Protein AF-A0A9Q8W9Y1-F1 (afdb_monomer)

Mean predicted aligned error: 18.84 Å

Solvent-accessible surface area (backbone atoms only — not comparable to full-atom values): 53544 Å² total; per-residue (Å²): 139,80,81,82,69,75,84,72,64,77,84,81,64,74,32,39,28,32,4,34,24,68,40,42,49,43,26,30,42,20,34,27,41,66,87,42,73,87,57,66,45,67,49,39,59,34,35,45,36,96,85,42,57,75,62,41,82,40,76,49,42,46,38,40,37,32,69,64,83,93,44,81,32,42,33,62,29,46,60,89,87,52,60,70,61,45,46,39,50,37,54,65,41,43,50,28,76,92,41,27,77,67,28,56,74,54,52,68,66,30,46,70,84,60,56,52,66,55,56,52,18,53,52,48,16,54,53,23,43,51,50,52,53,50,45,28,73,75,64,33,57,71,52,50,54,71,39,53,54,36,39,21,37,38,39,66,72,75,54,48,51,44,25,51,44,54,51,54,52,21,53,72,66,7,56,32,58,43,72,60,41,106,52,80,46,56,79,43,63,35,20,35,35,55,18,27,39,41,30,42,62,66,71,64,56,61,91,84,64,50,70,70,38,20,35,37,29,35,29,24,22,39,47,40,29,27,32,34,30,36,26,26,73,33,76,68,81,40,36,27,29,31,48,52,25,71,62,49,62,48,85,51,12,48,49,60,41,51,54,42,45,52,52,48,48,47,73,75,44,60,83,46,74,66,60,48,71,67,46,50,49,52,28,46,36,60,34,61,61,54,84,21,47,56,59,35,66,42,47,82,83,58,52,57,81,42,65,47,83,34,57,31,70,68,38,68,73,33,77,92,74,38,26,52,90,24,27,32,52,43,36,40,51,57,51,46,66,43,45,47,65,44,45,52,52,50,46,48,53,52,51,51,51,51,59,63,32,76,56,78,63,48,32,36,42,31,22,21,66,39,34,58,14,43,32,53,54,54,52,43,57,71,74,46,66,82,82,40,43,81,44,63,52,90,62,21,64,51,23,37,17,51,9,24,25,52,52,44,50,39,74,77,41,74,87,55,75,81,48,63,42,65,48,33,37,45,35,86,40,34,34,28,35,76,38,84,38,75,64,42,77,86,85,40,53,94,46,59,91,64,49,44,79,36,51,59,77,67,43,52,24,29,72,30,44,48,68,82,40,46,56,67,39,79,44,42,56,92,55,63,46,75,48,75,48,75,48,73,47,55,49,90,81,46,85,73,39,68,49,78,49,59,34,30,32,43,77,64,100,68,79,87,61,64,46,84,50,97,55,45,40,69,32,38,76,41,58,34,82,47,57,86,57,59,73,90,78,54,49,67,47,72,25,73,68,72,47,50,26,36,47,41,66,32,31,39,38,37,40,60,54,80,58,49,37,37,36,27,43,24,50,88,84,43,79,46,50,69,38,70,46,44,41,67,90,74,82,71,79,81,82,82,86,83,90,81,92,84,90,86,85,90,81,89,79,89,88,87,83,90,88,88,85,84,91,87,90,86,88,83,81,88,81,84,88,85,84,87,81,87,85,81,76,79,91,82,71,64,80,43,69,59,37,55,36,13,31,53,16,23,14,34,37,23,21,49,39,55,3,54,60,56,26,36,23,52,52,50,46,46,30,50,74,60,45,34,57,89,56,57,56,22,64,59,36,38,28,57,19,39,17,56,16,38,22,24,55,45,27,19,62,31,33,43,46,46,43,51,47,60,67,51,58,33,34,48,48,12,34,51,25,43,31,52,13,31,46,45,45,37,69,50,57,71,74,46,63,64,48,42,33,47,19,48,8,48,40,24,9,65,22,28,24,32,26,52,41,35,25,52,59,52,30,39,72,43,34,82,85,55,31,44,30,52,43,2,47,22,54,18,20,13,20,53,29,9,28,51,50,40,50,48,41,71,60,33,29,84,76,65,32,62,37,53,42,27,43,52,53,20,52,52,34,48,54,34,36,53,51,20,48,74,44,43,56,81,84,70,86,72,49,80,74,88,48,82,76,72,29,48,37,69,70,52,60,74,39,68,47,51,36,34,38,48,50,16,50,19,39,22,29,32,17,66,55,35,62,49,44,43,50,49,56,49,39,51,65,79,44,70,83,50,84,58,47,77,42,44,56,28,37,20,19,51,27,13,24,51,16,8,33,51,36,14,49,47,24,65,71,54,12,33,47,68,50,40,22,60,34,31,30,48,36,10,48,41,27,60,46,37,52,61,65,48,87,46,71,66,42,46,52,50,35,29,34,55,37,14,22,28,51,17,24,49,68,41,36,53,60,56,42,54,45,72,75,34,58,88,93,43,34,68,16,34,52,17,38,47,29,39,58,32,19,58,14,40,30,45,13,41,26,55,37,24,62,45,32,77,86,65,47,76,70,29,48,45,54,29,34,48,52,26,12,51,25,18,36,54,13,17,52,31,34,44,51,23,42,48,71,73,43,80,59,81,87,56,69,65

InterPro domains:
  IPR011701 Major facilitator superfamily [PF07690] (651-989)
  IPR013126 Heat shock protein 70 family [PF00012] (131-415)
  IPR020846 Major facilitator superfamily domain [PS50850] (806-1038)
  IPR036259 MFS transporter superfamily [G3DSA:1.20.1250.20] (639-1025)
  IPR036259 MFS transporter superfamily [SSF103473] (642-1027)
  IPR043129 ATPase, nucleotide binding domain [SSF53067] (15-203)
  IPR043129 ATPase, nucleotide binding domain [SSF53067] (212-408)

Organism: NCBI:txid145971

pLDDT: mean 82.9, std 16.78, range [21.39, 98.0]

Foldseek 3Di:
DDDDPPVPPPPLDWAKEKFWELAQFWIWIWIDTLVCLVDIGTDQAAALAPVRGRDGGHRTFTLKWADDDPDIAGGNVPDLPDDQLLIQGRLLQVLAVVRVVVSCVRHPNNCVPPDSLVSLLAHLLNVLQSVLVVCCVPPNLVCQLPHAYAYEYEDALPGALSSVVSNVVSLQNRCSQQVRYPDRHHYHYFYLQQLLCFLLVLQVPCPPPDQQAKEKEWAQAAFKIKIWIWGFHDDPLATEIETLFRIDMDRLHCPQLLVLVLVVCCVLPVVFPQDDPSLSSQQSCVCCNVVVCVLQVQAPPFDQAQWDKGAQCRGDDDVVQCDDNRIGTHGSVNSCVSVVVSLVVSLVSVVVNCVRSVGDHQEYEQAYPSSSHNHSQVSNCVSDDVNYHYHYGVPSHCSSSSSSNLVVSCVSCVPDSRTYHHFWYFAAWFKWFKDWAADDCVPCVVCPVQWDADQQARGITHIWTDGQDHGGDIAGAPQWGKDKDKDKDFCVVDDDFKDKTWMWIFQDDDDDGGHDDPRIDTQDMAMFTCVPPDPVPFDWDQGNNRTIMGIWIKMWTWGDDNSWIKIWIDTPNDTGDIDIGRHDDDPPPPDDDDDDDDDDDDDDDDDDDDDDDDDDDPDPPPDDDDDDPPPDDDPDDLPDPLLVLLLQLLLLLLLLALLVLLQQQLVLVCCCVPQPVPDFSLLLVLLSLLLLLLLLQCLLVLLLCLLADDLLVLLVQLLVLSLQLLLQVLPDHRNPVVSSSVRRRPSSSNRSSNSNSNRLVLSQVSDDLLNLLSLLSSNLSSLVSLQVLLVLCVPCCVPPNSSVSSNVSSVSSNVSSVSSSVRRDGPDDGDNDPDPVLSADPVLCVDLLLVLLLVLLLLLLLQLCQCSNCLLLLCCALPVPDPCSSCLSSLLSVLLSVLSNVLSVVCSPQALLLLQLVLLLVLLVLLVPLVLPPPDPVSSSVSSNSNSNSSSSNVSSSLVVQQVSDDPVCSSNSSSNSSNSSSNSSSVNNSVLSVLCGPSDNVSNSVSSNSNSVSSNVSSVSSVVSVVSVPVDSRDHD

Secondary structure (DSSP, 8-state):
-----GGGS------EEEEEE--SSEEEEEEEETT-TT--EE--EE-SSSS-SS-EE-SSEE-EEEEETTEEEEGGGS-TTS-GGGEEE-GGGGGSGGGHHHHTTS-TTTTTT--HHHHHHHHHHHHHHHHHHHHHHHH-HHHHHHSPEEEEEEE-TT--HHHHHHHHHHHHH-HHHHSSSSSPPPEEEEEHHHHHHHHHHHHS-STT--TT-EEEEEEE-SS-EEEEEEEEEE-SSSEEEEEEEEEEEES-SHHHHHHHHHHHHHHHHTTSTT--HHHHHHHHIIIIISS-HHHHH--TTS-TT-EEEEE-TTSPPBTTTTB-SSEEEEEHHHHHHHHHHHHHHHHHHHHHHHHHHTS-EEEEEEESTTTT-HHHHHHHHHHS-TTSEEE--TTGGGHHHHHHHHHHHHHH-TTSSS-EEE-EEE--S-EEEEEEEEP-TTTSGGGGGG-EEETTTTEEEEEEEEEEE-TT-EEETT--EEEEEEEEEEGGG----EEEEEEEEE-SSSSPPSS--TTEEEEEEEEEE-TTS-GGGS-EEE-TTS-EEEEEEEEEEEEE-SS-EEEEEEETTEEEEEEEE---S---------------------------------SSSSS---S---S---TT-TT-HHHHHHHHHHHHHHHHHHHHHTTHHHHHHHIIIIITTTS-HHHHHHHHHHHHHHHHHHHHHHHHHHHHS-HHHHHHHHHHHHHHHHHHHHTPPTT-HHHHIIIIIIIIHHHHHHHHHHHHHHHHTT-SSSHHHHHHHHHHHHHHHHHHHHHHHHHHHHHH-HHHHHHHHHHHHHHHHHHHHHH----SPP-----GGGS--GGGGGSHHHHHHHHHHHHHHHHHTHHHHHHHHHHHHH-TT-TTGGGHHHHHHHHHHHHHHHHHHHHHHH-HHHHHHHHHHHHHHHIIIIITT--SHHHHHHHHHHHHHHHHHHHHHHHHHHHHTS-TTTHHHHHHHHHHHHHHHHHHHHHHHHHH-SS--HHHHHHHHHHHHHHHHHHHHHHHHHHHHH-S-TTS--

Nearest PDB structures (foldseek):
  8hpk-assembly1_A  TM=8.548E-01  e=3.641E-09  Oxalobacter formigenes
  6hcl-assembly1_A  TM=8.344E-01  e=7.431E-09  Syntrophobacter fumaroxidans MPOB
  4zow-assembly1_A  TM=8.093E-01  e=2.734E-07  Escherichia coli K-12
  8jt9-assembly1_A  TM=7.700E-01  e=3.557E-07  Homo sapiens
  6oop-assembly1_A  TM=7.522E-01  e=1.057E-06  Escherichia coli

Structure (mmCIF, N/CA/C/O backbone):
data_AF-A0A9Q8W9Y1-F1
#
_entry.id   AF-A0A9Q8W9Y1-F1
#
loop_
_atom_site.group_PDB
_atom_site.id
_atom_site.type_symbol
_atom_site.label_atom_id
_atom_site.label_alt_id
_atom_site.label_comp_id
_atom_site.label_asym_id
_atom_site.label_entity_id
_atom_site.label_seq_id
_atom_site.pdbx_PDB_ins_code
_atom_site.Cartn_x
_atom_site.Cartn_y
_atom_site.Cartn_z
_atom_site.occupancy
_atom_site.B_iso_or_equiv
_atom_site.auth_seq_id
_atom_site.auth_comp_id
_atom_site.auth_asym_id
_atom_site.auth_atom_id
_atom_site.pdbx_PDB_model_num
ATOM 1 N N . MET A 1 1 ? -5.170 42.958 25.271 1.00 34.22 1 MET A N 1
ATOM 2 C CA . MET A 1 1 ? -4.056 42.021 25.029 1.00 34.22 1 MET A CA 1
ATOM 3 C C . MET A 1 1 ? -4.113 41.026 26.164 1.00 34.22 1 MET A C 1
ATOM 5 O O . MET A 1 1 ? -3.459 41.239 27.173 1.00 34.22 1 MET A O 1
ATOM 9 N N . ASP A 1 2 ? -4.953 40.007 26.019 1.00 28.73 2 ASP A N 1
ATOM 10 C CA . ASP A 1 2 ? -4.957 38.876 26.939 1.00 28.73 2 ASP A CA 1
ATOM 11 C C . ASP A 1 2 ? -4.076 37.808 26.308 1.00 28.73 2 ASP A C 1
ATOM 13 O O . ASP A 1 2 ? -4.305 37.378 25.173 1.00 28.73 2 ASP A O 1
ATOM 17 N N . ALA A 1 3 ? -2.983 37.496 26.999 1.00 34.03 3 ALA A N 1
ATOM 18 C CA . ALA A 1 3 ? -2.049 36.466 26.597 1.00 34.03 3 ALA A CA 1
ATOM 19 C C . ALA A 1 3 ? -2.796 35.131 26.564 1.00 34.03 3 ALA A C 1
ATOM 21 O O . ALA A 1 3 ? -3.314 34.677 27.582 1.00 34.03 3 ALA A O 1
ATOM 22 N N . PHE A 1 4 ? -2.864 34.519 25.383 1.00 34.38 4 PHE A N 1
ATOM 23 C CA . PHE A 1 4 ? -3.276 33.129 25.258 1.00 34.38 4 PHE A CA 1
ATOM 24 C C . PHE A 1 4 ? -2.300 32.275 26.076 1.00 34.38 4 PHE A C 1
ATOM 26 O O . PHE A 1 4 ? -1.131 32.137 25.715 1.00 34.38 4 PHE A O 1
ATOM 33 N N . ASP A 1 5 ? -2.782 31.742 27.195 1.00 37.81 5 ASP A N 1
ATOM 34 C CA . ASP A 1 5 ? -2.067 30.770 28.010 1.00 37.81 5 ASP A CA 1
ATOM 35 C C . ASP A 1 5 ? -2.039 29.428 27.265 1.00 37.81 5 ASP A C 1
ATOM 37 O O . ASP A 1 5 ? -2.990 28.642 27.279 1.00 37.81 5 ASP A O 1
ATOM 41 N N . PHE A 1 6 ? -0.934 29.181 26.560 1.00 40.69 6 PHE A N 1
ATOM 42 C CA . PHE A 1 6 ? -0.675 27.926 25.853 1.00 40.69 6 PHE A CA 1
ATOM 43 C C . PHE A 1 6 ? -0.541 26.714 26.800 1.00 40.69 6 PHE A C 1
ATOM 45 O O . PHE A 1 6 ? -0.498 25.583 26.317 1.00 40.69 6 PHE A O 1
ATOM 52 N N . GLY A 1 7 ? -0.505 26.916 28.125 1.00 37.22 7 GLY A N 1
ATOM 53 C CA . GLY A 1 7 ? -0.431 25.855 29.131 1.00 37.22 7 GLY A CA 1
ATOM 54 C C . GLY A 1 7 ? -1.742 25.099 29.379 1.00 37.22 7 GLY A C 1
ATOM 55 O O . GLY A 1 7 ? -1.712 24.046 30.011 1.00 37.22 7 GLY A O 1
ATOM 56 N N . GLN A 1 8 ? -2.882 25.589 28.869 1.00 31.56 8 GLN A N 1
ATOM 57 C CA . GLN A 1 8 ? -4.206 24.973 29.079 1.00 31.56 8 GLN A CA 1
ATOM 58 C C . GLN A 1 8 ? -4.732 24.129 27.904 1.00 31.56 8 GLN A C 1
ATOM 60 O O . GLN A 1 8 ? -5.831 23.578 27.985 1.00 31.56 8 GLN A O 1
ATOM 65 N N . LEU A 1 9 ? -3.960 23.953 26.825 1.00 35.81 9 LEU A N 1
ATOM 66 C CA . LEU A 1 9 ? -4.250 22.899 25.848 1.00 35.81 9 LEU A CA 1
ATOM 67 C C . LEU A 1 9 ? -3.932 21.550 26.501 1.00 35.81 9 LEU A C 1
ATOM 69 O O . LEU A 1 9 ? -2.763 21.217 26.689 1.00 35.81 9 LEU A O 1
ATOM 73 N N . SER A 1 10 ? -4.951 20.763 26.855 1.00 37.84 10 SER A N 1
ATOM 74 C CA . SER A 1 10 ? -4.711 19.419 27.380 1.00 37.84 10 SER A CA 1
ATOM 75 C C . SER A 1 10 ? -3.902 18.607 26.364 1.00 37.84 10 SER A C 1
ATOM 77 O O . SER A 1 10 ? -4.301 18.402 25.216 1.00 37.84 10 SER A O 1
ATOM 79 N N . VAL A 1 11 ? -2.729 18.138 26.793 1.00 41.16 11 VAL A N 1
ATOM 80 C CA . VAL A 1 11 ? -1.866 17.204 26.060 1.00 41.16 11 VAL A CA 1
ATOM 81 C C . VAL A 1 11 ? -2.511 15.816 26.090 1.00 41.16 11 VAL A C 1
ATOM 83 O O . VAL A 1 11 ? -2.031 14.881 26.718 1.00 41.16 11 VAL A O 1
ATOM 86 N N . SER A 1 12 ? -3.643 15.671 25.415 1.00 45.44 12 SER A N 1
ATOM 87 C CA . SER A 1 12 ? -4.266 14.384 25.117 1.00 45.44 12 SER A CA 1
ATOM 88 C C . SER A 1 12 ? -4.205 14.172 23.603 1.00 45.44 12 SER A C 1
ATOM 90 O O . SER A 1 12 ? -5.047 14.683 22.876 1.00 45.44 12 SER A O 1
ATOM 92 N N . GLY A 1 13 ? -3.231 13.495 22.995 1.00 59.25 13 GLY A N 1
ATOM 93 C CA . GLY A 1 13 ? -2.037 12.805 23.478 1.00 59.25 13 GLY A CA 1
ATOM 94 C C . GLY A 1 13 ? -1.259 12.351 22.234 1.00 59.25 13 GLY A C 1
ATOM 95 O O . GLY A 1 13 ? -1.563 11.313 21.641 1.00 59.25 13 GLY A O 1
ATOM 96 N N . ARG A 1 14 ? -0.318 13.177 21.754 1.00 77.62 14 ARG A N 1
ATOM 97 C CA . ARG A 1 14 ? 0.553 12.805 20.626 1.00 77.62 14 ARG A CA 1
ATOM 98 C C . ARG A 1 14 ? 1.442 11.653 21.095 1.00 77.62 14 ARG A C 1
ATOM 100 O O . ARG A 1 14 ? 2.229 11.849 22.012 1.00 77.62 14 ARG A O 1
ATOM 107 N N . LYS A 1 15 ? 1.300 10.477 20.487 1.00 87.38 15 LYS A N 1
ATOM 108 C CA . LYS A 1 15 ? 2.124 9.291 20.750 1.00 87.38 15 LYS A CA 1
ATOM 109 C C . LYS A 1 15 ? 2.571 8.675 19.429 1.00 87.38 15 LYS A C 1
ATOM 111 O O . LYS A 1 15 ? 1.919 8.879 18.399 1.00 87.38 15 LYS A O 1
ATOM 116 N N . ILE A 1 16 ? 3.646 7.900 19.472 1.00 90.69 16 ILE A N 1
ATOM 117 C CA . ILE A 1 16 ? 4.053 7.012 18.383 1.00 90.69 16 ILE A CA 1
ATOM 118 C C . ILE A 1 16 ? 3.701 5.587 18.807 1.00 90.69 16 ILE A C 1
ATOM 120 O O . ILE A 1 16 ? 4.232 5.074 19.790 1.00 90.69 16 ILE A O 1
ATOM 124 N N . ILE A 1 17 ? 2.788 4.964 18.067 1.00 92.50 17 ILE A N 1
ATOM 125 C CA . ILE A 1 17 ? 2.430 3.559 18.255 1.00 92.50 17 ILE A CA 1
ATOM 126 C C . ILE A 1 17 ? 3.370 2.724 17.404 1.00 92.50 17 ILE A C 1
ATOM 128 O O . ILE A 1 17 ? 3.480 2.965 16.201 1.00 92.50 17 ILE A O 1
ATOM 132 N N . VAL A 1 18 ? 4.013 1.737 18.015 1.00 94.75 18 VAL A N 1
ATOM 133 C CA . VAL A 1 18 ? 4.929 0.816 17.348 1.00 94.75 18 VAL A CA 1
ATOM 134 C C . VAL A 1 18 ? 4.382 -0.602 17.458 1.00 94.75 18 VAL A C 1
ATOM 136 O O . VAL A 1 18 ? 4.185 -1.120 18.552 1.00 94.75 18 VAL A O 1
ATOM 139 N N . GLY A 1 19 ? 4.167 -1.243 16.317 1.00 96.00 19 GLY A N 1
ATOM 140 C CA . GLY A 1 19 ? 3.883 -2.666 16.215 1.00 96.00 19 GLY A CA 1
ATOM 141 C C . GLY A 1 19 ? 5.179 -3.437 15.994 1.00 96.00 19 GLY A C 1
ATOM 142 O O . GLY A 1 19 ? 5.938 -3.112 15.078 1.00 96.00 19 GLY A O 1
ATOM 143 N N . ILE A 1 20 ? 5.422 -4.460 16.808 1.00 96.81 20 ILE A N 1
ATOM 144 C CA . ILE A 1 20 ? 6.536 -5.394 16.645 1.00 96.81 20 ILE A CA 1
ATOM 145 C C . ILE A 1 20 ? 5.953 -6.778 16.407 1.00 96.81 20 ILE A C 1
ATOM 147 O O . ILE A 1 20 ? 5.298 -7.348 17.277 1.00 96.81 20 ILE A O 1
ATOM 151 N N . ASP A 1 21 ? 6.228 -7.320 15.230 1.00 96.00 21 ASP A N 1
ATOM 152 C CA . ASP A 1 21 ? 5.997 -8.724 14.944 1.00 96.00 21 ASP A CA 1
ATOM 153 C C . ASP A 1 21 ? 7.277 -9.500 15.233 1.00 96.00 21 ASP A C 1
ATOM 155 O O . ASP A 1 21 ? 8.191 -9.514 14.409 1.00 96.00 21 ASP A O 1
ATOM 159 N N . PHE A 1 22 ? 7.380 -10.078 16.429 1.00 94.12 22 PHE A N 1
ATOM 160 C CA . PHE A 1 22 ? 8.543 -10.864 16.834 1.00 94.12 22 PHE A CA 1
ATOM 161 C C . PHE A 1 22 ? 8.360 -12.303 16.356 1.00 94.12 22 PHE A C 1
ATOM 163 O O . PHE A 1 22 ? 7.907 -13.141 17.119 1.00 94.12 22 PHE A O 1
ATOM 170 N N . GLY A 1 23 ? 8.658 -12.613 15.094 1.00 90.38 23 GLY A N 1
ATOM 171 C CA . GLY A 1 23 ? 8.418 -13.941 14.511 1.00 90.38 23 GLY A CA 1
ATOM 172 C C . GLY A 1 23 ? 9.555 -14.948 14.737 1.00 90.38 23 GLY A C 1
ATOM 173 O O . GLY A 1 23 ? 10.690 -14.581 15.029 1.00 90.38 23 GLY A O 1
ATOM 174 N N . THR A 1 24 ? 9.276 -16.246 14.553 1.00 86.19 24 THR A N 1
ATOM 175 C CA . THR A 1 24 ? 10.264 -17.330 14.772 1.00 86.19 24 THR A CA 1
ATOM 176 C C . THR A 1 24 ? 11.452 -17.271 13.812 1.00 86.19 24 THR A C 1
ATOM 178 O O . THR A 1 24 ? 12.576 -17.563 14.203 1.00 86.19 24 THR A O 1
ATOM 181 N N . THR A 1 25 ? 11.199 -16.916 12.551 1.00 85.38 25 THR A N 1
ATOM 182 C CA . THR A 1 25 ? 12.219 -16.860 11.489 1.00 85.38 25 THR A CA 1
ATOM 183 C C . THR A 1 25 ? 12.535 -15.441 11.043 1.00 85.38 25 THR A C 1
ATOM 185 O O . THR A 1 25 ? 13.651 -15.163 10.626 1.00 85.38 25 THR A O 1
ATOM 188 N N . TYR A 1 26 ? 11.538 -14.559 11.078 1.00 91.00 26 TYR A N 1
ATOM 189 C CA . TYR A 1 26 ? 11.636 -13.176 10.632 1.00 91.00 26 TYR A CA 1
ATOM 190 C C . TYR A 1 26 ? 10.806 -12.302 11.557 1.00 91.00 26 TYR A C 1
ATOM 192 O O . TYR A 1 26 ? 9.672 -12.667 11.867 1.00 91.00 26 TYR A O 1
ATOM 200 N N . SER A 1 27 ? 11.337 -11.139 11.911 1.00 94.88 27 SER A N 1
ATOM 201 C CA . SER A 1 27 ? 10.646 -10.122 12.691 1.00 94.88 27 SER A CA 1
ATOM 202 C C . SER A 1 27 ? 10.388 -8.868 11.860 1.00 94.88 27 SER A C 1
ATOM 204 O O . SER A 1 27 ? 11.160 -8.528 10.964 1.00 94.88 27 SER A O 1
ATOM 206 N N . GLY A 1 28 ? 9.279 -8.186 12.125 1.00 95.12 28 GLY A N 1
ATOM 207 C CA . GLY A 1 28 ? 8.892 -6.947 11.454 1.00 95.12 28 GLY A CA 1
ATOM 208 C C . GLY A 1 28 ? 8.632 -5.833 12.456 1.00 95.12 28 GLY A C 1
ATOM 209 O O . GLY A 1 28 ? 8.205 -6.089 13.580 1.00 95.12 28 GLY A O 1
ATOM 210 N N . VAL A 1 29 ? 8.848 -4.588 12.036 1.00 97.19 29 VAL A N 1
ATOM 211 C CA . VAL A 1 29 ? 8.513 -3.407 12.841 1.00 97.19 29 VAL A CA 1
ATOM 212 C C . VAL A 1 29 ? 7.747 -2.416 11.979 1.00 97.19 29 VAL A C 1
ATOM 214 O O . VAL A 1 29 ? 8.140 -2.136 10.848 1.00 97.19 29 VAL A O 1
ATOM 217 N N . ALA A 1 30 ? 6.653 -1.879 12.506 1.00 96.44 30 ALA A N 1
ATOM 218 C CA . ALA A 1 30 ? 5.898 -0.804 11.882 1.00 96.44 30 ALA A CA 1
ATOM 219 C C . ALA A 1 30 ? 5.482 0.228 12.927 1.00 96.44 30 ALA A C 1
ATOM 221 O O . ALA A 1 30 ? 5.413 -0.075 14.115 1.00 96.44 30 ALA A O 1
ATOM 222 N N . TRP A 1 31 ? 5.206 1.454 12.501 1.00 95.38 31 TRP A N 1
ATOM 223 C CA . TRP A 1 31 ? 4.822 2.527 13.411 1.00 95.38 31 TRP A CA 1
ATOM 224 C C . TRP A 1 31 ? 3.869 3.537 12.768 1.00 95.38 31 TRP A C 1
ATOM 226 O O . TRP A 1 31 ? 3.776 3.642 11.541 1.00 95.38 31 TRP A O 1
ATOM 236 N N . ALA A 1 32 ? 3.153 4.282 13.610 1.00 92.94 32 ALA A N 1
ATOM 237 C CA . ALA A 1 32 ? 2.302 5.401 13.215 1.00 92.94 32 ALA A CA 1
ATOM 238 C C . ALA A 1 32 ? 2.193 6.448 14.332 1.00 92.94 32 ALA A C 1
ATOM 240 O O . ALA A 1 32 ? 2.183 6.119 15.517 1.00 92.94 32 ALA A O 1
ATOM 241 N N . GLU A 1 33 ? 2.052 7.719 13.956 1.00 89.12 33 GLU A N 1
ATOM 242 C CA . GLU A 1 33 ? 1.700 8.786 14.899 1.00 89.12 33 GLU A CA 1
ATOM 243 C C . GLU A 1 33 ? 0.184 8.792 15.147 1.00 89.12 33 GLU A C 1
ATOM 245 O O . GLU A 1 33 ? -0.603 8.738 14.201 1.00 89.12 33 GLU A O 1
ATOM 250 N N . THR A 1 34 ? -0.257 8.963 16.398 1.00 85.56 34 THR A N 1
ATOM 251 C CA . THR A 1 34 ? -1.697 9.021 16.747 1.00 85.56 34 THR A CA 1
ATOM 252 C C . THR A 1 34 ? -2.451 10.173 16.070 1.00 85.56 34 THR A C 1
ATOM 254 O O . THR A 1 34 ? -3.674 10.128 15.913 1.00 85.56 34 THR A O 1
ATOM 257 N N . GLN A 1 35 ? -1.725 11.205 15.630 1.00 81.94 35 GLN A N 1
ATOM 258 C CA . GLN A 1 35 ? -2.261 12.331 14.860 1.00 81.94 35 GLN A CA 1
ATOM 259 C C . GLN A 1 35 ? -2.477 12.007 13.371 1.00 81.94 35 GLN A C 1
ATOM 261 O O . GLN A 1 35 ? -3.233 12.715 12.709 1.00 81.94 35 GLN A O 1
ATOM 266 N N . ARG A 1 36 ? -1.836 10.955 12.843 1.00 80.62 36 ARG A N 1
ATOM 267 C CA . ARG A 1 36 ? -1.924 10.496 11.444 1.00 80.62 36 ARG A CA 1
ATOM 268 C C . ARG A 1 36 ? -2.090 8.966 11.381 1.00 80.62 36 ARG A C 1
ATOM 270 O O . ARG A 1 36 ? -1.210 8.275 10.864 1.00 80.62 36 ARG A O 1
ATOM 277 N N . PRO A 1 37 ? -3.193 8.417 11.929 1.00 76.00 37 PRO A N 1
ATOM 278 C CA . PRO A 1 37 ? -3.405 6.967 12.046 1.00 76.00 37 PRO A CA 1
ATOM 279 C C . PRO A 1 37 ? -3.520 6.240 10.690 1.00 76.00 37 PRO A C 1
ATOM 281 O O . PRO A 1 37 ? -3.339 5.023 10.606 1.00 76.00 37 PRO A O 1
ATOM 284 N N . ASP A 1 38 ? -3.806 6.977 9.617 1.00 72.56 38 ASP A N 1
ATOM 285 C CA . ASP A 1 38 ? -3.829 6.511 8.231 1.00 72.56 38 ASP A CA 1
ATOM 286 C C . ASP A 1 38 ? -2.422 6.233 7.672 1.00 72.56 38 ASP A C 1
ATOM 288 O O . ASP A 1 38 ? -2.257 5.353 6.824 1.00 72.56 38 ASP A O 1
ATOM 292 N N . ARG A 1 39 ? -1.389 6.917 8.183 1.00 82.56 39 ARG A N 1
ATOM 293 C CA . ARG A 1 39 ? -0.003 6.794 7.717 1.00 82.56 39 ARG A CA 1
ATOM 294 C C . ARG A 1 39 ? 0.800 5.815 8.576 1.00 82.56 39 ARG A C 1
ATOM 296 O O . ARG A 1 39 ? 1.643 6.210 9.380 1.00 82.56 39 ARG A O 1
ATOM 303 N N . ARG A 1 40 ? 0.569 4.520 8.359 1.00 89.62 40 ARG A N 1
ATOM 304 C CA . ARG A 1 40 ? 1.381 3.442 8.944 1.00 89.62 40 ARG A CA 1
ATOM 305 C C . ARG A 1 40 ? 2.614 3.178 8.087 1.00 89.62 40 ARG A C 1
ATOM 307 O O . ARG A 1 40 ? 2.505 3.020 6.874 1.00 89.62 40 ARG A O 1
ATOM 314 N N . THR A 1 41 ? 3.778 3.119 8.719 1.00 93.38 41 THR A N 1
ATOM 315 C CA . THR A 1 41 ? 5.065 2.923 8.044 1.00 93.38 41 THR A CA 1
ATOM 316 C C . THR A 1 41 ? 5.725 1.662 8.582 1.00 93.38 41 THR A C 1
ATOM 318 O O . THR A 1 41 ? 6.007 1.590 9.773 1.00 93.38 41 THR A O 1
ATOM 321 N N . ALA A 1 42 ? 5.972 0.670 7.723 1.00 93.88 42 ALA A N 1
ATOM 322 C CA . ALA A 1 42 ? 6.832 -0.465 8.062 1.00 93.88 42 ALA A CA 1
ATOM 323 C C . ALA A 1 42 ? 8.307 -0.094 7.860 1.00 93.88 42 ALA A C 1
ATOM 325 O O . ALA A 1 42 ? 8.639 0.671 6.952 1.00 93.88 42 ALA A O 1
ATOM 326 N N . ILE A 1 43 ? 9.187 -0.646 8.691 1.00 95.00 43 ILE A N 1
ATOM 327 C CA . ILE A 1 43 ? 10.631 -0.595 8.471 1.00 95.00 43 ILE A CA 1
ATOM 328 C C . ILE A 1 43 ? 10.972 -1.623 7.395 1.00 95.00 43 ILE A C 1
ATOM 330 O O . ILE A 1 43 ? 10.736 -2.814 7.580 1.00 95.00 43 ILE A O 1
ATOM 334 N N . THR A 1 44 ? 11.514 -1.146 6.275 1.00 93.56 44 THR A N 1
ATOM 335 C CA . THR A 1 44 ? 11.907 -1.988 5.135 1.00 93.56 44 THR A CA 1
ATOM 336 C C . THR A 1 44 ? 13.394 -1.892 4.797 1.00 93.56 44 THR A C 1
ATOM 338 O O . THR A 1 44 ? 13.828 -2.433 3.781 1.00 93.56 44 THR A O 1
ATOM 341 N N . THR A 1 45 ? 14.167 -1.164 5.604 1.00 93.81 45 THR A N 1
ATOM 342 C CA . THR A 1 45 ? 15.619 -1.001 5.481 1.00 93.81 45 THR A CA 1
ATOM 343 C C . THR A 1 45 ? 16.283 -1.438 6.780 1.00 93.81 45 THR A C 1
ATOM 345 O O . THR A 1 45 ? 15.897 -1.001 7.867 1.00 93.81 45 THR A O 1
ATOM 348 N N . TRP A 1 46 ? 17.269 -2.322 6.671 1.00 94.69 46 TRP A N 1
ATOM 349 C CA . TRP A 1 46 ? 17.883 -3.012 7.803 1.00 94.69 46 TRP A CA 1
ATOM 350 C C . TRP A 1 46 ? 19.412 -2.893 7.772 1.00 94.69 46 TRP A C 1
ATOM 352 O O . TRP A 1 46 ? 19.998 -2.726 6.695 1.00 94.69 46 TRP A O 1
ATOM 362 N N . PRO A 1 47 ? 20.075 -2.974 8.938 1.00 94.00 47 PRO A N 1
ATOM 363 C CA . PRO A 1 47 ? 21.524 -2.893 9.011 1.00 94.00 47 PRO A CA 1
ATOM 364 C C . PRO A 1 47 ? 22.172 -4.175 8.477 1.00 94.00 47 PRO A C 1
ATOM 366 O O . PRO A 1 47 ? 21.747 -5.278 8.820 1.00 94.00 47 PRO A O 1
ATOM 369 N N . ILE A 1 48 ? 23.245 -4.015 7.702 1.00 90.62 48 ILE A N 1
ATOM 370 C CA . ILE A 1 48 ? 24.140 -5.119 7.291 1.00 90.62 48 ILE A CA 1
ATOM 371 C C . ILE A 1 48 ? 25.453 -5.111 8.077 1.00 90.62 48 ILE A C 1
ATOM 373 O O . ILE A 1 48 ? 26.251 -6.036 8.001 1.00 90.62 48 ILE A O 1
ATOM 377 N N . SER A 1 49 ? 25.699 -4.052 8.846 1.00 87.12 49 SER A N 1
ATOM 378 C CA . SER A 1 49 ? 26.794 -3.975 9.804 1.00 87.12 49 SER A CA 1
ATOM 379 C C . SER A 1 49 ? 26.499 -2.889 10.838 1.00 87.12 49 SER A C 1
ATOM 381 O O . SER A 1 49 ? 25.532 -2.132 10.726 1.00 87.12 49 SER A O 1
ATOM 383 N N . LYS A 1 50 ? 27.359 -2.765 11.850 1.00 81.75 50 LYS A N 1
ATOM 384 C CA . LYS A 1 50 ? 27.255 -1.706 12.864 1.00 81.75 50 LYS A CA 1
ATOM 385 C C . LYS A 1 50 ? 27.373 -0.290 12.278 1.00 81.75 50 LYS A C 1
ATOM 387 O O . LYS A 1 50 ? 26.793 0.656 12.822 1.00 81.75 50 LYS A O 1
ATOM 392 N N . THR A 1 51 ? 28.128 -0.142 11.189 1.00 84.62 51 THR A N 1
ATOM 393 C CA . THR A 1 51 ? 28.377 1.137 10.507 1.00 84.62 51 THR A CA 1
ATOM 394 C C . THR A 1 51 ? 27.395 1.391 9.366 1.00 84.62 51 THR A C 1
ATOM 396 O O . THR A 1 51 ? 27.008 2.536 9.151 1.00 84.62 51 THR A O 1
ATOM 399 N N . ILE A 1 52 ? 26.941 0.342 8.674 1.00 88.06 52 ILE A N 1
ATOM 400 C CA . ILE A 1 52 ? 25.988 0.433 7.564 1.00 88.06 52 ILE A CA 1
ATOM 401 C C . ILE A 1 52 ? 24.593 0.077 8.080 1.00 88.06 52 ILE A C 1
ATOM 403 O O . ILE A 1 52 ? 24.182 -1.087 8.086 1.00 88.06 52 ILE A O 1
ATOM 407 N N . ARG A 1 53 ? 23.869 1.106 8.531 1.00 87.31 53 ARG A N 1
ATOM 408 C CA . ARG A 1 53 ? 22.564 0.957 9.194 1.00 87.31 53 ARG A CA 1
ATOM 409 C C . ARG A 1 53 ? 21.367 0.847 8.243 1.00 87.31 53 ARG A C 1
ATOM 411 O O . ARG A 1 53 ? 20.321 0.366 8.658 1.00 87.31 53 ARG A O 1
ATOM 418 N N . GLU A 1 54 ? 21.526 1.230 6.978 1.00 88.50 54 GLU A N 1
ATOM 419 C CA . GLU A 1 54 ? 20.517 1.084 5.915 1.00 88.50 54 GLU A CA 1
ATOM 420 C C . GLU A 1 54 ? 21.130 0.348 4.711 1.00 88.50 54 GLU A C 1
ATOM 422 O O . GLU A 1 54 ? 21.356 0.936 3.657 1.00 88.50 54 GLU A O 1
ATOM 427 N N . GLY A 1 55 ? 21.489 -0.926 4.898 1.00 83.56 55 GLY A N 1
ATOM 428 C CA . GLY A 1 55 ? 22.227 -1.704 3.895 1.00 83.56 55 GLY A CA 1
ATOM 429 C C . GLY A 1 55 ? 21.383 -2.697 3.102 1.00 83.56 55 GLY A C 1
ATOM 430 O O . GLY A 1 55 ? 21.654 -2.904 1.925 1.00 83.56 55 GLY A O 1
ATOM 431 N N . GLU A 1 56 ? 20.355 -3.278 3.725 1.00 87.12 56 GLU A N 1
ATOM 432 C CA . GLU A 1 56 ? 19.520 -4.318 3.112 1.00 87.12 56 GLU A CA 1
ATOM 433 C C . GLU A 1 56 ? 18.060 -3.874 3.044 1.00 87.12 56 GLU A C 1
ATOM 435 O O . GLU A 1 56 ? 17.530 -3.330 4.020 1.00 87.12 56 GLU A O 1
ATOM 440 N N . SER A 1 57 ? 17.386 -4.125 1.915 1.00 88.69 57 SER A N 1
ATOM 441 C CA . SER A 1 57 ? 15.966 -3.801 1.755 1.00 88.69 57 SER A CA 1
ATOM 442 C C . SER A 1 57 ? 15.098 -5.056 1.804 1.00 88.69 57 SER A C 1
ATOM 444 O O . SER A 1 57 ? 15.103 -5.876 0.892 1.00 88.69 57 SER A O 1
ATOM 446 N N . SER A 1 58 ? 14.310 -5.189 2.869 1.00 87.81 58 SER A N 1
ATOM 447 C CA . SER A 1 58 ? 13.419 -6.330 3.093 1.00 87.81 58 SER A CA 1
ATOM 448 C C . SER A 1 58 ? 12.238 -5.925 3.971 1.00 87.81 58 SER A C 1
ATOM 450 O O . SER A 1 58 ? 12.403 -5.142 4.898 1.00 87.81 58 SER A O 1
ATOM 452 N N . ASP A 1 59 ? 11.052 -6.495 3.744 1.00 86.62 59 ASP A N 1
ATOM 453 C CA . ASP A 1 59 ? 9.852 -6.245 4.566 1.00 86.62 59 ASP A CA 1
ATOM 454 C C . ASP A 1 59 ? 10.027 -6.645 6.042 1.00 86.62 59 ASP A C 1
ATOM 456 O O . ASP A 1 59 ? 9.325 -6.142 6.920 1.00 86.62 59 ASP A O 1
ATOM 460 N N . LYS A 1 60 ? 10.932 -7.595 6.304 1.00 90.31 60 LYS A N 1
ATOM 461 C CA . LYS A 1 60 ? 11.258 -8.126 7.631 1.00 90.31 60 LYS A CA 1
ATOM 462 C C . LYS A 1 60 ? 12.739 -8.469 7.736 1.00 90.31 60 LYS A C 1
ATOM 464 O O . LYS A 1 60 ? 13.394 -8.754 6.734 1.00 90.31 60 LYS A O 1
ATOM 469 N N . VAL A 1 61 ? 13.241 -8.526 8.960 1.00 92.69 61 VAL A N 1
ATOM 470 C CA . VAL A 1 61 ? 14.618 -8.912 9.286 1.00 92.69 61 VAL A CA 1
ATOM 471 C C . VAL A 1 61 ? 14.662 -10.341 9.834 1.00 92.69 61 VAL A C 1
ATOM 473 O O . VAL A 1 61 ? 13.750 -10.718 10.571 1.00 92.69 61 VAL A O 1
ATOM 476 N N . PRO A 1 62 ? 15.672 -11.167 9.504 1.00 91.44 62 PRO A N 1
ATOM 477 C CA . PRO A 1 62 ? 15.805 -12.501 10.080 1.00 91.44 62 PRO A CA 1
ATOM 478 C C . PRO A 1 62 ? 15.870 -12.480 11.616 1.00 91.44 62 PRO A C 1
ATOM 480 O O . PRO A 1 62 ? 16.518 -11.619 12.219 1.00 91.44 62 PRO A O 1
ATOM 483 N N . THR A 1 63 ? 15.228 -13.452 12.262 1.00 93.19 63 THR A N 1
ATOM 484 C CA . THR A 1 63 ? 15.292 -13.667 13.718 1.00 93.19 63 THR A CA 1
ATOM 485 C C . THR A 1 63 ? 16.484 -14.559 14.054 1.00 93.19 63 THR A C 1
ATOM 487 O O . THR A 1 63 ? 16.333 -15.722 14.425 1.00 93.19 63 THR A O 1
ATOM 490 N N . LYS A 1 64 ? 17.686 -14.010 13.858 1.00 91.56 64 LYS A N 1
ATOM 491 C CA . LYS A 1 64 ? 18.966 -14.687 14.093 1.00 91.56 64 LYS A CA 1
ATOM 492 C C . LYS A 1 64 ? 19.892 -13.825 14.944 1.00 91.56 64 LYS A C 1
ATOM 494 O O . LYS A 1 64 ? 19.848 -12.596 14.834 1.00 91.56 64 LYS A O 1
ATOM 499 N N . LEU A 1 65 ? 20.745 -14.474 15.732 1.00 92.06 65 LEU A N 1
ATOM 500 C CA . LEU A 1 65 ? 21.810 -13.851 16.517 1.00 92.06 65 LEU A CA 1
ATOM 501 C C . LEU A 1 65 ? 23.142 -14.562 16.292 1.00 92.06 65 LEU A C 1
ATOM 503 O O . LEU A 1 65 ? 23.177 -15.774 16.121 1.00 92.06 65 LEU A O 1
ATOM 507 N N . ARG A 1 66 ? 24.236 -13.813 16.371 1.00 91.00 66 ARG A N 1
ATOM 508 C CA . ARG A 1 66 ? 25.595 -14.343 16.468 1.00 91.00 66 ARG A CA 1
ATOM 509 C C . ARG A 1 66 ? 26.389 -13.491 17.446 1.00 91.00 66 ARG A C 1
ATOM 511 O O . ARG A 1 66 ? 26.241 -12.272 17.478 1.00 91.00 66 ARG A O 1
ATOM 518 N N . TYR A 1 67 ? 27.239 -14.134 18.234 1.00 88.56 67 TYR A N 1
ATOM 519 C CA . TYR A 1 67 ? 28.071 -13.458 19.222 1.00 88.56 67 TYR A CA 1
ATOM 520 C C . TYR A 1 67 ? 29.540 -13.591 18.838 1.00 88.56 67 TYR A C 1
ATOM 522 O O . TYR A 1 67 ? 30.125 -14.659 18.996 1.00 88.56 67 TYR A O 1
ATOM 530 N N . ALA A 1 68 ? 30.121 -12.503 18.338 1.00 84.56 68 ALA A N 1
ATOM 531 C CA . ALA A 1 68 ? 31.523 -12.428 17.946 1.00 84.56 68 ALA A CA 1
ATOM 532 C C . ALA A 1 68 ? 32.300 -11.660 19.028 1.00 84.56 68 ALA A C 1
ATOM 534 O O . ALA A 1 68 ? 32.391 -10.432 19.001 1.00 84.56 68 ALA A O 1
ATOM 535 N N . GLY A 1 69 ? 32.810 -12.385 20.029 1.00 82.75 69 GLY A N 1
ATOM 536 C CA . GLY A 1 69 ? 33.370 -11.776 21.240 1.00 82.75 69 GLY A CA 1
ATOM 537 C C . GLY A 1 69 ? 32.291 -11.035 22.039 1.00 82.75 69 GLY A C 1
ATOM 538 O O . GLY A 1 69 ? 31.258 -11.619 22.369 1.00 82.75 69 GLY A O 1
ATOM 539 N N . ASP A 1 70 ? 32.516 -9.747 22.309 1.00 79.06 70 ASP A N 1
ATOM 540 C CA . ASP A 1 70 ? 31.551 -8.873 22.996 1.00 79.06 70 ASP A CA 1
ATOM 541 C C . ASP A 1 70 ? 30.499 -8.261 22.049 1.00 79.06 70 ASP A C 1
ATOM 543 O O . ASP A 1 70 ? 29.552 -7.611 22.501 1.00 79.06 70 ASP A O 1
ATOM 547 N N . GLU A 1 71 ? 30.642 -8.437 20.730 1.00 84.12 71 GLU A N 1
ATOM 548 C CA . GLU A 1 71 ? 29.716 -7.880 19.744 1.00 84.12 71 GLU A CA 1
ATOM 549 C C . GLU A 1 71 ? 28.553 -8.835 19.442 1.00 84.12 71 GLU A C 1
ATOM 551 O O . GLU A 1 71 ? 28.741 -10.010 19.115 1.00 84.12 71 GLU A O 1
ATOM 556 N N . VAL A 1 72 ? 27.331 -8.298 19.505 1.00 88.69 72 VAL A N 1
ATOM 557 C CA . VAL A 1 72 ? 26.102 -8.997 19.114 1.00 88.69 72 VAL A CA 1
ATOM 558 C C . VAL A 1 72 ? 25.740 -8.618 17.678 1.00 88.69 72 VAL A C 1
ATOM 560 O O . VAL A 1 72 ? 25.324 -7.491 17.407 1.00 88.69 72 VAL A O 1
ATOM 563 N N . GLN A 1 73 ? 25.875 -9.573 16.764 1.00 93.12 73 GLN A N 1
ATOM 564 C CA . GLN A 1 73 ? 25.401 -9.485 15.385 1.00 93.12 73 GLN A CA 1
ATOM 565 C C . GLN A 1 73 ? 23.995 -10.082 15.289 1.00 93.12 73 GLN A C 1
ATOM 567 O O . GLN A 1 73 ? 23.660 -11.044 15.982 1.00 93.12 73 GLN A O 1
ATOM 572 N N . TRP A 1 74 ? 23.151 -9.510 14.437 1.00 94.31 74 TRP A N 1
ATOM 573 C CA . TRP A 1 74 ? 21.741 -9.887 14.347 1.00 94.31 74 TRP A CA 1
ATOM 574 C C . TRP A 1 74 ? 21.170 -9.666 12.946 1.00 94.31 74 TRP A C 1
ATOM 576 O O . TRP A 1 74 ? 21.600 -8.768 12.216 1.00 94.31 74 TRP A O 1
ATOM 586 N N . GLY A 1 75 ? 20.172 -10.460 12.562 1.00 93.31 75 GLY A N 1
ATOM 587 C CA . GLY A 1 75 ? 19.505 -10.287 11.270 1.00 93.31 75 GLY A CA 1
ATOM 588 C C . GLY A 1 75 ? 20.478 -10.329 10.085 1.00 93.31 75 GLY A C 1
ATOM 589 O O . GLY A 1 75 ? 21.310 -11.226 10.004 1.00 93.31 75 GLY A O 1
ATOM 590 N N . PHE A 1 76 ? 20.392 -9.337 9.191 1.00 92.00 76 PHE A N 1
ATOM 591 C CA . PHE A 1 76 ? 21.263 -9.211 8.010 1.00 92.00 76 PHE A CA 1
ATOM 592 C C . PHE A 1 76 ? 22.697 -8.757 8.321 1.00 92.00 76 PHE A C 1
ATOM 594 O O . PHE A 1 76 ? 23.535 -8.740 7.426 1.00 92.00 76 PHE A O 1
ATOM 601 N N . SER A 1 77 ? 22.999 -8.387 9.570 1.00 92.19 77 SER A N 1
ATOM 602 C CA . SER A 1 77 ? 24.365 -8.022 9.970 1.00 92.19 77 SER A CA 1
ATOM 603 C C . SER A 1 77 ? 25.261 -9.218 10.295 1.00 92.19 77 SER A C 1
ATOM 605 O O . SER A 1 77 ? 26.455 -9.045 10.534 1.00 92.19 77 SER A O 1
ATOM 607 N N . ILE A 1 78 ? 24.695 -10.427 10.310 1.00 90.19 78 ILE A N 1
ATOM 608 C CA . ILE A 1 78 ? 25.457 -11.669 10.417 1.00 90.19 78 ILE A CA 1
ATOM 609 C C . ILE A 1 78 ? 26.057 -11.962 9.032 1.00 90.19 78 ILE A C 1
ATOM 611 O O . ILE A 1 78 ? 25.293 -12.081 8.073 1.00 90.19 78 ILE A O 1
ATOM 615 N N . PRO A 1 79 ? 27.391 -12.075 8.897 1.00 83.75 79 PRO A N 1
ATOM 616 C CA . PRO A 1 79 ? 28.017 -12.400 7.619 1.00 83.75 79 PRO A CA 1
ATOM 617 C C . PRO A 1 79 ? 27.538 -13.751 7.084 1.00 83.75 79 PRO A C 1
ATOM 619 O O . PRO A 1 79 ? 27.404 -14.699 7.851 1.00 83.75 79 PRO A O 1
ATOM 622 N N . VAL A 1 80 ? 27.364 -13.863 5.765 1.00 73.62 80 VAL A N 1
ATOM 623 C CA . VAL A 1 80 ? 26.993 -15.132 5.103 1.00 73.62 80 VAL A CA 1
ATOM 624 C C . VAL A 1 80 ? 28.042 -16.225 5.347 1.00 73.62 80 VAL A C 1
ATOM 626 O O . VAL A 1 80 ? 27.706 -17.395 5.453 1.00 73.62 80 VAL A O 1
ATOM 629 N N . THR A 1 81 ? 29.309 -15.839 5.513 1.00 75.25 81 THR A N 1
ATOM 630 C CA . THR A 1 81 ? 30.425 -16.743 5.831 1.00 75.25 81 THR A CA 1
ATOM 631 C C . THR A 1 81 ? 30.506 -17.119 7.316 1.00 75.25 81 THR A C 1
ATOM 633 O O . THR A 1 81 ? 31.507 -17.687 7.746 1.00 75.25 81 THR A O 1
ATOM 636 N N . ALA A 1 82 ? 29.541 -16.713 8.148 1.00 79.38 82 ALA A N 1
ATOM 637 C CA . ALA A 1 82 ? 29.546 -17.080 9.557 1.00 79.38 82 ALA A CA 1
ATOM 638 C C . ALA A 1 82 ? 29.311 -18.595 9.703 1.00 79.38 82 ALA A C 1
ATOM 640 O O . ALA A 1 82 ? 28.358 -19.105 9.109 1.00 79.38 82 ALA A O 1
ATOM 641 N N . PRO A 1 83 ? 30.118 -19.304 10.515 1.00 76.94 83 PRO A N 1
ATOM 642 C CA . PRO A 1 83 ? 29.885 -20.716 10.789 1.00 76.94 83 PRO A CA 1
ATOM 643 C C . PRO A 1 83 ? 28.472 -20.934 11.344 1.00 76.94 83 PRO A C 1
ATOM 645 O O . PRO A 1 83 ? 28.034 -20.227 12.257 1.00 76.94 83 PRO A O 1
ATOM 648 N N . GLN A 1 84 ? 27.729 -21.888 10.779 1.00 72.44 84 GLN A N 1
ATOM 649 C CA . GLN A 1 84 ? 26.324 -22.122 11.139 1.00 72.44 84 GLN A CA 1
ATOM 650 C C . GLN A 1 84 ? 26.163 -22.547 12.610 1.00 72.44 84 GLN A C 1
ATOM 652 O O . GLN A 1 84 ? 25.130 -22.291 13.228 1.00 72.44 84 GLN A O 1
ATOM 657 N N . ASP A 1 85 ? 27.189 -23.162 13.188 1.00 75.00 85 ASP A N 1
ATOM 658 C CA . ASP A 1 85 ? 27.293 -23.535 14.596 1.00 75.00 85 ASP A CA 1
ATOM 659 C C . ASP A 1 85 ? 27.548 -22.345 15.538 1.00 75.00 85 ASP A C 1
ATOM 661 O O . ASP A 1 85 ? 27.424 -22.512 16.746 1.00 75.00 85 ASP A O 1
ATOM 665 N N . GLU A 1 86 ? 27.810 -21.138 15.024 1.00 81.94 86 GLU A N 1
ATOM 666 C CA . GLU A 1 86 ? 27.851 -19.886 15.800 1.00 81.94 86 GLU A CA 1
ATOM 667 C C . GLU A 1 86 ? 26.548 -19.069 15.704 1.00 81.94 86 GLU A C 1
ATOM 669 O O . GLU A 1 86 ? 26.345 -18.115 16.467 1.00 81.94 86 GLU A O 1
ATOM 674 N N . VAL A 1 87 ? 25.663 -19.409 14.761 1.00 84.69 87 VAL A N 1
ATOM 675 C CA . VAL A 1 87 ? 24.418 -18.677 14.503 1.00 84.69 87 VAL A CA 1
ATOM 676 C C . VAL A 1 87 ? 23.267 -19.301 15.290 1.00 84.69 87 VAL A C 1
ATOM 678 O O . VAL A 1 87 ? 22.903 -20.462 15.121 1.00 84.69 87 VAL A O 1
ATOM 681 N N . VAL A 1 88 ? 22.647 -18.498 16.150 1.00 86.69 88 VAL A N 1
ATOM 682 C CA . VAL A 1 88 ? 21.506 -18.896 16.974 1.00 86.69 88 VAL A CA 1
ATOM 683 C C . VAL A 1 88 ? 20.207 -18.512 16.269 1.00 86.69 88 VAL A C 1
ATOM 685 O O . VAL A 1 88 ? 19.909 -17.330 16.074 1.00 86.69 88 VAL A O 1
ATOM 688 N N . GLU A 1 89 ? 19.401 -19.515 15.933 1.00 84.75 89 GLU A N 1
ATOM 689 C CA . GLU A 1 89 ? 18.086 -19.370 15.299 1.00 84.75 89 GLU A CA 1
ATOM 690 C C . GLU A 1 89 ? 16.996 -20.048 16.135 1.00 84.75 89 GLU A C 1
ATOM 692 O O . GLU A 1 89 ? 17.276 -20.844 17.029 1.00 84.75 89 GLU A O 1
ATOM 697 N N . TRP A 1 90 ? 15.733 -19.714 15.853 1.00 82.31 90 TRP A N 1
ATOM 698 C CA . TRP A 1 90 ? 14.534 -20.361 16.422 1.00 82.31 90 TRP A CA 1
ATOM 699 C C . TRP A 1 90 ? 14.424 -20.329 17.953 1.00 82.31 90 TRP A C 1
ATOM 701 O O . TRP A 1 90 ? 13.514 -20.936 18.515 1.00 82.31 90 TRP A O 1
ATOM 711 N N . PHE A 1 91 ? 15.258 -19.526 18.618 1.00 86.81 91 PHE A N 1
ATOM 712 C CA . PHE A 1 91 ? 15.254 -19.322 20.067 1.00 86.81 91 PHE A CA 1
ATOM 713 C C . PHE A 1 91 ? 13.911 -18.794 20.601 1.00 86.81 91 PHE A C 1
ATOM 715 O O . PHE A 1 91 ? 13.599 -18.977 21.773 1.00 86.81 91 PHE A O 1
ATOM 722 N N . LYS A 1 92 ? 13.064 -18.198 19.745 1.00 87.75 92 LYS A N 1
ATOM 723 C CA . LYS A 1 92 ? 11.673 -17.852 20.088 1.00 87.75 92 LYS A CA 1
ATOM 724 C C . LYS A 1 92 ? 10.870 -19.079 20.554 1.00 87.75 92 LYS A C 1
ATOM 726 O O . LYS A 1 92 ? 10.044 -18.944 21.448 1.00 87.75 92 LYS A O 1
ATOM 731 N N . LEU A 1 93 ? 11.092 -20.265 19.980 1.00 83.31 93 LEU A N 1
ATOM 732 C CA . LEU A 1 93 ? 10.346 -21.476 20.354 1.00 83.31 93 LEU A CA 1
ATOM 733 C C . LEU A 1 93 ? 10.674 -21.951 21.776 1.00 83.31 93 LEU A C 1
ATOM 735 O O . LEU A 1 93 ? 9.813 -22.532 22.427 1.00 83.31 93 LEU A O 1
ATOM 739 N N . ASP A 1 94 ? 11.868 -21.645 22.292 1.00 82.69 94 ASP A N 1
ATOM 740 C CA . ASP A 1 94 ? 12.296 -22.070 23.632 1.00 82.69 94 ASP A CA 1
ATOM 741 C C . ASP A 1 94 ? 11.647 -21.281 24.776 1.00 82.69 94 ASP A C 1
ATOM 743 O O . ASP A 1 94 ? 11.776 -21.659 25.948 1.00 82.69 94 ASP A O 1
ATOM 747 N N . LEU A 1 95 ? 10.958 -20.181 24.448 1.00 83.31 95 LEU A N 1
ATOM 748 C CA . LEU A 1 95 ? 10.155 -19.424 25.406 1.00 83.31 95 LEU A CA 1
ATOM 749 C C . LEU A 1 95 ? 9.027 -20.282 25.980 1.00 83.31 95 LEU A C 1
ATOM 751 O O . LEU A 1 95 ? 8.673 -20.107 27.147 1.00 83.31 95 LEU A O 1
ATOM 755 N N . ASP A 1 96 ? 8.513 -21.227 25.187 1.00 79.62 96 ASP A N 1
ATOM 756 C CA . ASP A 1 96 ? 7.521 -22.196 25.626 1.00 79.62 96 ASP A CA 1
ATOM 757 C C . ASP A 1 96 ? 8.184 -23.542 25.980 1.00 79.62 96 ASP A C 1
ATOM 759 O O . ASP A 1 96 ? 8.706 -24.225 25.095 1.00 79.62 96 ASP A O 1
ATOM 763 N N . PRO A 1 97 ? 8.146 -23.977 27.255 1.00 71.88 97 PRO A N 1
ATOM 764 C CA . PRO A 1 97 ? 8.737 -25.241 27.686 1.00 71.88 97 PRO A CA 1
ATOM 765 C C . PRO A 1 97 ? 8.205 -26.461 26.934 1.00 71.88 97 PRO A C 1
ATOM 767 O O . PRO A 1 97 ? 8.946 -27.418 26.725 1.00 71.88 97 PRO A O 1
ATOM 770 N N . SER A 1 98 ? 6.942 -26.429 26.496 1.00 67.12 98 SER A N 1
ATOM 771 C CA . SER A 1 98 ? 6.345 -27.535 25.740 1.00 67.12 98 SER A CA 1
ATOM 772 C C . SER A 1 98 ? 6.948 -27.700 24.341 1.00 67.12 98 SER A C 1
ATOM 774 O O . SER A 1 98 ? 6.803 -28.758 23.733 1.00 67.12 98 SER A O 1
ATOM 776 N N . LEU A 1 99 ? 7.653 -26.677 23.845 1.00 65.94 99 LEU A N 1
ATOM 777 C CA . LEU A 1 99 ? 8.203 -26.609 22.491 1.00 65.94 99 LEU A CA 1
ATOM 778 C C . LEU A 1 99 ? 9.746 -26.620 22.464 1.00 65.94 99 LEU A C 1
ATOM 780 O O . LEU A 1 99 ? 10.343 -26.650 21.385 1.00 65.94 99 LEU A O 1
ATOM 784 N N . GLN A 1 100 ? 10.400 -26.654 23.633 1.00 64.12 100 GLN A N 1
ATOM 785 C CA . GLN A 1 100 ? 11.864 -26.605 23.776 1.00 64.12 100 GLN A CA 1
ATOM 786 C C . GLN A 1 100 ? 12.598 -27.757 23.080 1.00 64.12 100 GLN A C 1
ATOM 788 O O . GLN A 1 100 ? 13.692 -27.554 22.558 1.00 64.12 100 GLN A O 1
ATOM 793 N N . SER A 1 101 ? 12.009 -28.955 23.019 1.00 57.69 101 SER A N 1
ATOM 794 C CA . SER A 1 101 ? 12.639 -30.119 22.374 1.00 57.69 101 SER A CA 1
ATOM 795 C C . SER A 1 101 ? 12.892 -29.917 20.876 1.00 57.69 101 SER A C 1
ATOM 797 O O . SER A 1 101 ? 13.836 -30.483 20.331 1.00 57.69 101 SER A O 1
ATOM 799 N N . MET A 1 102 ? 12.088 -29.081 20.212 1.00 54.12 102 MET A N 1
ATOM 800 C CA . MET A 1 102 ? 12.278 -28.729 18.803 1.00 54.12 102 MET A CA 1
ATOM 801 C C . MET A 1 102 ? 13.188 -27.511 18.616 1.00 54.12 102 MET A C 1
ATOM 803 O O . MET A 1 102 ? 13.918 -27.458 17.630 1.00 54.12 102 MET A O 1
ATOM 807 N N . GLY A 1 103 ? 13.189 -26.561 19.560 1.00 51.78 103 GLY A N 1
ATOM 808 C CA . GLY A 1 103 ? 14.118 -25.425 19.555 1.00 51.78 103 GLY A CA 1
ATOM 809 C C . GLY A 1 103 ? 15.573 -25.856 19.770 1.00 51.78 103 GLY A C 1
ATOM 810 O O . GLY A 1 103 ? 16.468 -25.397 19.065 1.00 51.78 103 GLY A O 1
ATOM 811 N N . GLN A 1 104 ? 15.807 -26.808 20.678 1.00 50.88 104 GLN A N 1
ATOM 812 C CA . GLN A 1 104 ? 17.134 -27.355 20.989 1.00 50.88 104 GLN A CA 1
ATOM 813 C C . GLN A 1 104 ? 17.718 -28.268 19.901 1.00 50.88 104 GLN A C 1
ATOM 815 O O . GLN A 1 104 ? 18.920 -28.520 19.914 1.00 50.88 104 GLN A O 1
ATOM 820 N N . ALA A 1 105 ? 16.907 -28.742 18.947 1.00 45.41 105 ALA A N 1
ATOM 821 C CA . ALA A 1 105 ? 17.386 -29.567 17.836 1.00 45.41 105 ALA A CA 1
ATOM 822 C C . ALA A 1 105 ? 18.304 -28.797 16.862 1.00 45.41 105 ALA A C 1
ATOM 824 O O . ALA A 1 105 ? 18.938 -29.418 16.009 1.00 45.41 105 ALA A O 1
ATOM 825 N N . VAL A 1 106 ? 18.396 -27.464 16.989 1.00 49.47 106 VAL A N 1
ATOM 826 C CA . VAL A 1 106 ? 19.303 -26.612 16.212 1.00 49.47 106 VAL A CA 1
ATOM 827 C C . VAL A 1 106 ? 20.273 -25.869 17.129 1.00 49.47 106 VAL A C 1
ATOM 829 O O . VAL A 1 106 ? 19.900 -24.978 17.890 1.00 49.47 106 VAL A O 1
ATOM 832 N N . SER A 1 107 ? 21.526 -26.326 17.030 1.00 51.66 107 SER A N 1
ATOM 833 C CA . SER A 1 107 ? 22.763 -25.874 17.674 1.00 51.66 107 SER A CA 1
ATOM 834 C C . SER A 1 107 ? 22.665 -25.554 19.173 1.00 51.66 107 SER A C 1
ATOM 836 O O . SER A 1 107 ? 22.512 -24.405 19.598 1.00 51.66 107 SER A O 1
ATOM 838 N N . SER A 1 108 ? 22.826 -26.588 20.008 1.00 51.75 108 SER A N 1
ATOM 839 C CA . SER A 1 108 ? 23.118 -26.430 21.441 1.00 51.75 108 SER A CA 1
ATOM 840 C C . SER A 1 108 ? 24.469 -25.746 21.696 1.00 51.75 108 SER A C 1
ATOM 842 O O . SER A 1 108 ? 24.654 -25.133 22.746 1.00 51.75 108 SER A O 1
ATOM 844 N N . GLU A 1 109 ? 25.391 -25.830 20.735 1.00 54.97 109 GLU A N 1
ATOM 845 C CA . GLU A 1 109 ? 26.755 -25.295 20.804 1.00 54.97 109 GLU A CA 1
ATOM 846 C C . GLU A 1 109 ? 26.779 -23.771 20.572 1.00 54.97 109 GLU A C 1
ATOM 848 O O . GLU A 1 109 ? 27.337 -23.051 21.403 1.00 54.97 109 GLU A O 1
ATOM 853 N N . ALA A 1 110 ? 26.040 -23.252 19.577 1.00 57.34 110 ALA A N 1
ATOM 854 C CA . ALA A 1 110 ? 25.909 -21.810 19.280 1.00 57.34 110 ALA A CA 1
ATOM 855 C C . ALA A 1 110 ? 25.403 -20.998 20.477 1.00 57.34 110 ALA A C 1
ATOM 857 O O . ALA A 1 110 ? 25.757 -19.833 20.689 1.00 57.34 110 ALA A O 1
ATOM 858 N N . ARG A 1 111 ? 24.532 -21.615 21.285 1.00 64.69 111 ARG A N 1
ATOM 859 C CA . ARG A 1 111 ? 23.934 -20.972 22.460 1.00 64.69 111 ARG A CA 1
ATOM 860 C C . ARG A 1 111 ? 24.985 -20.658 23.521 1.00 64.69 111 ARG A C 1
ATOM 862 O O . ARG A 1 111 ? 24.792 -19.710 24.285 1.00 64.69 111 ARG A O 1
ATOM 869 N N . GLY A 1 112 ? 26.084 -21.415 23.583 1.00 60.25 112 GLY A N 1
ATOM 870 C CA . GLY A 1 112 ? 27.164 -21.213 24.553 1.00 60.25 112 GLY A CA 1
ATOM 871 C C . GLY A 1 112 ? 26.669 -21.165 26.005 1.00 60.25 112 GLY A C 1
ATOM 872 O O . GLY A 1 112 ? 27.138 -20.343 26.786 1.00 60.25 112 GLY A O 1
ATOM 873 N N . GLY A 1 113 ? 25.641 -21.953 26.348 1.00 64.81 113 GLY A N 1
ATOM 874 C CA . GLY A 1 113 ? 25.027 -21.971 27.685 1.00 64.81 113 GLY A CA 1
ATOM 875 C C . GLY A 1 113 ? 24.119 -20.777 28.030 1.00 64.81 113 GLY A C 1
ATOM 876 O O . GLY A 1 113 ? 23.661 -20.668 29.167 1.00 64.81 113 GLY A O 1
ATOM 877 N N . ARG A 1 114 ? 23.827 -19.872 27.084 1.00 75.62 114 ARG A N 1
ATOM 878 C CA . ARG A 1 114 ? 22.927 -18.727 27.309 1.00 75.62 114 ARG A CA 1
ATOM 879 C C . ARG A 1 114 ? 21.462 -19.163 27.393 1.00 75.62 114 ARG A C 1
ATOM 881 O O . ARG A 1 114 ? 20.972 -19.905 26.546 1.00 75.62 114 ARG A O 1
ATOM 888 N N . ASN A 1 115 ? 20.753 -18.645 28.397 1.00 83.19 115 ASN A N 1
ATOM 889 C CA . ASN A 1 115 ? 19.310 -18.839 28.554 1.00 83.19 115 ASN A CA 1
ATOM 890 C C . ASN A 1 115 ? 18.530 -18.069 27.463 1.00 83.19 115 ASN A C 1
ATOM 892 O O . ASN A 1 115 ? 18.926 -16.966 27.073 1.00 83.19 115 ASN A O 1
ATOM 896 N N . VAL A 1 116 ? 17.396 -18.626 27.021 1.00 85.62 116 VAL A N 1
ATOM 897 C CA . VAL A 1 116 ? 16.453 -18.025 26.065 1.00 85.62 116 VAL A CA 1
ATOM 898 C C . VAL A 1 116 ? 16.075 -16.591 26.430 1.00 85.62 116 VAL A C 1
ATOM 900 O O . VAL A 1 116 ? 16.035 -15.736 25.550 1.00 85.62 116 VAL A O 1
ATOM 903 N N . ASP A 1 117 ? 15.892 -16.289 27.719 1.00 86.75 117 ASP A N 1
ATOM 904 C CA . ASP A 1 117 ? 15.506 -14.945 28.162 1.00 86.75 117 ASP A CA 1
ATOM 905 C C . ASP A 1 117 ? 16.542 -13.890 27.738 1.00 86.75 117 ASP A C 1
ATOM 907 O O . ASP A 1 117 ? 16.181 -12.780 27.344 1.00 86.75 117 ASP A O 1
ATOM 911 N N . LYS A 1 118 ? 17.836 -14.246 27.763 1.00 88.75 118 LYS A N 1
ATOM 912 C CA . LYS A 1 118 ? 18.923 -13.367 27.315 1.00 88.75 118 LYS A CA 1
ATOM 913 C C . LYS A 1 118 ? 18.926 -13.216 25.796 1.00 88.75 118 LYS A C 1
ATOM 915 O O . LYS A 1 118 ? 18.985 -12.091 25.319 1.00 88.75 118 LYS A O 1
ATOM 920 N N . LEU A 1 119 ? 18.803 -14.317 25.051 1.00 90.94 119 LEU A N 1
ATOM 921 C CA . LEU A 1 119 ? 18.768 -14.295 23.581 1.00 90.94 119 LEU A CA 1
ATOM 922 C C . LEU A 1 119 ? 17.634 -13.397 23.063 1.00 90.94 119 LEU A C 1
ATOM 924 O O . LEU A 1 119 ? 17.842 -12.537 22.212 1.00 90.94 119 LEU A O 1
ATOM 928 N N . VAL A 1 120 ? 16.434 -13.550 23.626 1.00 92.75 120 VAL A N 1
ATOM 929 C CA . VAL A 1 120 ? 15.268 -12.745 23.245 1.00 92.75 120 VAL A CA 1
ATOM 930 C C . VAL A 1 120 ? 15.472 -11.278 23.630 1.00 92.75 120 VAL A C 1
ATOM 932 O O . VAL A 1 120 ? 15.206 -10.396 2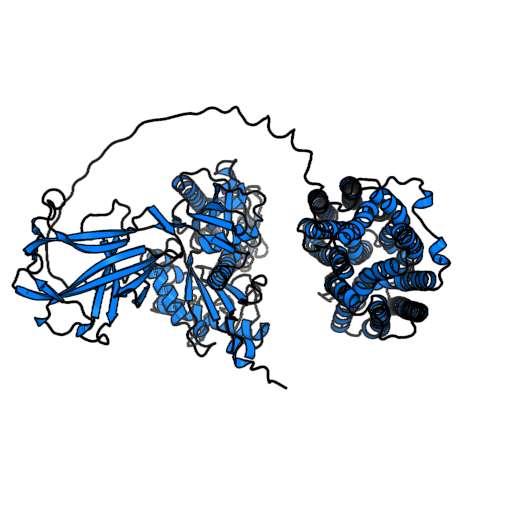2.816 1.00 92.75 120 VAL A O 1
ATOM 935 N N . THR A 1 121 ? 16.005 -11.002 24.824 1.00 92.62 121 THR A N 1
ATOM 936 C CA . THR A 1 121 ? 16.297 -9.626 25.263 1.00 92.62 121 THR A CA 1
ATOM 937 C C . THR A 1 121 ? 17.342 -8.949 24.369 1.00 92.62 121 THR A C 1
ATOM 939 O O . THR A 1 121 ? 17.158 -7.790 23.992 1.00 92.62 121 THR A O 1
ATOM 942 N N . ASP A 1 122 ? 18.410 -9.654 23.990 1.00 92.69 122 ASP A N 1
ATOM 943 C CA . ASP A 1 122 ? 19.480 -9.130 23.133 1.00 92.69 122 ASP A CA 1
ATOM 944 C C . ASP A 1 122 ? 18.950 -8.824 21.722 1.00 92.69 122 ASP A C 1
ATOM 946 O O . ASP A 1 122 ? 19.168 -7.727 21.201 1.00 92.69 122 ASP A O 1
ATOM 950 N N . TYR A 1 123 ? 18.175 -9.742 21.131 1.00 95.00 123 TYR A N 1
ATOM 951 C CA . TYR A 1 123 ? 17.565 -9.536 19.814 1.00 95.00 123 TYR A CA 1
ATOM 952 C C . TYR A 1 123 ? 16.590 -8.352 19.807 1.00 95.00 123 TYR A C 1
ATOM 954 O O . TYR A 1 123 ? 16.678 -7.477 18.945 1.00 95.00 123 TYR A O 1
ATOM 962 N N . ILE A 1 124 ? 15.685 -8.279 20.789 1.00 94.62 124 ILE A N 1
ATOM 963 C CA . ILE A 1 124 ? 14.716 -7.178 20.892 1.00 94.62 124 ILE A CA 1
ATOM 964 C C . ILE A 1 124 ? 15.430 -5.852 21.183 1.00 94.62 124 ILE A C 1
ATOM 966 O O . ILE A 1 124 ? 15.012 -4.811 20.678 1.00 94.62 124 ILE A O 1
ATOM 970 N N . SER A 1 125 ? 16.537 -5.868 21.933 1.00 92.81 125 SER A N 1
ATOM 971 C CA . SER A 1 125 ? 17.366 -4.675 22.143 1.00 92.81 125 SER A CA 1
ATOM 972 C C . SER A 1 125 ? 17.964 -4.170 20.836 1.00 92.81 125 SER A C 1
ATOM 974 O O . SER A 1 125 ? 17.895 -2.972 20.562 1.00 92.81 125 SER A O 1
ATOM 976 N N . ALA A 1 126 ? 18.508 -5.065 20.010 1.00 93.69 126 ALA A N 1
ATOM 977 C CA . ALA A 1 126 ? 19.059 -4.714 18.706 1.00 93.69 126 ALA A CA 1
ATOM 978 C C . ALA A 1 126 ? 17.978 -4.168 17.754 1.00 93.69 126 ALA A C 1
ATOM 980 O O . ALA A 1 126 ? 18.167 -3.112 17.141 1.00 93.69 126 ALA A O 1
ATOM 981 N N . LEU A 1 127 ? 16.811 -4.820 17.719 1.00 94.81 127 LEU A N 1
ATOM 982 C CA . LEU A 1 127 ? 15.643 -4.384 16.953 1.00 94.81 127 LEU A CA 1
ATOM 983 C C . LEU A 1 127 ? 15.157 -2.995 17.396 1.00 94.81 127 LEU A C 1
ATOM 985 O O . LEU A 1 127 ? 14.927 -2.120 16.562 1.00 94.81 127 LEU A O 1
ATOM 989 N N . GLY A 1 128 ? 15.047 -2.777 18.710 1.00 92.75 128 GLY A N 1
ATOM 990 C CA . GLY A 1 128 ? 14.662 -1.499 19.303 1.00 92.75 128 GLY A CA 1
ATOM 991 C C . GLY A 1 128 ? 15.659 -0.388 18.976 1.00 92.75 128 GLY A C 1
ATOM 992 O O . GLY A 1 128 ? 15.259 0.682 18.533 1.00 92.75 128 GLY A O 1
ATOM 993 N N . ASN A 1 129 ? 16.963 -0.651 19.079 1.00 92.00 129 ASN A N 1
ATOM 994 C CA . ASN A 1 129 ? 17.996 0.327 18.727 1.00 92.00 129 ASN A CA 1
ATOM 995 C C . ASN A 1 129 ? 17.883 0.779 17.261 1.00 92.00 129 ASN A C 1
ATOM 997 O O . ASN A 1 129 ? 18.004 1.971 16.967 1.00 92.00 129 ASN A O 1
ATOM 1001 N N . HIS A 1 130 ? 17.614 -0.155 16.344 1.00 94.44 130 HIS A N 1
ATOM 1002 C CA . HIS A 1 130 ? 17.417 0.166 14.928 1.00 94.44 130 HIS A CA 1
ATOM 1003 C C . HIS A 1 130 ? 16.110 0.916 14.662 1.00 94.44 130 HIS A C 1
ATOM 1005 O O . HIS A 1 130 ? 16.089 1.859 13.871 1.00 94.44 130 HIS A O 1
ATOM 1011 N N . LEU A 1 131 ? 15.026 0.557 15.354 1.00 94.50 131 LEU A N 1
ATOM 1012 C CA . LEU A 1 131 ? 13.777 1.317 15.323 1.00 94.50 131 LEU A CA 1
ATOM 1013 C C . LEU A 1 131 ? 14.014 2.771 15.736 1.00 94.50 131 LEU A C 1
ATOM 1015 O O . LEU A 1 131 ? 13.571 3.680 15.042 1.00 94.50 131 LEU A O 1
ATOM 1019 N N . VAL A 1 132 ? 14.720 3.002 16.841 1.00 91.94 132 VAL A N 1
ATOM 1020 C CA . VAL A 1 132 ? 14.986 4.350 17.359 1.00 91.94 132 VAL A CA 1
ATOM 1021 C C . VAL A 1 132 ? 15.814 5.155 16.376 1.00 91.94 132 VAL A C 1
ATOM 1023 O O . VAL A 1 132 ? 15.467 6.297 16.083 1.00 91.94 132 VAL A O 1
ATOM 1026 N N . TYR A 1 133 ? 16.866 4.550 15.824 1.00 92.56 133 TYR A N 1
ATOM 1027 C CA . TYR A 1 133 ? 17.633 5.142 14.734 1.00 92.56 133 TYR A CA 1
ATOM 1028 C C . TYR A 1 133 ? 16.718 5.531 13.561 1.00 92.56 133 TYR A C 1
ATOM 1030 O O . TYR A 1 133 ? 16.684 6.694 13.168 1.00 92.56 133 TYR A O 1
ATOM 1038 N N . THR A 1 134 ? 15.891 4.599 13.085 1.00 93.81 134 THR A N 1
ATOM 1039 C CA . THR A 1 134 ? 14.966 4.825 11.965 1.00 93.81 134 THR A CA 1
ATOM 1040 C C . THR A 1 134 ? 13.971 5.949 12.261 1.00 93.81 134 THR A C 1
ATOM 1042 O O . THR A 1 134 ? 13.735 6.809 11.417 1.00 93.81 134 THR A O 1
ATOM 1045 N N . LEU A 1 135 ? 13.389 5.989 13.462 1.00 92.50 135 LEU A N 1
ATOM 1046 C CA . LEU A 1 135 ? 12.474 7.057 13.861 1.00 92.50 135 LEU A CA 1
ATOM 1047 C C . LEU A 1 135 ? 13.181 8.415 13.874 1.00 92.50 135 LEU A C 1
ATOM 1049 O O . LEU A 1 135 ? 12.608 9.387 13.387 1.00 92.50 135 LEU A O 1
ATOM 1053 N N . LYS A 1 136 ? 14.417 8.492 14.386 1.00 92.62 136 LYS A N 1
ATOM 1054 C CA . LYS A 1 136 ? 15.195 9.741 14.409 1.00 92.62 136 LYS A CA 1
ATOM 1055 C C . LYS A 1 136 ? 15.499 10.238 12.996 1.00 92.62 136 LYS A C 1
ATOM 1057 O O . LYS A 1 136 ? 15.326 11.426 12.743 1.00 92.62 136 LYS A O 1
ATOM 1062 N N . GLU A 1 137 ? 15.839 9.342 12.072 1.00 92.62 137 GLU A N 1
ATOM 1063 C CA . GLU A 1 137 ? 16.049 9.686 10.658 1.00 92.62 137 GLU A CA 1
ATOM 1064 C C . GLU A 1 137 ? 14.757 10.157 9.967 1.00 92.62 137 GLU A C 1
ATOM 1066 O O . GLU A 1 137 ? 14.771 11.102 9.181 1.00 92.62 137 GLU A O 1
ATOM 1071 N N . LYS A 1 138 ? 13.608 9.521 10.248 1.00 91.12 138 LYS A N 1
ATOM 1072 C CA . LYS A 1 138 ? 12.337 9.834 9.561 1.00 91.12 138 LYS A CA 1
ATOM 1073 C C . LYS A 1 138 ? 11.566 11.011 10.164 1.00 91.12 138 LYS A C 1
ATOM 1075 O O . LYS A 1 138 ? 10.869 11.706 9.425 1.00 91.12 138 LYS A O 1
ATOM 1080 N N . LEU A 1 139 ? 11.623 11.201 11.482 1.00 89.75 139 LEU A N 1
ATOM 1081 C CA . LEU A 1 139 ? 10.827 12.191 12.223 1.00 89.75 139 LEU A CA 1
ATOM 1082 C C . LEU A 1 139 ? 11.666 13.329 12.821 1.00 89.75 139 LEU A C 1
ATOM 1084 O O . LEU A 1 139 ? 11.100 14.343 13.229 1.00 89.75 139 LEU A O 1
ATOM 1088 N N . GLY A 1 140 ? 12.990 13.177 12.868 1.00 90.12 140 GLY A N 1
ATOM 1089 C CA . GLY A 1 140 ? 13.901 14.086 13.555 1.00 90.12 140 GLY A CA 1
ATOM 1090 C C . GLY A 1 140 ? 14.070 13.740 15.037 1.00 90.12 140 GLY A C 1
ATOM 1091 O O . GLY A 1 140 ? 13.128 13.355 15.732 1.00 90.12 140 GLY A O 1
ATOM 1092 N N . GLU A 1 141 ? 15.288 13.920 15.548 1.00 89.12 141 GLU A N 1
ATOM 1093 C CA . GLU A 1 141 ? 15.669 13.516 16.907 1.00 89.12 141 GLU A CA 1
ATOM 1094 C C . GLU A 1 141 ? 14.834 14.181 18.012 1.00 89.12 141 GLU A C 1
ATOM 1096 O O . GLU A 1 141 ? 14.380 13.511 18.939 1.00 89.12 141 GLU A O 1
ATOM 1101 N N . GLN A 1 142 ? 14.564 15.482 17.890 1.00 84.69 142 GLN A N 1
ATOM 1102 C CA . GLN A 1 142 ? 13.781 16.218 18.884 1.00 84.69 142 GLN A CA 1
ATOM 1103 C C . GLN A 1 142 ? 12.351 15.672 19.020 1.00 84.69 142 GLN A C 1
ATOM 1105 O O . GLN A 1 142 ? 11.821 15.607 20.130 1.00 84.69 142 GLN A O 1
ATOM 1110 N N . VAL A 1 143 ? 11.724 15.259 17.914 1.00 85.69 143 VAL A N 1
ATOM 1111 C CA . VAL A 1 143 ? 10.359 14.710 17.927 1.00 85.69 143 VAL A CA 1
ATOM 1112 C C . VAL A 1 143 ? 10.337 13.370 18.647 1.00 85.69 143 VAL A C 1
ATOM 1114 O O . VAL A 1 143 ? 9.481 13.156 19.502 1.00 85.69 143 VAL A O 1
ATOM 1117 N N . VAL A 1 144 ? 11.296 12.494 18.345 1.00 86.88 144 VAL A N 1
ATOM 1118 C CA . VAL A 1 144 ? 11.389 11.159 18.950 1.00 86.88 144 VAL A CA 1
ATOM 1119 C C . VAL A 1 144 ? 11.648 11.243 20.454 1.00 86.88 144 VAL A C 1
ATOM 1121 O O . VAL A 1 144 ? 10.991 10.548 21.218 1.00 86.88 144 VAL A O 1
ATOM 1124 N N . ASN A 1 145 ? 12.528 12.147 20.892 1.00 84.94 145 ASN A N 1
ATOM 1125 C CA . ASN A 1 145 ? 12.863 12.297 22.312 1.00 84.94 145 ASN A CA 1
ATOM 1126 C C . ASN A 1 145 ? 11.732 12.942 23.144 1.00 84.94 145 ASN A C 1
ATOM 1128 O O . ASN A 1 145 ? 11.722 12.817 24.366 1.00 84.94 145 ASN A O 1
ATOM 1132 N N . THR A 1 146 ? 10.796 13.662 22.510 1.00 84.00 146 THR A N 1
ATOM 1133 C CA . THR A 1 146 ? 9.693 14.366 23.200 1.00 84.00 146 THR A CA 1
ATOM 1134 C C . THR A 1 146 ? 8.335 13.684 23.054 1.00 84.00 146 THR A C 1
ATOM 1136 O O . THR A 1 146 ? 7.399 14.036 23.771 1.00 84.00 146 THR A O 1
ATOM 1139 N N . THR A 1 147 ? 8.204 12.712 22.148 1.00 86.31 147 THR A N 1
ATOM 1140 C CA . THR A 1 147 ? 6.937 12.023 21.880 1.00 86.31 147 THR A CA 1
ATOM 1141 C C . THR A 1 147 ? 6.925 10.650 22.557 1.00 86.31 147 THR A C 1
ATOM 1143 O O . THR A 1 147 ? 7.773 9.820 22.234 1.00 86.31 147 THR A O 1
ATOM 1146 N N . PRO A 1 148 ? 5.961 10.362 23.451 1.00 87.50 148 PRO A N 1
ATOM 1147 C CA . PRO A 1 148 ? 5.845 9.050 24.080 1.00 87.50 148 PRO A CA 1
ATOM 1148 C C . PRO A 1 148 ? 5.674 7.915 23.063 1.00 87.50 148 PRO A C 1
ATOM 1150 O O . PRO A 1 148 ? 4.880 8.025 22.121 1.00 87.50 148 PRO A O 1
ATOM 1153 N N . LEU A 1 149 ? 6.391 6.815 23.294 1.00 88.38 149 LEU A N 1
ATOM 1154 C CA . LEU A 1 149 ? 6.272 5.566 22.543 1.00 88.38 149 LEU A CA 1
ATOM 1155 C C . LEU A 1 149 ? 5.355 4.584 23.273 1.00 88.38 149 LEU A C 1
ATOM 1157 O O . LEU A 1 149 ? 5.358 4.509 24.501 1.00 88.38 149 LEU A O 1
ATOM 1161 N N . GLU A 1 150 ? 4.597 3.812 22.504 1.00 89.44 150 GLU A N 1
ATOM 1162 C CA . GLU A 1 150 ? 3.755 2.727 23.001 1.00 89.44 150 GLU A CA 1
ATOM 1163 C C . GLU A 1 150 ? 3.903 1.518 22.078 1.00 89.44 150 GLU A C 1
ATOM 1165 O O . GLU A 1 150 ? 3.807 1.650 20.854 1.00 89.44 150 GLU A O 1
ATOM 1170 N N . PHE A 1 151 ? 4.175 0.350 22.656 1.00 92.19 151 PHE A N 1
ATOM 1171 C CA . PHE A 1 151 ? 4.523 -0.854 21.912 1.00 92.19 151 PHE A CA 1
ATOM 1172 C C . PHE A 1 151 ? 3.393 -1.877 21.941 1.00 92.19 151 PHE A C 1
ATOM 1174 O O . PHE A 1 151 ? 2.862 -2.206 23.001 1.00 92.19 151 PHE A O 1
ATOM 1181 N N . VAL A 1 152 ? 3.083 -2.438 20.776 1.00 93.31 152 VAL A N 1
ATOM 1182 C CA . VAL A 1 152 ? 2.195 -3.589 20.609 1.00 93.31 152 VAL A CA 1
ATOM 1183 C C . VAL A 1 152 ? 3.005 -4.727 20.000 1.00 93.31 152 VAL A C 1
ATOM 1185 O O . VAL A 1 152 ? 3.418 -4.654 18.844 1.00 93.31 152 VAL A O 1
ATOM 1188 N N . VAL A 1 153 ? 3.257 -5.770 20.784 1.00 94.94 153 VAL A N 1
ATOM 1189 C CA . VAL A 1 153 ? 4.104 -6.908 20.409 1.00 94.94 153 VAL A CA 1
ATOM 1190 C C . VAL A 1 153 ? 3.228 -8.128 20.142 1.00 94.94 153 VAL A C 1
ATOM 1192 O O . VAL A 1 153 ? 2.325 -8.431 20.927 1.00 94.94 153 VAL A O 1
ATOM 1195 N N . THR A 1 154 ? 3.466 -8.824 19.032 1.00 93.69 154 THR A N 1
ATOM 1196 C CA . THR A 1 154 ? 2.683 -10.011 18.672 1.00 93.69 154 THR A CA 1
ATOM 1197 C C . THR A 1 154 ? 3.232 -11.287 19.307 1.00 93.69 154 THR A C 1
ATOM 1199 O O . THR A 1 154 ? 4.441 -11.448 19.488 1.00 93.69 154 THR A O 1
ATOM 1202 N N . VAL A 1 155 ? 2.327 -12.202 19.657 1.00 89.94 155 VAL A N 1
ATOM 1203 C CA . VAL A 1 155 ? 2.646 -13.534 20.192 1.00 89.94 155 VAL A CA 1
ATOM 1204 C C . VAL A 1 155 ? 1.751 -14.606 19.553 1.00 89.94 155 VAL A C 1
ATOM 1206 O O . VAL A 1 155 ? 0.585 -14.319 19.278 1.00 89.94 155 VAL A O 1
ATOM 1209 N N . PRO A 1 156 ? 2.225 -15.845 19.333 1.00 84.88 156 PRO A N 1
ATOM 1210 C CA . PRO A 1 156 ? 1.387 -16.931 18.824 1.00 84.88 156 PRO A CA 1
ATOM 1211 C C . PRO A 1 156 ? 0.169 -17.186 19.717 1.00 84.88 156 PRO A C 1
ATOM 1213 O O . PRO A 1 156 ? 0.241 -17.064 20.945 1.00 84.88 156 PRO A O 1
ATOM 1216 N N . ALA A 1 157 ? -0.958 -17.580 19.123 1.00 76.12 157 ALA A N 1
ATOM 1217 C CA . ALA A 1 157 ? -2.179 -17.831 19.891 1.00 76.12 157 ALA A CA 1
ATOM 1218 C C . ALA A 1 157 ? -2.052 -19.083 20.772 1.00 76.12 157 ALA A C 1
ATOM 1220 O O . ALA A 1 157 ? -2.604 -19.124 21.875 1.00 76.12 157 ALA A O 1
ATOM 1221 N N . ILE A 1 158 ? -1.289 -20.074 20.301 1.00 73.62 158 ILE A N 1
ATOM 1222 C CA . ILE A 1 158 ? -1.053 -21.346 20.994 1.00 73.62 158 ILE A CA 1
ATOM 1223 C C . ILE A 1 158 ? -0.069 -21.255 22.162 1.00 73.62 158 ILE A C 1
ATOM 1225 O O . ILE A 1 158 ? 0.075 -22.222 22.907 1.00 73.62 158 ILE A O 1
ATOM 1229 N N . TRP A 1 159 ? 0.629 -20.129 22.322 1.00 76.12 159 TRP A N 1
ATOM 1230 C CA . TRP A 1 159 ? 1.626 -19.997 23.375 1.00 76.12 159 TRP A CA 1
ATOM 1231 C C . TRP A 1 159 ? 1.018 -20.121 24.765 1.00 76.12 159 TRP A C 1
ATOM 1233 O O . TRP A 1 159 ? -0.028 -19.534 25.073 1.00 76.12 159 TRP A O 1
ATOM 1243 N N . SER A 1 160 ? 1.738 -20.837 25.628 1.00 73.25 160 SER A N 1
ATOM 1244 C CA . SER A 1 160 ? 1.483 -20.811 27.057 1.00 73.25 160 SER A CA 1
ATOM 1245 C C . SER A 1 160 ? 1.592 -19.383 27.575 1.00 73.25 160 SER A C 1
ATOM 1247 O O . SER A 1 160 ? 2.367 -18.558 27.089 1.00 73.25 160 SER A O 1
ATOM 1249 N N . ASP A 1 161 ? 0.809 -19.085 28.600 1.00 72.69 161 ASP A N 1
ATOM 1250 C CA . ASP A 1 161 ? 0.804 -17.748 29.182 1.00 72.69 161 ASP A CA 1
ATOM 1251 C C . ASP A 1 161 ? 2.186 -17.408 29.808 1.00 72.69 161 ASP A C 1
ATOM 1253 O O . ASP A 1 161 ? 2.562 -16.243 29.856 1.00 72.69 161 ASP A O 1
ATOM 1257 N N . LEU A 1 162 ? 2.998 -18.420 30.167 1.00 72.75 162 LEU A N 1
ATOM 1258 C CA . LEU A 1 162 ? 4.416 -18.250 30.521 1.00 72.75 162 LEU A CA 1
ATOM 1259 C C . LEU A 1 162 ? 5.247 -17.686 29.359 1.00 72.75 162 LEU A C 1
ATOM 1261 O O . LEU A 1 162 ? 6.069 -16.795 29.555 1.00 72.75 162 LEU A O 1
ATOM 1265 N N . ALA A 1 163 ? 5.098 -18.243 28.156 1.00 81.12 163 ALA A N 1
ATOM 1266 C CA . ALA A 1 163 ? 5.874 -17.804 26.999 1.00 81.12 163 ALA A CA 1
ATOM 1267 C C . ALA A 1 163 ? 5.543 -16.346 26.631 1.00 81.12 163 ALA A C 1
ATOM 1269 O O . ALA A 1 163 ? 6.431 -15.569 26.260 1.00 81.12 163 ALA A O 1
ATOM 1270 N N . LYS A 1 164 ? 4.272 -15.955 26.802 1.00 84.19 164 LYS A N 1
ATOM 1271 C CA . LYS A 1 164 ? 3.800 -14.573 26.627 1.00 84.19 164 LYS A CA 1
ATOM 1272 C C . LYS A 1 164 ? 4.438 -13.624 27.648 1.00 84.19 164 LYS A C 1
ATOM 1274 O O . LYS A 1 164 ? 4.987 -12.601 27.240 1.00 84.19 164 LYS A O 1
ATOM 1279 N N . ASP A 1 165 ? 4.486 -14.014 28.923 1.00 79.56 165 ASP A N 1
ATOM 1280 C CA . ASP A 1 165 ? 5.161 -13.255 29.989 1.00 79.56 165 ASP A CA 1
ATOM 1281 C C . ASP A 1 165 ? 6.642 -13.062 29.718 1.00 79.56 165 ASP A C 1
ATOM 1283 O O . ASP A 1 165 ? 7.140 -11.939 29.683 1.00 79.56 165 ASP A O 1
ATOM 1287 N N . LYS A 1 166 ? 7.359 -14.151 29.430 1.00 84.69 166 LYS A N 1
ATOM 1288 C CA . LYS A 1 166 ? 8.788 -14.075 29.114 1.00 84.69 166 LYS A CA 1
ATOM 1289 C C . LYS A 1 166 ? 9.064 -13.129 27.949 1.00 84.69 166 LYS A C 1
ATOM 1291 O O . LYS A 1 166 ? 10.037 -12.380 27.989 1.00 84.69 166 LYS A O 1
ATOM 1296 N N . THR A 1 167 ? 8.185 -13.108 26.948 1.00 90.25 167 THR A N 1
ATOM 1297 C CA . THR A 1 167 ? 8.274 -12.161 25.828 1.00 90.25 167 THR A CA 1
ATOM 1298 C C . THR A 1 167 ? 8.090 -10.723 26.296 1.00 90.25 167 THR A C 1
ATOM 1300 O O . THR A 1 167 ? 8.920 -9.867 25.993 1.00 90.25 167 THR A O 1
ATOM 1303 N N . LYS A 1 168 ? 7.054 -10.452 27.095 1.00 87.44 168 LYS A N 1
ATOM 1304 C CA . LYS A 1 168 ? 6.799 -9.125 27.668 1.00 87.44 168 LYS A CA 1
ATOM 1305 C C . LYS A 1 168 ? 7.954 -8.652 28.553 1.00 87.44 168 LYS A C 1
ATOM 1307 O O . LYS A 1 168 ? 8.403 -7.517 28.404 1.00 87.44 168 LYS A O 1
ATOM 1312 N N . GLN A 1 169 ? 8.475 -9.515 29.422 1.00 86.50 169 GLN A N 1
ATOM 1313 C CA . GLN A 1 169 ? 9.630 -9.224 30.272 1.00 86.50 169 GLN A CA 1
ATOM 1314 C C . GLN A 1 169 ? 10.888 -8.951 29.448 1.00 86.50 169 GLN A C 1
ATOM 1316 O O . GLN A 1 169 ? 11.635 -8.027 29.767 1.00 86.50 169 GLN A O 1
ATOM 1321 N N . ALA A 1 170 ? 11.128 -9.712 28.379 1.00 89.50 170 ALA A N 1
ATOM 1322 C CA . ALA A 1 170 ? 12.250 -9.458 27.483 1.00 89.50 170 ALA A CA 1
ATOM 1323 C C . ALA A 1 170 ? 12.125 -8.084 26.805 1.00 89.50 170 ALA A C 1
ATOM 1325 O O . ALA A 1 170 ? 13.094 -7.327 26.783 1.00 89.50 170 ALA A O 1
ATOM 1326 N N . CYS A 1 171 ? 10.927 -7.699 26.348 1.00 90.19 171 CYS A N 1
ATOM 1327 C CA . CYS A 1 171 ? 10.669 -6.348 25.842 1.00 90.19 171 CYS A CA 1
ATOM 1328 C C . CYS A 1 171 ? 10.919 -5.269 26.909 1.00 90.19 171 CYS A C 1
ATOM 1330 O O . CYS A 1 171 ? 11.540 -4.250 26.618 1.00 90.19 171 CYS A O 1
ATOM 1332 N N . GLN A 1 172 ? 10.491 -5.500 28.152 1.00 87.19 172 GLN A N 1
ATOM 1333 C CA . GLN A 1 172 ? 10.704 -4.575 29.272 1.00 87.19 172 GLN A CA 1
ATOM 1334 C C . GLN A 1 172 ? 12.174 -4.444 29.681 1.00 87.19 172 GLN A C 1
ATOM 1336 O O . GLN A 1 172 ? 12.560 -3.408 30.209 1.00 87.19 172 GLN A O 1
ATOM 1341 N N . ARG A 1 173 ? 13.006 -5.464 29.447 1.00 88.12 173 ARG A N 1
ATOM 1342 C CA . ARG A 1 173 ? 14.456 -5.413 29.702 1.00 88.12 173 ARG A CA 1
ATOM 1343 C C . ARG A 1 173 ? 15.249 -4.876 28.514 1.00 88.12 173 ARG A C 1
ATOM 1345 O O . ARG A 1 173 ? 16.406 -4.499 28.683 1.00 88.12 173 ARG A O 1
ATOM 1352 N N . ALA A 1 174 ? 14.656 -4.846 27.323 1.00 87.81 174 ALA A N 1
ATOM 1353 C CA . ALA A 1 174 ? 15.360 -4.481 26.108 1.00 87.81 174 ALA A CA 1
ATOM 1354 C C . ALA A 1 174 ? 15.764 -3.000 26.117 1.00 87.81 174 ALA A C 1
ATOM 1356 O O . ALA A 1 174 ? 14.917 -2.105 26.194 1.00 87.81 174 ALA A O 1
ATOM 1357 N N . ALA A 1 175 ? 17.064 -2.728 25.994 1.00 75.12 175 ALA A N 1
ATOM 1358 C CA . ALA A 1 175 ? 17.595 -1.367 26.065 1.00 75.12 175 ALA A CA 1
ATOM 1359 C C . ALA A 1 175 ? 16.986 -0.470 24.975 1.00 75.12 175 ALA A C 1
ATOM 1361 O O . ALA A 1 175 ? 16.559 0.648 25.256 1.00 75.12 175 ALA A O 1
ATOM 1362 N N . GLY A 1 176 ? 16.848 -0.986 23.751 1.00 69.44 176 GLY A N 1
ATOM 1363 C CA . GLY A 1 176 ? 16.319 -0.236 22.610 1.00 69.44 176 GLY A CA 1
ATOM 1364 C C . GLY A 1 176 ? 14.840 0.157 22.700 1.00 69.44 176 GLY A C 1
ATOM 1365 O O . GLY A 1 176 ? 14.412 1.028 21.951 1.00 69.44 176 GLY A O 1
ATOM 1366 N N . LEU A 1 177 ? 14.058 -0.445 23.606 1.00 81.19 177 LEU A N 1
ATOM 1367 C CA . LEU A 1 177 ? 12.647 -0.088 23.819 1.00 81.19 177 LEU A CA 1
ATOM 1368 C C . LEU A 1 177 ? 12.438 0.862 25.011 1.00 81.19 177 LEU A C 1
ATOM 1370 O O . LEU A 1 177 ? 11.407 1.524 25.086 1.00 81.19 177 LEU A O 1
ATOM 1374 N N . ASN A 1 178 ? 13.421 0.971 25.915 1.00 70.94 178 ASN A N 1
ATOM 1375 C CA . ASN A 1 178 ? 13.305 1.736 27.165 1.00 70.94 178 ASN A CA 1
ATOM 1376 C C . ASN A 1 178 ? 14.178 2.998 27.234 1.00 70.94 178 ASN A C 1
ATOM 1378 O O . ASN A 1 178 ? 14.058 3.768 28.179 1.00 70.94 178 ASN A O 1
ATOM 1382 N N . THR A 1 179 ? 15.073 3.221 26.270 1.00 60.12 179 THR A N 1
ATOM 1383 C CA . THR A 1 179 ? 16.092 4.293 26.332 1.00 60.12 179 THR A CA 1
ATOM 1384 C C . THR A 1 179 ? 15.691 5.605 25.655 1.00 60.12 179 THR A C 1
ATOM 1386 O O . THR A 1 179 ? 16.443 6.574 25.702 1.00 60.12 179 THR A O 1
ATOM 1389 N N . VAL A 1 180 ? 14.525 5.657 25.011 1.00 58.69 180 VAL A N 1
ATOM 1390 C CA . VAL A 1 180 ? 14.149 6.755 24.097 1.00 58.69 180 VAL A CA 1
ATOM 1391 C C . VAL A 1 180 ? 13.438 7.900 24.809 1.00 58.69 180 VAL A C 1
ATOM 1393 O O . VAL A 1 180 ? 13.583 9.060 24.436 1.00 58.69 180 VAL A O 1
ATOM 1396 N N . THR A 1 181 ? 12.672 7.571 25.845 1.00 54.44 181 THR A N 1
ATOM 1397 C CA . THR A 1 181 ? 11.903 8.515 26.654 1.00 54.44 181 THR A CA 1
ATOM 1398 C C . THR A 1 181 ? 12.309 8.330 28.110 1.00 54.44 181 THR A C 1
ATOM 1400 O O . THR A 1 181 ? 12.499 7.196 28.536 1.00 54.44 181 THR A O 1
ATOM 1403 N N . ASN A 1 182 ? 12.388 9.402 28.908 1.00 53.28 182 ASN A N 1
ATOM 1404 C CA . ASN A 1 182 ? 12.678 9.352 30.360 1.00 53.28 182 ASN A CA 1
ATOM 1405 C C . ASN A 1 182 ? 11.606 8.599 31.197 1.00 53.28 182 ASN A C 1
ATOM 1407 O O . ASN A 1 182 ? 11.522 8.752 32.413 1.00 53.28 182 ASN A O 1
ATOM 1411 N N . THR A 1 183 ? 10.762 7.808 30.541 1.00 58.00 183 THR A N 1
ATOM 1412 C CA . THR A 1 183 ? 9.656 7.015 31.062 1.00 58.00 183 THR A CA 1
ATOM 1413 C C . THR A 1 183 ? 9.653 5.658 30.365 1.00 58.00 183 THR A C 1
ATOM 1415 O O . THR A 1 183 ? 9.839 5.597 29.149 1.00 58.00 183 THR A O 1
ATOM 1418 N N . VAL A 1 184 ? 9.386 4.589 31.117 1.00 68.62 184 VAL A N 1
ATOM 1419 C CA . VAL A 1 184 ? 9.210 3.230 30.582 1.00 68.62 184 VAL A CA 1
ATOM 1420 C C . VAL A 1 184 ? 8.007 3.209 29.637 1.00 68.62 184 VAL A C 1
ATOM 1422 O O . VAL A 1 184 ? 6.896 3.561 30.040 1.00 68.62 184 VAL A O 1
ATOM 1425 N N . ALA A 1 185 ? 8.228 2.820 28.382 1.00 78.06 185 ALA A N 1
ATOM 1426 C CA . ALA A 1 185 ? 7.171 2.748 27.383 1.00 78.06 185 ALA A CA 1
ATOM 1427 C C . ALA A 1 185 ? 6.208 1.583 27.694 1.00 78.06 185 ALA A C 1
ATOM 1429 O O . ALA A 1 185 ? 6.669 0.482 28.015 1.00 78.06 185 ALA A O 1
ATOM 1430 N N . PRO A 1 186 ? 4.878 1.771 27.599 1.00 84.88 186 PRO A N 1
ATOM 1431 C CA . PRO A 1 186 ? 3.932 0.676 27.784 1.00 84.88 186 PRO A CA 1
ATOM 1432 C C . PRO A 1 186 ? 4.104 -0.408 26.711 1.00 84.88 186 PRO A C 1
ATOM 1434 O O . PRO A 1 186 ? 4.308 -0.100 25.534 1.00 84.88 186 PRO A O 1
ATOM 1437 N N . ILE A 1 187 ? 4.003 -1.676 27.126 1.00 87.75 187 ILE A N 1
ATOM 1438 C CA . ILE A 1 187 ? 4.087 -2.855 26.253 1.00 87.75 187 ILE A CA 1
ATOM 1439 C C . ILE A 1 187 ? 2.784 -3.646 26.361 1.00 87.75 187 ILE A C 1
ATOM 1441 O O . ILE A 1 187 ? 2.451 -4.190 27.420 1.00 87.75 187 ILE A O 1
ATOM 1445 N N . HIS A 1 188 ? 2.075 -3.731 25.241 1.00 87.19 188 HIS A N 1
ATOM 1446 C CA . HIS A 1 188 ? 0.848 -4.493 25.066 1.00 87.19 188 HIS A CA 1
ATOM 1447 C C . HIS A 1 188 ? 1.121 -5.728 24.210 1.00 87.19 188 HIS A C 1
ATOM 1449 O O . HIS A 1 188 ? 1.886 -5.667 23.251 1.00 87.19 188 HIS A O 1
ATOM 1455 N N . LEU A 1 189 ? 0.478 -6.845 24.546 1.00 89.19 189 LEU A N 1
ATOM 1456 C CA . LEU A 1 189 ? 0.535 -8.061 23.741 1.00 89.19 189 LEU A CA 1
ATOM 1457 C C . LEU A 1 189 ? -0.748 -8.214 22.922 1.00 89.19 189 LEU A C 1
ATOM 1459 O O . LEU A 1 189 ? -1.847 -7.952 23.415 1.00 89.19 189 LEU A O 1
ATOM 1463 N N . VAL A 1 190 ? -0.609 -8.692 21.691 1.00 88.62 190 VAL A N 1
ATOM 1464 C CA . VAL A 1 190 ? -1.721 -9.105 20.827 1.00 88.62 190 VAL A CA 1
ATOM 1465 C C . VAL A 1 190 ? -1.393 -10.458 20.212 1.00 88.62 190 VAL A C 1
ATOM 1467 O O . VAL A 1 190 ? -0.233 -10.742 19.924 1.00 88.62 190 VAL A O 1
ATOM 1470 N N . SER A 1 191 ? -2.389 -11.318 20.016 1.00 87.44 191 SER A N 1
ATOM 1471 C CA . SER A 1 191 ? -2.132 -12.566 19.299 1.00 87.44 191 SER A CA 1
ATOM 1472 C C . SER A 1 191 ? -1.838 -12.301 17.813 1.00 87.44 191 SER A C 1
ATOM 1474 O O . SER A 1 191 ? -2.455 -11.434 17.193 1.00 87.44 191 SER A O 1
ATOM 1476 N N . GLU A 1 192 ? -0.895 -13.048 17.239 1.00 89.81 192 GLU A N 1
ATOM 1477 C CA . GLU A 1 192 ? -0.534 -13.012 15.813 1.00 89.81 192 GLU A CA 1
ATOM 1478 C C . GLU A 1 192 ? -1.760 -13.131 14.883 1.00 89.81 192 GLU A C 1
ATOM 1480 O O . GLU A 1 192 ? -1.973 -12.213 14.081 1.00 89.81 192 GLU A O 1
ATOM 1485 N N . PRO A 1 193 ? -2.641 -14.147 15.026 1.00 86.12 193 PRO A N 1
ATOM 1486 C CA . PRO A 1 193 ? -3.805 -14.277 14.151 1.00 86.12 193 PRO A CA 1
ATOM 1487 C C . PRO A 1 193 ? -4.846 -13.161 14.347 1.00 86.12 193 PRO A C 1
ATOM 1489 O O . PRO A 1 193 ? -5.526 -12.805 13.387 1.00 86.12 193 PRO A O 1
ATOM 1492 N N . GLU A 1 194 ? -4.959 -12.548 15.535 1.00 85.88 194 GLU A N 1
ATOM 1493 C CA . GLU A 1 194 ? -5.822 -11.370 15.727 1.00 85.88 194 GLU A CA 1
ATOM 1494 C C . GLU A 1 194 ? -5.253 -10.137 15.031 1.00 85.88 194 GLU A C 1
ATOM 1496 O O . GLU A 1 194 ? -5.984 -9.439 14.329 1.00 85.88 194 GLU A O 1
ATOM 1501 N N . ALA A 1 195 ? -3.957 -9.863 15.194 1.00 90.00 195 ALA A N 1
ATOM 1502 C CA . ALA A 1 195 ? -3.312 -8.764 14.488 1.00 90.00 195 ALA A CA 1
ATOM 1503 C C . ALA A 1 195 ? -3.485 -8.943 12.971 1.00 90.00 195 ALA A C 1
ATOM 1505 O O . ALA A 1 195 ? -3.915 -8.025 12.266 1.00 90.00 195 ALA A O 1
ATOM 1506 N N . ALA A 1 196 ? -3.259 -10.158 12.474 1.00 89.50 196 ALA A N 1
ATOM 1507 C CA . ALA A 1 196 ? -3.459 -10.474 11.072 1.00 89.50 196 ALA A CA 1
ATOM 1508 C C . ALA A 1 196 ? -4.923 -10.301 10.627 1.00 89.50 196 ALA A C 1
ATOM 1510 O O . ALA A 1 196 ? -5.163 -9.761 9.545 1.00 89.50 196 ALA A O 1
ATOM 1511 N N . ALA A 1 197 ? -5.897 -10.679 11.462 1.00 86.62 197 ALA A N 1
ATOM 1512 C CA . ALA A 1 197 ? -7.318 -10.474 11.198 1.00 86.62 197 ALA A CA 1
ATOM 1513 C C . ALA A 1 197 ? -7.684 -8.987 11.124 1.00 86.62 197 ALA A C 1
ATOM 1515 O O . ALA A 1 197 ? -8.341 -8.583 10.169 1.00 86.62 197 ALA A O 1
ATOM 1516 N N . ILE A 1 198 ? -7.212 -8.162 12.066 1.00 87.19 198 ILE A N 1
ATOM 1517 C CA . ILE A 1 198 ? -7.432 -6.705 12.073 1.00 87.19 198 ILE A CA 1
ATOM 1518 C C . ILE A 1 198 ? -6.946 -6.088 10.758 1.00 87.19 198 ILE A C 1
ATOM 1520 O O . ILE A 1 198 ? -7.656 -5.289 10.145 1.00 87.19 198 ILE A O 1
ATOM 1524 N N . TYR A 1 199 ? -5.757 -6.479 10.296 1.00 87.69 199 TYR A N 1
ATOM 1525 C CA . TYR A 1 199 ? -5.219 -5.990 9.030 1.00 87.69 199 TYR A CA 1
ATOM 1526 C C . TYR A 1 199 ? -6.010 -6.497 7.821 1.00 87.69 199 TYR A C 1
ATOM 1528 O O . TYR A 1 199 ? -6.406 -5.704 6.964 1.00 87.69 199 TYR A O 1
ATOM 1536 N N . ALA A 1 200 ? -6.243 -7.810 7.746 1.00 85.38 200 ALA A N 1
ATOM 1537 C CA . ALA A 1 200 ? -6.893 -8.438 6.603 1.00 85.38 200 ALA A CA 1
ATOM 1538 C C . ALA A 1 200 ? -8.328 -7.923 6.434 1.00 85.38 200 ALA A C 1
ATOM 1540 O O . ALA A 1 200 ? -8.711 -7.517 5.341 1.00 85.38 200 ALA A O 1
ATOM 1541 N N . LEU A 1 201 ? -9.092 -7.852 7.521 1.00 82.94 201 LEU A N 1
ATOM 1542 C CA . LEU A 1 201 ? -10.474 -7.385 7.509 1.00 82.94 201 LEU A CA 1
ATOM 1543 C C . LEU A 1 201 ? -10.598 -5.887 7.204 1.00 82.94 201 LEU A C 1
ATOM 1545 O O . LEU A 1 201 ? -11.529 -5.483 6.513 1.00 82.94 201 LEU A O 1
ATOM 1549 N N . HIS A 1 202 ? -9.647 -5.061 7.648 1.00 78.06 202 HIS A N 1
ATOM 1550 C CA . HIS A 1 202 ? -9.617 -3.643 7.280 1.00 78.06 202 HIS A CA 1
ATOM 1551 C C . HIS A 1 202 ? -9.239 -3.427 5.807 1.00 78.06 202 HIS A C 1
ATOM 1553 O O . HIS A 1 202 ? -9.739 -2.508 5.163 1.00 78.06 202 HIS A O 1
ATOM 1559 N N . GLY A 1 203 ? -8.295 -4.211 5.277 1.00 64.50 203 GLY A N 1
ATOM 1560 C CA . GLY A 1 203 ? -7.747 -4.029 3.930 1.00 64.50 203 GLY A CA 1
ATOM 1561 C C . GLY A 1 203 ? -8.593 -4.624 2.806 1.00 64.50 203 GLY A C 1
ATOM 1562 O O . GLY A 1 203 ? -8.433 -4.217 1.658 1.00 64.50 203 GLY A O 1
ATOM 1563 N N . LEU A 1 204 ? -9.472 -5.581 3.114 1.00 58.66 204 LEU A N 1
ATOM 1564 C CA . LEU A 1 204 ? -10.214 -6.334 2.100 1.00 58.66 204 LEU A CA 1
ATOM 1565 C C . LEU A 1 204 ? -11.394 -5.595 1.479 1.00 58.66 204 LEU A C 1
ATOM 1567 O O . LEU A 1 204 ? -11.899 -6.092 0.483 1.00 58.66 204 LEU A O 1
ATOM 1571 N N . ASP A 1 205 ? -11.766 -4.424 2.001 1.00 54.28 205 ASP A N 1
ATOM 1572 C CA . ASP A 1 205 ? -12.973 -3.689 1.631 1.00 54.28 205 ASP A CA 1
ATOM 1573 C C . ASP A 1 205 ? -14.214 -4.609 1.697 1.00 54.28 205 ASP A C 1
ATOM 1575 O O . ASP A 1 205 ? -14.449 -5.390 0.777 1.00 54.28 205 ASP A O 1
ATOM 1579 N N . PRO A 1 206 ? -15.026 -4.587 2.770 1.00 51.22 206 PRO A N 1
ATOM 1580 C CA . PRO A 1 206 ? -16.042 -5.613 3.043 1.00 51.22 206 PRO A CA 1
ATOM 1581 C C . PRO A 1 206 ? -17.193 -5.719 2.015 1.00 51.22 206 PRO A C 1
ATOM 1583 O O . PRO A 1 206 ? -18.206 -6.337 2.298 1.00 51.22 206 PRO A O 1
ATOM 1586 N N . HIS A 1 207 ? -17.069 -5.192 0.797 1.00 50.44 207 HIS A N 1
ATOM 1587 C CA . HIS A 1 207 ? -18.065 -5.207 -0.278 1.00 50.44 207 HIS A CA 1
ATOM 1588 C C . HIS A 1 207 ? -18.491 -6.608 -0.761 1.00 50.44 207 HIS A C 1
ATOM 1590 O O . HIS A 1 207 ? -19.392 -6.706 -1.593 1.00 50.44 207 HIS A O 1
ATOM 1596 N N . GLY A 1 208 ? -17.898 -7.683 -0.231 1.00 64.44 208 GLY A N 1
ATOM 1597 C CA . GLY A 1 208 ? -18.389 -9.056 -0.385 1.00 64.44 208 GLY A CA 1
ATOM 1598 C C . GLY A 1 208 ? -18.833 -9.744 0.912 1.00 64.44 208 GLY A C 1
ATOM 1599 O O . GLY A 1 208 ? -19.553 -10.732 0.823 1.00 64.44 208 GLY A O 1
ATOM 1600 N N . LEU A 1 209 ? -18.435 -9.233 2.083 1.00 75.06 209 LEU A N 1
ATOM 1601 C CA . LEU A 1 209 ? -18.738 -9.821 3.390 1.00 75.06 209 LEU A CA 1
ATOM 1602 C C . LEU A 1 209 ? -19.947 -9.114 4.017 1.00 75.06 209 LEU A C 1
ATOM 1604 O O . LEU A 1 209 ? -20.051 -7.888 4.000 1.00 75.06 209 LEU A O 1
ATOM 1608 N N . LYS A 1 210 ? -20.870 -9.886 4.576 1.00 86.50 210 LYS A N 1
ATOM 1609 C CA . LYS A 1 210 ? -22.111 -9.426 5.204 1.00 86.50 210 LYS A CA 1
ATOM 1610 C C . LYS A 1 210 ? -22.040 -9.598 6.716 1.00 86.50 210 LYS A C 1
ATOM 1612 O O . LYS A 1 210 ? -21.198 -10.318 7.242 1.00 86.50 210 LYS A O 1
ATOM 1617 N N . VAL A 1 211 ? -22.953 -8.930 7.416 1.00 89.00 211 VAL A N 1
ATOM 1618 C CA . VAL A 1 211 ? -23.248 -9.295 8.807 1.00 89.00 211 VAL A CA 1
ATOM 1619 C C . VAL A 1 211 ? -23.657 -10.773 8.830 1.00 89.00 211 VAL A C 1
ATOM 1621 O O . VAL A 1 211 ? -24.314 -11.232 7.897 1.00 89.00 211 VAL A O 1
ATOM 1624 N N . ASP A 1 212 ? -23.208 -11.487 9.859 1.00 90.88 212 ASP A N 1
ATOM 1625 C CA . ASP A 1 212 ? -23.316 -12.936 10.065 1.00 90.88 212 ASP A CA 1
ATOM 1626 C C . ASP A 1 212 ? -22.402 -13.816 9.199 1.00 90.88 212 ASP A C 1
ATOM 1628 O O . ASP A 1 212 ? -22.320 -15.020 9.444 1.00 90.88 212 ASP A O 1
ATOM 1632 N N . ASP A 1 213 ? -21.636 -13.251 8.258 1.00 91.25 213 ASP A N 1
ATOM 1633 C CA . ASP A 1 213 ? -20.593 -14.029 7.591 1.00 91.25 213 ASP A CA 1
ATOM 1634 C C . ASP A 1 213 ? -19.456 -14.345 8.572 1.00 91.25 213 ASP A C 1
ATOM 1636 O O . ASP A 1 213 ? -18.943 -13.470 9.281 1.00 91.25 213 ASP A O 1
ATOM 1640 N N . THR A 1 214 ? -19.025 -15.608 8.577 1.00 93.50 214 THR A N 1
ATOM 1641 C CA . THR A 1 214 ? -17.866 -16.063 9.348 1.00 93.50 214 THR A CA 1
ATOM 1642 C C . THR A 1 214 ? -16.652 -16.240 8.447 1.00 93.50 214 THR A C 1
ATOM 1644 O O . THR A 1 214 ? -16.725 -16.861 7.385 1.00 93.50 214 THR A O 1
ATOM 1647 N N . VAL A 1 215 ? -15.504 -15.731 8.884 1.00 92.62 215 VAL A N 1
ATOM 1648 C CA . VAL A 1 215 ? -14.216 -15.904 8.212 1.00 92.62 215 VAL A CA 1
ATOM 1649 C C . VAL A 1 215 ? -13.229 -16.660 9.093 1.00 92.62 215 VAL A C 1
ATOM 1651 O O . VAL A 1 215 ? -13.235 -16.502 10.312 1.00 92.62 215 VAL A O 1
ATOM 1654 N N . VAL A 1 216 ? -12.345 -17.443 8.476 1.00 94.00 216 VAL A N 1
ATOM 1655 C CA . VAL A 1 216 ? -11.201 -18.078 9.147 1.00 94.00 216 VAL A CA 1
ATOM 1656 C C . VAL A 1 216 ? -9.922 -17.391 8.688 1.00 94.00 216 VAL A C 1
ATOM 1658 O O . VAL A 1 216 ? -9.579 -17.428 7.511 1.00 94.00 216 VAL A O 1
ATOM 1661 N N . VAL A 1 217 ? -9.196 -16.765 9.604 1.00 92.81 217 VAL A N 1
ATOM 1662 C CA . VAL A 1 217 ? -7.881 -16.179 9.329 1.00 92.81 217 VAL A CA 1
ATOM 1663 C C . VAL A 1 217 ? -6.826 -17.242 9.608 1.00 92.81 217 VAL A C 1
ATOM 1665 O O . VAL A 1 217 ? -6.855 -17.867 10.663 1.00 92.81 217 VAL A O 1
ATOM 1668 N N . VAL A 1 218 ? -5.920 -17.456 8.655 1.00 93.75 218 VAL A N 1
ATOM 1669 C CA . VAL A 1 218 ? -4.863 -18.474 8.702 1.00 93.75 218 VAL A CA 1
ATOM 1670 C C . VAL A 1 218 ? -3.521 -17.769 8.583 1.00 93.75 218 VAL A C 1
ATOM 1672 O O . VAL A 1 218 ? -3.086 -17.452 7.475 1.00 93.75 218 VAL A O 1
ATOM 1675 N N . ASP A 1 219 ? -2.872 -17.513 9.713 1.00 92.94 219 ASP A N 1
ATOM 1676 C CA . ASP A 1 219 ? -1.510 -16.995 9.755 1.00 92.94 219 ASP A CA 1
ATOM 1677 C C . ASP A 1 219 ? -0.514 -18.137 9.592 1.00 92.94 219 ASP A C 1
ATOM 1679 O O . ASP A 1 219 ? -0.118 -18.805 10.543 1.00 92.94 219 ASP A O 1
ATOM 1683 N N . ALA A 1 220 ? -0.139 -18.395 8.342 1.00 91.62 220 ALA A N 1
ATOM 1684 C CA . ALA A 1 220 ? 0.860 -19.387 7.999 1.00 91.62 220 ALA A CA 1
ATOM 1685 C C . ALA A 1 220 ? 2.252 -18.738 8.007 1.00 91.62 220 ALA A C 1
ATOM 1687 O O . ALA A 1 220 ? 2.714 -18.152 7.017 1.00 91.62 220 ALA A O 1
ATOM 1688 N N . GLY A 1 221 ? 2.929 -18.844 9.150 1.00 88.12 221 GLY A N 1
ATOM 1689 C CA . GLY A 1 221 ? 4.224 -18.240 9.423 1.00 88.12 221 GLY A CA 1
ATOM 1690 C C . GLY A 1 221 ? 5.439 -19.115 9.088 1.00 88.12 221 GLY A C 1
ATOM 1691 O O . GLY A 1 221 ? 5.418 -20.047 8.276 1.00 88.12 221 GLY A O 1
ATOM 1692 N N . GLY A 1 222 ? 6.568 -18.757 9.702 1.00 81.19 222 GLY A N 1
ATOM 1693 C CA . GLY A 1 222 ? 7.825 -19.499 9.594 1.00 81.19 222 GLY A CA 1
ATOM 1694 C C . GLY A 1 222 ? 7.850 -20.741 10.479 1.00 81.19 222 GLY A C 1
ATOM 1695 O O . GLY A 1 222 ? 8.114 -21.834 9.988 1.00 81.19 222 GLY A O 1
ATOM 1696 N N . GLY A 1 223 ? 7.587 -20.582 11.776 1.00 79.31 223 GLY A N 1
ATOM 1697 C CA . GLY A 1 223 ? 7.592 -21.686 12.744 1.00 79.31 223 GLY A CA 1
ATOM 1698 C C . GLY A 1 223 ? 6.202 -22.260 12.999 1.00 79.31 223 GLY A C 1
ATOM 1699 O O . GLY A 1 223 ? 6.019 -23.473 12.957 1.00 79.31 223 GLY A O 1
ATOM 1700 N N . THR A 1 224 ? 5.221 -21.390 13.220 1.00 85.19 224 THR A N 1
ATOM 1701 C CA . THR A 1 224 ? 3.845 -21.762 13.555 1.00 85.19 224 THR A CA 1
ATOM 1702 C C . THR A 1 224 ? 2.891 -21.472 12.401 1.00 85.19 224 THR A C 1
ATOM 1704 O O . THR A 1 224 ? 3.185 -20.673 11.505 1.00 85.19 224 THR A O 1
ATOM 1707 N N . VAL A 1 225 ? 1.758 -22.167 12.419 1.00 90.06 225 VAL A N 1
ATOM 1708 C CA . VAL A 1 225 ? 0.552 -21.792 11.685 1.00 90.06 225 VAL A CA 1
ATOM 1709 C C . VAL A 1 225 ? -0.550 -21.608 12.715 1.00 90.06 225 VAL A C 1
ATOM 1711 O O . VAL A 1 225 ? -0.887 -22.564 13.414 1.00 90.06 225 VAL A O 1
ATOM 1714 N N . ASP A 1 226 ? -1.084 -20.398 12.810 1.00 89.81 226 ASP A N 1
ATOM 1715 C CA . ASP A 1 226 ? -2.089 -20.002 13.794 1.00 89.81 226 ASP A CA 1
ATOM 1716 C C . ASP A 1 226 ? -3.391 -19.612 13.078 1.00 89.81 226 ASP A C 1
ATOM 1718 O O . ASP A 1 226 ? -3.380 -18.970 12.026 1.00 89.81 226 ASP A O 1
ATOM 1722 N N . LEU A 1 227 ? -4.532 -20.021 13.626 1.00 90.81 227 LEU A N 1
ATOM 1723 C CA . LEU A 1 227 ? -5.847 -19.824 13.031 1.00 90.81 227 LEU A CA 1
ATOM 1724 C C . LEU A 1 227 ? -6.805 -19.181 14.024 1.00 90.81 227 LEU A C 1
ATOM 1726 O O . LEU A 1 227 ? -6.780 -19.493 15.213 1.00 90.81 227 LEU A O 1
ATOM 1730 N N . ILE A 1 228 ? -7.700 -18.331 13.529 1.00 90.38 228 ILE A N 1
ATOM 1731 C CA . ILE A 1 228 ? -8.809 -17.785 14.316 1.00 90.38 228 ILE A CA 1
ATOM 1732 C C . ILE A 1 228 ? -10.044 -17.588 13.443 1.00 90.38 228 ILE A C 1
ATOM 1734 O O . ILE A 1 228 ? -9.929 -17.241 12.267 1.00 90.38 228 ILE A O 1
ATOM 1738 N N . SER A 1 229 ? -11.225 -17.803 14.020 1.00 92.44 229 SER A N 1
ATOM 1739 C CA . SER A 1 229 ? -12.500 -17.646 13.318 1.00 92.44 229 SER A CA 1
ATOM 1740 C C . SER A 1 229 ? -13.272 -16.452 13.862 1.00 92.44 229 SER A C 1
ATOM 1742 O O . SER A 1 229 ? -13.479 -16.355 15.072 1.00 92.44 229 SER A O 1
ATOM 1744 N N . TYR A 1 230 ? -13.750 -15.580 12.979 1.00 91.56 230 TYR A N 1
ATOM 1745 C CA . TYR A 1 230 ? -14.513 -14.387 13.336 1.00 91.56 230 TYR A CA 1
ATOM 1746 C C . TYR A 1 230 ? -15.828 -14.314 12.571 1.00 91.56 230 TYR A C 1
ATOM 1748 O O . TYR A 1 230 ? -15.828 -14.422 11.349 1.00 91.56 230 TYR A O 1
ATOM 1756 N N . THR A 1 231 ? -16.926 -14.068 13.281 1.00 92.50 231 THR A N 1
ATOM 1757 C CA . THR A 1 231 ? -18.220 -13.707 12.689 1.00 92.50 231 THR A CA 1
ATOM 1758 C C . THR A 1 231 ? -18.383 -12.196 12.714 1.00 92.50 231 THR A C 1
ATOM 1760 O O . THR A 1 231 ? -18.131 -11.562 13.739 1.00 92.50 231 THR A O 1
ATOM 1763 N N . ILE A 1 232 ? -18.804 -11.618 11.594 1.00 90.19 232 ILE A N 1
ATOM 1764 C CA . ILE A 1 232 ? -19.044 -10.179 11.464 1.00 90.19 232 ILE A CA 1
ATOM 1765 C C . ILE A 1 232 ? -20.371 -9.826 12.128 1.00 90.19 232 ILE A C 1
ATOM 1767 O O . ILE A 1 232 ? -21.416 -10.330 11.730 1.00 90.19 232 ILE A O 1
ATOM 1771 N N . THR A 1 233 ? -20.344 -8.927 13.108 1.00 89.81 233 THR A N 1
ATOM 1772 C CA . THR A 1 233 ? -21.546 -8.461 13.819 1.00 89.81 233 THR A CA 1
ATOM 1773 C C . THR A 1 233 ? -22.009 -7.088 13.342 1.00 89.81 233 THR A C 1
ATOM 1775 O O . THR A 1 233 ? -23.200 -6.790 13.373 1.00 89.81 233 THR A O 1
ATOM 1778 N N . SER A 1 234 ? -21.095 -6.254 12.842 1.00 86.88 234 SER A N 1
ATOM 1779 C CA . SER A 1 234 ? -21.425 -4.959 12.246 1.00 86.88 234 SER A CA 1
ATOM 1780 C C . SER A 1 234 ? -20.409 -4.573 11.179 1.00 86.88 234 SER A C 1
ATOM 1782 O O . SER A 1 234 ? -19.220 -4.807 11.343 1.00 86.88 234 SER A O 1
ATOM 1784 N N . LEU A 1 235 ? -20.861 -3.961 10.083 1.00 80.31 235 LEU A N 1
ATOM 1785 C CA . LEU A 1 235 ? -19.988 -3.442 9.018 1.00 80.31 235 LEU A CA 1
ATOM 1786 C C . LEU A 1 235 ? -19.776 -1.925 9.105 1.00 80.31 235 LEU A C 1
ATOM 1788 O O . LEU A 1 235 ? -18.809 -1.399 8.555 1.00 80.31 235 LEU A O 1
ATOM 1792 N N . LYS A 1 236 ? -20.724 -1.203 9.713 1.00 76.25 236 LYS A N 1
ATOM 1793 C CA . LYS A 1 236 ? -20.751 0.262 9.792 1.00 76.25 236 LYS A CA 1
ATOM 1794 C C . LYS A 1 236 ? -21.357 0.685 11.131 1.00 76.25 236 LYS A C 1
ATOM 1796 O O . LYS A 1 236 ? -22.341 0.084 11.550 1.00 76.25 236 LYS A O 1
ATOM 1801 N N . PRO A 1 237 ? -20.861 1.762 11.759 1.00 69.19 237 PRO A N 1
ATOM 1802 C CA . PRO A 1 237 ? -19.807 2.664 11.285 1.00 69.19 237 PRO A CA 1
ATOM 1803 C C . PRO A 1 237 ? -18.371 2.134 11.477 1.00 69.19 237 PRO A C 1
ATOM 1805 O O . PRO A 1 237 ? -17.448 2.672 10.875 1.00 69.19 237 PRO A O 1
ATOM 1808 N N . ILE A 1 238 ? -18.199 1.085 12.283 1.00 75.25 238 ILE A N 1
ATOM 1809 C CA . ILE A 1 238 ? -16.941 0.393 12.595 1.00 75.25 238 ILE A CA 1
ATOM 1810 C C . ILE A 1 238 ? -17.161 -1.088 12.258 1.00 75.25 238 ILE A C 1
ATOM 1812 O O . ILE A 1 238 ? -18.263 -1.592 12.478 1.00 75.25 238 ILE A O 1
ATOM 1816 N N . LEU A 1 239 ? -16.156 -1.772 11.699 1.00 81.31 239 LEU A N 1
ATOM 1817 C CA . LEU A 1 239 ? -16.247 -3.214 11.464 1.00 81.31 239 LEU A CA 1
ATOM 1818 C C . LEU A 1 239 ? -16.118 -3.928 12.810 1.00 81.31 239 LEU A C 1
ATOM 1820 O O . LEU A 1 239 ? -15.066 -3.868 13.442 1.00 81.31 239 LEU A O 1
ATOM 1824 N N . GLU A 1 240 ? -17.174 -4.597 13.243 1.00 86.12 240 GLU A N 1
ATOM 1825 C CA . GLU A 1 240 ? -17.214 -5.326 14.503 1.00 86.12 240 GLU A CA 1
ATOM 1826 C C . GLU A 1 240 ? -17.274 -6.828 14.237 1.00 86.12 240 GLU A C 1
ATOM 1828 O O . GLU A 1 240 ? -18.006 -7.298 13.361 1.00 86.12 240 GLU A O 1
ATOM 1833 N N . VAL A 1 241 ? -16.471 -7.578 14.987 1.00 87.94 241 VAL A N 1
ATOM 1834 C CA . VAL A 1 241 ? -16.383 -9.034 14.884 1.00 87.94 241 VAL A CA 1
ATOM 1835 C C . VAL A 1 241 ? -16.460 -9.690 16.254 1.00 87.94 241 VAL A C 1
ATOM 1837 O O . VAL A 1 241 ? -16.037 -9.119 17.260 1.00 87.94 241 VAL A O 1
ATOM 1840 N N . GLN A 1 242 ? -16.948 -10.923 16.287 1.00 88.62 242 GLN A N 1
ATOM 1841 C CA . GLN A 1 242 ? -16.927 -11.785 17.466 1.00 88.62 242 GLN A CA 1
ATOM 1842 C C . GLN A 1 242 ? -16.222 -13.103 17.151 1.00 88.62 242 GLN A C 1
ATOM 1844 O O . GLN A 1 242 ? -16.344 -13.628 16.043 1.00 88.62 242 GLN A O 1
ATOM 1849 N N . GLU A 1 243 ? -15.464 -13.634 18.108 1.00 88.38 243 GLU A N 1
ATOM 1850 C CA . GLU A 1 243 ? -14.765 -14.914 17.947 1.00 88.38 243 GLU A CA 1
ATOM 1851 C C . GLU A 1 243 ? -15.788 -16.060 17.833 1.00 88.38 243 GLU A C 1
ATOM 1853 O O . GLU A 1 243 ? -16.558 -16.313 18.761 1.00 88.38 243 GLU A O 1
ATOM 1858 N N . ALA A 1 244 ? -15.810 -16.743 16.685 1.00 89.25 244 ALA A N 1
ATOM 1859 C CA . ALA A 1 244 ? -16.731 -17.852 16.420 1.00 89.25 244 ALA A CA 1
ATOM 1860 C C . ALA A 1 244 ? -16.263 -19.148 17.099 1.00 89.25 244 ALA A C 1
ATOM 1862 O O . ALA A 1 244 ? -17.057 -19.876 17.689 1.00 89.25 244 ALA A O 1
ATOM 1863 N N . ALA A 1 245 ? -14.953 -19.398 17.075 1.00 86.19 245 ALA A N 1
ATOM 1864 C CA . ALA A 1 245 ? -14.304 -20.471 17.816 1.00 86.19 245 ALA A CA 1
ATOM 1865 C C . ALA A 1 245 ? -12.955 -20.004 18.361 1.00 86.19 245 ALA A C 1
ATOM 1867 O O . ALA A 1 245 ? -12.296 -19.196 17.699 1.00 86.19 245 ALA A O 1
ATOM 1868 N N . PRO A 1 246 ? -12.518 -20.551 19.516 1.00 80.38 246 PRO A N 1
ATOM 1869 C CA . PRO A 1 246 ? -11.164 -20.352 20.006 1.00 80.38 246 PRO A CA 1
ATOM 1870 C C . PRO A 1 246 ? -10.144 -20.609 18.899 1.00 80.38 246 PRO A C 1
ATOM 1872 O O . PRO A 1 246 ? -10.248 -21.598 18.169 1.00 80.38 246 PRO A O 1
ATOM 1875 N N . GLY A 1 247 ? -9.163 -19.720 18.782 1.00 79.31 247 GLY A N 1
ATOM 1876 C CA . GLY A 1 247 ? -8.057 -19.933 17.855 1.00 79.31 247 GLY A CA 1
ATOM 1877 C C . GLY A 1 247 ? -7.297 -21.241 18.117 1.00 79.31 247 GLY A C 1
ATOM 1878 O O . GLY A 1 247 ? -7.184 -21.693 19.261 1.00 79.31 247 GLY A O 1
ATOM 1879 N N . SER A 1 248 ? -6.764 -21.831 17.052 1.00 82.06 248 SER A N 1
ATOM 1880 C CA . SER A 1 248 ? -5.951 -23.051 17.071 1.00 82.06 248 SER A CA 1
ATOM 1881 C C . SER A 1 248 ? -4.615 -22.819 16.368 1.00 82.06 248 SER A C 1
ATOM 1883 O O . SER A 1 248 ? -4.386 -21.762 15.785 1.00 82.06 248 SER A O 1
ATOM 1885 N N . GLY A 1 249 ? -3.706 -23.787 16.429 1.00 85.44 249 GLY A N 1
ATOM 1886 C CA . GLY A 1 249 ? -2.459 -23.712 15.680 1.00 85.44 249 GLY A CA 1
ATOM 1887 C C . GLY A 1 249 ? -1.550 -24.906 15.917 1.00 85.44 249 GLY A C 1
ATOM 1888 O O . GLY A 1 249 ? -1.801 -25.729 16.801 1.00 85.44 249 GLY A O 1
ATOM 1889 N N . ALA A 1 250 ? -0.492 -25.004 15.117 1.00 83.62 250 ALA A N 1
ATOM 1890 C CA . ALA A 1 250 ? 0.551 -26.010 15.291 1.00 83.62 250 ALA A CA 1
ATOM 1891 C C . ALA A 1 250 ? 1.907 -25.546 14.751 1.00 83.62 250 ALA A C 1
ATOM 1893 O O . ALA A 1 250 ? 2.036 -24.532 14.063 1.00 83.62 250 ALA A O 1
ATOM 1894 N N . LEU A 1 251 ? 2.932 -26.344 15.042 1.00 82.00 251 LEU A N 1
ATOM 1895 C CA . LEU A 1 251 ? 4.284 -26.178 14.524 1.00 82.00 251 LEU A CA 1
ATOM 1896 C C . LEU A 1 251 ? 4.407 -26.820 13.137 1.00 82.00 251 LEU A C 1
ATOM 1898 O O . LEU A 1 251 ? 4.979 -27.894 12.998 1.00 82.00 251 LEU A O 1
ATOM 1902 N N . CYS A 1 252 ? 3.846 -26.165 12.120 1.00 82.25 252 CYS A N 1
ATOM 1903 C CA . CYS A 1 252 ? 3.872 -26.647 10.734 1.00 82.25 252 CYS A CA 1
ATOM 1904 C C . CYS A 1 252 ? 4.133 -25.521 9.711 1.00 82.25 252 CYS A C 1
ATOM 1906 O O . CYS A 1 252 ? 3.629 -25.544 8.588 1.00 82.25 252 CYS A O 1
ATOM 1908 N N . GLY A 1 253 ? 4.899 -24.495 10.101 1.00 84.94 253 GLY A N 1
ATOM 1909 C CA . GLY A 1 253 ? 5.259 -23.374 9.226 1.00 84.94 253 GLY A CA 1
ATOM 1910 C C . GLY A 1 253 ? 6.329 -23.700 8.170 1.00 84.94 253 GLY A C 1
ATOM 1911 O O . GLY A 1 253 ? 6.843 -24.816 8.058 1.00 84.94 253 GLY A O 1
ATOM 1912 N N . SER A 1 254 ? 6.737 -22.693 7.391 1.00 85.75 254 SER A N 1
ATOM 1913 C CA . SER A 1 254 ? 7.722 -22.882 6.303 1.00 85.75 254 SER A CA 1
ATOM 1914 C C . SER A 1 254 ? 9.145 -23.275 6.740 1.00 85.75 254 SER A C 1
ATOM 1916 O O . SER A 1 254 ? 9.975 -23.591 5.891 1.00 85.75 254 SER A O 1
ATOM 1918 N N . THR A 1 255 ? 9.457 -23.304 8.034 1.00 81.69 255 THR A N 1
ATOM 1919 C CA . THR A 1 255 ? 10.733 -23.831 8.549 1.00 81.69 255 THR A CA 1
ATOM 1920 C C . THR A 1 255 ? 10.827 -25.338 8.344 1.00 81.69 255 THR A C 1
ATOM 1922 O O . THR A 1 255 ? 11.861 -25.840 7.914 1.00 81.69 255 THR A O 1
ATOM 1925 N N . PHE A 1 256 ? 9.728 -26.066 8.545 1.00 84.94 256 PHE A N 1
ATOM 1926 C CA . PHE A 1 256 ? 9.682 -27.510 8.299 1.00 84.94 256 PHE A CA 1
ATOM 1927 C C . PHE A 1 256 ? 9.893 -27.821 6.819 1.00 84.94 256 PHE A C 1
ATOM 1929 O O . PHE A 1 256 ? 10.559 -28.793 6.467 1.00 84.94 256 PHE A O 1
ATOM 1936 N N . LEU A 1 257 ? 9.405 -26.940 5.947 1.00 86.69 257 LEU A N 1
ATOM 1937 C CA . LEU A 1 257 ? 9.689 -26.991 4.521 1.00 86.69 257 LEU A CA 1
ATOM 1938 C C . LEU A 1 257 ? 11.186 -26.819 4.232 1.00 86.69 257 LEU A C 1
ATOM 1940 O O . LEU A 1 257 ? 11.759 -27.606 3.481 1.00 86.69 257 LEU A O 1
ATOM 1944 N N . ASN A 1 258 ? 11.827 -25.836 4.871 1.00 85.88 258 ASN A N 1
ATOM 1945 C CA . ASN A 1 258 ? 13.268 -25.611 4.755 1.00 85.88 258 ASN A CA 1
ATOM 1946 C C . ASN A 1 258 ? 14.070 -26.845 5.193 1.00 85.88 258 ASN A C 1
ATOM 1948 O O . ASN A 1 258 ? 14.972 -27.274 4.480 1.00 85.88 258 ASN A O 1
ATOM 1952 N N . MET A 1 259 ? 13.710 -27.470 6.316 1.00 83.25 259 MET A N 1
ATOM 1953 C CA . MET A 1 259 ? 14.380 -28.684 6.799 1.00 83.25 259 MET A CA 1
ATOM 1954 C C . MET A 1 259 ? 14.247 -29.850 5.812 1.00 83.25 259 MET A C 1
ATOM 1956 O O . MET A 1 259 ? 15.214 -30.567 5.551 1.00 83.25 259 MET A O 1
ATOM 1960 N N . ARG A 1 260 ? 13.053 -30.043 5.236 1.00 89.19 260 ARG A N 1
ATOM 1961 C CA . ARG A 1 260 ? 12.818 -31.087 4.227 1.00 89.19 260 ARG A CA 1
ATOM 1962 C C . ARG A 1 260 ? 13.620 -30.831 2.958 1.00 89.19 260 ARG A C 1
ATOM 1964 O O . ARG A 1 260 ? 14.173 -31.774 2.400 1.00 89.19 260 ARG A O 1
ATOM 1971 N N . PHE A 1 261 ? 13.719 -29.575 2.541 1.00 89.19 261 PHE A N 1
ATOM 1972 C CA . PHE A 1 261 ? 14.517 -29.177 1.391 1.00 89.19 261 PHE A CA 1
ATOM 1973 C C . PHE A 1 261 ? 16.018 -29.400 1.621 1.00 89.19 261 PHE A C 1
ATOM 1975 O O . PHE A 1 261 ? 16.665 -30.030 0.791 1.00 89.19 261 PHE A O 1
ATOM 1982 N N . ALA A 1 262 ? 16.557 -28.995 2.776 1.00 86.56 262 ALA A N 1
ATOM 1983 C CA . ALA A 1 262 ? 17.952 -29.252 3.138 1.00 86.56 262 ALA A CA 1
ATOM 1984 C C . ALA A 1 262 ? 18.261 -30.759 3.165 1.00 86.56 262 ALA A C 1
ATOM 1986 O O . ALA A 1 262 ? 19.257 -31.216 2.605 1.00 86.56 262 ALA A O 1
ATOM 1987 N N . LYS A 1 263 ? 17.363 -31.567 3.749 1.00 89.31 263 LYS A N 1
ATOM 1988 C CA . LYS A 1 263 ? 17.488 -33.032 3.746 1.00 89.31 263 LYS A CA 1
ATOM 1989 C C . LYS A 1 263 ? 17.464 -33.606 2.328 1.00 89.31 263 LYS A C 1
ATOM 1991 O O . LYS A 1 263 ? 18.232 -34.520 2.036 1.00 89.31 263 LYS A O 1
ATOM 1996 N N . PHE A 1 264 ? 16.599 -33.080 1.461 1.00 92.75 264 PHE A N 1
ATOM 1997 C CA . PHE A 1 264 ? 16.531 -33.475 0.058 1.00 92.75 264 PHE A CA 1
ATOM 1998 C C . PHE A 1 264 ? 17.842 -33.159 -0.673 1.00 92.75 264 PHE A C 1
ATOM 2000 O O . PHE A 1 264 ? 18.414 -34.058 -1.287 1.00 92.75 264 PHE A O 1
ATOM 2007 N N . LEU A 1 265 ? 18.360 -31.931 -0.555 1.00 91.06 265 LEU A N 1
ATOM 2008 C CA . LEU A 1 265 ? 19.627 -31.541 -1.178 1.00 91.06 265 LEU A CA 1
ATOM 2009 C C . LEU A 1 265 ? 20.790 -32.394 -0.671 1.00 91.06 265 LEU A C 1
ATOM 2011 O O . LEU A 1 265 ? 21.541 -32.923 -1.481 1.00 91.06 265 LEU A O 1
ATOM 2015 N N . LYS A 1 266 ? 20.892 -32.623 0.643 1.00 91.19 266 LYS A N 1
ATOM 2016 C CA . LYS A 1 266 ? 21.942 -33.475 1.220 1.00 91.19 266 LYS A CA 1
ATOM 2017 C C . LYS A 1 266 ? 21.867 -34.910 0.699 1.00 91.19 266 LYS A C 1
ATOM 2019 O O . LYS A 1 266 ? 22.892 -35.513 0.410 1.00 91.19 266 LYS A O 1
ATOM 2024 N N . ALA A 1 267 ? 20.663 -35.460 0.544 1.00 93.06 267 ALA A N 1
ATOM 2025 C CA . ALA A 1 267 ? 20.484 -36.799 -0.011 1.00 93.06 267 ALA A CA 1
ATOM 2026 C C . ALA A 1 267 ? 20.825 -36.875 -1.510 1.00 93.06 267 ALA A C 1
ATOM 2028 O O . ALA A 1 267 ? 21.322 -37.903 -1.967 1.00 93.06 267 ALA A O 1
ATOM 2029 N N . LYS A 1 268 ? 20.540 -35.809 -2.270 1.00 92.00 268 LYS A N 1
ATOM 2030 C CA . LYS A 1 268 ? 20.709 -35.768 -3.727 1.00 92.00 268 LYS A CA 1
ATOM 2031 C C . LYS A 1 268 ? 22.129 -35.398 -4.161 1.00 92.00 268 LYS A C 1
ATOM 2033 O O . LYS A 1 268 ? 22.615 -35.969 -5.128 1.00 92.00 268 LYS A O 1
ATOM 2038 N N . LEU A 1 269 ? 22.755 -34.455 -3.460 1.00 93.31 269 LEU A N 1
ATOM 2039 C CA . LEU A 1 269 ? 24.024 -33.819 -3.826 1.00 93.31 269 LEU A CA 1
ATOM 2040 C C . LEU A 1 269 ? 25.158 -34.118 -2.840 1.00 93.31 269 LEU A C 1
ATOM 2042 O O . LEU A 1 269 ? 26.313 -33.924 -3.182 1.00 93.31 269 LEU A O 1
ATOM 2046 N N . GLY A 1 270 ? 24.871 -34.631 -1.639 1.00 90.19 270 GLY A N 1
ATOM 2047 C CA . GLY A 1 270 ? 25.880 -34.804 -0.584 1.00 90.19 270 GLY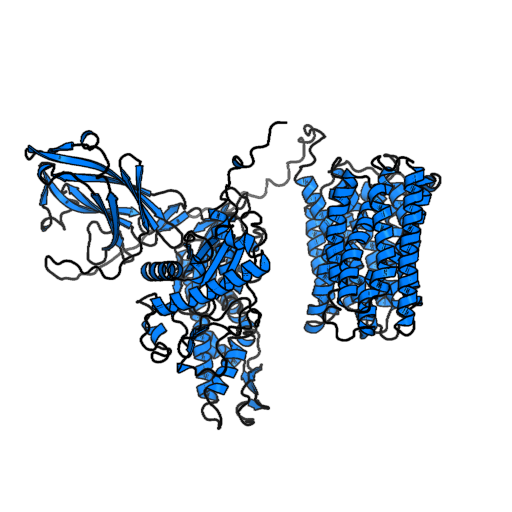 A CA 1
ATOM 2048 C C . GLY A 1 270 ? 26.944 -35.874 -0.838 1.00 90.19 270 GLY A C 1
ATOM 2049 O O . GLY A 1 270 ? 27.766 -36.117 0.039 1.00 90.19 270 GLY A O 1
ATOM 2050 N N . LYS A 1 271 ? 26.905 -36.546 -1.993 1.00 91.94 271 LYS A N 1
ATOM 2051 C CA . LYS A 1 271 ? 27.960 -37.454 -2.465 1.00 91.94 271 LYS A CA 1
ATOM 2052 C C . LYS A 1 271 ? 28.830 -36.835 -3.562 1.00 91.94 271 LYS A C 1
ATOM 2054 O O . LYS A 1 271 ? 29.785 -37.481 -3.972 1.00 91.94 271 LYS A O 1
ATOM 2059 N N . GLU A 1 272 ? 28.479 -35.650 -4.058 1.00 92.88 272 GLU A N 1
ATOM 2060 C CA . GLU A 1 272 ? 29.272 -34.950 -5.065 1.00 92.88 272 GLU A CA 1
ATOM 2061 C C . GLU A 1 272 ? 30.515 -34.338 -4.416 1.00 92.88 272 GLU A C 1
ATOM 2063 O O . GLU A 1 272 ? 30.435 -33.727 -3.346 1.00 92.88 272 GLU A O 1
ATOM 2068 N N . ASP A 1 273 ? 31.656 -34.477 -5.088 1.00 87.25 273 ASP A N 1
ATOM 2069 C CA . ASP A 1 273 ? 32.904 -33.857 -4.653 1.00 87.25 273 ASP A CA 1
ATOM 2070 C C . ASP A 1 273 ? 32.753 -32.328 -4.630 1.00 87.25 273 ASP A C 1
ATOM 2072 O O . ASP A 1 273 ? 32.333 -31.710 -5.611 1.00 87.25 273 ASP A O 1
ATOM 2076 N N . GLY A 1 274 ? 33.098 -31.723 -3.493 1.00 85.19 274 GLY A N 1
ATOM 2077 C CA . GLY A 1 274 ? 32.944 -30.287 -3.251 1.00 85.19 274 GLY A CA 1
ATOM 2078 C C . GLY A 1 274 ? 31.615 -29.885 -2.607 1.00 85.19 274 GLY A C 1
ATOM 2079 O O . GLY A 1 274 ? 31.452 -28.710 -2.310 1.00 85.19 274 GLY A O 1
ATOM 2080 N N . PHE A 1 275 ? 30.677 -30.811 -2.356 1.00 89.81 275 PHE A N 1
ATOM 2081 C CA . PHE A 1 275 ? 29.482 -30.490 -1.572 1.00 89.81 275 PHE A CA 1
ATOM 2082 C C . PHE A 1 275 ? 29.830 -30.293 -0.095 1.00 89.81 275 PHE A C 1
ATOM 2084 O O . PHE A 1 275 ? 30.220 -31.238 0.592 1.00 89.81 275 PHE A O 1
ATOM 2091 N N . ASP A 1 276 ? 29.624 -29.081 0.403 1.00 85.94 276 ASP A N 1
ATOM 2092 C CA . ASP A 1 276 ? 29.875 -28.697 1.787 1.00 85.94 276 ASP A CA 1
ATOM 2093 C C . ASP A 1 276 ? 28.723 -27.857 2.368 1.00 85.94 276 ASP A C 1
ATOM 2095 O O . ASP A 1 276 ? 27.666 -27.658 1.751 1.00 85.94 276 ASP A O 1
ATOM 2099 N N . ASP A 1 277 ? 28.912 -27.403 3.607 1.00 81.12 277 ASP A N 1
ATOM 2100 C CA . ASP A 1 277 ? 27.922 -26.599 4.315 1.00 81.12 277 ASP A CA 1
ATOM 2101 C C . ASP A 1 277 ? 27.764 -25.190 3.707 1.00 81.12 277 ASP A C 1
ATOM 2103 O O . ASP A 1 277 ? 26.677 -24.617 3.810 1.00 81.12 277 ASP A O 1
ATOM 2107 N N . GLU A 1 278 ? 28.776 -24.655 3.009 1.00 80.44 278 GLU A N 1
ATOM 2108 C CA . GLU A 1 278 ? 28.698 -23.356 2.322 1.00 80.44 278 GLU A CA 1
ATOM 2109 C C . GLU A 1 278 ? 27.765 -23.432 1.107 1.00 80.44 278 GLU A C 1
ATOM 2111 O O . GLU A 1 278 ? 26.857 -22.608 0.964 1.00 80.44 278 GLU A O 1
ATOM 2116 N N . ILE A 1 279 ? 27.905 -24.472 0.277 1.00 85.19 279 ILE A N 1
ATOM 2117 C CA . ILE A 1 279 ? 27.005 -24.715 -0.861 1.00 85.19 279 ILE A CA 1
ATOM 2118 C C . ILE A 1 279 ? 25.574 -24.955 -0.377 1.00 85.19 279 ILE A C 1
ATOM 2120 O O . ILE A 1 279 ? 24.617 -24.457 -0.981 1.00 85.19 279 ILE A O 1
ATOM 2124 N N . MET A 1 280 ? 25.399 -25.703 0.717 1.00 84.50 280 MET A N 1
ATOM 2125 C CA . MET A 1 280 ? 24.080 -25.889 1.322 1.00 84.50 280 MET A CA 1
ATOM 2126 C C . MET A 1 280 ? 23.487 -24.548 1.773 1.00 84.50 280 MET A C 1
ATOM 2128 O O . MET A 1 280 ? 22.316 -24.280 1.490 1.00 84.50 280 MET A O 1
ATOM 2132 N N . ALA A 1 281 ? 24.267 -23.709 2.456 1.00 77.38 281 ALA A N 1
ATOM 2133 C CA . ALA A 1 281 ? 23.820 -22.406 2.933 1.00 77.38 281 ALA A CA 1
ATOM 2134 C C . ALA A 1 281 ? 23.403 -21.488 1.771 1.00 77.38 281 ALA A C 1
ATOM 2136 O O . ALA A 1 281 ? 22.292 -20.953 1.804 1.00 77.38 281 ALA A O 1
ATOM 2137 N N . GLU A 1 282 ? 24.211 -21.392 0.708 1.00 80.25 282 GLU A N 1
ATOM 2138 C CA . GLU A 1 282 ? 23.906 -20.603 -0.496 1.00 80.25 282 GLU A CA 1
ATOM 2139 C C . GLU A 1 282 ? 22.612 -21.089 -1.175 1.00 80.25 282 GLU A C 1
ATOM 2141 O O . GLU A 1 282 ? 21.703 -20.300 -1.472 1.00 80.25 282 GLU A O 1
ATOM 2146 N N . ALA A 1 283 ? 22.486 -22.406 -1.371 1.00 83.19 283 ALA A N 1
ATOM 2147 C CA . ALA A 1 283 ? 21.314 -23.023 -1.981 1.00 83.19 283 ALA A CA 1
ATOM 2148 C C . ALA A 1 283 ? 20.039 -22.745 -1.170 1.00 83.19 283 ALA A C 1
ATOM 2150 O O . ALA A 1 283 ? 18.995 -22.405 -1.740 1.00 83.19 283 ALA A O 1
ATOM 2151 N N . MET A 1 284 ? 20.116 -22.869 0.157 1.00 81.75 284 MET A N 1
ATOM 2152 C CA . MET A 1 284 ? 19.013 -22.589 1.074 1.00 81.75 284 MET A CA 1
ATOM 2153 C C . MET A 1 284 ? 18.633 -21.106 1.057 1.00 81.75 284 MET A C 1
ATOM 2155 O O . MET A 1 284 ? 17.454 -20.783 0.877 1.00 81.75 284 MET A O 1
ATOM 2159 N N . GLU A 1 285 ? 19.617 -20.214 1.201 1.00 73.69 285 GLU A N 1
ATOM 2160 C CA . GLU A 1 285 ? 19.433 -18.766 1.265 1.00 73.69 285 GLU A CA 1
ATOM 2161 C C . GLU A 1 285 ? 18.748 -18.224 0.013 1.00 73.69 285 GLU A C 1
ATOM 2163 O O . GLU A 1 285 ? 17.708 -17.572 0.125 1.00 73.69 285 GLU A O 1
ATOM 2168 N N . HIS A 1 286 ? 19.249 -18.563 -1.174 1.00 71.19 286 HIS A N 1
ATOM 2169 C CA . HIS A 1 286 ? 18.723 -18.044 -2.436 1.00 71.19 286 HIS A CA 1
ATOM 2170 C C . HIS A 1 286 ? 17.364 -18.658 -2.829 1.00 71.19 286 HIS A C 1
ATOM 2172 O O . HIS A 1 286 ? 16.551 -18.030 -3.512 1.00 71.19 286 HIS A O 1
ATOM 2178 N N . SER A 1 287 ? 17.088 -19.898 -2.415 1.00 71.69 287 SER A N 1
ATOM 2179 C CA . SER A 1 287 ? 15.889 -20.624 -2.865 1.00 71.69 287 SER A CA 1
ATOM 2180 C C . SER A 1 287 ? 14.691 -20.433 -1.937 1.00 71.69 287 SER A C 1
ATOM 2182 O O . SER A 1 287 ? 13.545 -20.356 -2.397 1.00 71.69 287 SER A O 1
ATOM 2184 N N . LEU A 1 288 ? 14.932 -20.356 -0.623 1.00 68.50 288 LEU A N 1
ATOM 2185 C CA . LEU A 1 288 ? 13.885 -20.459 0.396 1.00 68.50 288 LEU A CA 1
ATOM 2186 C C . LEU A 1 288 ? 13.838 -19.300 1.401 1.00 68.50 288 LEU A C 1
ATOM 2188 O O . LEU A 1 288 ? 12.828 -19.194 2.112 1.00 68.50 288 LEU A O 1
ATOM 2192 N N . THR A 1 289 ? 14.863 -18.447 1.462 1.00 60.84 289 THR A N 1
ATOM 2193 C CA . THR A 1 289 ? 15.030 -17.443 2.531 1.00 60.84 289 THR A CA 1
ATOM 2194 C C . THR A 1 289 ? 15.052 -16.016 1.965 1.00 60.84 289 THR A C 1
ATOM 2196 O O . THR A 1 289 ? 14.047 -15.314 2.095 1.00 60.84 289 THR A O 1
ATOM 2199 N N . ASN A 1 290 ? 16.100 -15.605 1.247 1.00 52.53 290 ASN A N 1
ATOM 2200 C CA . ASN A 1 290 ? 16.184 -14.296 0.590 1.00 52.53 290 ASN A CA 1
ATOM 2201 C C . ASN A 1 290 ? 15.493 -14.340 -0.779 1.00 52.53 290 ASN A C 1
ATOM 2203 O O . ASN A 1 290 ? 15.798 -15.161 -1.637 1.00 52.53 290 ASN A O 1
ATOM 2207 N N . GLY A 1 291 ? 14.473 -13.501 -0.972 1.00 52.00 291 GLY A N 1
ATOM 2208 C CA . GLY A 1 291 ? 13.653 -13.480 -2.191 1.00 52.00 291 GLY A CA 1
ATOM 2209 C C . GLY A 1 291 ? 12.649 -14.635 -2.327 1.00 52.00 291 GLY A C 1
ATOM 2210 O O . GLY A 1 291 ? 11.667 -14.473 -3.052 1.00 52.00 291 GLY A O 1
ATOM 2211 N N . ALA A 1 292 ? 12.850 -15.757 -1.616 1.00 59.91 292 ALA A N 1
ATOM 2212 C CA . ALA A 1 292 ? 11.949 -16.913 -1.474 1.00 59.91 292 ALA A CA 1
ATOM 2213 C C . ALA A 1 292 ? 11.182 -17.280 -2.762 1.00 59.91 292 ALA A C 1
ATOM 2215 O O . ALA A 1 292 ? 9.995 -17.623 -2.713 1.00 59.91 292 ALA A O 1
ATOM 2216 N N . GLN A 1 293 ? 11.844 -17.163 -3.921 1.00 65.38 293 GLN A N 1
ATOM 2217 C CA . GLN A 1 293 ? 11.179 -17.234 -5.220 1.00 65.38 293 GLN A CA 1
ATOM 2218 C C . GLN A 1 293 ? 10.572 -18.615 -5.421 1.00 65.38 293 GLN A C 1
ATOM 2220 O O . GLN A 1 293 ? 9.377 -18.703 -5.671 1.00 65.38 293 GLN A O 1
ATOM 2225 N N . VAL A 1 294 ? 11.331 -19.687 -5.177 1.00 77.50 294 VAL A N 1
ATOM 2226 C CA . VAL A 1 294 ? 10.823 -21.063 -5.294 1.00 77.50 294 VAL A CA 1
ATOM 2227 C C . VAL A 1 294 ? 9.664 -21.293 -4.321 1.00 77.50 294 VAL A C 1
ATOM 2229 O O . VAL A 1 294 ? 8.604 -21.772 -4.716 1.00 77.50 294 VAL A O 1
ATOM 2232 N N . LYS A 1 295 ? 9.809 -20.855 -3.062 1.00 79.19 295 LYS A N 1
ATOM 2233 C CA . LYS A 1 295 ? 8.783 -21.035 -2.021 1.00 79.19 295 LYS A CA 1
ATOM 2234 C C . LYS A 1 295 ? 7.449 -20.347 -2.329 1.00 79.19 295 LYS A C 1
ATOM 2236 O O . LYS A 1 295 ? 6.388 -20.870 -1.979 1.00 79.19 295 LYS A O 1
ATOM 2241 N N . ARG A 1 296 ? 7.497 -19.172 -2.960 1.00 78.12 296 ARG A N 1
ATOM 2242 C CA . ARG A 1 296 ? 6.310 -18.366 -3.289 1.00 78.12 296 ARG A CA 1
ATOM 2243 C C . ARG A 1 296 ? 5.744 -18.674 -4.674 1.00 78.12 296 ARG A C 1
ATOM 2245 O O . ARG A 1 296 ? 4.528 -18.657 -4.832 1.00 78.12 296 ARG A O 1
ATOM 2252 N N . GLN A 1 297 ? 6.605 -18.946 -5.656 1.00 81.50 297 GLN A N 1
ATOM 2253 C CA . GLN A 1 297 ? 6.234 -19.141 -7.062 1.00 81.50 297 GLN A CA 1
ATOM 2254 C C . GLN A 1 297 ? 5.803 -20.574 -7.381 1.00 81.50 297 GLN A C 1
ATOM 2256 O O . GLN A 1 297 ? 5.067 -20.753 -8.348 1.00 81.50 297 GLN A O 1
ATOM 2261 N N . PHE A 1 298 ? 6.229 -21.576 -6.599 1.00 89.31 298 PHE A N 1
ATOM 2262 C CA . PHE A 1 298 ? 5.774 -22.952 -6.797 1.00 89.31 298 PHE A CA 1
ATOM 2263 C C . PHE A 1 298 ? 4.241 -23.026 -6.734 1.00 89.31 298 PHE A C 1
ATOM 2265 O O . PHE A 1 298 ? 3.610 -22.458 -5.837 1.00 89.31 298 PHE A O 1
ATOM 2272 N N . THR A 1 299 ? 3.653 -23.697 -7.720 1.00 91.12 299 THR A N 1
ATOM 2273 C CA . THR A 1 299 ? 2.211 -23.792 -7.980 1.00 91.12 299 THR A CA 1
ATOM 2274 C C . THR A 1 299 ? 1.872 -25.235 -8.333 1.00 91.12 299 THR A C 1
ATOM 2276 O O . THR A 1 299 ? 2.705 -25.972 -8.856 1.00 91.12 299 THR A O 1
ATOM 2279 N N . LEU A 1 300 ? 0.641 -25.644 -8.047 1.00 88.81 300 LEU A N 1
ATOM 2280 C CA . LEU A 1 300 ? 0.109 -26.961 -8.370 1.00 88.81 300 LEU A CA 1
ATOM 2281 C C . LEU A 1 300 ? 0.033 -27.200 -9.885 1.00 88.81 300 LEU A C 1
ATOM 2283 O O . LEU A 1 300 ? 0.032 -28.348 -10.314 1.00 88.81 300 LEU A O 1
ATOM 2287 N N . GLY A 1 301 ? -0.044 -26.133 -10.687 1.00 86.69 301 GLY A N 1
ATOM 2288 C CA . GLY A 1 301 ? -0.110 -26.216 -12.148 1.00 86.69 301 GLY A CA 1
ATOM 2289 C C . GLY A 1 301 ? 1.227 -26.478 -12.848 1.00 86.69 301 GLY A C 1
ATOM 2290 O O . GLY A 1 301 ? 1.228 -26.598 -14.070 1.00 86.69 301 GLY A O 1
ATOM 2291 N N . ALA A 1 302 ? 2.345 -26.536 -12.116 1.00 88.38 302 ALA A N 1
ATOM 2292 C CA . ALA A 1 302 ? 3.657 -26.821 -12.695 1.00 88.38 302 ALA A CA 1
ATOM 2293 C C . ALA A 1 302 ? 3.698 -28.253 -13.254 1.00 88.38 302 ALA A C 1
ATOM 2295 O O . ALA A 1 302 ? 3.283 -29.202 -12.580 1.00 88.38 302 ALA A O 1
ATOM 2296 N N . ALA A 1 303 ? 4.199 -28.421 -14.479 1.00 91.00 303 ALA A N 1
ATOM 2297 C CA . ALA A 1 303 ? 4.389 -29.748 -15.049 1.00 91.00 303 ALA A CA 1
ATOM 2298 C C . ALA A 1 303 ? 5.466 -30.498 -14.240 1.00 91.00 303 ALA A C 1
ATOM 2300 O O . ALA A 1 303 ? 6.424 -29.866 -13.798 1.00 91.00 303 ALA A O 1
ATOM 2301 N N . PRO A 1 304 ? 5.372 -31.830 -14.048 1.00 89.69 304 PRO A N 1
ATOM 2302 C CA . PRO A 1 304 ? 6.315 -32.575 -13.204 1.00 89.69 304 PRO A CA 1
ATOM 2303 C C . PRO A 1 304 ? 7.796 -32.370 -13.556 1.00 89.69 304 PRO A C 1
ATOM 2305 O O . PRO A 1 304 ? 8.645 -32.377 -12.664 1.00 89.69 304 PRO A O 1
ATOM 2308 N N . ASP A 1 305 ? 8.087 -32.159 -14.843 1.00 90.94 305 ASP A N 1
ATOM 2309 C CA . ASP A 1 305 ? 9.434 -31.936 -15.374 1.00 90.94 305 ASP A CA 1
ATOM 2310 C C . ASP A 1 305 ? 9.850 -30.456 -15.455 1.00 90.94 305 ASP A C 1
ATOM 2312 O O . ASP A 1 305 ? 10.985 -30.179 -15.843 1.00 90.94 305 ASP A O 1
ATOM 2316 N N . ASP A 1 306 ? 8.991 -29.505 -15.065 1.00 91.50 306 ASP A N 1
ATOM 2317 C CA . ASP A 1 306 ? 9.390 -28.101 -14.934 1.00 91.50 306 ASP A CA 1
ATOM 2318 C C . ASP A 1 306 ? 10.491 -27.979 -13.876 1.00 91.50 306 ASP A C 1
ATOM 2320 O O . ASP A 1 306 ? 10.427 -28.599 -12.811 1.00 91.50 306 ASP A O 1
ATOM 2324 N N . THR A 1 307 ? 11.514 -27.170 -14.151 1.00 90.00 307 THR A N 1
ATOM 2325 C CA . THR A 1 307 ? 12.694 -27.076 -13.284 1.00 90.00 307 THR A CA 1
ATOM 2326 C C . THR A 1 307 ? 12.853 -25.704 -12.648 1.00 90.00 307 THR A C 1
ATOM 2328 O O . THR A 1 307 ? 12.766 -24.675 -13.317 1.00 90.00 307 THR A O 1
ATOM 2331 N N . TYR A 1 308 ? 13.214 -25.706 -11.371 1.00 89.00 308 TYR A N 1
ATOM 2332 C CA . TYR A 1 308 ? 13.608 -24.552 -10.582 1.00 89.00 308 TYR A CA 1
ATOM 2333 C C . TYR A 1 308 ? 15.121 -24.560 -10.405 1.00 89.00 308 TYR A C 1
ATOM 2335 O O . TYR A 1 308 ? 15.733 -25.591 -10.134 1.00 89.00 308 TYR A O 1
ATOM 2343 N N . THR A 1 309 ? 15.742 -23.400 -10.591 1.00 88.81 309 THR A N 1
ATOM 2344 C CA . THR A 1 309 ? 17.201 -23.289 -10.575 1.00 88.81 309 THR A CA 1
ATOM 2345 C C . THR A 1 309 ? 17.713 -23.010 -9.169 1.00 88.81 309 THR A C 1
ATOM 2347 O O . THR A 1 309 ? 17.390 -21.968 -8.600 1.00 88.81 309 THR A O 1
ATOM 2350 N N . ILE A 1 310 ? 18.545 -23.911 -8.648 1.00 90.06 310 ILE A N 1
ATOM 2351 C CA . ILE A 1 310 ? 19.174 -23.810 -7.328 1.00 90.06 310 ILE A CA 1
ATOM 2352 C C . ILE A 1 310 ? 20.674 -23.539 -7.523 1.00 90.06 310 ILE A C 1
ATOM 2354 O O . ILE A 1 310 ? 21.319 -24.308 -8.241 1.00 90.06 310 ILE A O 1
ATOM 2358 N N . PRO A 1 311 ? 21.248 -22.459 -6.966 1.00 87.94 311 PRO A N 1
ATOM 2359 C CA . PRO A 1 311 ? 22.685 -22.218 -7.062 1.00 87.94 311 PRO A CA 1
ATOM 2360 C C . PRO A 1 311 ? 23.457 -23.275 -6.264 1.00 87.94 311 PRO A C 1
ATOM 2362 O O . PRO A 1 311 ? 23.082 -23.609 -5.145 1.00 87.94 311 PRO A O 1
ATOM 2365 N N . VAL A 1 312 ? 24.499 -23.820 -6.887 1.00 89.31 312 VAL A N 1
ATOM 2366 C CA . VAL A 1 312 ? 25.436 -24.809 -6.334 1.00 89.31 312 VAL A CA 1
ATOM 2367 C C . VAL A 1 312 ? 26.835 -24.532 -6.899 1.00 89.31 312 VAL A C 1
ATOM 2369 O O . VAL A 1 312 ? 27.445 -25.382 -7.547 1.00 89.31 312 VAL A O 1
ATOM 2372 N N . GLY A 1 313 ? 27.307 -23.289 -6.749 1.00 82.75 313 GLY A N 1
ATOM 2373 C CA . GLY A 1 313 ? 28.454 -22.740 -7.482 1.00 82.75 313 GLY A CA 1
ATOM 2374 C C . GLY A 1 313 ? 29.754 -23.545 -7.368 1.00 82.75 313 GLY A C 1
ATOM 2375 O O . GLY A 1 313 ? 30.547 -23.533 -8.307 1.00 82.75 313 GLY A O 1
ATOM 2376 N N . GLY A 1 314 ? 29.946 -24.270 -6.262 1.00 82.25 314 GLY A N 1
ATOM 2377 C CA . GLY A 1 314 ? 31.133 -25.092 -6.009 1.00 82.25 314 GLY A CA 1
ATOM 2378 C C . GLY A 1 314 ? 31.095 -26.520 -6.570 1.00 82.25 314 GLY A C 1
ATOM 2379 O O . GLY A 1 314 ? 32.112 -27.205 -6.514 1.00 82.25 314 GLY A O 1
ATOM 2380 N N . LEU A 1 315 ? 29.974 -26.982 -7.140 1.00 89.81 315 LEU A N 1
ATOM 2381 C CA . LEU A 1 315 ? 29.874 -28.337 -7.698 1.00 89.81 315 LEU A CA 1
ATOM 2382 C C . LEU A 1 315 ? 30.276 -28.394 -9.176 1.00 89.81 315 LEU A C 1
ATOM 2384 O O . LEU A 1 315 ? 29.900 -27.538 -9.985 1.00 89.81 315 LEU A O 1
ATOM 2388 N N . ALA A 1 316 ? 30.987 -29.461 -9.551 1.00 89.38 316 ALA A N 1
ATOM 2389 C CA . ALA A 1 316 ? 31.289 -29.767 -10.945 1.00 89.38 316 ALA A CA 1
ATOM 2390 C C . ALA A 1 316 ? 30.012 -30.076 -11.755 1.00 89.38 316 ALA A C 1
ATOM 2392 O O . ALA A 1 316 ? 28.969 -30.450 -11.219 1.00 89.38 316 ALA A O 1
ATOM 2393 N N . ASN A 1 317 ? 30.086 -29.931 -13.083 1.00 92.31 317 ASN A N 1
ATOM 2394 C CA . ASN A 1 317 ? 28.962 -30.281 -13.953 1.00 92.31 317 ASN A CA 1
ATOM 2395 C C . ASN A 1 317 ? 28.672 -31.787 -13.873 1.00 92.31 317 ASN A C 1
ATOM 2397 O O . ASN A 1 317 ? 29.541 -32.601 -14.176 1.00 92.31 317 ASN A O 1
ATOM 2401 N N . ASN A 1 318 ? 27.424 -32.142 -13.581 1.00 91.31 318 ASN A N 1
ATOM 2402 C CA . ASN A 1 318 ? 26.952 -33.518 -13.521 1.00 91.31 318 ASN A CA 1
ATOM 2403 C C . ASN A 1 318 ? 25.612 -33.625 -14.258 1.00 91.31 318 ASN A C 1
ATOM 2405 O O . ASN A 1 318 ? 24.567 -33.184 -13.776 1.00 91.31 318 ASN A O 1
ATOM 2409 N N . LYS A 1 319 ? 25.639 -34.214 -15.458 1.00 90.25 319 LYS A N 1
ATOM 2410 C CA . LYS A 1 319 ? 24.460 -34.305 -16.331 1.00 90.25 319 LYS A CA 1
ATOM 2411 C C . LYS A 1 319 ? 23.375 -35.227 -15.766 1.00 90.25 319 LYS A C 1
ATOM 2413 O O . LYS A 1 319 ? 22.200 -34.955 -15.992 1.00 90.25 319 LYS A O 1
ATOM 2418 N N . GLU A 1 320 ? 23.748 -36.280 -15.040 1.00 89.50 320 GLU A N 1
ATOM 2419 C CA . GLU A 1 320 ? 22.797 -37.236 -14.455 1.00 89.50 320 GLU A CA 1
ATOM 2420 C C . GLU A 1 320 ? 22.006 -36.611 -13.306 1.00 89.50 320 GLU A C 1
ATOM 2422 O O . GLU A 1 320 ? 20.800 -36.828 -13.179 1.00 89.50 320 GLU A O 1
ATOM 2427 N N . LEU A 1 321 ? 22.670 -35.774 -12.507 1.00 89.00 321 LEU A N 1
ATOM 2428 C CA . LEU A 1 321 ? 22.039 -35.023 -11.424 1.00 89.00 321 LEU A CA 1
ATOM 2429 C C . LEU A 1 321 ? 21.420 -33.697 -11.880 1.00 89.00 321 LEU A C 1
ATOM 2431 O O . LEU A 1 321 ? 20.774 -33.033 -11.079 1.00 89.00 321 LEU A O 1
ATOM 2435 N N . GLY A 1 322 ? 21.580 -33.296 -13.144 1.00 90.81 322 GLY A N 1
ATOM 2436 C CA . GLY A 1 322 ? 21.061 -32.019 -13.642 1.00 90.81 322 GLY A CA 1
ATOM 2437 C C . GLY A 1 322 ? 21.827 -30.797 -13.119 1.00 90.81 322 GLY A C 1
ATOM 2438 O O . GLY A 1 322 ? 21.245 -29.718 -12.996 1.00 90.81 322 GLY A O 1
ATOM 2439 N N . ILE A 1 323 ? 23.115 -30.959 -12.803 1.00 93.69 323 ILE A N 1
ATOM 2440 C CA . ILE A 1 323 ? 24.023 -29.881 -12.402 1.00 93.69 323 ILE A CA 1
ATOM 2441 C C . ILE A 1 323 ? 24.745 -29.352 -13.641 1.00 93.69 323 ILE A C 1
ATOM 2443 O O . ILE A 1 323 ? 25.443 -30.091 -14.339 1.00 93.69 323 ILE A O 1
ATOM 2447 N N . ASN A 1 324 ? 24.597 -28.062 -13.922 1.00 92.25 324 ASN A N 1
ATOM 2448 C CA . ASN A 1 324 ? 25.267 -27.408 -15.038 1.00 92.25 324 ASN A CA 1
ATOM 2449 C C . ASN A 1 324 ? 25.574 -25.944 -14.708 1.00 92.25 324 ASN A C 1
ATOM 2451 O O . ASN A 1 324 ? 24.676 -25.190 -14.341 1.00 92.25 324 ASN A O 1
ATOM 2455 N N . ARG A 1 325 ? 26.832 -25.525 -14.890 1.00 90.69 325 ARG A N 1
ATOM 2456 C CA . ARG A 1 325 ? 27.328 -24.160 -14.632 1.00 90.69 325 ARG A CA 1
ATOM 2457 C C . ARG A 1 325 ? 27.034 -23.695 -13.201 1.00 90.69 325 ARG A C 1
ATOM 2459 O O . ARG A 1 325 ? 26.493 -22.606 -13.008 1.00 90.69 325 ARG A O 1
ATOM 2466 N N . GLY A 1 326 ? 27.343 -24.551 -12.222 1.00 89.38 326 GLY A N 1
ATOM 2467 C CA . GLY A 1 326 ? 27.129 -24.257 -10.801 1.00 89.38 326 GLY A CA 1
ATOM 2468 C C . GLY A 1 326 ? 25.654 -24.085 -10.430 1.00 89.38 326 GLY A C 1
ATOM 2469 O O . GLY A 1 326 ? 25.321 -23.322 -9.528 1.00 89.38 326 GLY A O 1
ATOM 2470 N N . ARG A 1 327 ? 24.740 -24.719 -11.175 1.00 91.50 327 ARG A N 1
ATOM 2471 C CA . ARG A 1 327 ? 23.292 -24.652 -10.955 1.00 91.50 327 ARG A CA 1
ATOM 2472 C C . ARG A 1 327 ? 22.687 -26.043 -11.027 1.00 91.50 327 ARG A C 1
ATOM 2474 O O . ARG A 1 327 ? 22.947 -26.775 -11.976 1.00 91.50 327 ARG A O 1
ATOM 2481 N N . PHE A 1 328 ? 21.852 -26.371 -10.054 1.00 92.38 328 PHE A N 1
ATOM 2482 C CA . PHE A 1 328 ? 21.100 -27.613 -9.968 1.00 92.38 328 PHE A CA 1
ATOM 2483 C C . PHE A 1 328 ? 19.661 -27.375 -10.439 1.00 92.38 328 PHE A C 1
ATOM 2485 O O . PHE A 1 328 ? 18.976 -26.466 -9.960 1.00 92.38 328 PHE A O 1
ATOM 2492 N N . ALA A 1 329 ? 19.215 -28.171 -11.410 1.00 92.50 329 ALA A N 1
ATOM 2493 C CA . ALA A 1 329 ? 17.861 -28.129 -11.949 1.00 92.50 329 ALA A CA 1
ATOM 2494 C C . ALA A 1 329 ? 16.915 -29.006 -11.108 1.00 92.50 329 ALA A C 1
ATOM 2496 O O . ALA A 1 329 ? 16.749 -30.198 -11.368 1.00 92.50 329 ALA A O 1
ATOM 2497 N N . LEU A 1 330 ? 16.285 -28.411 -10.095 1.00 91.50 330 LEU A N 1
ATOM 2498 C CA . LEU A 1 330 ? 15.337 -29.092 -9.215 1.00 91.50 330 LEU A CA 1
ATOM 2499 C C . LEU A 1 330 ? 13.967 -29.229 -9.886 1.00 91.50 330 LEU A C 1
ATOM 2501 O O . LEU A 1 330 ? 13.368 -28.224 -10.259 1.00 91.50 330 LEU A O 1
ATOM 2505 N N . LYS A 1 331 ? 13.430 -30.445 -9.991 1.00 93.00 331 LYS A N 1
ATOM 2506 C CA . LYS A 1 331 ? 12.128 -30.679 -10.632 1.00 93.00 331 LYS A CA 1
ATOM 2507 C C . LYS A 1 331 ? 10.945 -30.243 -9.764 1.00 93.00 331 LYS A C 1
ATOM 2509 O O . LYS A 1 331 ? 10.977 -30.339 -8.535 1.00 93.00 331 LYS A O 1
ATOM 2514 N N . ALA A 1 332 ? 9.850 -29.852 -10.409 1.00 92.44 332 ALA A N 1
ATOM 2515 C CA . ALA A 1 332 ? 8.577 -29.556 -9.762 1.00 92.44 332 ALA A CA 1
ATOM 2516 C C . ALA A 1 332 ? 8.019 -30.769 -8.998 1.00 92.44 332 ALA A C 1
ATOM 2518 O O . ALA A 1 332 ? 7.475 -30.600 -7.908 1.00 92.44 332 ALA A O 1
ATOM 2519 N N . SER A 1 333 ? 8.212 -31.995 -9.506 1.00 93.50 333 SER A N 1
ATOM 2520 C CA . SER A 1 333 ? 7.830 -33.233 -8.804 1.00 93.50 333 SER A CA 1
ATOM 2521 C C . SER A 1 333 ? 8.553 -33.415 -7.462 1.00 93.50 333 SER A C 1
ATOM 2523 O O . SER A 1 333 ? 7.972 -33.885 -6.479 1.00 93.50 333 SER A O 1
ATOM 2525 N N . ASP A 1 334 ? 9.822 -33.012 -7.400 1.00 93.31 334 ASP A N 1
ATOM 2526 C CA . ASP A 1 334 ? 10.622 -33.077 -6.179 1.00 93.31 334 ASP A CA 1
ATOM 2527 C C . ASP A 1 334 ? 10.150 -32.017 -5.178 1.00 93.31 334 ASP A C 1
ATOM 2529 O O . ASP A 1 334 ? 9.930 -32.318 -4.002 1.00 93.31 334 ASP A O 1
ATOM 2533 N N . LEU A 1 335 ? 9.893 -30.791 -5.652 1.00 91.94 335 LEU A N 1
ATOM 2534 C CA . LEU A 1 335 ? 9.286 -29.739 -4.833 1.00 91.94 335 LEU A CA 1
ATOM 2535 C C . LEU A 1 335 ? 7.927 -30.156 -4.286 1.00 91.94 335 LEU A C 1
ATOM 2537 O O . LEU A 1 335 ? 7.668 -29.951 -3.104 1.00 91.94 335 LEU A O 1
ATOM 2541 N N . GLN A 1 336 ? 7.085 -30.803 -5.088 1.00 93.38 336 GLN A N 1
ATOM 2542 C CA . GLN A 1 336 ? 5.810 -31.323 -4.610 1.00 93.38 336 GLN A CA 1
ATOM 2543 C C . GLN A 1 336 ? 6.018 -32.261 -3.415 1.00 93.38 336 GLN A C 1
ATOM 2545 O O . GLN A 1 336 ? 5.399 -32.070 -2.372 1.00 93.38 336 GLN A O 1
ATOM 2550 N N . THR A 1 337 ? 6.961 -33.200 -3.515 1.00 93.44 337 THR A N 1
ATOM 2551 C CA . THR A 1 337 ? 7.299 -34.152 -2.439 1.00 93.44 337 THR A CA 1
ATOM 2552 C C . THR A 1 337 ? 7.802 -33.455 -1.166 1.00 93.44 337 THR A C 1
ATOM 2554 O O . THR A 1 337 ? 7.540 -33.906 -0.047 1.00 93.44 337 THR A O 1
ATOM 2557 N N . ILE A 1 338 ? 8.512 -32.335 -1.318 1.00 92.31 338 ILE A N 1
ATOM 2558 C CA . ILE A 1 338 ? 9.007 -31.519 -0.204 1.00 92.31 338 ILE A CA 1
ATOM 2559 C C . ILE A 1 338 ? 7.858 -30.750 0.467 1.00 92.31 338 ILE A C 1
ATOM 2561 O O . ILE A 1 338 ? 7.782 -30.723 1.697 1.00 92.31 338 ILE A O 1
ATOM 2565 N N . PHE A 1 339 ? 6.965 -30.146 -0.321 1.00 93.12 339 PHE A N 1
ATOM 2566 C CA . PHE A 1 339 ? 5.879 -29.281 0.155 1.00 93.12 339 PHE A CA 1
ATOM 2567 C C . PHE A 1 339 ? 4.715 -30.063 0.761 1.00 93.12 339 PHE A C 1
ATOM 2569 O O . PHE A 1 339 ? 4.137 -29.630 1.759 1.00 93.12 339 PHE A O 1
ATOM 2576 N N . GLU A 1 340 ? 4.370 -31.200 0.158 1.00 94.00 340 GLU A N 1
ATOM 2577 C CA . GLU A 1 340 ? 3.136 -31.939 0.420 1.00 94.00 340 GLU A CA 1
ATOM 2578 C C . GLU A 1 340 ? 2.862 -32.189 1.907 1.00 94.00 340 GLU A C 1
ATOM 2580 O O . GLU A 1 340 ? 1.773 -31.845 2.368 1.00 94.00 340 GLU A O 1
ATOM 2585 N N . PRO A 1 341 ? 3.819 -32.702 2.702 1.00 94.19 341 PRO A N 1
ATOM 2586 C CA . PRO A 1 341 ? 3.525 -33.094 4.078 1.00 94.19 341 PRO A CA 1
ATOM 2587 C C . PRO A 1 341 ? 3.210 -31.891 4.973 1.00 94.19 341 PRO A C 1
ATOM 2589 O O . PRO A 1 341 ? 2.275 -31.944 5.764 1.00 94.19 341 PRO A O 1
ATOM 2592 N N . VAL A 1 342 ? 3.922 -30.775 4.780 1.00 92.38 342 VAL A N 1
ATOM 2593 C CA . VAL A 1 342 ? 3.702 -29.528 5.535 1.00 92.38 342 VAL A CA 1
ATOM 2594 C C . VAL A 1 342 ? 2.362 -28.890 5.148 1.00 92.38 342 VAL A C 1
ATOM 2596 O O . VAL A 1 342 ? 1.617 -28.396 5.992 1.00 92.38 342 VAL A O 1
ATOM 2599 N N . VAL A 1 343 ? 2.014 -28.933 3.859 1.00 95.06 343 VAL A N 1
ATOM 2600 C CA . VAL A 1 343 ? 0.746 -28.390 3.350 1.00 95.06 343 VAL A CA 1
ATOM 2601 C C . VAL A 1 343 ? -0.454 -29.209 3.825 1.00 95.06 343 VAL A C 1
ATOM 2603 O O . VAL A 1 343 ? -1.487 -28.630 4.156 1.00 95.06 343 VAL A O 1
ATOM 2606 N N . LEU A 1 344 ? -0.331 -30.537 3.904 1.00 95.25 344 LEU A N 1
ATOM 2607 C CA . LEU A 1 344 ? -1.385 -31.405 4.433 1.00 95.25 344 LEU A CA 1
ATOM 2608 C C . LEU A 1 344 ? -1.678 -31.125 5.911 1.00 95.25 344 LEU A C 1
ATOM 2610 O O . LEU A 1 344 ? -2.846 -31.111 6.300 1.00 95.25 344 LEU A O 1
ATOM 2614 N N . GLU A 1 345 ? -0.652 -30.840 6.716 1.00 93.94 345 GLU A N 1
ATOM 2615 C CA . GLU A 1 345 ? -0.832 -30.407 8.106 1.00 93.94 345 GLU A CA 1
ATOM 2616 C C . GLU A 1 345 ? -1.592 -29.076 8.185 1.00 93.94 345 GLU A C 1
ATOM 2618 O O . GLU A 1 345 ? -2.568 -28.973 8.928 1.00 93.94 345 GLU A O 1
ATOM 2623 N N . CYS A 1 346 ? -1.241 -28.097 7.344 1.00 94.62 346 CYS A N 1
ATOM 2624 C CA . CYS A 1 346 ? -1.966 -26.824 7.266 1.00 94.62 346 CYS A CA 1
ATOM 2625 C C . CYS A 1 346 ? -3.440 -27.021 6.868 1.00 94.62 346 CYS A C 1
ATOM 2627 O O . CYS A 1 346 ? -4.332 -26.435 7.476 1.00 94.62 346 CYS A O 1
ATOM 2629 N N . ILE A 1 347 ? -3.715 -27.866 5.867 1.00 96.12 347 ILE A N 1
ATOM 2630 C CA . ILE A 1 347 ? -5.083 -28.193 5.433 1.00 96.12 347 ILE A CA 1
ATOM 2631 C C . ILE A 1 347 ? -5.873 -28.827 6.576 1.00 96.12 347 ILE A C 1
ATOM 2633 O O . ILE A 1 347 ? -7.040 -28.482 6.771 1.00 96.12 347 ILE A O 1
ATOM 2637 N N . LYS A 1 348 ? -5.256 -29.751 7.319 1.00 95.94 348 LYS A N 1
ATOM 2638 C CA . LYS A 1 348 ? -5.890 -30.394 8.469 1.00 95.94 348 LYS A CA 1
ATOM 2639 C C . LYS A 1 348 ? -6.290 -29.353 9.515 1.00 95.94 348 LYS A C 1
ATOM 2641 O O . LYS A 1 348 ? -7.454 -29.321 9.892 1.00 95.94 348 LYS A O 1
ATOM 2646 N N . LEU A 1 349 ? -5.379 -28.454 9.894 1.00 93.94 349 LEU A N 1
ATOM 2647 C CA . LEU A 1 349 ? -5.679 -27.387 10.856 1.00 93.94 349 LEU A CA 1
ATOM 2648 C C . LEU A 1 349 ? -6.829 -26.489 10.398 1.00 93.94 349 LEU A C 1
ATOM 2650 O O . LEU A 1 349 ? -7.714 -26.172 11.187 1.00 93.94 349 LEU A O 1
ATOM 2654 N N . VAL A 1 350 ? -6.855 -26.113 9.116 1.00 95.75 350 VAL A N 1
ATOM 2655 C CA . VAL A 1 350 ? -7.950 -25.308 8.555 1.00 95.75 350 VAL A CA 1
ATOM 2656 C C . VAL A 1 350 ? -9.283 -26.050 8.651 1.00 95.75 350 VAL A C 1
ATOM 2658 O O . VAL A 1 350 ? -10.275 -25.461 9.073 1.00 95.75 350 VAL A O 1
ATOM 2661 N N . LYS A 1 351 ? -9.326 -27.344 8.312 1.00 96.25 351 LYS A N 1
ATOM 2662 C CA . LYS A 1 351 ? -10.546 -28.164 8.429 1.00 96.25 351 LYS A CA 1
ATOM 2663 C C . LYS A 1 351 ? -11.014 -28.312 9.873 1.00 96.25 351 LYS A C 1
ATOM 2665 O O . LYS A 1 351 ? -12.212 -28.192 10.137 1.00 96.25 351 LYS A O 1
ATOM 2670 N N . ASP A 1 352 ? -10.081 -28.533 10.790 1.00 94.31 352 ASP A N 1
ATOM 2671 C CA . ASP A 1 352 ? -10.373 -28.660 12.216 1.00 94.31 352 ASP A CA 1
ATOM 2672 C C . ASP A 1 352 ? -10.941 -27.336 12.760 1.00 94.31 352 ASP A C 1
ATOM 2674 O O . ASP A 1 352 ? -11.954 -27.348 13.457 1.00 94.31 352 ASP A O 1
ATOM 2678 N N . GLN A 1 353 ? -10.384 -26.185 12.357 1.00 93.50 353 GLN A N 1
ATOM 2679 C CA . GLN A 1 353 ? -10.885 -24.860 12.740 1.00 93.50 353 GLN A CA 1
ATOM 2680 C C . GLN A 1 353 ? -12.277 -24.556 12.159 1.00 93.50 353 GLN A C 1
ATOM 2682 O O . GLN A 1 353 ? -13.135 -24.020 12.865 1.00 93.50 353 GLN A O 1
ATOM 2687 N N . ILE A 1 354 ? -12.531 -24.910 10.893 1.00 94.88 354 ILE A N 1
ATOM 2688 C CA . ILE A 1 354 ? -13.862 -24.788 10.269 1.00 94.88 354 ILE A CA 1
ATOM 2689 C C . ILE A 1 354 ? -14.882 -25.603 11.070 1.00 94.88 354 ILE A C 1
ATOM 2691 O O . ILE A 1 354 ? -15.939 -25.093 11.430 1.00 94.88 354 ILE A O 1
ATOM 2695 N N . THR A 1 355 ? -14.532 -26.844 11.411 1.00 94.38 355 THR A N 1
ATOM 2696 C CA . THR A 1 355 ? -15.398 -27.744 12.184 1.00 94.38 355 THR A CA 1
ATOM 2697 C C . THR A 1 355 ? -15.654 -27.196 13.590 1.00 94.38 355 THR A C 1
ATOM 2699 O O . THR A 1 355 ? -16.798 -27.143 14.034 1.00 94.38 355 THR A O 1
ATOM 2702 N N . ALA A 1 356 ? -14.609 -26.721 14.273 1.00 89.50 356 ALA A N 1
ATOM 2703 C CA . ALA A 1 356 ? -14.703 -26.159 15.619 1.00 89.50 356 ALA A CA 1
ATOM 2704 C C . ALA A 1 356 ? -15.544 -24.875 15.685 1.00 89.50 356 ALA A C 1
ATOM 2706 O O . ALA A 1 356 ? -16.136 -24.594 16.725 1.00 89.50 356 ALA A O 1
ATOM 2707 N N . SER A 1 357 ? -15.615 -24.114 14.587 1.00 90.06 357 SER A N 1
ATOM 2708 C CA . SER A 1 357 ? -16.435 -22.897 14.489 1.00 90.06 357 SER A CA 1
ATOM 2709 C C . SER A 1 357 ? -17.928 -23.194 14.620 1.00 90.06 357 SER A C 1
ATOM 2711 O O . SER A 1 357 ? -18.672 -22.334 15.079 1.00 90.06 357 SER A O 1
ATOM 2713 N N . ASN A 1 358 ? -18.361 -24.408 14.252 1.00 90.50 358 ASN A N 1
ATOM 2714 C CA . ASN A 1 358 ? -19.755 -24.857 14.317 1.00 90.50 358 ASN A CA 1
ATOM 2715 C C . ASN A 1 358 ? -20.755 -23.894 13.634 1.00 90.50 358 ASN A C 1
ATOM 2717 O O . ASN A 1 358 ? -21.928 -23.830 13.997 1.00 90.50 358 ASN A O 1
ATOM 2721 N N . VAL A 1 359 ? -20.274 -23.130 12.648 1.00 91.44 359 VAL A N 1
ATOM 2722 C CA . VAL A 1 359 ? -21.036 -22.181 11.829 1.00 91.44 359 VAL A CA 1
ATOM 2723 C C . VAL A 1 359 ? -20.517 -22.230 10.385 1.00 91.44 359 VAL A C 1
ATOM 2725 O O . VAL A 1 359 ? -19.344 -22.559 10.177 1.00 91.44 359 VAL A O 1
ATOM 2728 N N . PRO A 1 360 ? -21.350 -21.920 9.375 1.00 91.94 360 PRO A N 1
ATOM 2729 C CA . PRO A 1 360 ? -20.905 -21.863 7.985 1.00 91.94 360 PRO A CA 1
ATOM 2730 C C . PRO A 1 360 ? -19.798 -20.822 7.782 1.00 91.94 360 PRO A C 1
ATOM 2732 O O . PRO A 1 360 ? -19.916 -19.683 8.224 1.00 91.94 360 PRO A O 1
ATOM 2735 N N . ILE A 1 361 ? -18.730 -21.205 7.081 1.00 94.69 361 ILE A N 1
ATOM 2736 C CA . ILE A 1 361 ? -17.598 -20.319 6.792 1.00 94.69 361 ILE A CA 1
ATOM 2737 C C . ILE A 1 361 ? -17.758 -19.730 5.394 1.00 94.69 361 ILE A C 1
ATOM 2739 O O . ILE A 1 361 ? -17.934 -20.462 4.428 1.00 94.69 361 ILE A O 1
ATOM 2743 N N . HIS A 1 362 ? -17.660 -18.410 5.280 1.00 92.50 362 HIS A N 1
ATOM 2744 C CA . HIS A 1 362 ? -17.786 -17.690 4.015 1.00 92.50 362 HIS A CA 1
ATOM 2745 C C . HIS A 1 362 ? -16.435 -17.531 3.309 1.00 92.50 362 HIS A C 1
ATOM 2747 O O . HIS A 1 362 ? -16.331 -17.670 2.087 1.00 92.50 362 HIS A O 1
ATOM 2753 N N . ALA A 1 363 ? -15.379 -17.245 4.077 1.00 92.06 363 ALA A N 1
ATOM 2754 C CA . ALA A 1 363 ? -14.048 -17.022 3.527 1.00 92.06 363 ALA A CA 1
ATOM 2755 C C . ALA A 1 363 ? -12.913 -17.484 4.450 1.00 92.06 363 ALA A C 1
ATOM 2757 O O . ALA A 1 363 ? -13.018 -17.456 5.674 1.00 92.06 363 ALA A O 1
ATOM 2758 N N . ILE A 1 364 ? -11.791 -17.851 3.839 1.00 93.31 364 ILE A N 1
ATOM 2759 C CA . ILE A 1 364 ? -10.501 -18.091 4.479 1.00 93.31 364 ILE A CA 1
ATOM 2760 C C . ILE A 1 364 ? -9.549 -16.969 4.064 1.00 93.31 364 ILE A C 1
ATOM 2762 O O . ILE A 1 364 ? -9.335 -16.742 2.870 1.00 93.31 364 ILE A O 1
ATOM 2766 N N . LEU A 1 365 ? -8.955 -16.288 5.041 1.00 91.31 365 LEU A N 1
ATOM 2767 C CA . LEU A 1 365 ? -7.982 -15.217 4.847 1.00 91.31 365 LEU A CA 1
ATOM 2768 C C . LEU A 1 365 ? -6.579 -15.756 5.136 1.00 91.31 365 LEU A C 1
ATOM 2770 O O . LEU A 1 365 ? -6.192 -15.907 6.292 1.00 91.31 365 LEU A O 1
ATOM 2774 N N . LEU A 1 366 ? -5.819 -16.059 4.086 1.00 92.00 366 LEU A N 1
ATOM 2775 C CA . LEU A 1 366 ? -4.478 -16.630 4.197 1.00 92.00 366 LEU A CA 1
ATOM 2776 C C . LEU A 1 366 ? -3.422 -15.520 4.312 1.00 92.00 366 LEU A C 1
ATOM 2778 O O . LEU A 1 366 ? -3.233 -14.731 3.382 1.00 92.00 366 LEU A O 1
ATOM 2782 N N . VAL A 1 367 ? -2.730 -15.470 5.448 1.00 90.50 367 VAL A N 1
ATOM 2783 C CA . VAL A 1 367 ? -1.735 -14.451 5.823 1.00 90.50 367 VAL A CA 1
ATOM 2784 C C . VAL A 1 367 ? -0.425 -15.100 6.282 1.00 90.50 367 VAL A C 1
ATOM 2786 O O . VAL A 1 367 ? -0.329 -16.322 6.372 1.00 90.50 367 VAL A O 1
ATOM 2789 N N . GLY A 1 368 ? 0.619 -14.296 6.492 1.00 88.00 368 GLY A N 1
ATOM 2790 C CA . GLY A 1 368 ? 1.931 -14.791 6.909 1.00 88.00 368 GLY A CA 1
ATOM 2791 C C . GLY A 1 368 ? 2.872 -15.120 5.744 1.00 88.00 368 GLY A C 1
ATOM 2792 O O . GLY A 1 368 ? 2.506 -15.118 4.566 1.00 88.00 368 GLY A O 1
ATOM 2793 N N . GLY A 1 369 ? 4.146 -15.357 6.071 1.00 84.12 369 GLY A N 1
ATOM 2794 C CA . GLY A 1 369 ? 5.205 -15.567 5.075 1.00 84.12 369 GLY A CA 1
ATOM 2795 C C . GLY A 1 369 ? 5.041 -16.855 4.259 1.00 84.12 369 GLY A C 1
ATOM 2796 O O . GLY A 1 369 ? 5.343 -16.859 3.065 1.00 84.12 369 GLY A O 1
ATOM 2797 N N . PHE A 1 370 ? 4.539 -17.930 4.876 1.00 88.56 370 PHE A N 1
ATOM 2798 C CA . PHE A 1 370 ? 4.165 -19.164 4.180 1.00 88.56 370 PHE A CA 1
ATOM 2799 C C . PHE A 1 370 ? 2.770 -19.061 3.560 1.00 88.56 370 PHE A C 1
ATOM 2801 O O . PHE A 1 370 ? 2.546 -19.597 2.477 1.00 88.56 370 PHE A O 1
ATOM 2808 N N . GLY A 1 371 ? 1.875 -18.274 4.162 1.00 88.69 371 GLY A N 1
ATOM 2809 C CA . GLY A 1 371 ? 0.586 -17.922 3.566 1.00 88.69 371 GLY A CA 1
ATOM 2810 C C . GLY A 1 371 ? 0.708 -17.180 2.235 1.00 88.69 371 GLY A C 1
ATOM 2811 O O . GLY A 1 371 ? -0.236 -17.177 1.453 1.00 88.69 371 GLY A O 1
ATOM 2812 N N . ALA A 1 372 ? 1.881 -16.616 1.922 1.00 85.12 372 ALA A N 1
ATOM 2813 C CA . ALA A 1 372 ? 2.227 -16.068 0.610 1.00 85.12 372 ALA A CA 1
ATOM 2814 C C . ALA A 1 372 ? 2.453 -17.133 -0.494 1.00 85.12 372 ALA A C 1
ATOM 2816 O O . ALA A 1 372 ? 2.634 -16.769 -1.654 1.00 85.12 372 ALA A O 1
ATOM 2817 N N . SER A 1 373 ? 2.480 -18.430 -0.163 1.00 88.06 373 SER A N 1
ATOM 2818 C CA . SER A 1 373 ? 2.752 -19.521 -1.109 1.00 88.06 373 SER A CA 1
ATOM 2819 C C . SER A 1 373 ? 1.552 -19.827 -2.013 1.00 88.06 373 SER A C 1
ATOM 2821 O O . SER A 1 373 ? 0.462 -20.145 -1.529 1.00 88.06 373 SER A O 1
ATOM 2823 N N . ASN A 1 374 ? 1.764 -19.792 -3.336 1.00 88.88 374 ASN A N 1
ATOM 2824 C CA . ASN A 1 374 ? 0.738 -20.163 -4.316 1.00 88.88 374 ASN A CA 1
ATOM 2825 C C . ASN A 1 374 ? 0.323 -21.633 -4.175 1.00 88.88 374 ASN A C 1
ATOM 2827 O O . ASN A 1 374 ? -0.873 -21.925 -4.158 1.00 88.88 374 ASN A O 1
ATOM 2831 N N . TYR A 1 375 ? 1.289 -22.538 -3.982 1.00 92.50 375 TYR A N 1
ATOM 2832 C CA . TYR A 1 375 ? 1.015 -23.958 -3.766 1.00 92.50 375 TYR A CA 1
ATOM 2833 C C . TYR A 1 375 ? 0.099 -24.190 -2.554 1.00 92.50 375 TYR A C 1
ATOM 2835 O O . TYR A 1 375 ? -0.917 -24.866 -2.686 1.00 92.50 375 TYR A O 1
ATOM 2843 N N . LEU A 1 376 ? 0.382 -23.581 -1.393 1.00 92.94 376 LEU A N 1
ATOM 2844 C CA . LEU A 1 376 ? -0.481 -23.706 -0.205 1.00 92.94 376 LEU A CA 1
ATOM 2845 C C . LEU A 1 376 ? -1.909 -23.206 -0.484 1.00 92.94 376 LEU A C 1
ATOM 2847 O O . LEU A 1 376 ? -2.882 -23.886 -0.156 1.00 92.94 376 LEU A O 1
ATOM 2851 N N . LYS A 1 377 ? -2.042 -22.042 -1.129 1.00 92.56 377 LYS A N 1
ATOM 2852 C CA . LYS A 1 377 ? -3.336 -21.437 -1.474 1.00 92.56 377 LYS A CA 1
ATOM 2853 C C . LYS A 1 377 ? -4.169 -22.320 -2.407 1.00 92.56 377 LYS A C 1
ATOM 2855 O O . LYS A 1 377 ? -5.360 -22.514 -2.174 1.00 92.56 377 LYS A O 1
ATOM 2860 N N . GLU A 1 378 ? -3.562 -22.856 -3.460 1.00 93.88 378 GLU A N 1
ATOM 2861 C CA . GLU A 1 378 ? -4.233 -23.732 -4.429 1.00 93.88 378 GLU A CA 1
ATOM 2862 C C . GLU A 1 378 ? -4.605 -25.081 -3.814 1.00 93.88 378 GLU A C 1
ATOM 2864 O O . GLU A 1 378 ? -5.692 -25.607 -4.055 1.00 93.88 378 GLU A O 1
ATOM 2869 N N . ARG A 1 379 ? -3.737 -25.619 -2.958 1.00 95.44 379 ARG A N 1
ATOM 2870 C CA . ARG A 1 379 ? -3.988 -26.865 -2.237 1.00 95.44 379 ARG A CA 1
ATOM 2871 C C . ARG A 1 379 ? -5.127 -26.741 -1.237 1.00 95.44 379 ARG A C 1
ATOM 2873 O O . ARG A 1 379 ? -5.980 -27.624 -1.207 1.00 95.44 379 ARG A O 1
ATOM 2880 N N . LEU A 1 380 ? -5.207 -25.631 -0.503 1.00 94.94 380 LEU A N 1
ATOM 2881 C CA . LEU A 1 380 ? -6.375 -25.313 0.319 1.00 94.94 380 LEU A CA 1
ATOM 2882 C C . LEU A 1 380 ? -7.640 -25.187 -0.542 1.00 94.94 380 LEU A C 1
ATOM 2884 O O . LEU A 1 380 ? -8.663 -25.772 -0.197 1.00 94.94 380 LEU A O 1
ATOM 2888 N N . ARG A 1 381 ? -7.566 -24.512 -1.698 1.00 94.31 381 ARG A N 1
ATOM 2889 C CA . ARG A 1 381 ? -8.718 -24.334 -2.606 1.00 94.31 381 ARG A CA 1
ATOM 2890 C C . ARG A 1 381 ? -9.270 -25.660 -3.124 1.00 94.31 381 ARG A C 1
ATOM 2892 O O . ARG A 1 381 ? -10.473 -25.777 -3.321 1.00 94.31 381 ARG A O 1
ATOM 2899 N N . ASN A 1 382 ? -8.406 -26.649 -3.330 1.00 94.56 382 ASN A N 1
ATOM 2900 C CA . ASN A 1 382 ? -8.816 -27.978 -3.774 1.00 94.56 382 ASN A CA 1
ATOM 2901 C C . ASN A 1 382 ? -9.306 -28.879 -2.632 1.00 94.56 382 ASN A C 1
ATOM 2903 O O . ASN A 1 382 ? -10.067 -29.809 -2.884 1.00 94.56 382 ASN A O 1
ATOM 2907 N N . ALA A 1 383 ? -8.844 -28.651 -1.400 1.00 94.88 383 ALA A N 1
ATOM 2908 C CA . ALA A 1 383 ? -9.126 -29.525 -0.262 1.00 94.88 383 ALA A CA 1
ATOM 2909 C C . ALA A 1 383 ? -10.342 -29.103 0.578 1.00 94.88 383 ALA A C 1
ATOM 2911 O O . ALA A 1 383 ? -10.841 -29.923 1.359 1.00 94.88 383 ALA A O 1
ATOM 2912 N N . ILE A 1 384 ? -10.766 -27.844 0.462 1.00 94.25 384 ILE A N 1
ATOM 2913 C CA . ILE A 1 384 ? -11.883 -27.232 1.188 1.00 94.25 384 ILE A CA 1
ATOM 2914 C C . ILE A 1 384 ? -13.108 -27.115 0.262 1.00 94.25 384 ILE A C 1
ATOM 2916 O O . ILE A 1 384 ? -12.984 -27.189 -0.960 1.00 94.25 384 ILE A O 1
ATOM 2920 N N . ASP A 1 385 ? -14.298 -26.973 0.850 1.00 90.25 385 ASP A N 1
ATOM 2921 C CA . ASP A 1 385 ? -15.545 -26.735 0.120 1.00 90.25 385 ASP A CA 1
ATOM 2922 C C . ASP A 1 385 ? -15.403 -25.548 -0.854 1.00 90.25 385 ASP A C 1
ATOM 2924 O O . ASP A 1 385 ? -14.917 -24.476 -0.490 1.00 90.25 385 ASP A O 1
ATOM 2928 N N . LYS A 1 386 ? -15.836 -25.746 -2.106 1.00 89.50 386 LYS A N 1
ATOM 2929 C CA . LYS A 1 386 ? -15.697 -24.765 -3.195 1.00 89.50 386 LYS A CA 1
ATOM 2930 C C . LYS A 1 386 ? -16.532 -23.499 -2.990 1.00 89.50 386 LYS A C 1
ATOM 2932 O O . LYS A 1 386 ? -16.281 -22.509 -3.674 1.00 89.50 386 LYS A O 1
ATOM 2937 N N . SER A 1 387 ? -17.522 -23.534 -2.101 1.00 89.38 387 SER A N 1
ATOM 2938 C CA . SER A 1 387 ? -18.305 -22.360 -1.708 1.00 89.38 387 SER A CA 1
ATOM 2939 C C . SER A 1 387 ? -17.510 -21.389 -0.830 1.00 89.38 387 SER A C 1
ATOM 2941 O O . SER A 1 387 ? -17.809 -20.196 -0.832 1.00 89.38 387 SER A O 1
ATOM 2943 N N . ILE A 1 388 ? -16.465 -21.866 -0.143 1.00 92.50 388 ILE A N 1
ATOM 2944 C CA . ILE A 1 388 ? -15.630 -21.053 0.743 1.00 92.50 388 ILE A CA 1
ATOM 2945 C C . ILE A 1 388 ? -14.589 -20.302 -0.087 1.00 92.50 388 ILE A C 1
ATOM 2947 O O . ILE A 1 388 ? -13.738 -20.894 -0.759 1.00 92.50 388 ILE A O 1
ATOM 2951 N N . GLN A 1 389 ? -14.612 -18.973 -0.022 1.00 90.19 389 GLN A N 1
ATOM 2952 C CA . GLN A 1 389 ? -13.646 -18.154 -0.750 1.00 90.19 389 GLN A CA 1
ATOM 2953 C C . GLN A 1 389 ? -12.277 -18.194 -0.074 1.00 90.19 389 GLN A C 1
ATOM 2955 O O . GLN A 1 389 ? -12.165 -17.945 1.118 1.00 90.19 389 GLN A O 1
ATOM 2960 N N . ILE A 1 390 ? -11.204 -18.431 -0.832 1.00 90.81 390 ILE A N 1
ATOM 2961 C CA . ILE A 1 390 ? -9.835 -18.336 -0.303 1.00 90.81 390 ILE A CA 1
ATOM 2962 C C . ILE A 1 390 ? -9.185 -17.057 -0.805 1.00 90.81 390 ILE A C 1
ATOM 2964 O O . ILE A 1 390 ? -8.842 -16.928 -1.988 1.00 90.81 390 ILE A O 1
ATOM 2968 N N . MET A 1 391 ? -9.006 -16.125 0.121 1.00 85.75 391 MET A N 1
ATOM 2969 C CA . MET A 1 391 ? -8.484 -14.789 -0.108 1.00 85.75 391 MET A CA 1
ATOM 2970 C C . MET A 1 391 ? -7.100 -14.650 0.520 1.00 85.75 391 MET A C 1
ATOM 2972 O O . MET A 1 391 ? -6.751 -15.320 1.486 1.00 85.75 391 MET A O 1
ATOM 2976 N N . GLN A 1 392 ? -6.299 -13.761 -0.048 1.00 85.00 392 GLN A N 1
ATOM 2977 C CA . GLN A 1 392 ? -4.960 -13.449 0.428 1.00 85.00 392 GLN A CA 1
ATOM 2978 C C . GLN A 1 392 ? -4.807 -11.931 0.310 1.00 85.00 392 GLN A C 1
ATOM 2980 O O . GLN A 1 392 ? -4.893 -11.422 -0.812 1.00 85.00 392 GLN A O 1
ATOM 2985 N N . PRO A 1 393 ? -4.674 -11.192 1.424 1.00 75.44 393 PRO A N 1
ATOM 2986 C CA . PRO A 1 393 ? -4.633 -9.739 1.377 1.00 75.44 393 PRO A CA 1
ATOM 2987 C C . PRO A 1 393 ? -3.346 -9.244 0.693 1.00 75.44 393 PRO A C 1
ATOM 2989 O O . PRO A 1 393 ? -2.310 -9.922 0.752 1.00 75.44 393 PRO A O 1
ATOM 2992 N N . PRO A 1 394 ? -3.379 -8.055 0.057 1.00 63.72 394 PRO A N 1
ATOM 2993 C CA . PRO A 1 394 ? -2.163 -7.418 -0.435 1.00 63.72 394 PRO A CA 1
ATOM 2994 C C . PRO A 1 394 ? -1.197 -7.232 0.744 1.00 63.72 394 PRO A C 1
ATOM 2996 O O . PRO A 1 394 ? -1.605 -6.812 1.822 1.00 63.72 394 PRO A O 1
ATOM 2999 N N . ASN A 1 395 ? 0.077 -7.586 0.558 1.00 78.06 395 ASN A N 1
ATOM 3000 C CA . ASN A 1 395 ? 1.110 -7.572 1.605 1.00 78.06 395 ASN A CA 1
ATOM 3001 C C . ASN A 1 395 ? 0.853 -8.519 2.797 1.00 78.06 395 ASN A C 1
ATOM 3003 O O . ASN A 1 395 ? 1.215 -8.200 3.928 1.00 78.06 395 ASN A O 1
ATOM 3007 N N . ALA A 1 396 ? 0.307 -9.717 2.549 1.00 77.94 396 ALA A N 1
ATOM 3008 C CA . ALA A 1 396 ? 0.094 -10.777 3.548 1.00 77.94 396 ALA A CA 1
ATOM 3009 C C . ALA A 1 396 ? 1.280 -11.027 4.510 1.00 77.94 396 ALA A C 1
ATOM 3011 O O . ALA A 1 396 ? 1.066 -11.379 5.669 1.00 77.94 396 ALA A O 1
ATOM 3012 N N . TRP A 1 397 ? 2.525 -10.807 4.066 1.00 82.75 397 TRP A N 1
ATOM 3013 C CA . TRP A 1 397 ? 3.714 -10.951 4.912 1.00 82.75 397 TRP A CA 1
ATOM 3014 C C . TRP A 1 397 ? 3.815 -9.879 6.014 1.00 82.75 397 TRP A C 1
ATOM 3016 O O . TRP A 1 397 ? 4.276 -10.181 7.114 1.00 82.75 397 TRP A O 1
ATOM 3026 N N . GLN A 1 398 ? 3.348 -8.653 5.755 1.00 87.94 398 GLN A N 1
ATOM 3027 C CA . GLN A 1 398 ? 3.329 -7.543 6.717 1.00 87.94 398 GLN A CA 1
ATOM 3028 C C . GLN A 1 398 ? 2.025 -7.474 7.538 1.00 87.94 398 GLN A C 1
ATOM 3030 O O . GLN A 1 398 ? 1.890 -6.595 8.388 1.00 87.94 398 GLN A O 1
ATOM 3035 N N . ALA A 1 399 ? 1.062 -8.372 7.306 1.00 89.50 399 ALA A N 1
ATOM 3036 C CA . ALA A 1 399 ? -0.271 -8.284 7.906 1.00 89.50 399 ALA A CA 1
ATOM 3037 C C . ALA A 1 399 ? -0.238 -8.229 9.442 1.00 89.50 399 ALA A C 1
ATOM 3039 O O . ALA A 1 399 ? -0.872 -7.365 10.042 1.00 89.50 399 ALA A O 1
ATOM 3040 N N . VAL A 1 400 ? 0.562 -9.096 10.064 1.00 92.38 400 VAL A N 1
ATOM 3041 C CA . VAL A 1 400 ? 0.704 -9.195 11.525 1.00 92.38 400 VAL A CA 1
ATOM 3042 C C . VAL A 1 400 ? 1.255 -7.895 12.123 1.00 92.38 400 VAL A C 1
ATOM 3044 O O . VAL A 1 400 ? 0.637 -7.305 13.007 1.00 92.38 400 VAL A O 1
ATOM 3047 N N . VAL A 1 401 ? 2.374 -7.379 11.598 1.00 94.38 401 VAL A N 1
ATOM 3048 C CA . VAL A 1 401 ? 3.005 -6.158 12.134 1.00 94.38 401 VAL A CA 1
ATOM 3049 C C . VAL A 1 401 ? 2.135 -4.912 11.931 1.00 94.38 401 VAL A C 1
ATOM 3051 O O . VAL A 1 401 ? 2.023 -4.069 12.821 1.00 94.38 401 VAL A O 1
ATOM 3054 N N . GLN A 1 402 ? 1.467 -4.801 10.781 1.00 91.94 402 GLN A N 1
ATOM 3055 C CA . GLN A 1 402 ? 0.555 -3.692 10.498 1.00 91.94 402 GLN A CA 1
ATOM 3056 C C . GLN A 1 402 ? -0.698 -3.765 11.378 1.00 91.94 402 GLN A C 1
ATOM 3058 O O . GLN A 1 402 ? -1.151 -2.746 11.901 1.00 91.94 402 GLN A O 1
ATOM 3063 N N . GLY A 1 403 ? -1.218 -4.973 11.588 1.00 91.31 403 GLY A N 1
ATOM 3064 C CA . GLY A 1 403 ? -2.313 -5.254 12.505 1.00 91.31 403 GLY A CA 1
ATOM 3065 C C . GLY A 1 403 ? -2.008 -4.867 13.948 1.00 91.31 403 GLY A C 1
ATOM 3066 O O . GLY A 1 403 ? -2.857 -4.280 14.615 1.00 91.31 403 GLY A O 1
ATOM 3067 N N . ALA A 1 404 ? -0.777 -5.105 14.409 1.00 93.12 404 ALA A N 1
ATOM 3068 C CA . ALA A 1 404 ? -0.326 -4.694 15.737 1.00 93.12 404 ALA A CA 1
ATOM 3069 C C . ALA A 1 404 ? -0.357 -3.164 15.909 1.00 93.12 404 ALA A C 1
ATOM 3071 O O . ALA A 1 404 ? -0.900 -2.665 16.896 1.00 93.12 404 ALA A O 1
ATOM 3072 N N . VAL A 1 405 ? 0.125 -2.400 14.917 1.00 92.75 405 VAL A N 1
ATOM 3073 C CA . VAL A 1 405 ? 0.018 -0.924 14.928 1.00 92.75 405 VAL A CA 1
ATOM 3074 C C . VAL A 1 405 ? -1.446 -0.486 14.966 1.00 92.75 405 VAL A C 1
ATOM 3076 O O . VAL A 1 405 ? -1.809 0.412 15.724 1.00 92.75 405 VAL A O 1
ATOM 3079 N N . MET A 1 406 ? -2.304 -1.123 14.167 1.00 89.00 406 MET A N 1
ATOM 3080 C CA . MET A 1 406 ? -3.732 -0.804 14.124 1.00 89.00 406 MET A CA 1
ATOM 3081 C C . MET A 1 406 ? -4.432 -1.089 15.456 1.00 89.00 406 MET A C 1
ATOM 3083 O O . MET A 1 406 ? -5.251 -0.276 15.882 1.00 89.00 406 MET A O 1
ATOM 3087 N N . LYS A 1 407 ? -4.071 -2.179 16.147 1.00 87.50 407 LYS A N 1
ATOM 3088 C CA . LYS A 1 407 ? -4.564 -2.486 17.497 1.00 87.50 407 LYS A CA 1
ATOM 3089 C C . LYS A 1 407 ? -4.162 -1.403 18.502 1.00 87.50 407 LYS A C 1
ATOM 3091 O O . LYS A 1 407 ? -5.011 -0.956 19.267 1.00 87.50 407 LYS A O 1
ATOM 3096 N N . GLY A 1 408 ? -2.912 -0.942 18.477 1.00 87.81 408 GLY A N 1
ATOM 3097 C CA . GLY A 1 408 ? -2.457 0.120 19.385 1.00 87.81 408 GLY A CA 1
ATOM 3098 C C . GLY A 1 408 ? -3.126 1.468 19.105 1.00 87.81 408 GLY A C 1
ATOM 3099 O O . GLY A 1 408 ? -3.575 2.151 20.022 1.00 87.81 408 GLY A O 1
ATOM 3100 N N . LEU A 1 409 ? -3.303 1.826 17.828 1.00 85.62 409 LEU A N 1
ATOM 3101 C CA . LEU A 1 409 ? -4.078 3.014 17.449 1.00 85.62 409 LEU A CA 1
ATOM 3102 C C . LEU A 1 409 ? -5.534 2.930 17.939 1.00 85.62 409 LEU A C 1
ATOM 3104 O O . LEU A 1 409 ? -6.118 3.962 18.278 1.00 85.62 409 LEU A O 1
ATOM 3108 N N . ALA A 1 410 ? -6.099 1.720 18.009 1.00 79.69 410 ALA A N 1
ATOM 3109 C CA . ALA A 1 410 ? -7.442 1.485 18.530 1.00 79.69 410 ALA A CA 1
ATOM 3110 C C . ALA A 1 410 ? -7.587 1.706 20.024 1.00 79.69 410 ALA A C 1
ATOM 3112 O O . ALA A 1 410 ? -8.566 2.298 20.469 1.00 79.69 410 ALA A O 1
ATOM 3113 N N . GLN A 1 411 ? -6.576 1.322 20.791 1.00 76.88 411 GLN A N 1
ATOM 3114 C CA . GLN A 1 411 ? -6.569 1.535 22.234 1.00 76.88 411 GLN A CA 1
ATOM 3115 C C . GLN A 1 411 ? -6.467 3.024 22.598 1.00 76.88 411 GLN A C 1
ATOM 3117 O O . GLN A 1 411 ? -7.055 3.456 23.585 1.00 76.88 411 GLN A O 1
ATOM 3122 N N . VAL A 1 412 ? -5.772 3.830 21.785 1.00 72.62 412 VAL A N 1
ATOM 3123 C CA . VAL A 1 412 ? -5.564 5.264 22.063 1.00 72.62 412 VAL A CA 1
ATOM 3124 C C . VAL A 1 412 ? -6.694 6.160 21.546 1.00 72.62 412 VAL A C 1
ATOM 3126 O O . VAL A 1 412 ? -6.868 7.283 22.020 1.00 72.62 412 VAL A O 1
ATOM 3129 N N . SER A 1 413 ? -7.471 5.725 20.556 1.00 67.69 413 SER A N 1
ATOM 3130 C CA . SER A 1 413 ? -8.608 6.499 20.040 1.00 67.69 413 SER A CA 1
ATOM 3131 C C . SER A 1 413 ? -9.776 5.584 19.652 1.00 67.69 413 SER A C 1
ATOM 3133 O O . SER A 1 413 ? -10.021 5.420 18.454 1.00 67.69 413 SER A O 1
ATOM 3135 N N . PRO A 1 414 ? -10.508 5.034 20.643 1.00 60.59 414 PRO A N 1
ATOM 3136 C CA . PRO A 1 414 ? -11.605 4.086 20.416 1.00 60.59 414 PRO A CA 1
ATOM 3137 C C . PRO A 1 414 ? -12.743 4.656 19.556 1.00 60.59 414 PRO A C 1
ATOM 3139 O O . PRO A 1 414 ? -13.417 3.918 18.844 1.00 60.59 414 PRO A O 1
ATOM 3142 N N . ASP A 1 415 ? -12.928 5.979 19.590 1.00 54.94 415 ASP A N 1
ATOM 3143 C CA . ASP A 1 415 ? -14.041 6.676 18.932 1.00 54.94 415 ASP A CA 1
ATOM 3144 C C . ASP A 1 415 ? -13.752 7.075 17.469 1.00 54.94 415 ASP A C 1
ATOM 3146 O O . ASP A 1 415 ? -14.597 7.674 16.798 1.00 54.94 415 ASP A O 1
ATOM 3150 N N . LYS A 1 416 ? -12.551 6.787 16.942 1.00 57.19 416 LYS A N 1
ATOM 3151 C CA . LYS A 1 416 ? -12.194 7.104 15.548 1.00 57.19 416 LYS A CA 1
ATOM 3152 C C . LYS A 1 416 ? -12.594 5.956 14.608 1.00 57.19 416 LYS A C 1
ATOM 3154 O O . LYS A 1 416 ? -12.117 4.836 14.728 1.00 57.19 416 LYS A O 1
ATOM 3159 N N . LEU A 1 417 ? -13.426 6.296 13.620 1.00 49.59 417 LEU A N 1
ATOM 3160 C CA . LEU A 1 417 ? -14.151 5.462 12.637 1.00 49.59 417 LEU A CA 1
ATOM 3161 C C . LEU A 1 417 ? -13.315 4.565 11.679 1.00 49.59 417 LEU A C 1
ATOM 3163 O O . LEU A 1 417 ? -13.756 4.293 10.566 1.00 49.59 417 LEU A O 1
ATOM 3167 N N . THR A 1 418 ? -12.104 4.124 12.032 1.00 50.47 418 THR A N 1
ATOM 3168 C CA . THR A 1 418 ? -11.184 3.444 11.088 1.00 50.47 418 THR A CA 1
ATOM 3169 C C . THR A 1 418 ? -10.635 2.104 11.585 1.00 50.47 418 THR A C 1
ATOM 3171 O O . THR A 1 418 ? -9.495 1.764 11.276 1.00 50.47 418 THR A O 1
ATOM 3174 N N . GLN A 1 419 ? -11.371 1.353 12.409 1.00 68.44 419 GLN A N 1
ATOM 3175 C CA . GLN A 1 419 ? -10.817 0.177 13.099 1.00 68.44 419 GLN A CA 1
ATOM 3176 C C . GLN A 1 419 ? -11.718 -1.057 13.031 1.00 68.44 419 GLN A C 1
ATOM 3178 O O . GLN A 1 419 ? -12.927 -0.951 12.852 1.00 68.44 419 GLN A O 1
ATOM 3183 N N . VAL A 1 420 ? -11.096 -2.232 13.160 1.00 74.75 420 VAL A N 1
ATOM 3184 C CA . VAL A 1 420 ? -11.786 -3.507 13.383 1.00 74.75 420 VAL A CA 1
ATOM 3185 C C . VAL A 1 420 ? -11.864 -3.716 14.889 1.00 74.75 420 VAL A C 1
ATOM 3187 O O . VAL A 1 420 ? -10.827 -3.781 15.551 1.00 74.75 420 VAL A O 1
ATOM 3190 N N . LYS A 1 421 ? -13.074 -3.793 15.438 1.00 78.81 421 LYS A N 1
ATOM 3191 C CA . LYS A 1 421 ? -13.312 -3.974 16.870 1.00 78.81 421 LYS A CA 1
ATOM 3192 C C . LYS A 1 421 ? -13.734 -5.412 17.146 1.00 78.81 421 LYS A C 1
ATOM 3194 O O . LYS A 1 421 ? -14.715 -5.899 16.592 1.00 78.81 421 LYS A O 1
ATOM 3199 N N . VAL A 1 422 ? -12.999 -6.085 18.025 1.00 79.38 422 VAL A N 1
ATOM 3200 C CA . VAL A 1 422 ? -13.392 -7.399 18.541 1.00 79.38 422 VAL A CA 1
ATOM 3201 C C . VAL A 1 422 ? -14.355 -7.152 19.700 1.00 79.38 422 VAL A C 1
ATOM 3203 O O . VAL A 1 422 ? -13.947 -6.604 20.718 1.00 79.38 422 VAL A O 1
ATOM 3206 N N . GLN A 1 423 ? -15.637 -7.481 19.528 1.00 77.06 423 GLN A N 1
ATOM 3207 C CA . GLN A 1 423 ? -16.642 -7.316 20.581 1.00 77.06 423 GLN A CA 1
ATOM 3208 C C . GLN A 1 423 ? -16.411 -8.337 21.692 1.00 77.06 423 GLN A C 1
ATOM 3210 O O . GLN A 1 423 ? -16.096 -7.966 22.816 1.00 77.06 423 GLN A O 1
ATOM 3215 N N . ASN A 1 424 ? -16.510 -9.624 21.346 1.00 79.50 424 ASN A N 1
ATOM 3216 C CA . ASN A 1 424 ? -16.488 -10.723 22.304 1.00 79.50 424 ASN A CA 1
ATOM 3217 C C . ASN A 1 424 ? -15.480 -11.803 21.893 1.00 79.50 424 ASN A C 1
ATOM 3219 O O . ASN A 1 424 ? -15.262 -12.068 20.706 1.00 79.50 424 ASN A O 1
ATOM 3223 N N . ARG A 1 425 ? -14.898 -12.448 22.904 1.00 79.12 425 ARG A N 1
ATOM 3224 C CA . ARG A 1 425 ? -13.896 -13.516 22.810 1.00 79.12 425 ARG A CA 1
ATOM 3225 C C . ARG A 1 425 ? -14.427 -14.792 23.438 1.00 79.12 425 ARG A C 1
ATOM 3227 O O . ARG A 1 425 ? -15.263 -14.731 24.334 1.00 79.12 425 ARG A O 1
ATOM 3234 N N . LYS A 1 426 ? -13.893 -15.939 23.030 1.00 81.19 426 LYS A N 1
ATOM 3235 C CA . LYS A 1 426 ? -14.182 -17.221 23.678 1.00 81.19 426 LYS A CA 1
ATOM 3236 C C . LYS A 1 426 ? -13.142 -17.515 24.751 1.00 81.19 426 LYS A C 1
ATOM 3238 O O . LYS A 1 426 ? -11.952 -17.648 24.461 1.00 81.19 426 LYS A O 1
ATOM 3243 N N . ALA A 1 427 ? -13.586 -17.647 25.999 1.00 79.62 427 ALA A N 1
ATOM 3244 C CA . ALA A 1 427 ? -12.710 -18.015 27.104 1.00 79.62 427 ALA A CA 1
ATOM 3245 C C . ALA A 1 427 ? -12.073 -19.395 26.862 1.00 79.62 427 ALA A C 1
ATOM 3247 O O . ALA A 1 427 ? -12.755 -20.395 26.631 1.00 79.62 427 ALA A O 1
ATOM 3248 N N . ARG A 1 428 ? -10.738 -19.455 26.913 1.00 77.62 428 ARG A N 1
ATOM 3249 C CA . ARG A 1 428 ? -9.957 -20.670 26.599 1.00 77.62 428 ARG A CA 1
ATOM 3250 C C . ARG A 1 428 ? -9.839 -21.640 27.778 1.00 77.62 428 ARG A C 1
ATOM 3252 O O . ARG A 1 428 ? -9.655 -22.837 27.566 1.00 77.62 428 ARG A O 1
ATOM 3259 N N . LYS A 1 429 ? -9.938 -21.121 29.001 1.00 79.88 429 LYS A N 1
ATOM 3260 C CA . LYS A 1 429 ? -9.805 -21.843 30.272 1.00 79.88 429 LYS A CA 1
ATOM 3261 C C . LYS A 1 429 ? -10.912 -21.393 31.220 1.00 79.88 429 LYS A C 1
ATOM 3263 O O . LYS A 1 429 ? -11.503 -20.335 31.015 1.00 79.88 429 LYS A O 1
ATOM 3268 N N . HIS A 1 430 ? -11.149 -22.185 32.257 1.00 85.56 430 HIS A N 1
ATOM 3269 C CA . HIS A 1 430 ? -11.901 -21.725 33.421 1.00 85.56 430 HIS A CA 1
ATOM 3270 C C . HIS A 1 430 ? -10.981 -20.845 34.270 1.00 85.56 430 HIS A C 1
ATOM 3272 O O . HIS A 1 430 ? -9.839 -21.237 34.504 1.00 85.56 430 HIS A O 1
ATOM 3278 N N . TYR A 1 431 ? -11.460 -19.686 34.718 1.00 86.25 431 TYR A N 1
ATOM 3279 C CA . TYR A 1 431 ? -10.771 -18.78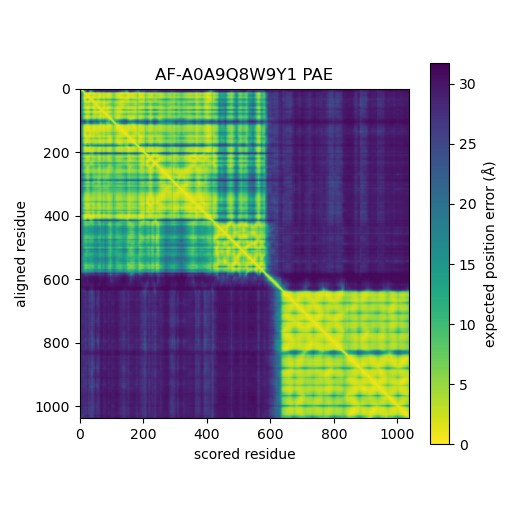0 35.638 1.00 86.25 431 TYR A CA 1
ATOM 3280 C C . TYR A 1 431 ? -11.634 -18.560 36.877 1.00 86.25 431 TYR A C 1
ATOM 3282 O O . TYR A 1 431 ? -12.829 -18.264 36.781 1.00 86.25 431 TYR A O 1
ATOM 3290 N N . GLY A 1 432 ? -11.039 -18.775 38.044 1.00 89.94 432 GLY A N 1
ATOM 3291 C CA . GLY A 1 432 ? -11.789 -18.871 39.288 1.00 89.94 432 GLY A CA 1
ATOM 3292 C C . GLY A 1 432 ? -10.967 -18.535 40.518 1.00 89.94 432 GLY A C 1
ATOM 3293 O O . GLY A 1 432 ? -9.760 -18.316 40.452 1.00 89.94 432 GLY A O 1
ATOM 3294 N N . THR A 1 433 ? -11.650 -18.491 41.653 1.00 90.00 433 THR A N 1
ATOM 3295 C CA . THR A 1 433 ? -11.073 -18.278 42.991 1.00 90.00 433 THR A CA 1
ATOM 3296 C C . THR A 1 433 ? -11.512 -19.419 43.900 1.00 90.00 433 THR A C 1
ATOM 3298 O O . THR A 1 433 ? -12.558 -20.021 43.665 1.00 90.00 433 THR A O 1
ATOM 3301 N N . GLU A 1 434 ? -10.728 -19.739 44.926 1.00 90.00 434 GLU A N 1
ATOM 3302 C CA . GLU A 1 434 ? -11.092 -20.765 45.910 1.00 90.00 434 GLU A CA 1
ATOM 3303 C C . GLU A 1 434 ? -11.748 -20.117 47.140 1.00 90.00 434 GLU A C 1
ATOM 3305 O O . GLU A 1 434 ? -11.251 -19.133 47.689 1.00 90.00 434 GLU A O 1
ATOM 3310 N N . TRP A 1 435 ? -12.886 -20.660 47.573 1.00 86.12 435 TRP A N 1
ATOM 3311 C CA . TRP A 1 435 ? -13.760 -20.067 48.583 1.00 86.12 435 TRP A CA 1
ATOM 3312 C C . TRP A 1 435 ? -14.071 -21.020 49.722 1.00 86.12 435 TRP A C 1
ATOM 3314 O O . TRP A 1 435 ? -14.253 -22.213 49.512 1.00 86.12 435 TRP A O 1
ATOM 3324 N N . ARG A 1 436 ? -14.243 -20.470 50.930 1.00 87.06 436 ARG A N 1
ATOM 3325 C CA . ARG A 1 436 ? -14.790 -21.208 52.079 1.00 87.06 436 ARG A CA 1
ATOM 3326 C C . ARG A 1 436 ? -16.315 -21.151 52.056 1.00 87.06 436 ARG A C 1
ATOM 3328 O O . ARG A 1 436 ? -16.918 -20.225 52.608 1.00 87.06 436 ARG A O 1
ATOM 3335 N N . SER A 1 437 ? -16.921 -22.171 51.469 1.00 87.50 437 SER A N 1
ATOM 3336 C CA . SER A 1 437 ? -18.370 -22.319 51.333 1.00 87.50 437 SER A CA 1
ATOM 3337 C C . SER A 1 437 ? -18.949 -23.169 52.457 1.00 87.50 437 SER A C 1
ATOM 3339 O O . SER A 1 437 ? -18.277 -24.057 52.982 1.00 87.50 437 SER A O 1
ATOM 3341 N N . LYS A 1 438 ? -20.207 -22.922 52.843 1.00 91.38 438 LYS A N 1
ATOM 3342 C CA . LYS A 1 438 ? -20.915 -23.780 53.807 1.00 91.38 438 LYS A CA 1
ATOM 3343 C C . LYS A 1 438 ? -20.987 -25.209 53.260 1.00 91.38 438 LYS A C 1
ATOM 3345 O O . LYS A 1 438 ? -21.283 -25.418 52.085 1.00 91.38 438 LYS A O 1
ATOM 3350 N N . TYR A 1 439 ? -20.700 -26.196 54.103 1.00 91.62 439 TYR A N 1
ATOM 3351 C CA . TYR A 1 439 ? -20.773 -27.597 53.709 1.00 91.62 439 TYR A CA 1
ATOM 3352 C C . TYR A 1 439 ? -22.231 -28.004 53.441 1.00 91.62 439 TYR A C 1
ATOM 3354 O O . TYR A 1 439 ? -23.085 -27.871 54.318 1.00 91.62 439 TYR A O 1
ATOM 3362 N N . ASP A 1 440 ? -22.495 -28.521 52.240 1.00 89.12 440 ASP A N 1
ATOM 3363 C CA . ASP A 1 440 ? -23.776 -29.083 51.821 1.00 89.12 440 ASP A CA 1
ATOM 3364 C C . ASP A 1 440 ? -23.565 -30.573 51.537 1.00 89.12 440 ASP A C 1
ATOM 3366 O O . ASP A 1 440 ? -22.737 -30.949 50.708 1.00 89.12 440 ASP A O 1
ATOM 3370 N N . ALA A 1 441 ? -24.302 -31.437 52.234 1.00 88.12 441 ALA A N 1
ATOM 3371 C CA . ALA A 1 441 ? -24.111 -32.882 52.146 1.00 88.12 441 ALA A CA 1
ATOM 3372 C C . ALA A 1 441 ? -24.497 -33.482 50.780 1.00 88.12 441 ALA A C 1
ATOM 3374 O O . ALA A 1 441 ? -24.028 -34.569 50.445 1.00 88.12 441 ALA A O 1
ATOM 3375 N N . LYS A 1 442 ? -25.343 -32.808 49.988 1.00 87.62 442 LYS A N 1
ATOM 3376 C CA . LYS A 1 442 ? -25.724 -33.255 48.640 1.00 87.62 442 LYS A CA 1
ATOM 3377 C C . LYS A 1 442 ? -24.659 -32.876 47.616 1.00 87.62 442 LYS A C 1
ATOM 3379 O O . LYS A 1 442 ? -24.295 -33.710 46.794 1.00 87.62 442 LYS A O 1
ATOM 3384 N N . LEU A 1 443 ? -24.147 -31.648 47.684 1.00 82.69 443 LEU A N 1
ATOM 3385 C CA . LEU A 1 443 ? -23.197 -31.111 46.701 1.00 82.69 443 LEU A CA 1
ATOM 3386 C C . LEU A 1 443 ? -21.738 -31.479 47.020 1.00 82.69 443 LEU A C 1
ATOM 3388 O O . LEU A 1 443 ? -20.954 -31.781 46.122 1.00 82.69 443 LEU A O 1
ATOM 3392 N N . HIS A 1 444 ? -21.368 -31.502 48.303 1.00 90.00 444 HIS A N 1
ATOM 3393 C CA . HIS A 1 444 ? -19.978 -31.615 48.762 1.00 90.00 444 HIS A CA 1
ATOM 3394 C C . HIS A 1 444 ? -19.646 -32.978 49.378 1.00 90.00 444 HIS A C 1
ATOM 3396 O O . HIS A 1 444 ? -18.634 -33.108 50.061 1.00 90.00 444 HIS A O 1
ATOM 3402 N N . LYS A 1 445 ? -20.452 -34.018 49.119 1.00 87.38 445 LYS A N 1
ATOM 3403 C CA . LYS A 1 445 ? -20.247 -35.371 49.673 1.00 87.38 445 LYS A CA 1
ATOM 3404 C C . LYS A 1 445 ? -18.828 -35.910 49.442 1.00 87.38 445 LYS A C 1
ATOM 3406 O O . LYS A 1 445 ? -18.229 -36.495 50.334 1.00 87.38 445 LYS A O 1
ATOM 3411 N N . HIS A 1 446 ? -18.268 -35.670 48.257 1.00 85.94 446 HIS A N 1
ATOM 3412 C CA . HIS A 1 446 ? -16.908 -36.083 47.888 1.00 85.94 446 HIS A CA 1
ATOM 3413 C C . HIS A 1 446 ? -15.795 -35.299 48.616 1.00 85.94 446 HIS A C 1
ATOM 3415 O O . HIS A 1 446 ? -14.632 -35.685 48.556 1.00 85.94 446 HIS A O 1
ATOM 3421 N N . LEU A 1 447 ? -16.140 -34.214 49.316 1.00 87.06 447 LEU A N 1
ATOM 3422 C CA . LEU A 1 447 ? -15.230 -33.363 50.087 1.00 87.06 447 LEU A CA 1
ATOM 3423 C C . LEU A 1 447 ? -15.475 -33.465 51.598 1.00 87.06 447 LEU A C 1
ATOM 3425 O O . LEU A 1 447 ? -14.930 -32.665 52.354 1.00 87.06 447 LEU A O 1
ATOM 3429 N N . GLU A 1 448 ? -16.287 -34.421 52.060 1.00 88.25 448 GLU A N 1
ATOM 3430 C CA . GLU A 1 448 ? -16.681 -34.525 53.469 1.00 88.25 448 GLU A CA 1
ATOM 3431 C C . GLU A 1 448 ? -15.479 -34.566 54.421 1.00 88.25 448 GLU A C 1
ATOM 3433 O O . GLU A 1 448 ? -15.481 -33.895 55.452 1.00 88.25 448 GLU A O 1
ATOM 3438 N N . GLN A 1 449 ? -14.419 -35.282 54.037 1.00 89.25 449 GLN A N 1
ATOM 3439 C CA . GLN A 1 449 ? -13.188 -35.395 54.824 1.00 89.25 449 GLN A CA 1
ATOM 3440 C C . GLN A 1 449 ? -12.364 -34.098 54.872 1.00 89.25 449 GLN A C 1
ATOM 3442 O O . GLN A 1 449 ? -11.513 -33.949 55.742 1.00 89.25 449 GLN A O 1
ATOM 3447 N N . LYS A 1 450 ? -12.618 -33.146 53.964 1.00 87.81 450 LYS A N 1
ATOM 3448 C CA . LYS A 1 450 ? -11.920 -31.852 53.879 1.00 87.81 450 LYS A CA 1
ATOM 3449 C C . LYS A 1 450 ? -12.676 -30.711 54.580 1.00 87.81 450 LYS A C 1
ATOM 3451 O O . LYS A 1 450 ? -12.242 -29.558 54.515 1.00 87.81 450 LYS A O 1
ATOM 3456 N N . ARG A 1 451 ? -13.818 -30.986 55.227 1.00 91.44 451 ARG A N 1
ATOM 3457 C CA . ARG A 1 451 ? -14.595 -29.951 55.929 1.00 91.44 451 ARG A CA 1
ATOM 3458 C C . ARG A 1 451 ? -13.882 -29.483 57.200 1.00 91.44 451 ARG A C 1
ATOM 3460 O O . ARG A 1 451 ? -13.314 -30.284 57.934 1.00 91.44 451 ARG A O 1
ATOM 3467 N N . HIS A 1 452 ? -13.989 -28.199 57.512 1.00 91.44 452 HIS A N 1
ATOM 3468 C CA . HIS A 1 452 ? -13.435 -27.591 58.722 1.00 91.44 452 HIS A CA 1
ATOM 3469 C C . HIS A 1 452 ? -14.481 -26.711 59.410 1.00 91.44 452 HIS A C 1
ATOM 3471 O O . HIS A 1 452 ? -15.378 -26.172 58.763 1.00 91.44 452 HIS A O 1
ATOM 3477 N N . TRP A 1 453 ? -14.400 -26.580 60.733 1.00 91.62 453 TRP A N 1
ATOM 3478 C CA . TRP A 1 453 ? -15.309 -25.715 61.485 1.00 91.62 453 TRP A CA 1
ATOM 3479 C C . TRP A 1 453 ? -14.912 -24.243 61.326 1.00 91.62 453 TRP A C 1
ATOM 3481 O O . TRP A 1 453 ? -13.744 -23.891 61.483 1.00 91.62 453 TRP A O 1
ATOM 3491 N N . CYS A 1 454 ? -15.876 -23.375 61.027 1.00 89.00 454 CYS A N 1
ATOM 3492 C CA . CYS A 1 454 ? -15.676 -21.932 60.952 1.00 89.00 454 CYS A CA 1
ATOM 3493 C C . CYS A 1 454 ? -16.262 -21.264 62.203 1.00 89.00 454 CYS A C 1
ATOM 3495 O O . CYS A 1 454 ? -17.480 -21.169 62.325 1.00 89.00 454 CYS A O 1
ATOM 3497 N N . GLY A 1 455 ? -15.407 -20.786 63.116 1.00 86.44 455 GLY A N 1
ATOM 3498 C CA . GLY A 1 455 ? -15.836 -20.108 64.353 1.00 86.44 455 GLY A CA 1
ATOM 3499 C C . GLY A 1 455 ? -16.610 -18.807 64.109 1.00 86.44 455 GLY A C 1
ATOM 3500 O O . GLY A 1 455 ? -17.579 -18.520 64.804 1.00 86.44 455 GLY A O 1
ATOM 3501 N N . LEU A 1 456 ? -16.259 -18.084 63.043 1.00 87.69 456 LEU A N 1
ATOM 3502 C CA . LEU A 1 456 ? -16.940 -16.861 62.629 1.00 87.69 456 LEU A CA 1
ATOM 3503 C C . LEU A 1 456 ? -18.430 -17.088 62.289 1.00 87.69 456 LEU A C 1
ATOM 3505 O O . LEU A 1 456 ? -19.270 -16.317 62.745 1.00 87.69 456 LEU A O 1
ATOM 3509 N N . ASP A 1 457 ? -18.753 -18.133 61.514 1.00 87.81 457 ASP A N 1
ATOM 3510 C CA . ASP A 1 457 ? -20.119 -18.430 61.034 1.00 87.81 457 ASP A CA 1
ATOM 3511 C C . ASP A 1 457 ? -20.808 -19.588 61.781 1.00 87.81 457 ASP A C 1
ATOM 3513 O O . ASP A 1 457 ? -21.942 -19.941 61.456 1.00 87.81 457 ASP A O 1
ATOM 3517 N N . GLY A 1 458 ? -20.132 -20.227 62.742 1.00 90.19 458 GLY A N 1
ATOM 3518 C CA . GLY A 1 458 ? -20.673 -21.326 63.551 1.00 90.19 458 GLY A CA 1
ATOM 3519 C C . GLY A 1 458 ? -21.154 -22.535 62.740 1.00 90.19 458 GLY A C 1
ATOM 3520 O O . GLY A 1 458 ? -22.168 -23.145 63.076 1.00 90.19 458 GLY A O 1
ATOM 3521 N N . CYS A 1 459 ? -20.473 -22.870 61.642 1.00 92.69 459 CYS A N 1
ATOM 3522 C CA . CYS A 1 459 ? -20.828 -24.016 60.804 1.00 92.69 459 CYS A CA 1
ATOM 3523 C C . CYS A 1 459 ? -19.607 -24.674 60.148 1.00 92.69 459 CYS A C 1
ATOM 3525 O O . CYS A 1 459 ? -18.527 -24.084 60.060 1.00 92.69 459 CYS A O 1
ATOM 3527 N N . TYR A 1 460 ? -19.782 -25.907 59.660 1.00 91.62 460 TYR A N 1
ATOM 3528 C CA . TYR A 1 460 ? -18.775 -26.564 58.829 1.00 91.62 460 TYR A CA 1
ATOM 3529 C C . TYR A 1 460 ? -18.708 -25.920 57.443 1.00 91.62 460 TYR A C 1
ATOM 3531 O O . TYR A 1 460 ? -19.730 -25.743 56.773 1.00 91.62 460 TYR A O 1
ATOM 3539 N N . LYS A 1 461 ? -17.488 -25.619 57.003 1.00 92.44 461 LYS A N 1
ATOM 3540 C CA . LYS A 1 461 ? -17.161 -25.098 55.680 1.00 92.44 461 LYS A CA 1
ATOM 3541 C C . LYS A 1 461 ? -16.204 -26.020 54.933 1.00 92.44 461 LYS A C 1
ATOM 3543 O O . LYS A 1 461 ? -15.523 -26.848 55.532 1.00 92.44 461 LYS A O 1
ATOM 3548 N N . VAL A 1 462 ? -16.158 -25.870 53.619 1.00 93.25 462 VAL A N 1
ATOM 3549 C CA . VAL A 1 462 ? -15.271 -26.595 52.708 1.00 93.25 462 VAL A CA 1
ATOM 3550 C C . VAL A 1 462 ? -14.754 -25.638 51.637 1.00 93.25 462 VAL A C 1
ATOM 3552 O O . VAL A 1 462 ? -15.417 -24.647 51.332 1.00 93.25 462 VAL A O 1
ATOM 3555 N N . TYR A 1 463 ? -13.561 -25.910 51.108 1.00 90.06 463 TYR A N 1
ATOM 3556 C CA . TYR A 1 463 ? -13.004 -25.139 50.002 1.00 90.06 463 TYR A CA 1
ATOM 3557 C C . TYR A 1 463 ? -13.619 -25.586 48.672 1.00 90.06 463 TYR A C 1
ATOM 3559 O O . TYR A 1 463 ? -13.557 -26.768 48.328 1.00 90.06 463 TYR A O 1
ATOM 3567 N N . THR A 1 464 ? -14.231 -24.653 47.947 1.00 90.75 464 THR A N 1
ATOM 3568 C CA . THR A 1 464 ? -14.835 -24.873 46.625 1.00 90.75 464 THR A CA 1
ATOM 3569 C C . THR A 1 464 ? -14.340 -23.829 45.639 1.00 90.75 464 THR A C 1
ATOM 3571 O O . THR A 1 464 ? -14.030 -22.704 46.026 1.00 90.75 464 THR A O 1
ATOM 3574 N N . MET A 1 465 ? -14.293 -24.185 44.361 1.00 90.69 465 MET A N 1
ATOM 3575 C CA . MET A 1 465 ? -13.970 -23.246 43.294 1.00 90.69 465 MET A CA 1
ATOM 3576 C C . MET A 1 465 ? -15.204 -22.436 42.902 1.00 90.69 465 MET A C 1
ATOM 3578 O O . MET A 1 465 ? -16.254 -23.007 42.620 1.00 90.69 465 MET A O 1
ATOM 3582 N N . GLU A 1 466 ? -15.038 -21.120 42.824 1.00 89.94 466 GLU A N 1
ATOM 3583 C CA . GLU A 1 466 ? -15.989 -20.195 42.213 1.00 89.94 466 GLU A CA 1
ATOM 3584 C C . GLU A 1 466 ? -15.412 -19.726 40.873 1.00 89.94 466 GLU A C 1
ATOM 3586 O O . GLU A 1 466 ? -14.444 -18.955 40.827 1.00 89.94 466 GLU A O 1
ATOM 3591 N N . TRP A 1 467 ? -15.978 -20.230 39.776 1.00 88.81 467 TRP A N 1
ATOM 3592 C CA . TRP A 1 467 ? -15.546 -19.929 38.411 1.00 88.81 467 TRP A CA 1
ATOM 3593 C C . TRP A 1 467 ? -16.315 -18.726 37.871 1.00 88.81 467 TRP A C 1
ATOM 3595 O O . TRP A 1 467 ? -17.473 -18.851 37.482 1.00 88.81 467 TRP A O 1
ATOM 3605 N N . PHE A 1 468 ? -15.666 -17.562 37.835 1.00 86.75 468 PHE A N 1
ATOM 3606 C CA . PHE A 1 468 ? -16.272 -16.323 37.333 1.00 86.75 468 PHE A CA 1
ATOM 3607 C C . PHE A 1 468 ? -16.124 -16.154 35.813 1.00 86.75 468 PHE A C 1
ATOM 3609 O O . PHE A 1 468 ? -16.825 -15.335 35.228 1.00 86.75 468 PHE A O 1
ATOM 3616 N N . ILE A 1 469 ? -15.236 -16.925 35.174 1.00 86.12 469 ILE A N 1
ATOM 3617 C CA . ILE A 1 469 ? -15.199 -17.129 33.719 1.00 86.12 469 ILE A CA 1
ATOM 3618 C C . ILE A 1 469 ? -15.053 -18.630 33.479 1.00 86.12 469 ILE A C 1
ATOM 3620 O O . ILE A 1 469 ? -14.096 -19.244 33.954 1.00 86.12 469 ILE A O 1
ATOM 3624 N N . GLN A 1 470 ? -15.961 -19.226 32.718 1.00 88.00 470 GLN A N 1
ATOM 3625 C CA . GLN A 1 470 ? -15.873 -20.615 32.294 1.00 88.00 470 GLN A CA 1
ATOM 3626 C C . GLN A 1 470 ? -15.394 -20.713 30.846 1.00 88.00 470 GLN A C 1
ATOM 3628 O O . GLN A 1 470 ? -15.609 -19.836 30.012 1.00 88.00 470 GLN A O 1
ATOM 3633 N N . ARG A 1 471 ? -14.712 -21.809 30.519 1.00 83.56 471 ARG A N 1
ATOM 3634 C CA . ARG A 1 471 ? -14.282 -22.111 29.156 1.00 83.56 471 ARG A CA 1
ATOM 3635 C C . ARG A 1 471 ? -15.494 -22.123 28.220 1.00 83.56 471 ARG A C 1
ATOM 3637 O O . ARG A 1 471 ? -16.444 -22.865 28.444 1.00 83.56 471 ARG A O 1
ATOM 3644 N N . GLY A 1 472 ? -15.392 -21.382 27.120 1.00 79.31 472 GLY A N 1
ATOM 3645 C CA . GLY A 1 472 ? -16.451 -21.233 26.121 1.00 79.31 472 GLY A CA 1
ATOM 3646 C C . GLY A 1 472 ? -17.346 -20.009 26.326 1.00 79.31 472 GLY A C 1
ATOM 3647 O O . GLY A 1 472 ? -18.072 -19.650 25.389 1.00 79.31 472 GLY A O 1
ATOM 3648 N N . ASP A 1 473 ? -17.250 -19.340 27.480 1.00 83.50 473 ASP A N 1
ATOM 3649 C CA . ASP A 1 473 ? -17.971 -18.098 27.746 1.00 83.50 473 ASP A CA 1
ATOM 3650 C C . ASP A 1 473 ? -17.583 -17.016 26.738 1.00 83.50 473 ASP A C 1
ATOM 3652 O O . ASP A 1 473 ? -16.422 -16.904 26.325 1.00 83.50 473 ASP A O 1
ATOM 3656 N N . ASN A 1 474 ? -18.579 -16.219 26.345 1.00 81.88 474 ASN A N 1
ATOM 3657 C CA . ASN A 1 474 ? -18.363 -14.994 25.589 1.00 81.88 474 ASN A CA 1
ATOM 3658 C C . ASN A 1 474 ? -17.908 -13.904 26.556 1.00 81.88 474 ASN A C 1
ATOM 3660 O O . ASN A 1 474 ? -18.664 -13.487 27.429 1.00 81.88 474 ASN A O 1
ATOM 3664 N N . VAL A 1 475 ? -16.683 -13.434 26.375 1.00 81.75 475 VAL A N 1
ATOM 3665 C CA . VAL A 1 475 ? -16.068 -12.404 27.204 1.00 81.75 475 VAL A CA 1
ATOM 3666 C C . VAL A 1 475 ? -15.880 -11.145 26.368 1.00 81.75 475 VAL A C 1
ATOM 3668 O O . VAL A 1 475 ? -15.132 -11.163 25.389 1.00 81.75 475 VAL A O 1
ATOM 3671 N N . SER A 1 476 ? -16.578 -10.072 26.739 1.00 77.19 476 SER A N 1
ATOM 3672 C CA . SER A 1 476 ? -16.506 -8.782 26.049 1.00 77.19 476 SER A CA 1
ATOM 3673 C C . SER A 1 476 ? -15.187 -8.070 26.346 1.00 77.19 476 SER A C 1
ATOM 3675 O O . SER A 1 476 ? -14.734 -7.997 27.491 1.00 77.19 476 SER A O 1
ATOM 3677 N N . GLU A 1 477 ? -14.541 -7.547 25.305 1.00 67.00 477 GLU A N 1
ATOM 3678 C CA . GLU A 1 477 ? -13.356 -6.711 25.467 1.00 67.00 477 GLU A CA 1
ATOM 3679 C C . GLU A 1 477 ? -13.808 -5.324 25.960 1.00 67.00 477 GLU A C 1
ATOM 3681 O O . GLU A 1 477 ? -14.604 -4.654 25.301 1.00 67.00 477 GLU A O 1
ATOM 3686 N N . ASN A 1 478 ? -13.265 -4.884 27.103 1.00 59.47 478 ASN A N 1
ATOM 3687 C CA . ASN A 1 478 ? -13.584 -3.648 27.848 1.00 59.47 478 ASN A CA 1
ATOM 3688 C C . ASN A 1 478 ? -14.721 -3.725 28.881 1.00 59.47 478 ASN A C 1
ATOM 3690 O O . ASN A 1 478 ? -14.917 -2.746 29.600 1.00 59.47 478 ASN A O 1
ATOM 3694 N N . GLU A 1 479 ? -15.407 -4.861 29.030 1.00 78.38 479 GLU A N 1
ATOM 3695 C CA . GLU A 1 479 ? -16.312 -5.086 30.165 1.00 78.38 479 GLU A CA 1
ATOM 3696 C C . GLU A 1 479 ? -15.638 -5.993 31.200 1.00 78.38 479 GLU A C 1
ATOM 3698 O O . GLU A 1 479 ? -15.378 -7.167 30.925 1.00 78.38 479 GLU A O 1
ATOM 3703 N N . PRO A 1 480 ? -15.307 -5.473 32.393 1.00 80.69 480 PRO A N 1
ATOM 3704 C CA . PRO A 1 480 ? -14.682 -6.291 33.413 1.00 80.69 480 PRO A CA 1
ATOM 3705 C C . PRO A 1 480 ? -15.672 -7.274 34.039 1.00 80.69 480 PRO A C 1
ATOM 3707 O O . PRO A 1 480 ? -16.798 -6.915 34.388 1.00 80.69 480 PRO A O 1
ATOM 3710 N N . PHE A 1 481 ? -15.212 -8.499 34.276 1.00 84.19 481 PHE A N 1
ATOM 3711 C CA . PHE A 1 481 ? -15.907 -9.451 35.131 1.00 84.19 481 PHE A CA 1
ATOM 3712 C C . PHE A 1 481 ? -15.636 -9.096 36.585 1.00 84.19 481 PHE A C 1
ATOM 3714 O O . PHE A 1 481 ? -14.483 -8.971 36.999 1.00 84.19 481 PHE A O 1
ATOM 3721 N N . TYR A 1 482 ? -16.700 -8.961 37.370 1.00 84.62 482 TYR A N 1
ATOM 3722 C CA . TYR A 1 482 ? -16.588 -8.717 38.799 1.00 84.62 482 TYR A CA 1
ATOM 3723 C C . TYR A 1 482 ? -16.955 -9.978 39.569 1.00 84.62 482 TYR A C 1
ATOM 3725 O O . TYR A 1 482 ? -18.085 -10.451 39.477 1.00 84.62 482 TYR A O 1
ATOM 3733 N N . THR A 1 483 ? -16.035 -10.474 40.391 1.00 85.75 483 THR A N 1
ATOM 3734 C CA . THR A 1 483 ? -16.377 -11.409 41.468 1.00 85.75 483 THR A CA 1
ATOM 3735 C C . THR A 1 483 ? -16.206 -10.698 42.802 1.00 85.75 483 THR A C 1
ATOM 3737 O O . THR A 1 483 ? -15.149 -10.144 43.102 1.00 85.75 483 THR A O 1
ATOM 3740 N N . SER A 1 484 ? -17.285 -10.611 43.573 1.00 87.06 484 SER A N 1
ATOM 3741 C CA . SER A 1 484 ? -17.244 -10.011 44.911 1.00 87.06 484 SER A CA 1
ATOM 3742 C C . SER A 1 484 ? -16.861 -11.091 45.897 1.00 87.06 484 SER A C 1
ATOM 3744 O O . SER A 1 484 ? -17.343 -12.194 45.729 1.00 87.06 484 SER A O 1
ATOM 3746 N N . PHE A 1 485 ? -16.064 -10.795 46.918 1.00 85.88 485 PHE A N 1
ATOM 3747 C CA . PHE A 1 485 ? -15.743 -11.734 47.990 1.00 85.88 485 PHE A CA 1
ATOM 3748 C C . PHE A 1 485 ? -15.603 -11.012 49.325 1.00 85.88 485 PHE A C 1
ATOM 3750 O O . PHE A 1 485 ? -15.334 -9.811 49.382 1.00 85.88 485 PHE A O 1
ATOM 3757 N N . VAL A 1 486 ? -15.766 -11.760 50.412 1.00 86.19 486 VAL A N 1
ATOM 3758 C CA . VAL A 1 486 ? -15.595 -11.236 51.767 1.00 86.19 486 VAL A CA 1
ATOM 3759 C C . VAL A 1 486 ? -14.267 -11.726 52.317 1.00 86.19 486 VAL A C 1
ATOM 3761 O O . VAL A 1 486 ? -14.067 -12.925 52.526 1.00 86.19 486 VAL A O 1
ATOM 3764 N N . TRP A 1 487 ? -13.348 -10.796 52.558 1.00 88.25 487 TRP A N 1
ATOM 3765 C CA . TRP A 1 487 ? -12.107 -11.098 53.252 1.00 88.25 487 TRP A CA 1
ATOM 3766 C C . TRP A 1 487 ? -12.328 -11.015 54.761 1.00 88.25 487 TRP A C 1
ATOM 3768 O O . TRP A 1 487 ? -12.883 -10.036 55.261 1.00 88.25 487 TRP A O 1
ATOM 3778 N N . THR A 1 488 ? -11.868 -12.029 55.493 1.00 88.06 488 THR A N 1
ATOM 3779 C CA . THR A 1 488 ? -12.013 -12.089 56.953 1.00 88.06 488 THR A CA 1
ATOM 3780 C C . THR A 1 488 ? -10.677 -12.364 57.623 1.00 88.06 488 THR A C 1
ATOM 3782 O O . THR A 1 488 ? -9.987 -13.302 57.217 1.00 88.06 488 THR A O 1
ATOM 3785 N N . GLY A 1 489 ? -10.366 -11.650 58.702 1.00 87.81 489 GLY A N 1
ATOM 3786 C CA . GLY A 1 489 ? -9.167 -11.884 59.509 1.00 87.81 489 GLY A CA 1
ATOM 3787 C C . GLY A 1 489 ? -9.394 -11.535 60.973 1.00 87.81 489 GLY A C 1
ATOM 3788 O O . GLY A 1 489 ? -10.172 -10.638 61.283 1.00 87.81 489 GLY A O 1
ATOM 3789 N N . LEU A 1 490 ? -8.737 -12.253 61.880 1.00 90.06 490 LEU A N 1
ATOM 3790 C CA . LEU A 1 490 ? -8.882 -12.055 63.322 1.00 90.06 490 LEU A CA 1
ATOM 3791 C C . LEU A 1 490 ? -8.255 -10.730 63.763 1.00 90.06 490 LEU A C 1
ATOM 3793 O O . LEU A 1 490 ? -7.077 -10.490 63.517 1.00 90.06 490 LEU A O 1
ATOM 3797 N N . VAL A 1 491 ? -9.012 -9.898 64.484 1.00 89.62 491 VAL A N 1
ATOM 3798 C CA . VAL A 1 491 ? -8.499 -8.625 65.031 1.00 89.62 491 VAL A CA 1
ATOM 3799 C C . VAL A 1 491 ? -7.406 -8.877 66.077 1.00 89.62 491 VAL A C 1
ATOM 3801 O O . VAL A 1 491 ? -6.473 -8.088 66.210 1.00 89.62 491 VAL A O 1
ATOM 3804 N N . SER A 1 492 ? -7.469 -10.013 66.779 1.00 89.00 492 SER A N 1
ATOM 3805 C CA . SER A 1 492 ? -6.455 -10.438 67.754 1.00 89.00 492 SER A CA 1
ATOM 3806 C C . SER A 1 492 ? -5.080 -10.719 67.136 1.00 89.00 492 SER A C 1
ATOM 3808 O O . SER A 1 492 ? -4.082 -10.672 67.849 1.00 89.00 492 SER A O 1
ATOM 3810 N N . GLN A 1 493 ? -4.999 -10.959 65.822 1.00 88.50 493 GLN A N 1
ATOM 3811 C CA . GLN A 1 493 ? -3.737 -11.177 65.101 1.00 88.50 493 GLN A CA 1
ATOM 3812 C C . GLN A 1 493 ? -3.045 -9.867 64.687 1.00 88.50 493 GLN A C 1
ATOM 3814 O O . GLN A 1 493 ? -1.997 -9.889 64.041 1.00 88.50 493 GLN A O 1
ATOM 3819 N N . GLY A 1 494 ? -3.606 -8.723 65.084 1.00 87.38 494 GLY A N 1
ATOM 3820 C CA . GLY A 1 494 ? -3.085 -7.396 64.788 1.00 87.38 494 GLY A CA 1
ATOM 3821 C C . GLY A 1 494 ? -3.784 -6.726 63.607 1.00 87.38 494 GLY A C 1
ATOM 3822 O O . GLY A 1 494 ? -4.641 -7.299 62.933 1.00 87.38 494 GLY A O 1
ATOM 3823 N N . ARG A 1 495 ? -3.418 -5.463 63.366 1.00 87.06 495 ARG A N 1
ATOM 3824 C CA . ARG A 1 495 ? -4.018 -4.650 62.305 1.00 87.06 495 ARG A CA 1
ATOM 3825 C C . ARG A 1 495 ? -3.681 -5.212 60.928 1.00 87.06 495 ARG A C 1
ATOM 3827 O O . ARG A 1 495 ? -2.508 -5.386 60.588 1.00 87.06 495 ARG A O 1
ATOM 3834 N N . ILE A 1 496 ? -4.709 -5.390 60.104 1.00 87.00 496 ILE A N 1
ATOM 3835 C CA . ILE A 1 496 ? -4.538 -5.768 58.705 1.00 87.00 496 ILE A CA 1
ATOM 3836 C C . ILE A 1 496 ? -3.790 -4.676 57.928 1.00 87.00 496 ILE A C 1
ATOM 3838 O O . ILE A 1 496 ? -4.134 -3.496 57.969 1.00 87.00 496 ILE A O 1
ATOM 3842 N N . LYS A 1 497 ? -2.756 -5.092 57.196 1.00 84.75 497 LYS A N 1
ATOM 3843 C CA . LYS A 1 497 ? -2.023 -4.226 56.261 1.00 84.75 497 LYS A CA 1
ATOM 3844 C C . LYS A 1 497 ? -2.244 -4.615 54.807 1.00 84.75 497 LYS A C 1
ATOM 3846 O O . LYS A 1 497 ? -2.104 -3.772 53.935 1.00 84.75 497 LYS A O 1
ATOM 3851 N N . LYS A 1 498 ? -2.565 -5.884 54.541 1.00 84.62 498 LYS A N 1
ATOM 3852 C CA . LYS A 1 498 ? -2.643 -6.439 53.189 1.00 84.62 498 LYS A CA 1
ATOM 3853 C C . LYS A 1 498 ? -3.846 -7.364 53.040 1.00 84.62 498 LYS A C 1
ATOM 3855 O O . LYS A 1 498 ? -4.066 -8.214 53.900 1.00 84.62 498 LYS A O 1
ATOM 3860 N N . ILE A 1 499 ? -4.580 -7.211 51.942 1.00 83.88 499 ILE A N 1
ATOM 3861 C CA . ILE A 1 499 ? -5.653 -8.114 51.502 1.00 83.88 499 ILE A CA 1
ATOM 3862 C C . ILE A 1 499 ? -5.124 -8.930 50.330 1.00 83.88 499 ILE A C 1
ATOM 3864 O O . ILE A 1 499 ? -4.423 -8.389 49.477 1.00 83.88 499 ILE A O 1
ATOM 3868 N N . LYS A 1 500 ? -5.458 -10.220 50.297 1.00 84.19 500 LYS A N 1
ATOM 3869 C CA . LYS A 1 500 ? -4.907 -11.194 49.353 1.00 84.19 500 LYS A CA 1
ATOM 3870 C C . LYS A 1 500 ? -6.007 -12.028 48.709 1.00 84.19 500 LYS A C 1
ATOM 3872 O O . LYS A 1 500 ? -6.949 -12.410 49.406 1.00 84.19 500 LYS A O 1
ATOM 3877 N N . MET A 1 501 ? -5.860 -12.325 47.420 1.00 86.56 501 MET A N 1
ATOM 3878 C CA . MET A 1 501 ? -6.701 -13.274 46.692 1.00 86.56 501 MET A CA 1
ATOM 3879 C C . MET A 1 501 ? -5.888 -14.043 45.647 1.00 86.56 501 MET A C 1
ATOM 3881 O O . MET A 1 501 ? -5.161 -13.436 44.860 1.00 86.56 501 MET A O 1
ATOM 3885 N N . ASP A 1 502 ? -6.057 -15.363 45.625 1.00 87.56 502 ASP A N 1
ATOM 3886 C CA . ASP A 1 502 ? -5.439 -16.258 44.649 1.00 87.56 502 ASP A CA 1
ATOM 3887 C C . ASP A 1 502 ? -6.406 -16.536 43.498 1.00 87.56 502 ASP A C 1
ATOM 3889 O O . ASP A 1 502 ? -7.546 -16.955 43.709 1.00 87.56 502 ASP A O 1
ATOM 3893 N N . ILE A 1 503 ? -5.941 -16.317 42.269 1.00 86.81 503 ILE A N 1
ATOM 3894 C CA . ILE A 1 503 ? -6.678 -16.654 41.052 1.00 86.81 503 ILE A CA 1
ATOM 3895 C C . ILE A 1 503 ? -6.131 -17.959 40.493 1.00 86.81 503 ILE A C 1
ATOM 3897 O O . ILE A 1 503 ? -4.918 -18.131 40.380 1.00 86.81 503 ILE A O 1
ATOM 3901 N N . TYR A 1 504 ? -7.022 -18.848 40.074 1.00 87.25 504 TYR A N 1
ATOM 3902 C CA . TYR A 1 504 ? -6.698 -20.156 39.524 1.00 87.25 504 TYR A CA 1
ATOM 3903 C C . TYR A 1 504 ? -7.224 -20.314 38.100 1.00 87.25 504 TYR A C 1
ATOM 3905 O O . TYR A 1 504 ? -8.198 -19.668 37.707 1.00 87.25 504 TYR A O 1
ATOM 3913 N N . ALA A 1 505 ? -6.612 -21.228 37.349 1.00 85.31 505 ALA A N 1
ATOM 3914 C CA . ALA A 1 505 ? -7.169 -21.733 36.105 1.00 85.31 505 ALA A CA 1
ATOM 3915 C C . ALA A 1 505 ? -6.978 -23.236 35.938 1.00 85.31 505 ALA A C 1
ATOM 3917 O O . ALA A 1 505 ? -5.960 -23.807 36.337 1.00 85.31 505 ALA A O 1
ATOM 3918 N N . ASP A 1 506 ? -7.960 -23.863 35.295 1.00 82.88 506 ASP A N 1
ATOM 3919 C CA . ASP A 1 506 ? -7.865 -25.263 34.891 1.00 82.88 506 ASP A CA 1
ATOM 3920 C C . ASP A 1 506 ? -6.978 -25.396 33.643 1.00 82.88 506 ASP A C 1
ATOM 3922 O O . ASP A 1 506 ? -7.140 -24.669 32.654 1.00 82.88 506 ASP A O 1
ATOM 3926 N N . ARG A 1 507 ? -6.013 -26.317 33.697 1.00 67.50 507 ARG A N 1
ATOM 3927 C CA . ARG A 1 507 ? -5.094 -26.623 32.594 1.00 67.50 507 ARG A CA 1
ATOM 3928 C C . ARG A 1 507 ? -5.724 -27.521 31.528 1.00 67.50 507 ARG A C 1
ATOM 3930 O O . ARG A 1 507 ? -5.229 -27.542 30.403 1.00 67.50 507 ARG A O 1
ATOM 3937 N N . ASN A 1 508 ? -6.800 -28.233 31.857 1.00 71.56 508 ASN A N 1
ATOM 3938 C CA . ASN A 1 508 ? -7.376 -29.270 31.012 1.00 71.56 508 ASN A CA 1
ATOM 3939 C C . ASN A 1 508 ? -8.704 -28.863 30.371 1.00 71.56 508 ASN A C 1
ATOM 3941 O O . ASN A 1 508 ? -9.488 -28.057 30.870 1.00 71.56 508 ASN A O 1
ATOM 3945 N N . GLN A 1 509 ? -8.990 -29.506 29.244 1.00 72.56 509 GLN A N 1
ATOM 3946 C CA . GLN A 1 509 ? -10.224 -29.332 28.492 1.00 72.56 509 GLN A CA 1
ATOM 3947 C C . GLN A 1 509 ? -11.371 -30.170 29.085 1.00 72.56 509 GLN A C 1
ATOM 3949 O O . GLN A 1 509 ? -11.763 -31.182 28.511 1.00 72.56 509 GLN A O 1
ATOM 3954 N N . ARG A 1 510 ? -11.921 -29.753 30.232 1.00 82.38 510 ARG A N 1
ATOM 3955 C CA . ARG A 1 510 ? -13.020 -30.453 30.930 1.00 82.38 510 ARG A CA 1
ATOM 3956 C C . ARG A 1 510 ? -14.088 -29.504 31.486 1.00 82.38 510 ARG A C 1
ATOM 3958 O O . ARG A 1 510 ? -13.968 -28.288 31.352 1.00 82.38 510 ARG A O 1
ATOM 3965 N N . ILE A 1 511 ? -15.133 -30.068 32.094 1.00 85.00 511 ILE A N 1
ATOM 3966 C CA . ILE A 1 511 ? -16.149 -29.323 32.857 1.00 85.00 511 ILE A CA 1
ATOM 3967 C C . ILE A 1 511 ? -15.489 -28.693 34.091 1.00 85.00 511 ILE A C 1
ATOM 3969 O O . ILE A 1 511 ? -14.603 -29.307 34.687 1.00 85.00 511 ILE A O 1
ATOM 3973 N N . ALA A 1 512 ? -15.913 -27.480 34.454 1.00 87.25 512 ALA A N 1
ATOM 3974 C CA . ALA A 1 512 ? -15.370 -26.738 35.585 1.00 87.25 512 ALA A CA 1
ATOM 3975 C C . ALA A 1 512 ? -15.485 -27.561 36.891 1.00 87.25 512 ALA A C 1
ATOM 3977 O O . ALA A 1 512 ? -16.596 -27.948 37.269 1.00 87.25 512 ALA A O 1
ATOM 3978 N N . PRO A 1 513 ? -14.369 -27.883 37.571 1.00 87.94 513 PRO A N 1
ATOM 3979 C CA . PRO A 1 513 ? -14.401 -28.736 38.755 1.00 87.94 513 PRO A CA 1
ATOM 3980 C C . PRO A 1 513 ? -14.922 -27.967 39.978 1.00 87.94 513 PRO A C 1
ATOM 3982 O O . PRO A 1 513 ? -14.626 -26.788 40.156 1.00 87.94 513 PRO A O 1
ATOM 3985 N N . VAL A 1 514 ? -15.668 -28.643 40.856 1.00 86.00 514 VAL A N 1
ATOM 3986 C CA . VAL A 1 514 ? -16.272 -28.034 42.063 1.00 86.00 514 VAL A CA 1
ATOM 3987 C C . VAL A 1 514 ? -15.225 -27.676 43.129 1.00 86.00 514 VAL A C 1
ATOM 3989 O O . VAL A 1 514 ? -15.426 -26.759 43.921 1.00 86.00 514 VAL A O 1
ATOM 3992 N N . ALA A 1 515 ? -14.093 -28.377 43.151 1.00 86.56 515 ALA A N 1
ATOM 3993 C CA . ALA A 1 515 ? -12.985 -28.135 44.069 1.00 86.56 515 ALA A CA 1
ATOM 3994 C C . ALA A 1 515 ? -11.648 -28.194 43.330 1.00 86.56 515 ALA A C 1
ATOM 3996 O O . ALA A 1 515 ? -11.547 -28.788 42.254 1.00 86.56 515 ALA A O 1
ATOM 3997 N N . ARG A 1 516 ? -10.622 -27.583 43.927 1.00 87.88 516 ARG A N 1
ATOM 3998 C CA . ARG A 1 516 ? -9.266 -27.584 43.387 1.00 87.88 516 ARG A CA 1
ATOM 3999 C C . ARG A 1 516 ? -8.677 -28.997 43.403 1.00 87.88 516 ARG A C 1
ATOM 4001 O O . ARG A 1 516 ? -8.754 -29.704 44.410 1.00 87.88 516 ARG A O 1
ATOM 4008 N N . ASP A 1 517 ? -8.079 -29.379 42.283 1.00 85.69 517 ASP A N 1
ATOM 4009 C CA . ASP A 1 517 ? -7.302 -30.605 42.111 1.00 85.69 517 ASP A CA 1
ATOM 4010 C C . ASP A 1 517 ? -5.974 -30.296 41.402 1.00 85.69 517 ASP A C 1
ATOM 4012 O O . ASP A 1 517 ? -5.681 -29.138 41.100 1.00 85.69 517 ASP A O 1
ATOM 4016 N N . ASP A 1 518 ? -5.185 -31.328 41.107 1.00 82.62 518 ASP A N 1
ATOM 4017 C CA . ASP A 1 518 ? -3.839 -31.194 40.530 1.00 82.62 518 ASP A CA 1
ATOM 4018 C C . ASP A 1 518 ? -3.816 -30.521 39.142 1.00 82.62 518 ASP A C 1
ATOM 4020 O O . ASP A 1 518 ? -2.768 -30.067 38.677 1.00 82.62 518 ASP A O 1
ATOM 4024 N N . ASN A 1 519 ? -4.964 -30.432 38.460 1.00 79.69 519 ASN A N 1
ATOM 4025 C CA . ASN A 1 519 ? -5.075 -29.783 37.151 1.00 79.69 519 ASN A CA 1
ATOM 4026 C C . ASN A 1 519 ? -5.413 -28.289 37.259 1.00 79.69 519 ASN A C 1
ATOM 4028 O O . ASN A 1 519 ? -5.263 -27.555 36.278 1.00 79.69 519 ASN A O 1
ATOM 4032 N N . VAL A 1 520 ? -5.861 -27.830 38.429 1.00 85.25 520 VAL A N 1
ATOM 4033 C CA . VAL A 1 520 ? -6.188 -26.429 38.700 1.00 85.25 520 VAL A CA 1
ATOM 4034 C C . VAL A 1 520 ? -4.966 -25.739 39.298 1.00 85.25 520 VAL A C 1
ATOM 4036 O O . VAL A 1 520 ? -4.616 -25.923 40.463 1.00 85.25 520 VAL A O 1
ATOM 4039 N N . ALA A 1 521 ? -4.314 -24.909 38.490 1.00 81.50 521 ALA A N 1
ATOM 4040 C CA . ALA A 1 521 ? -3.105 -24.204 38.888 1.00 81.50 521 ALA A CA 1
ATOM 4041 C C . ALA A 1 521 ? -3.405 -22.779 39.340 1.00 81.50 521 ALA A C 1
ATOM 4043 O O . ALA A 1 521 ? -4.215 -22.084 38.725 1.00 81.50 521 ALA A O 1
ATOM 4044 N N . MET A 1 522 ? -2.704 -22.329 40.383 1.00 82.56 522 MET A N 1
ATOM 4045 C CA . MET A 1 522 ? -2.671 -20.912 40.734 1.00 82.56 522 MET A CA 1
ATOM 4046 C C . MET A 1 522 ? -2.016 -20.144 39.579 1.00 82.56 522 MET A C 1
ATOM 4048 O O . MET A 1 522 ? -0.926 -20.494 39.127 1.00 82.56 522 MET A O 1
ATOM 4052 N N . LEU A 1 523 ? -2.704 -19.121 39.083 1.00 73.75 523 LEU A N 1
ATOM 4053 C CA . LEU A 1 523 ? -2.206 -18.214 38.058 1.00 73.75 523 LEU A CA 1
ATOM 4054 C C . LEU A 1 523 ? -1.481 -17.026 38.671 1.00 73.75 523 LEU A C 1
ATOM 4056 O O . LEU A 1 523 ? -0.369 -16.711 38.261 1.00 73.75 523 LEU A O 1
ATOM 4060 N N . VAL A 1 524 ? -2.134 -16.343 39.613 1.00 75.56 524 VAL A N 1
ATOM 4061 C CA . VAL A 1 524 ? -1.624 -15.097 40.183 1.00 75.56 524 VAL A CA 1
ATOM 4062 C C . VAL A 1 524 ? -2.136 -14.877 41.595 1.00 75.56 524 VAL A C 1
ATOM 4064 O O . VAL A 1 524 ? -3.252 -15.270 41.938 1.00 75.56 524 VAL A O 1
ATOM 4067 N N . HIS A 1 525 ? -1.321 -14.173 42.372 1.00 81.38 525 HIS A N 1
ATOM 4068 C CA . HIS A 1 525 ? -1.683 -13.614 43.661 1.00 81.38 525 HIS A CA 1
ATOM 4069 C C . HIS A 1 525 ? -1.961 -12.117 43.508 1.00 81.38 525 HIS A C 1
ATOM 4071 O O . HIS A 1 525 ? -1.074 -11.357 43.112 1.00 81.38 525 HIS A O 1
ATOM 4077 N N . VAL A 1 526 ? -3.176 -11.679 43.825 1.00 79.38 526 VAL A N 1
ATOM 4078 C CA . VAL A 1 526 ? -3.545 -10.259 43.819 1.00 79.38 526 VAL A CA 1
ATOM 4079 C C . VAL A 1 526 ? -3.508 -9.743 45.254 1.00 79.38 526 VAL A C 1
ATOM 4081 O O . VAL A 1 526 ? -4.194 -10.272 46.129 1.00 79.38 526 VAL A O 1
ATOM 4084 N N . GLU A 1 527 ? -2.700 -8.710 45.504 1.00 81.94 527 GLU A N 1
ATOM 4085 C CA . GLU A 1 527 ? -2.488 -8.144 46.840 1.00 81.94 527 GLU A CA 1
ATOM 4086 C C . GLU A 1 527 ? -2.780 -6.638 46.860 1.00 81.94 527 GLU A C 1
ATOM 4088 O O . GLU A 1 527 ? -2.240 -5.893 46.043 1.00 81.94 527 GLU A O 1
ATOM 4093 N N . ALA A 1 528 ? -3.573 -6.172 47.826 1.00 79.62 528 ALA A N 1
ATOM 4094 C CA . ALA A 1 528 ? -3.815 -4.751 48.075 1.00 79.62 528 ALA A CA 1
ATOM 4095 C C . ALA A 1 528 ? -3.264 -4.315 49.434 1.00 79.62 528 ALA A C 1
ATOM 4097 O O . ALA A 1 528 ? -3.553 -4.952 50.447 1.00 79.62 528 ALA A O 1
ATOM 4098 N N . ASP A 1 529 ? -2.522 -3.204 49.461 1.00 81.06 529 ASP A N 1
ATOM 4099 C CA . ASP A 1 529 ? -2.095 -2.552 50.701 1.00 81.06 529 ASP A CA 1
ATOM 4100 C C . ASP A 1 529 ? -3.221 -1.658 51.236 1.00 81.06 529 ASP A C 1
ATOM 4102 O O . ASP A 1 529 ? -3.615 -0.677 50.606 1.00 81.06 529 ASP A O 1
ATOM 4106 N N . VAL A 1 530 ? -3.732 -2.008 52.413 1.00 83.12 530 VAL A N 1
ATOM 4107 C CA . VAL A 1 530 ? -4.770 -1.271 53.147 1.00 83.12 530 VAL A CA 1
ATOM 4108 C C . VAL A 1 530 ? -4.234 -0.649 54.437 1.00 83.12 530 VAL A C 1
ATOM 4110 O O . VAL A 1 530 ? -4.997 -0.100 55.228 1.00 83.12 530 VAL A O 1
ATOM 4113 N N . GLY A 1 531 ? -2.919 -0.696 54.667 1.00 83.19 531 GLY A N 1
ATOM 4114 C CA . GLY A 1 531 ? -2.287 -0.184 55.882 1.00 83.19 531 GLY A CA 1
ATOM 4115 C C . GLY A 1 531 ? -2.483 1.320 56.076 1.00 83.19 531 GLY A C 1
ATOM 4116 O O . GLY A 1 531 ? -2.588 1.784 57.212 1.00 83.19 531 GLY A O 1
ATOM 4117 N N . HIS A 1 532 ? -2.598 2.069 54.978 1.00 80.88 532 HIS A N 1
ATOM 4118 C CA . HIS A 1 532 ? -2.858 3.508 54.992 1.00 80.88 532 HIS A CA 1
ATOM 4119 C C . HIS A 1 532 ? -4.304 3.873 55.362 1.00 80.88 532 HIS A C 1
ATOM 4121 O O . HIS A 1 532 ? -4.552 5.022 55.712 1.00 80.88 532 HIS A O 1
ATOM 4127 N N . ILE A 1 533 ? -5.256 2.934 55.302 1.00 83.12 533 ILE A N 1
ATOM 4128 C CA . ILE A 1 533 ? -6.667 3.192 55.617 1.00 83.12 533 ILE A CA 1
ATOM 4129 C C . ILE A 1 533 ? -6.829 3.255 57.140 1.00 83.12 533 ILE A C 1
ATOM 4131 O O . ILE A 1 533 ? -6.504 2.272 57.808 1.00 83.12 533 ILE A O 1
ATOM 4135 N N . PRO A 1 534 ? -7.326 4.367 57.716 1.00 83.50 534 PRO A N 1
ATOM 4136 C CA . PRO A 1 534 ? -7.642 4.471 59.137 1.00 83.50 534 PRO A CA 1
ATOM 4137 C C . PRO A 1 534 ? -8.464 3.302 59.695 1.00 83.50 534 PRO A C 1
ATOM 4139 O O . PRO A 1 534 ? -9.438 2.861 59.095 1.00 83.50 534 PRO A O 1
ATOM 4142 N N . GLU A 1 535 ? -8.103 2.858 60.902 1.00 83.12 535 GLU A N 1
ATOM 4143 C CA . GLU A 1 535 ? -8.677 1.688 61.587 1.00 83.12 535 GLU A CA 1
ATOM 4144 C C . GLU A 1 535 ? -10.213 1.714 61.664 1.00 83.12 535 GLU A C 1
ATOM 4146 O O . GLU A 1 535 ? -10.864 0.689 61.498 1.00 83.12 535 GLU A O 1
ATOM 4151 N N . HIS A 1 536 ? -10.788 2.896 61.902 1.00 84.19 536 HIS A N 1
ATOM 4152 C CA . HIS A 1 536 ? -12.228 3.093 62.069 1.00 84.19 536 HIS A CA 1
ATOM 4153 C C . HIS A 1 536 ? -13.022 2.939 60.762 1.00 84.19 536 HIS A C 1
ATOM 4155 O O . HIS A 1 536 ? -14.239 2.796 60.812 1.00 84.19 536 HIS A O 1
ATOM 4161 N N . MET A 1 537 ? -12.352 2.969 59.605 1.00 83.50 537 MET A N 1
ATOM 4162 C CA . MET A 1 537 ? -12.964 2.721 58.295 1.00 83.50 537 MET A CA 1
ATOM 4163 C C . MET A 1 537 ? -12.884 1.248 57.869 1.00 83.50 537 MET A C 1
ATOM 4165 O O . MET A 1 537 ? -13.376 0.891 56.798 1.00 83.50 537 MET A O 1
ATOM 4169 N N . LEU A 1 538 ? -12.254 0.387 58.675 1.00 87.31 538 LEU A N 1
ATOM 4170 C CA . LEU A 1 538 ? -12.218 -1.051 58.436 1.00 87.31 538 LEU A CA 1
ATOM 4171 C C . LEU A 1 538 ? -13.395 -1.707 59.155 1.00 87.31 538 LEU A C 1
ATOM 4173 O O . LEU A 1 538 ? -13.454 -1.726 60.385 1.00 87.31 538 LEU A O 1
ATOM 4177 N N . SER A 1 539 ? -14.321 -2.263 58.378 1.00 88.38 539 SER A N 1
ATOM 4178 C CA . SER A 1 539 ? -15.478 -2.983 58.901 1.00 88.38 539 SER A CA 1
ATOM 4179 C C . SER A 1 539 ? -15.051 -4.181 59.754 1.00 88.38 539 SER A C 1
ATOM 4181 O O . SER A 1 539 ? -14.126 -4.926 59.418 1.00 88.38 539 SER A O 1
ATOM 4183 N N . ARG A 1 540 ? -15.729 -4.355 60.891 1.00 91.06 540 ARG A N 1
ATOM 4184 C CA . ARG A 1 540 ? -15.493 -5.435 61.851 1.00 91.06 540 ARG A CA 1
ATOM 4185 C C . ARG A 1 540 ? -16.818 -6.031 62.293 1.00 91.06 540 ARG A C 1
ATOM 4187 O O . ARG A 1 540 ? -17.792 -5.301 62.463 1.00 91.06 540 ARG A O 1
ATOM 4194 N N . ARG A 1 541 ? -16.824 -7.334 62.556 1.00 91.56 541 ARG A N 1
ATOM 4195 C CA . ARG A 1 541 ? -17.951 -8.039 63.168 1.00 91.56 541 ARG A CA 1
ATOM 4196 C C . ARG A 1 541 ? -17.475 -9.014 64.234 1.00 91.56 541 ARG A C 1
ATOM 4198 O O . ARG A 1 541 ? -16.356 -9.522 64.158 1.00 91.56 541 ARG A O 1
ATOM 4205 N N . GLN A 1 542 ? -18.328 -9.287 65.211 1.00 92.50 542 GLN A N 1
ATOM 4206 C CA . GLN A 1 542 ? -18.084 -10.346 66.183 1.00 92.50 542 GLN A CA 1
ATOM 4207 C C . GLN A 1 542 ? -18.590 -11.678 65.613 1.00 92.50 542 GLN A C 1
ATOM 4209 O O . GLN A 1 542 ? -19.706 -11.746 65.099 1.00 92.50 542 GLN A O 1
ATOM 4214 N N . GLY A 1 543 ? -17.749 -12.711 65.645 1.00 90.06 543 GLY A N 1
ATOM 4215 C CA . GLY A 1 543 ? -18.104 -14.067 65.231 1.00 90.06 543 GLY A CA 1
ATOM 4216 C C . GLY A 1 543 ? -18.935 -14.802 66.282 1.00 90.06 543 GLY A C 1
ATOM 4217 O O . GLY A 1 543 ? -19.022 -14.376 67.435 1.00 90.06 543 GLY A O 1
ATOM 4218 N N . LEU A 1 544 ? -19.516 -15.942 65.899 1.00 91.38 544 LEU A N 1
ATOM 4219 C CA . LEU A 1 544 ? -20.268 -16.808 66.824 1.00 91.38 544 LEU A CA 1
ATOM 4220 C C . LEU A 1 544 ? -19.384 -17.501 67.876 1.00 91.38 544 LEU A C 1
ATOM 4222 O O . LEU A 1 544 ? -19.890 -18.025 68.864 1.00 91.38 544 LEU A O 1
ATOM 4226 N N . ASP A 1 545 ? -18.067 -17.469 67.693 1.00 91.00 545 ASP A N 1
ATOM 4227 C CA . ASP A 1 545 ? -17.052 -17.860 68.675 1.00 91.00 545 ASP A CA 1
ATOM 4228 C C . ASP A 1 545 ? -16.697 -16.742 69.679 1.00 91.00 545 ASP A C 1
ATOM 4230 O O . ASP A 1 545 ? -15.815 -16.920 70.520 1.00 91.00 545 ASP A O 1
ATOM 4234 N N . GLY A 1 546 ? -17.358 -15.583 69.588 1.00 89.50 546 GLY A N 1
ATOM 4235 C CA . GLY A 1 546 ? -17.133 -14.422 70.446 1.00 89.50 546 GLY A CA 1
ATOM 4236 C C . GLY A 1 546 ? -15.907 -13.578 70.082 1.00 89.50 546 GLY A C 1
ATOM 4237 O O . GLY A 1 546 ? -15.703 -12.532 70.705 1.00 89.50 546 GLY A O 1
ATOM 4238 N N . GLN A 1 547 ? -15.108 -13.965 69.080 1.00 92.56 547 GLN A N 1
ATOM 4239 C CA . GLN A 1 547 ? -13.931 -13.203 68.652 1.00 92.56 547 GLN A CA 1
ATOM 4240 C C . GLN A 1 547 ? -14.301 -12.096 67.657 1.00 92.56 547 GLN A C 1
ATOM 4242 O O . GLN A 1 547 ? -15.280 -12.191 66.920 1.00 92.56 547 GLN A O 1
ATOM 4247 N N . TRP A 1 548 ? -13.505 -11.026 67.618 1.00 91.75 548 TRP A N 1
ATOM 4248 C CA . TRP A 1 548 ? -13.669 -9.951 66.637 1.00 91.75 548 TRP A CA 1
ATOM 4249 C C . TRP A 1 548 ? -12.896 -10.257 65.355 1.00 91.75 548 TRP A C 1
ATOM 4251 O O . TRP A 1 548 ? -11.697 -10.545 65.391 1.00 91.75 548 TRP A O 1
ATOM 4261 N N . TYR A 1 549 ? -13.572 -10.119 64.219 1.00 92.50 549 TYR A N 1
ATOM 4262 C CA . TYR A 1 549 ? -13.017 -10.295 62.884 1.00 92.50 549 TYR A CA 1
ATOM 4263 C C . TYR A 1 549 ? -13.144 -8.994 62.095 1.00 92.50 549 TYR A C 1
ATOM 4265 O O . TYR A 1 549 ? -14.185 -8.340 62.134 1.00 92.50 549 TYR A O 1
ATOM 4273 N N . TYR A 1 550 ? -12.105 -8.628 61.348 1.00 90.38 550 TYR A N 1
ATOM 4274 C CA . TYR A 1 550 ? -12.272 -7.728 60.212 1.00 90.38 550 TYR A CA 1
ATOM 4275 C C . TYR A 1 550 ? -13.122 -8.440 59.163 1.00 90.38 550 TYR A C 1
ATOM 4277 O O . TYR A 1 550 ? -12.905 -9.623 58.898 1.00 90.38 550 TYR A O 1
ATOM 4285 N N . GLU A 1 551 ? -14.066 -7.720 58.574 1.00 89.44 551 GLU A N 1
ATOM 4286 C CA . GLU A 1 551 ? -14.919 -8.202 57.494 1.00 89.44 551 GLU A CA 1
ATOM 4287 C C . GLU A 1 551 ? -14.910 -7.167 56.378 1.00 89.44 551 GLU A C 1
ATOM 4289 O O . GLU A 1 551 ? -15.546 -6.122 56.481 1.00 89.44 551 GLU A O 1
ATOM 4294 N N . LEU A 1 552 ? -14.145 -7.438 55.325 1.00 88.31 552 LEU A N 1
ATOM 4295 C CA . LEU A 1 552 ? -13.901 -6.484 54.253 1.00 88.31 552 LEU A CA 1
ATOM 4296 C C . LEU A 1 552 ? -14.558 -6.991 52.971 1.00 88.31 552 LEU A C 1
ATOM 4298 O O . LEU A 1 552 ? -14.212 -8.058 52.464 1.00 88.31 552 LEU A O 1
ATOM 4302 N N . ASN A 1 553 ? -15.506 -6.211 52.454 1.00 87.44 553 ASN A N 1
ATOM 4303 C CA . ASN A 1 553 ? -16.158 -6.490 51.180 1.00 87.44 553 ASN A CA 1
ATOM 4304 C C . ASN A 1 553 ? -15.244 -6.052 50.037 1.00 87.44 553 ASN A C 1
ATOM 4306 O O . ASN A 1 553 ? -15.031 -4.858 49.807 1.00 87.44 553 ASN A O 1
ATOM 4310 N N . CYS A 1 554 ? -14.713 -7.030 49.321 1.00 87.62 554 CYS A N 1
ATOM 4311 C CA . CYS A 1 554 ? -13.772 -6.838 48.235 1.00 87.62 554 CYS A CA 1
ATOM 4312 C C . CYS A 1 554 ? -14.393 -7.282 46.911 1.00 87.62 554 CYS A C 1
ATOM 4314 O O . CYS A 1 554 ? -15.366 -8.038 46.872 1.00 87.62 554 CYS A O 1
ATOM 4316 N N . LYS A 1 555 ? -13.814 -6.827 45.804 1.00 88.00 555 LYS A N 1
ATOM 4317 C CA . LYS A 1 555 ? -14.125 -7.327 44.465 1.00 88.00 555 LYS A CA 1
ATOM 4318 C C . LYS A 1 555 ? -12.835 -7.592 43.710 1.00 88.00 555 LYS A C 1
ATOM 4320 O O . LYS A 1 555 ? -11.868 -6.858 43.875 1.00 88.00 555 LYS A O 1
ATOM 4325 N N . ILE A 1 556 ? -12.827 -8.614 42.871 1.00 86.81 556 ILE A N 1
ATOM 4326 C CA . ILE A 1 556 ? -11.840 -8.762 41.809 1.00 86.81 556 ILE A CA 1
ATOM 4327 C C . ILE A 1 556 ? -12.493 -8.289 40.523 1.00 86.81 556 ILE A C 1
ATOM 4329 O O . ILE A 1 556 ? -13.567 -8.759 40.162 1.00 86.81 556 ILE A O 1
ATOM 4333 N N . GLU A 1 557 ? -11.833 -7.352 39.863 1.00 86.69 557 GLU A N 1
ATOM 4334 C CA . GLU A 1 557 ? -12.110 -6.925 38.503 1.00 86.69 557 GLU A CA 1
ATOM 4335 C C . GLU A 1 557 ? -11.168 -7.687 37.568 1.00 86.69 557 GLU A C 1
ATOM 4337 O O . GLU A 1 557 ? -9.952 -7.515 37.641 1.00 86.69 557 GLU A O 1
ATOM 4342 N N . ALA A 1 558 ? -11.716 -8.556 36.723 1.00 83.25 558 ALA A N 1
ATOM 4343 C CA . ALA A 1 558 ? -10.976 -9.335 35.741 1.00 83.25 558 ALA A CA 1
ATOM 4344 C C . ALA A 1 558 ? -11.269 -8.811 34.328 1.00 83.25 558 ALA A C 1
ATOM 4346 O O . ALA A 1 558 ? -12.415 -8.826 33.882 1.00 83.25 558 ALA A O 1
ATOM 4347 N N . VAL A 1 559 ? -10.238 -8.371 33.607 1.00 78.81 559 VAL A N 1
ATOM 4348 C CA . VAL A 1 559 ? -10.341 -7.917 32.210 1.00 78.81 559 VAL A CA 1
ATOM 4349 C C . VAL A 1 559 ? -9.571 -8.881 31.320 1.00 78.81 559 VAL A C 1
ATOM 4351 O O . VAL A 1 559 ? -8.367 -9.073 31.492 1.00 78.81 559 VAL A O 1
ATOM 4354 N N . TYR A 1 560 ? -10.268 -9.493 30.368 1.00 76.62 560 TYR A N 1
ATOM 4355 C CA . TYR A 1 560 ? -9.719 -10.491 29.453 1.00 76.62 560 TYR A CA 1
ATOM 4356 C C . TYR A 1 560 ? -9.376 -9.843 28.104 1.00 76.62 560 TYR A C 1
ATOM 4358 O O . TYR A 1 560 ? -10.248 -9.312 27.416 1.00 76.62 560 TYR A O 1
ATOM 4366 N N . LEU A 1 561 ? -8.100 -9.878 27.727 1.00 74.06 561 LEU A N 1
ATOM 4367 C CA . LEU A 1 561 ? -7.559 -9.285 26.503 1.00 74.06 561 LEU A CA 1
ATOM 4368 C C . LEU A 1 561 ? -7.124 -10.381 25.514 1.00 74.06 561 LEU A C 1
ATOM 4370 O O . LEU A 1 561 ? -7.170 -11.573 25.810 1.00 74.06 561 LEU A O 1
ATOM 4374 N N . SER A 1 562 ? -6.668 -9.975 24.324 1.00 71.56 562 SER A N 1
ATOM 4375 C CA . SER A 1 562 ? -6.201 -10.881 23.255 1.00 71.56 562 SER A CA 1
ATOM 4376 C C . SER A 1 562 ? -5.171 -11.919 23.707 1.00 71.56 562 SER A C 1
ATOM 4378 O O . SER A 1 562 ? -5.276 -13.099 23.374 1.00 71.56 562 SER A O 1
ATOM 4380 N N . ALA A 1 563 ? -4.171 -11.471 24.463 1.00 70.69 563 ALA A N 1
ATOM 4381 C CA . ALA A 1 563 ? -3.020 -12.281 24.843 1.00 70.69 563 ALA A CA 1
ATOM 4382 C C . ALA A 1 563 ? -2.767 -12.310 26.360 1.00 70.69 563 ALA A C 1
ATOM 4384 O O . ALA A 1 563 ? -1.822 -12.962 26.791 1.00 70.69 563 ALA A O 1
ATOM 4385 N N . SER A 1 564 ? -3.587 -11.639 27.174 1.00 72.19 564 SER A N 1
ATOM 4386 C CA . SER A 1 564 ? -3.402 -11.566 28.628 1.00 72.19 564 SER A CA 1
ATOM 4387 C C . SER A 1 564 ? -4.719 -11.328 29.369 1.00 72.19 564 SER A C 1
ATOM 4389 O O . SER A 1 564 ? -5.696 -10.873 28.781 1.00 72.19 564 SER A O 1
ATOM 4391 N N . THR A 1 565 ? -4.737 -11.603 30.675 1.00 73.75 565 THR A N 1
ATOM 4392 C CA . THR A 1 565 ? -5.857 -11.255 31.562 1.00 73.75 565 THR A CA 1
ATOM 4393 C C . THR A 1 565 ? -5.327 -10.434 32.732 1.00 73.75 565 THR A C 1
ATOM 4395 O O . THR A 1 565 ? -4.369 -10.838 33.398 1.00 73.75 565 THR A O 1
ATOM 4398 N N . THR A 1 566 ? -5.931 -9.280 32.999 1.00 76.88 566 THR A N 1
ATOM 4399 C CA . THR A 1 566 ? -5.569 -8.433 34.142 1.00 76.88 566 THR A CA 1
ATOM 4400 C C . THR A 1 566 ? -6.565 -8.605 35.273 1.00 76.88 566 THR A C 1
ATOM 4402 O O . THR A 1 566 ? -7.768 -8.631 35.029 1.00 76.88 566 THR A O 1
ATOM 4405 N N . TYR A 1 567 ? -6.059 -8.671 36.500 1.00 80.62 567 TYR A N 1
ATOM 4406 C CA . TYR A 1 567 ? -6.851 -8.779 37.716 1.00 80.62 567 TYR A CA 1
ATOM 4407 C C . TYR A 1 567 ? -6.531 -7.607 38.634 1.00 80.62 567 TYR A C 1
ATOM 4409 O O . TYR A 1 567 ? -5.375 -7.382 39.001 1.00 80.62 567 TYR A O 1
ATOM 4417 N N . THR A 1 568 ? -7.561 -6.875 39.029 1.00 81.94 568 THR A N 1
ATOM 4418 C CA . THR A 1 568 ? -7.454 -5.734 39.934 1.00 81.94 568 THR A CA 1
ATOM 4419 C C . THR A 1 568 ? -8.290 -6.014 41.168 1.00 81.94 568 THR A C 1
ATOM 4421 O O . THR A 1 568 ? -9.466 -6.360 41.064 1.00 81.94 568 THR A O 1
ATOM 4424 N N . LEU A 1 569 ? -7.695 -5.870 42.353 1.00 82.06 569 LEU A N 1
ATOM 4425 C CA . LEU A 1 569 ? -8.442 -5.964 43.604 1.00 82.06 569 LEU A CA 1
ATOM 4426 C C . LEU A 1 569 ? -9.046 -4.600 43.940 1.00 82.06 569 LEU A C 1
ATOM 4428 O O . LEU A 1 569 ? -8.354 -3.581 43.940 1.00 82.06 569 LEU A O 1
ATOM 4432 N N . LEU A 1 570 ? -10.343 -4.586 44.224 1.00 82.88 570 LEU A N 1
ATOM 4433 C CA . LEU A 1 570 ? -11.094 -3.415 44.643 1.00 82.88 570 LEU A CA 1
ATOM 4434 C C . LEU A 1 570 ? -11.565 -3.596 46.084 1.00 82.88 570 LEU A C 1
ATOM 4436 O O . LEU A 1 570 ? -12.107 -4.640 46.447 1.00 82.88 570 LEU A O 1
ATOM 4440 N N . TYR A 1 571 ? -11.435 -2.538 46.874 1.00 82.06 571 TYR A N 1
ATOM 4441 C CA . TYR A 1 571 ? -12.047 -2.413 48.195 1.00 82.06 571 TYR A CA 1
ATOM 4442 C C . TYR A 1 571 ? -12.775 -1.066 48.253 1.00 82.06 571 TYR A C 1
ATOM 4444 O O . TYR A 1 571 ? -12.233 -0.057 47.809 1.00 82.06 571 TYR A O 1
ATOM 4452 N N . ASN A 1 572 ? -14.037 -1.050 48.702 1.00 76.12 572 ASN A N 1
ATOM 4453 C CA . ASN A 1 572 ? -14.920 0.132 48.644 1.00 76.12 572 ASN A CA 1
ATOM 4454 C C . ASN A 1 572 ? -14.984 0.810 47.255 1.00 76.12 572 ASN A C 1
ATOM 4456 O O . ASN A 1 572 ? -15.031 2.031 47.148 1.00 76.12 572 ASN A O 1
ATOM 4460 N N . ASN A 1 573 ? -14.974 0.010 46.180 1.00 75.06 573 ASN A N 1
ATOM 4461 C CA . ASN A 1 573 ? -14.895 0.452 44.776 1.00 75.06 573 ASN A CA 1
ATOM 4462 C C . ASN A 1 573 ? -13.635 1.269 44.408 1.00 75.06 573 ASN A C 1
ATOM 4464 O O . ASN A 1 573 ? -13.533 1.753 43.283 1.00 75.06 573 ASN A O 1
ATOM 4468 N N . GLN A 1 574 ? -12.651 1.384 45.301 1.00 77.44 574 GLN A N 1
ATOM 4469 C CA . GLN A 1 574 ? -11.340 1.930 44.976 1.00 77.44 574 GLN A CA 1
ATOM 4470 C C . GLN A 1 574 ? -10.460 0.816 44.403 1.00 77.44 574 GLN A C 1
ATOM 4472 O O . GLN A 1 574 ? -10.362 -0.263 44.987 1.00 77.44 574 GLN A O 1
ATOM 4477 N N . ARG A 1 575 ? -9.839 1.065 43.243 1.00 76.69 575 ARG A N 1
ATOM 4478 C CA . ARG A 1 575 ? -8.888 0.137 42.615 1.00 76.69 575 ARG A CA 1
ATOM 4479 C C . ARG A 1 575 ? -7.551 0.183 43.353 1.00 76.69 575 ARG A C 1
ATOM 4481 O O . ARG A 1 575 ? -6.977 1.257 43.518 1.00 76.69 575 ARG A O 1
ATOM 4488 N N . TYR A 1 576 ? -7.061 -0.982 43.758 1.00 74.81 576 TYR A N 1
ATOM 4489 C CA . TYR A 1 576 ? -5.711 -1.172 44.288 1.00 74.81 576 TYR A CA 1
ATOM 4490 C C . TYR A 1 576 ? -4.823 -1.798 43.203 1.00 74.81 576 TYR A C 1
ATOM 4492 O O . TYR A 1 576 ? -5.105 -1.647 42.011 1.00 74.81 576 TYR A O 1
ATOM 4500 N N . ASN A 1 577 ? -3.728 -2.460 43.591 1.00 65.06 577 ASN A N 1
ATOM 4501 C CA . ASN A 1 577 ? -2.779 -3.055 42.654 1.00 65.06 577 ASN A CA 1
ATOM 4502 C C . ASN A 1 577 ? -3.490 -3.867 41.566 1.00 65.06 577 ASN A C 1
ATOM 4504 O O . ASN A 1 577 ? -4.344 -4.715 41.833 1.00 65.06 577 ASN A O 1
ATOM 4508 N N . THR A 1 578 ? -3.094 -3.596 40.328 1.00 59.97 578 THR A N 1
ATOM 4509 C CA . THR A 1 578 ? -3.476 -4.385 39.163 1.00 59.97 578 THR A CA 1
ATOM 4510 C C . THR A 1 578 ? -2.335 -5.335 38.868 1.00 59.97 578 THR A C 1
ATOM 4512 O O . THR A 1 578 ? -1.207 -4.896 38.644 1.00 59.97 578 THR A O 1
ATOM 4515 N N . VAL A 1 579 ? -2.620 -6.631 38.870 1.00 58.88 579 VAL A N 1
ATOM 4516 C CA . VAL A 1 579 ? -1.654 -7.657 38.494 1.00 58.88 579 VAL A CA 1
ATOM 4517 C C . VAL A 1 579 ? -2.117 -8.261 37.177 1.00 58.88 579 VAL A C 1
ATOM 4519 O O . VAL A 1 579 ? -3.266 -8.669 37.023 1.00 58.88 579 VAL A O 1
ATOM 4522 N N . THR A 1 580 ? -1.234 -8.288 36.184 1.00 52.03 580 THR A N 1
ATOM 4523 C CA . THR A 1 580 ? -1.483 -9.089 34.982 1.00 52.03 580 THR A CA 1
ATOM 4524 C C . THR A 1 580 ? -1.173 -10.529 35.356 1.00 52.03 580 THR A C 1
ATOM 4526 O O . THR A 1 580 ? -0.047 -10.797 35.769 1.00 52.03 580 THR A O 1
ATOM 4529 N N . ALA A 1 581 ? -2.151 -11.436 35.292 1.00 53.00 581 ALA A N 1
ATOM 4530 C CA . ALA A 1 581 ? -1.835 -12.835 35.530 1.00 53.00 581 ALA A CA 1
ATOM 4531 C C . ALA A 1 581 ? -1.154 -13.392 34.295 1.00 53.00 581 ALA A C 1
ATOM 4533 O O . ALA A 1 581 ? -1.767 -13.510 33.232 1.00 53.00 581 ALA A O 1
ATOM 4534 N N . GLU A 1 582 ? 0.086 -13.796 34.483 1.00 40.88 582 GLU A N 1
ATOM 4535 C CA . GLU A 1 582 ? 0.730 -14.793 33.658 1.00 40.88 582 GLU A CA 1
ATOM 4536 C C . GLU A 1 582 ? 1.227 -15.892 34.618 1.00 40.88 582 GLU A C 1
ATOM 4538 O O . GLU A 1 582 ? 1.680 -15.587 35.723 1.00 40.88 582 GLU A O 1
ATOM 4543 N N . PRO A 1 583 ? 1.054 -17.179 34.283 1.00 32.31 583 PRO A N 1
ATOM 4544 C CA . PRO A 1 583 ? 1.333 -18.286 35.174 1.00 32.31 583 PRO A CA 1
ATOM 4545 C C . PRO A 1 583 ? 2.825 -18.349 35.455 1.00 32.31 583 PRO A C 1
ATOM 4547 O O . PRO A 1 583 ? 3.636 -18.562 34.552 1.00 32.31 583 PRO A O 1
ATOM 4550 N N . GLN A 1 584 ? 3.172 -18.254 36.732 1.00 28.73 584 GLN A N 1
ATOM 4551 C CA . GLN A 1 584 ? 4.492 -18.639 37.195 1.00 28.73 584 GLN A CA 1
ATOM 4552 C C . GLN A 1 584 ? 4.653 -20.163 37.095 1.00 28.73 584 GLN A C 1
ATOM 4554 O O . GLN A 1 584 ? 3.872 -20.913 37.685 1.00 28.73 584 GLN A O 1
ATOM 4559 N N . PRO A 1 585 ? 5.695 -20.665 36.427 1.00 31.48 585 PRO A N 1
ATOM 4560 C CA . PRO A 1 585 ? 6.166 -22.024 36.576 1.00 31.48 585 PRO A CA 1
ATOM 4561 C C . PRO A 1 585 ? 7.317 -21.951 37.575 1.00 31.48 585 PRO A C 1
ATOM 4563 O O . PRO A 1 585 ? 8.434 -21.590 37.208 1.00 31.48 585 PRO A O 1
ATOM 4566 N N . GLY A 1 586 ? 7.053 -22.255 38.845 1.00 31.55 586 GLY A N 1
ATOM 4567 C CA . GLY A 1 586 ? 8.155 -22.482 39.782 1.00 31.55 586 GLY A CA 1
ATOM 4568 C C . GLY A 1 586 ? 8.006 -22.012 41.221 1.00 31.55 586 GLY A C 1
ATOM 4569 O O . GLY A 1 586 ? 8.995 -22.118 41.945 1.00 31.55 586 GLY A O 1
ATOM 4570 N N . MET A 1 587 ? 6.838 -21.571 41.701 1.00 27.02 587 MET A N 1
ATOM 4571 C CA . MET A 1 587 ? 6.632 -21.648 43.150 1.00 27.02 587 MET A CA 1
ATOM 4572 C C . MET A 1 587 ? 6.416 -23.115 43.507 1.00 27.02 587 MET A C 1
ATOM 4574 O O . MET A 1 587 ? 5.371 -23.689 43.219 1.00 27.02 587 MET A O 1
ATOM 4578 N N . ARG A 1 588 ? 7.468 -23.724 44.069 1.00 26.14 588 ARG A N 1
ATOM 4579 C CA . ARG A 1 588 ? 7.368 -24.992 44.789 1.00 26.14 588 ARG A CA 1
ATOM 4580 C C . ARG A 1 588 ? 6.209 -24.869 45.765 1.00 26.14 588 ARG A C 1
ATOM 4582 O O . ARG A 1 588 ? 6.165 -23.906 46.534 1.00 26.14 588 ARG A O 1
ATOM 4589 N N . ASP A 1 589 ? 5.316 -25.847 45.718 1.00 26.97 589 ASP A N 1
ATOM 4590 C CA . ASP A 1 589 ? 4.415 -26.134 46.817 1.00 26.97 589 ASP A CA 1
ATOM 4591 C C . ASP A 1 589 ? 5.235 -26.128 48.110 1.00 26.97 589 ASP A C 1
ATOM 4593 O O . ASP A 1 589 ? 6.199 -26.883 48.263 1.00 26.97 589 ASP A O 1
ATOM 4597 N N . PHE A 1 590 ? 4.892 -25.227 49.030 1.00 24.50 590 PHE A N 1
ATOM 4598 C CA . PHE A 1 590 ? 5.215 -25.476 50.422 1.00 24.50 590 PHE A CA 1
ATOM 4599 C C . PHE A 1 590 ? 4.260 -26.573 50.877 1.00 24.50 590 PHE A C 1
ATOM 4601 O O . PHE A 1 590 ? 3.068 -26.344 51.079 1.00 24.50 590 PHE A O 1
ATOM 4608 N N . ASP A 1 591 ? 4.821 -27.776 50.953 1.00 25.05 591 ASP A N 1
ATOM 4609 C CA . ASP A 1 591 ? 4.208 -28.989 51.462 1.00 25.05 591 ASP A CA 1
ATOM 4610 C C . ASP A 1 591 ? 3.387 -28.761 52.736 1.00 25.05 591 ASP A C 1
ATOM 4612 O O . ASP A 1 591 ? 3.866 -28.233 53.740 1.00 25.05 591 ASP A O 1
ATOM 4616 N N . SER A 1 592 ? 2.173 -29.310 52.726 1.00 25.41 592 SER A N 1
ATOM 4617 C CA . SER A 1 592 ? 1.719 -30.204 53.798 1.00 25.41 592 SER A CA 1
ATOM 4618 C C . SER A 1 592 ? 0.642 -31.178 53.278 1.00 25.41 592 SER A C 1
ATOM 4620 O O . SER A 1 592 ? -0.545 -30.889 53.354 1.00 25.41 592 SER A O 1
ATOM 4622 N N . PHE A 1 593 ? 1.119 -32.291 52.684 1.00 22.70 593 PHE A N 1
ATOM 4623 C CA . PHE A 1 593 ? 0.735 -33.726 52.829 1.00 22.70 593 PHE A CA 1
ATOM 4624 C C . PHE A 1 593 ? -0.746 -34.143 53.123 1.00 22.70 593 PHE A C 1
ATOM 4626 O O . PHE A 1 593 ? -1.430 -33.465 53.880 1.00 22.70 593 PHE A O 1
ATOM 4633 N N . PRO A 1 594 ? -1.186 -35.403 52.837 1.00 29.12 594 PRO A N 1
ATOM 4634 C CA . PRO A 1 594 ? -0.917 -36.280 51.675 1.00 29.12 594 PRO A CA 1
ATOM 4635 C C . PRO A 1 594 ? -2.092 -37.214 51.214 1.00 29.12 594 PRO A C 1
ATOM 4637 O O . PRO A 1 594 ? -3.089 -37.372 51.911 1.00 29.12 594 PRO A O 1
ATOM 4640 N N . HIS A 1 595 ? -1.856 -37.941 50.098 1.00 24.28 595 HIS A N 1
ATOM 4641 C CA . HIS A 1 595 ? -2.412 -39.269 49.699 1.00 24.28 595 HIS A CA 1
ATOM 4642 C C . HIS A 1 595 ? -3.868 -39.349 49.161 1.00 24.28 595 HIS A C 1
ATOM 4644 O O . HIS A 1 595 ? -4.749 -38.664 49.649 1.00 24.28 595 HIS A O 1
ATOM 4650 N N . HIS A 1 596 ? -4.277 -40.198 48.201 1.00 23.52 596 HIS A N 1
ATOM 4651 C CA . HIS A 1 596 ? -3.675 -41.223 47.330 1.00 23.52 596 HIS A CA 1
ATOM 4652 C C . HIS A 1 596 ? -4.709 -41.585 46.214 1.00 23.52 596 HIS A C 1
ATOM 4654 O O . HIS A 1 596 ? -5.892 -41.710 46.500 1.00 23.52 596 HIS A O 1
ATOM 4660 N N . ILE A 1 597 ? -4.239 -41.776 44.971 1.00 23.62 597 ILE A N 1
ATOM 4661 C CA . ILE A 1 597 ? -4.561 -42.831 43.968 1.00 23.62 597 ILE A CA 1
ATOM 4662 C C . ILE A 1 597 ? -6.009 -43.411 43.887 1.00 23.62 597 ILE A C 1
ATOM 4664 O O . ILE A 1 597 ? -6.406 -44.157 44.774 1.00 23.62 597 ILE A O 1
ATOM 4668 N N . ASN A 1 598 ? -6.718 -43.240 42.747 1.00 22.81 598 ASN A N 1
ATOM 4669 C CA . ASN A 1 598 ? -7.088 -44.308 41.771 1.00 22.81 598 ASN A CA 1
ATOM 4670 C C . ASN A 1 598 ? -8.231 -43.951 40.783 1.00 22.81 598 ASN A C 1
ATOM 4672 O O . ASN A 1 598 ? -9.281 -43.450 41.165 1.00 22.81 598 ASN A O 1
ATOM 4676 N N . ASN A 1 599 ? -7.983 -44.319 39.518 1.00 22.92 599 ASN A N 1
ATOM 4677 C CA . ASN A 1 599 ? -8.858 -44.725 38.399 1.00 22.92 599 ASN A CA 1
ATOM 4678 C C . ASN A 1 599 ? -10.390 -44.798 38.608 1.00 22.92 599 ASN A C 1
ATOM 4680 O O . ASN A 1 599 ? -10.836 -45.423 39.558 1.00 22.92 599 ASN A O 1
ATOM 4684 N N . PHE A 1 600 ? -11.186 -44.372 37.609 1.00 21.39 600 PHE A N 1
ATOM 4685 C CA . PHE A 1 600 ? -11.993 -45.267 36.745 1.00 21.39 600 PHE A CA 1
ATOM 4686 C C . PHE A 1 600 ? -12.757 -44.517 35.626 1.00 21.39 600 PHE A C 1
ATOM 4688 O O . PHE A 1 600 ? -13.063 -43.334 35.715 1.00 21.39 600 PHE A O 1
ATOM 4695 N N . LYS A 1 601 ? -12.997 -45.272 34.546 1.00 23.45 601 LYS A N 1
ATOM 4696 C CA . LYS A 1 601 ? -13.616 -44.959 33.243 1.00 23.45 601 LYS A CA 1
ATOM 4697 C C . LYS A 1 601 ? -15.161 -44.844 33.272 1.00 23.45 601 LYS A C 1
ATOM 4699 O O . LYS A 1 601 ? -15.790 -45.330 34.203 1.00 23.45 601 LYS A O 1
ATOM 4704 N N . VAL A 1 602 ? -15.692 -44.468 32.089 1.00 23.44 602 VAL A N 1
ATOM 4705 C CA . VAL A 1 602 ? -16.984 -44.859 31.445 1.00 23.44 602 VAL A CA 1
ATOM 4706 C C . VAL A 1 602 ? -18.135 -43.855 31.650 1.00 23.44 602 VAL A C 1
ATOM 4708 O O . VAL A 1 602 ? -18.291 -43.352 32.749 1.00 23.44 602 VAL A O 1
ATOM 4711 N N . ALA A 1 603 ? -19.072 -43.581 30.731 1.00 23.92 603 ALA A N 1
ATOM 4712 C CA . ALA A 1 603 ? -19.205 -43.509 29.262 1.00 23.92 603 ALA A CA 1
ATOM 4713 C C . ALA A 1 603 ? -20.692 -43.179 28.967 1.00 23.92 603 ALA A C 1
ATOM 4715 O O . ALA A 1 603 ? -21.560 -43.560 29.750 1.00 23.92 603 ALA A O 1
ATOM 4716 N N . GLY A 1 604 ? -20.975 -42.616 27.784 1.00 23.52 604 GLY A N 1
ATOM 4717 C CA . GLY A 1 604 ? -22.297 -42.624 27.125 1.00 23.52 604 GLY A CA 1
ATOM 4718 C C . GLY A 1 604 ? -23.228 -41.468 27.516 1.00 23.52 604 GLY A C 1
ATOM 4719 O O . GLY A 1 604 ? -23.144 -40.952 28.618 1.00 23.52 604 GLY A O 1
ATOM 4720 N N . LYS A 1 605 ? -24.162 -41.007 26.681 1.00 22.91 605 LYS A N 1
ATOM 4721 C CA . LYS A 1 605 ? -24.627 -41.404 25.341 1.00 22.91 605 LYS A CA 1
ATOM 4722 C C . LYS A 1 605 ? -25.562 -40.265 24.869 1.00 22.91 605 LYS A C 1
ATOM 4724 O O . LYS A 1 605 ? -26.448 -39.906 25.630 1.00 22.91 605 LYS A O 1
ATOM 4729 N N . GLU A 1 606 ? -25.273 -39.692 23.700 1.00 24.97 606 GLU A N 1
ATOM 4730 C CA . GLU A 1 606 ? -26.131 -39.459 22.510 1.00 24.97 606 GLU A CA 1
ATOM 4731 C C . GLU A 1 606 ? -27.647 -39.077 22.575 1.00 24.97 606 GLU A C 1
ATOM 4733 O O . GLU A 1 606 ? -28.286 -39.228 23.610 1.00 24.97 606 GLU A O 1
ATOM 4738 N N . PRO A 1 607 ? -28.223 -38.541 21.463 1.00 42.47 607 PRO A N 1
ATOM 4739 C CA . PRO A 1 607 ? -29.019 -37.300 21.411 1.00 42.47 607 PRO A CA 1
ATOM 4740 C C . PRO A 1 607 ? -30.428 -37.515 20.796 1.00 42.47 607 PRO A C 1
ATOM 4742 O O . PRO A 1 607 ? -30.855 -38.656 20.713 1.00 42.47 607 PRO A O 1
ATOM 4745 N N . HIS A 1 608 ? -31.136 -36.439 20.398 1.00 25.08 608 HIS A N 1
ATOM 4746 C CA . HIS A 1 608 ? -32.218 -36.302 19.375 1.00 25.08 608 HIS A CA 1
ATOM 4747 C C . HIS A 1 608 ? -32.959 -34.956 19.653 1.00 25.08 608 HIS A C 1
ATOM 4749 O O . HIS A 1 608 ? -32.985 -34.528 20.800 1.00 25.08 608 HIS A O 1
ATOM 4755 N N . ASP A 1 609 ? -33.568 -34.184 18.744 1.00 25.66 609 ASP A N 1
ATOM 4756 C CA . ASP A 1 609 ? -33.906 -34.352 17.330 1.00 25.66 609 ASP A CA 1
ATOM 4757 C C . ASP A 1 609 ? -34.257 -32.994 16.657 1.00 25.66 609 ASP A C 1
ATOM 4759 O O . ASP A 1 609 ? -34.491 -31.981 17.314 1.00 25.66 609 ASP A O 1
ATOM 4763 N N . ASN A 1 610 ? -34.321 -33.063 15.326 1.00 25.38 610 ASN A N 1
ATOM 4764 C CA . ASN A 1 610 ? -34.699 -32.132 14.247 1.00 25.38 610 ASN A CA 1
ATOM 4765 C C . ASN A 1 610 ? -35.820 -31.079 14.433 1.00 25.38 610 ASN A C 1
ATOM 4767 O O . ASN A 1 610 ? -36.869 -31.346 15.014 1.00 25.38 610 ASN A O 1
ATOM 4771 N N . THR A 1 611 ? -35.723 -29.974 13.667 1.00 23.52 611 THR A N 1
ATOM 4772 C CA . THR A 1 611 ? -36.877 -29.438 12.902 1.00 23.52 611 THR A CA 1
ATOM 4773 C C . THR A 1 611 ? -36.457 -28.622 11.667 1.00 23.52 611 THR A C 1
ATOM 4775 O O . THR A 1 611 ? -35.572 -27.774 11.722 1.00 23.52 611 THR A O 1
ATOM 4778 N N . THR A 1 612 ? -37.114 -28.903 10.540 1.00 24.03 612 THR A N 1
ATOM 4779 C CA . THR A 1 612 ? -36.936 -28.329 9.194 1.00 24.03 612 THR A CA 1
ATOM 4780 C C . THR A 1 612 ? -37.973 -27.224 8.944 1.00 24.03 612 THR A C 1
ATOM 4782 O O . THR A 1 612 ? -39.127 -27.409 9.322 1.00 24.03 612 THR A O 1
ATOM 4785 N N . LEU A 1 613 ? -37.627 -26.123 8.257 1.00 25.36 613 LEU A N 1
ATOM 4786 C CA . LEU A 1 613 ? -38.602 -25.142 7.746 1.00 25.36 613 LEU A CA 1
ATOM 4787 C C . LEU A 1 613 ? -38.238 -24.643 6.335 1.00 25.36 613 LEU A C 1
ATOM 4789 O O . LEU A 1 613 ? -37.100 -24.294 6.034 1.00 25.36 613 LEU A O 1
ATOM 4793 N N . THR A 1 614 ? -39.254 -24.675 5.476 1.00 25.22 614 THR A N 1
ATOM 4794 C CA . THR A 1 614 ? -39.284 -24.503 4.017 1.00 25.22 614 THR A CA 1
ATOM 4795 C C . THR A 1 614 ? -39.217 -23.052 3.524 1.00 25.22 614 THR A C 1
ATOM 4797 O O . THR A 1 614 ? -39.763 -22.135 4.130 1.00 25.22 614 THR A O 1
ATOM 4800 N N . ILE A 1 615 ? -38.608 -22.892 2.345 1.00 29.98 615 ILE A N 1
ATOM 4801 C CA . ILE A 1 615 ? -38.484 -21.683 1.515 1.00 29.98 615 ILE A CA 1
ATOM 4802 C C . ILE A 1 615 ? -39.806 -21.414 0.774 1.00 29.98 615 ILE A C 1
ATOM 4804 O O . ILE A 1 615 ? -40.287 -22.334 0.121 1.00 29.98 615 ILE A O 1
ATOM 4808 N N . ASN A 1 616 ? -40.360 -20.188 0.860 1.00 24.31 616 ASN A N 1
ATOM 4809 C CA . ASN A 1 616 ? -41.160 -19.495 -0.183 1.00 24.31 616 ASN A CA 1
ATOM 4810 C C . ASN A 1 616 ? -41.820 -18.195 0.345 1.00 24.31 616 ASN A C 1
ATOM 4812 O O . ASN A 1 616 ? -43.020 -18.199 0.613 1.00 24.31 616 ASN A O 1
ATOM 4816 N N . HIS A 1 617 ? -41.091 -17.067 0.470 1.00 27.09 617 HIS A N 1
ATOM 4817 C CA . HIS A 1 617 ? -41.741 -15.742 0.629 1.00 27.09 617 HIS A CA 1
ATOM 4818 C C . HIS A 1 617 ? -40.873 -14.483 0.396 1.00 27.09 617 HIS A C 1
ATOM 4820 O O . HIS A 1 617 ? -41.010 -13.504 1.120 1.00 27.09 617 HIS A O 1
ATOM 4826 N N . ILE A 1 618 ? -39.981 -14.438 -0.608 1.00 27.92 618 ILE A N 1
ATOM 4827 C CA . ILE A 1 618 ? -39.240 -13.188 -0.916 1.00 27.92 618 ILE A CA 1
ATOM 4828 C C . ILE A 1 618 ? -39.109 -12.969 -2.430 1.00 27.92 618 ILE A C 1
ATOM 4830 O O . ILE A 1 618 ? -38.025 -13.027 -3.006 1.00 27.92 618 ILE A O 1
ATOM 4834 N N . THR A 1 619 ? -40.229 -12.724 -3.113 1.00 25.88 619 THR A N 1
ATOM 4835 C CA . THR A 1 619 ? -40.215 -12.267 -4.523 1.00 25.88 619 THR A CA 1
ATOM 4836 C C . THR A 1 619 ? -41.313 -11.239 -4.827 1.00 25.88 619 THR A C 1
ATOM 4838 O O . THR A 1 619 ? -41.734 -11.102 -5.968 1.00 25.88 619 THR A O 1
ATOM 4841 N N . ALA A 1 620 ? -41.777 -10.487 -3.819 1.00 25.11 620 ALA A N 1
ATOM 4842 C CA . ALA A 1 620 ? -42.888 -9.538 -3.985 1.00 25.11 620 ALA A CA 1
ATOM 4843 C C . ALA A 1 620 ? -42.668 -8.130 -3.387 1.00 25.11 620 ALA A C 1
ATOM 4845 O O . ALA A 1 620 ? -43.620 -7.368 -3.298 1.00 25.11 620 ALA A O 1
ATOM 4846 N N . LEU A 1 621 ? -41.442 -7.735 -3.010 1.00 27.78 621 LEU A N 1
ATOM 4847 C CA . LEU A 1 621 ? -41.195 -6.421 -2.374 1.00 27.78 621 LEU A CA 1
ATOM 4848 C C . LEU A 1 621 ? -40.263 -5.465 -3.142 1.00 27.78 621 LEU A C 1
ATOM 4850 O O . LEU A 1 621 ? -39.841 -4.458 -2.589 1.00 27.78 621 LEU A O 1
ATOM 4854 N N . PHE A 1 622 ? -39.953 -5.726 -4.418 1.00 30.02 622 PHE A N 1
ATOM 4855 C CA . PHE A 1 622 ? -39.010 -4.891 -5.189 1.00 30.02 622 PHE A CA 1
ATOM 4856 C C . PHE A 1 622 ? -39.616 -4.044 -6.321 1.00 30.02 622 PHE A C 1
ATOM 4858 O O . PHE A 1 622 ? -38.865 -3.551 -7.161 1.00 30.02 622 PHE A O 1
ATOM 4865 N N . VAL A 1 623 ? -40.940 -3.832 -6.361 1.00 30.91 623 VAL A N 1
ATOM 4866 C CA . VAL A 1 623 ? -41.564 -3.072 -7.469 1.00 30.91 623 VAL A CA 1
ATOM 4867 C C . VAL A 1 623 ? -42.381 -1.839 -7.053 1.00 30.91 623 VAL A C 1
ATOM 4869 O O . VAL A 1 623 ? -42.577 -0.968 -7.896 1.00 30.91 623 VAL A O 1
ATOM 4872 N N . GLU A 1 624 ? -42.733 -1.625 -5.783 1.00 30.27 624 GLU A N 1
ATOM 4873 C CA . GLU A 1 624 ? -43.479 -0.414 -5.391 1.00 30.27 624 GLU A CA 1
ATOM 4874 C C . GLU A 1 624 ? -42.797 0.367 -4.264 1.00 30.27 624 GLU A C 1
ATOM 4876 O O . GLU A 1 624 ? -42.701 -0.072 -3.125 1.00 30.27 624 GLU A O 1
ATOM 4881 N N . GLY A 1 625 ? -42.288 1.545 -4.632 1.00 27.42 625 GLY A N 1
ATOM 4882 C CA . GLY A 1 625 ? -41.610 2.493 -3.748 1.00 27.42 625 GLY A CA 1
ATOM 4883 C C . GLY A 1 625 ? -41.031 3.683 -4.517 1.00 27.42 625 GLY A C 1
ATOM 4884 O O . GLY A 1 625 ? -39.875 4.054 -4.327 1.00 27.42 625 GLY A O 1
ATOM 4885 N N . ARG A 1 626 ? -41.797 4.242 -5.465 1.00 40.31 626 ARG A N 1
ATOM 4886 C CA . ARG A 1 626 ? -41.523 5.541 -6.101 1.00 40.31 626 ARG A CA 1
ATOM 4887 C C . ARG A 1 626 ? -42.681 6.480 -5.786 1.00 40.31 626 ARG A C 1
ATOM 4889 O O . ARG A 1 626 ? -43.771 6.280 -6.304 1.00 40.31 626 ARG A O 1
ATOM 4896 N N . GLY A 1 627 ? -42.394 7.516 -5.010 1.00 31.31 627 GLY A N 1
ATOM 4897 C CA . GLY A 1 627 ? -43.293 8.635 -4.742 1.00 31.31 627 GLY A CA 1
ATOM 4898 C C . GLY A 1 627 ? -43.020 9.209 -3.356 1.00 31.31 627 GLY A C 1
ATOM 4899 O O . GLY A 1 627 ? -42.997 8.454 -2.399 1.00 31.31 627 GLY A O 1
ATOM 4900 N N . ASP A 1 628 ? -42.806 10.523 -3.283 1.00 30.61 628 ASP A N 1
ATOM 4901 C CA . ASP A 1 628 ? -43.099 11.357 -2.100 1.00 30.61 628 ASP A CA 1
ATOM 4902 C C . ASP A 1 628 ? -42.021 11.761 -1.074 1.00 30.61 628 ASP A C 1
ATOM 4904 O O . ASP A 1 628 ? -42.378 12.193 0.012 1.00 30.61 628 ASP A O 1
ATOM 4908 N N . ASP A 1 629 ? -40.735 11.854 -1.438 1.00 31.05 629 ASP A N 1
ATOM 4909 C CA . ASP A 1 629 ? -39.730 12.542 -0.580 1.00 31.05 629 ASP A CA 1
ATOM 4910 C C . ASP A 1 629 ? -39.057 13.772 -1.228 1.00 31.05 629 ASP A C 1
ATOM 4912 O O . ASP A 1 629 ? -37.962 14.199 -0.853 1.00 31.05 629 ASP A O 1
ATOM 4916 N N . ALA A 1 630 ? -39.700 14.391 -2.223 1.00 32.34 630 ALA A N 1
ATOM 4917 C CA . ALA A 1 630 ? -39.137 15.548 -2.930 1.00 32.34 630 ALA A CA 1
ATOM 4918 C C . ALA A 1 630 ? -39.373 16.914 -2.242 1.00 32.34 630 ALA A C 1
ATOM 4920 O O . ALA A 1 630 ? -38.902 17.927 -2.755 1.00 32.34 630 ALA A O 1
ATOM 4921 N N . ALA A 1 631 ? -40.073 16.985 -1.102 1.00 31.81 631 ALA A N 1
ATOM 4922 C CA . ALA A 1 631 ? -40.596 18.263 -0.596 1.00 31.81 631 ALA A CA 1
ATOM 4923 C C . ALA A 1 631 ? -39.831 18.922 0.576 1.00 31.81 631 ALA A C 1
ATOM 4925 O O . ALA A 1 631 ? -40.125 20.072 0.901 1.00 31.81 631 ALA A O 1
ATOM 4926 N N . HIS A 1 632 ? -38.825 18.289 1.196 1.00 33.91 632 HIS A N 1
ATOM 4927 C CA . HIS A 1 632 ? -38.132 18.878 2.361 1.00 33.91 632 HIS A CA 1
ATOM 4928 C C . HIS A 1 632 ? -36.604 18.694 2.362 1.00 33.91 632 HIS A C 1
ATOM 4930 O O . HIS A 1 632 ? -36.036 17.996 3.199 1.00 33.91 632 HIS A O 1
ATOM 4936 N N . ARG A 1 633 ? -35.886 19.401 1.477 1.00 34.84 633 ARG A N 1
ATOM 4937 C CA . ARG A 1 633 ? -34.450 19.676 1.680 1.00 34.84 633 ARG A CA 1
ATOM 4938 C C . ARG A 1 633 ? -34.167 21.169 1.587 1.00 34.84 633 ARG A C 1
ATOM 4940 O O . ARG A 1 633 ? -34.411 21.786 0.559 1.00 34.84 633 ARG A O 1
ATOM 4947 N N . LYS A 1 634 ? -33.644 21.733 2.680 1.00 35.78 634 LYS A N 1
ATOM 4948 C CA . LYS A 1 634 ? -33.129 23.106 2.735 1.00 35.78 634 LYS A CA 1
ATOM 4949 C C . LYS A 1 634 ? -31.962 23.249 1.752 1.00 35.78 634 LYS A C 1
ATOM 4951 O O . LYS A 1 634 ? -30.951 22.559 1.888 1.00 35.78 634 LYS A O 1
ATOM 4956 N N . ASP A 1 635 ? -32.095 24.159 0.795 1.00 40.06 635 ASP A N 1
ATOM 4957 C CA . ASP A 1 635 ? -30.993 24.613 -0.050 1.00 40.06 635 ASP A CA 1
ATOM 4958 C C . ASP A 1 635 ? -29.905 25.258 0.825 1.00 40.06 635 ASP A C 1
ATOM 4960 O O . ASP A 1 635 ? -30.127 26.290 1.455 1.00 40.06 635 ASP A O 1
ATOM 4964 N N . GLY A 1 636 ? -28.731 24.623 0.901 1.00 47.22 636 GLY A N 1
ATOM 4965 C CA . GLY A 1 636 ? -27.568 25.166 1.615 1.00 47.22 636 GLY A CA 1
ATOM 4966 C C . GLY A 1 636 ? -26.565 24.146 2.158 1.00 47.22 636 GLY A C 1
ATOM 4967 O O . GLY A 1 636 ? -25.463 24.543 2.530 1.00 47.22 636 GLY A O 1
ATOM 4968 N N . ASP A 1 637 ? -26.897 22.853 2.198 1.00 55.34 637 ASP A N 1
ATOM 4969 C CA . ASP A 1 637 ? -26.005 21.846 2.784 1.00 55.34 637 ASP A CA 1
ATOM 4970 C C . ASP A 1 637 ? -24.993 21.289 1.758 1.00 55.34 637 ASP A C 1
ATOM 4972 O O . ASP A 1 637 ? -25.331 20.499 0.872 1.00 55.34 637 ASP A O 1
ATOM 4976 N N . GLU A 1 638 ? -23.736 21.736 1.844 1.00 62.41 638 GLU A N 1
ATOM 4977 C CA . GLU A 1 638 ? -22.623 21.299 0.978 1.00 62.41 638 GLU A CA 1
ATOM 4978 C C . GLU A 1 638 ? -21.971 19.988 1.443 1.00 62.41 638 GLU A C 1
ATOM 4980 O O . GLU A 1 638 ? -21.081 19.458 0.777 1.00 62.41 638 GLU A O 1
ATOM 4985 N N . HIS A 1 639 ? -22.403 19.440 2.582 1.00 67.75 639 HIS A N 1
ATOM 4986 C CA . HIS A 1 639 ? -21.811 18.250 3.196 1.00 67.75 639 HIS A CA 1
ATOM 4987 C C . HIS A 1 639 ? -22.603 16.968 2.926 1.00 67.75 639 HIS A C 1
ATOM 4989 O O . HIS A 1 639 ? -22.454 15.969 3.627 1.00 67.75 639 HIS A O 1
ATOM 4995 N N . THR A 1 640 ? -23.423 16.953 1.875 1.00 79.44 640 THR A N 1
ATOM 4996 C CA . THR A 1 640 ? -24.184 15.751 1.525 1.00 79.44 640 THR A CA 1
ATOM 4997 C C . THR A 1 640 ? -23.265 14.624 1.044 1.00 79.44 640 THR A C 1
ATOM 4999 O O . THR A 1 640 ? -22.400 14.815 0.186 1.00 79.44 640 THR A O 1
ATOM 5002 N N . VAL A 1 641 ? -23.503 13.409 1.549 1.00 81.69 641 VAL A N 1
ATOM 5003 C CA . VAL A 1 641 ? -22.805 12.184 1.111 1.00 81.69 641 VAL A CA 1
ATOM 5004 C C . VAL A 1 641 ? -22.916 12.006 -0.407 1.00 81.69 641 VAL A C 1
ATOM 5006 O O . VAL A 1 641 ? -21.939 11.665 -1.066 1.00 81.69 641 VAL A O 1
ATOM 5009 N N . ALA A 1 642 ? -24.080 12.320 -0.986 1.00 82.25 642 ALA A N 1
ATOM 5010 C CA . ALA A 1 642 ? -24.305 12.260 -2.429 1.00 82.25 642 ALA A CA 1
ATOM 5011 C C . ALA A 1 642 ? -23.381 13.200 -3.229 1.00 82.25 642 ALA A C 1
ATOM 5013 O O . ALA A 1 642 ? -22.918 12.824 -4.308 1.00 82.25 642 ALA A O 1
ATOM 5014 N N . GLY A 1 643 ? -23.080 14.392 -2.703 1.00 85.88 643 GLY A N 1
ATOM 5015 C CA . GLY A 1 643 ? -22.162 15.335 -3.337 1.00 85.88 643 GLY A CA 1
ATOM 5016 C C . GLY A 1 643 ? -20.724 14.826 -3.362 1.00 85.88 643 GLY A C 1
ATOM 5017 O O . GLY A 1 643 ? -20.088 14.828 -4.416 1.00 85.88 643 GLY A O 1
ATOM 5018 N N . TRP A 1 644 ? -20.230 14.295 -2.241 1.00 90.94 644 TRP A N 1
ATOM 5019 C CA . TRP A 1 644 ? -18.876 13.735 -2.158 1.00 90.94 644 TRP A CA 1
ATOM 5020 C C . TRP A 1 644 ? -18.718 12.403 -2.901 1.00 90.94 644 TRP A C 1
ATOM 5022 O O . TRP A 1 644 ? -17.690 12.189 -3.539 1.00 90.94 644 TRP A O 1
ATOM 5032 N N . LEU A 1 645 ? -19.748 11.551 -2.926 1.00 90.31 645 LEU A N 1
ATOM 5033 C CA . LEU A 1 645 ? -19.780 10.369 -3.797 1.00 90.31 645 LEU A CA 1
ATOM 5034 C C . LEU A 1 645 ? -19.755 10.758 -5.279 1.00 90.31 645 LEU A C 1
ATOM 5036 O O . LEU A 1 645 ? -19.085 10.109 -6.079 1.00 90.31 645 LEU A O 1
ATOM 5040 N N . THR A 1 646 ? -20.426 11.852 -5.647 1.00 91.19 646 THR A N 1
ATOM 5041 C CA . THR A 1 646 ? -20.370 12.381 -7.014 1.00 91.19 646 THR A CA 1
ATOM 5042 C C . THR A 1 646 ? -18.975 12.908 -7.350 1.00 91.19 646 THR A C 1
ATOM 5044 O O . THR A 1 646 ? -18.486 12.621 -8.438 1.00 91.19 646 THR A O 1
ATOM 5047 N N . VAL A 1 647 ? -18.295 13.588 -6.418 1.00 92.62 647 VAL A N 1
ATOM 5048 C CA . VAL A 1 647 ? -16.880 13.985 -6.565 1.00 92.62 647 VAL A CA 1
ATOM 5049 C C . VAL A 1 647 ? -15.980 12.762 -6.746 1.00 92.62 647 VAL A C 1
ATOM 5051 O O . VAL A 1 647 ? -15.164 12.754 -7.663 1.00 92.62 647 VAL A O 1
ATOM 5054 N N . ALA A 1 648 ? -16.154 11.713 -5.936 1.00 94.75 648 ALA A N 1
ATOM 5055 C CA . ALA A 1 648 ? -15.383 10.475 -6.050 1.00 94.75 648 ALA A CA 1
ATOM 5056 C C . ALA A 1 648 ? -15.627 9.757 -7.392 1.00 94.75 648 ALA A C 1
ATOM 5058 O O . ALA A 1 648 ? -14.680 9.330 -8.048 1.00 94.75 648 ALA A O 1
ATOM 5059 N N . GLY A 1 649 ? -16.877 9.680 -7.856 1.00 95.00 649 GLY A N 1
ATOM 5060 C CA . GLY A 1 649 ? -17.201 9.106 -9.166 1.00 95.00 649 GLY A CA 1
ATOM 5061 C C . GLY A 1 649 ? -16.587 9.907 -10.315 1.00 95.00 649 GLY A C 1
ATOM 5062 O O . GLY A 1 649 ? -15.924 9.345 -11.184 1.00 95.00 649 GLY A O 1
ATOM 5063 N N . SER A 1 650 ? -16.721 11.234 -10.282 1.00 94.75 650 SER A N 1
ATOM 5064 C CA . SER A 1 650 ? -16.115 12.134 -11.268 1.00 94.75 650 SER A CA 1
ATOM 5065 C C . SER A 1 650 ? -14.581 12.076 -11.257 1.00 94.75 650 SER A C 1
ATOM 5067 O O . SER A 1 650 ? -13.958 12.141 -12.317 1.00 94.75 650 SER A O 1
ATOM 5069 N N . PHE A 1 651 ? -13.961 11.903 -10.084 1.00 97.06 651 PHE A N 1
ATOM 5070 C CA . PHE A 1 651 ? -12.522 11.667 -9.941 1.00 97.06 651 PHE A CA 1
ATOM 5071 C C . PHE A 1 651 ? -12.089 10.405 -10.693 1.00 97.06 651 PHE A C 1
ATOM 5073 O O . PHE A 1 651 ? -11.120 10.451 -11.448 1.00 97.06 651 PHE A O 1
ATOM 5080 N N . LEU A 1 652 ? -12.819 9.293 -10.544 1.00 97.56 652 LEU A N 1
ATOM 5081 C CA . LEU A 1 652 ? -12.517 8.031 -11.232 1.00 97.56 652 LEU A CA 1
ATOM 5082 C C . LEU A 1 652 ? -12.664 8.147 -12.755 1.00 97.56 652 LEU A C 1
ATOM 5084 O O . LEU A 1 652 ? -11.865 7.583 -13.502 1.00 97.56 652 LEU A O 1
ATOM 5088 N N . VAL A 1 653 ? -13.632 8.928 -13.237 1.00 96.88 653 VAL A N 1
ATOM 5089 C CA . VAL A 1 653 ? -13.765 9.213 -14.674 1.00 96.88 653 VAL A CA 1
ATOM 5090 C C . VAL A 1 653 ? -12.571 10.016 -15.191 1.00 96.88 653 VAL A C 1
ATOM 5092 O O . VAL A 1 653 ? -12.013 9.683 -16.239 1.00 96.88 653 VAL A O 1
ATOM 5095 N N . TYR A 1 654 ? -12.132 11.038 -14.451 1.00 95.50 654 TYR A N 1
ATOM 5096 C CA . TYR A 1 654 ? -10.931 11.814 -14.784 1.00 95.50 654 TYR A CA 1
ATOM 5097 C C . TYR A 1 654 ? -9.648 10.978 -14.704 1.00 95.50 654 TYR A C 1
ATOM 5099 O O . TYR A 1 654 ? -8.751 11.157 -15.533 1.00 95.50 654 TYR A O 1
ATOM 5107 N N . PHE A 1 655 ? -9.585 10.043 -13.754 1.00 96.75 655 PHE A N 1
ATOM 5108 C CA . PHE A 1 655 ? -8.513 9.063 -13.608 1.00 96.75 655 PHE A CA 1
ATOM 5109 C C . PHE A 1 655 ? -8.375 8.199 -14.859 1.00 96.75 655 PHE A C 1
ATOM 5111 O O . PHE A 1 655 ? -7.271 8.021 -15.354 1.00 96.75 655 PHE A O 1
ATOM 5118 N N . VAL A 1 656 ? -9.469 7.717 -15.446 1.00 96.12 656 VAL A N 1
ATOM 5119 C CA . VAL A 1 656 ? -9.377 6.925 -16.682 1.00 96.12 656 VAL A CA 1
ATOM 5120 C C . VAL A 1 656 ? -9.167 7.797 -17.919 1.00 96.12 656 VAL A C 1
ATOM 5122 O O . VAL A 1 656 ? -8.358 7.444 -18.766 1.00 96.12 656 VAL A O 1
ATOM 5125 N N . SER A 1 657 ? -9.860 8.933 -18.019 1.00 93.88 657 SER A N 1
ATOM 5126 C CA . SER A 1 657 ? -9.897 9.762 -19.235 1.00 93.88 657 SER A CA 1
ATOM 5127 C C . SER A 1 657 ? -8.605 10.567 -19.421 1.00 93.88 657 SER A C 1
ATOM 5129 O O . SER A 1 657 ? -7.644 10.104 -20.035 1.00 93.88 657 SER A O 1
ATOM 5131 N N . TYR A 1 658 ? -8.539 11.766 -18.830 1.00 91.69 658 TYR A N 1
ATOM 5132 C CA . TYR A 1 658 ? -7.348 12.616 -18.871 1.00 91.69 658 TYR A CA 1
ATOM 5133 C C . TYR A 1 658 ? -6.131 11.918 -18.269 1.00 91.69 658 TYR A C 1
ATOM 5135 O O . TYR A 1 658 ? -5.004 12.223 -18.636 1.00 91.69 658 TYR A O 1
ATOM 5143 N N . GLY A 1 659 ? -6.337 10.997 -17.330 1.00 91.44 659 GLY A N 1
ATOM 5144 C CA . GLY A 1 659 ? -5.247 10.294 -16.685 1.00 91.44 659 GLY A CA 1
ATOM 5145 C C . GLY A 1 659 ? -4.459 9.377 -17.612 1.00 91.44 659 GLY A C 1
ATOM 5146 O O . GLY A 1 659 ? -3.238 9.323 -17.513 1.00 91.44 659 GLY A O 1
ATOM 5147 N N . TYR A 1 660 ? -5.131 8.731 -18.565 1.00 92.44 660 TYR A N 1
ATOM 5148 C CA . TYR A 1 660 ? -4.470 7.969 -19.624 1.00 92.44 660 TYR A CA 1
ATOM 5149 C C . TYR A 1 660 ? -3.682 8.884 -20.575 1.00 92.44 660 TYR A C 1
ATOM 5151 O O . TYR A 1 660 ? -2.567 8.557 -20.973 1.00 92.44 660 TYR A O 1
ATOM 5159 N N . MET A 1 661 ? -4.223 10.068 -20.881 1.00 91.00 661 MET A N 1
ATOM 5160 C CA . MET A 1 661 ? -3.569 11.077 -21.729 1.00 91.00 661 MET A CA 1
ATOM 5161 C C . MET A 1 661 ? -2.352 11.717 -21.038 1.00 91.00 661 MET A C 1
ATOM 5163 O O . MET A 1 661 ? -1.322 11.947 -21.663 1.00 91.00 661 MET A O 1
ATOM 5167 N N . ASN A 1 662 ? -2.431 11.954 -19.727 1.00 90.94 662 ASN A N 1
ATOM 5168 C CA . ASN A 1 662 ? -1.327 12.467 -18.910 1.00 90.94 662 ASN A CA 1
ATOM 5169 C C . ASN A 1 662 ? -0.153 11.482 -18.789 1.00 90.94 662 ASN A C 1
ATOM 5171 O O . ASN A 1 662 ? 0.927 11.870 -18.345 1.00 90.94 662 ASN A O 1
ATOM 5175 N N . SER A 1 663 ? -0.360 10.220 -19.165 1.00 93.56 663 SER A N 1
ATOM 5176 C CA . SER A 1 663 ? 0.677 9.192 -19.245 1.00 93.56 663 SER A CA 1
ATOM 5177 C C . SER A 1 663 ? 1.331 9.103 -20.626 1.00 93.56 663 SER A C 1
ATOM 5179 O O . SER A 1 663 ? 2.130 8.197 -20.850 1.00 93.56 663 SER A O 1
ATOM 5181 N N . PHE A 1 664 ? 1.019 10.016 -21.556 1.00 93.31 664 PHE A N 1
ATOM 5182 C CA . PHE A 1 664 ? 1.530 9.938 -22.925 1.00 93.31 664 PHE A CA 1
ATOM 5183 C C . PHE A 1 664 ? 3.052 10.031 -23.035 1.00 93.31 664 PHE A C 1
ATOM 5185 O O . PHE A 1 664 ? 3.594 9.412 -23.938 1.00 93.31 664 PHE A O 1
ATOM 5192 N N . GLY A 1 665 ? 3.765 10.673 -22.105 1.00 89.75 665 GLY A N 1
ATOM 5193 C CA . GLY A 1 665 ? 5.236 10.642 -22.109 1.00 89.75 665 GLY A CA 1
ATOM 5194 C C . GLY A 1 665 ? 5.820 9.227 -22.095 1.00 89.75 665 GLY A C 1
ATOM 5195 O O . GLY A 1 665 ? 6.725 8.944 -22.874 1.00 89.75 665 GLY A O 1
ATOM 5196 N N . TYR A 1 666 ? 5.211 8.301 -21.343 1.00 92.31 666 TYR A N 1
ATOM 5197 C CA . TYR A 1 666 ? 5.610 6.892 -21.373 1.00 92.31 666 TYR A CA 1
ATOM 5198 C C . TYR A 1 666 ? 5.373 6.268 -22.754 1.00 92.31 666 TYR A C 1
ATOM 5200 O O . TYR A 1 666 ? 6.219 5.548 -23.276 1.00 92.31 666 TYR A O 1
ATOM 5208 N N . PHE A 1 667 ? 4.211 6.538 -23.362 1.00 93.00 667 PHE A N 1
ATOM 5209 C CA . PHE A 1 667 ? 3.891 6.050 -24.705 1.00 93.00 667 PHE A CA 1
ATOM 5210 C C . PHE A 1 667 ? 4.836 6.642 -25.757 1.00 93.00 667 PHE A C 1
ATOM 5212 O O . PHE A 1 667 ? 5.301 5.909 -26.621 1.00 93.00 667 PHE A O 1
ATOM 5219 N N . GLN A 1 668 ? 5.167 7.932 -25.659 1.00 91.44 668 GLN A N 1
ATOM 5220 C CA . GLN A 1 668 ? 6.129 8.615 -26.521 1.00 91.44 668 GLN A CA 1
ATOM 5221 C C . GLN A 1 668 ? 7.500 7.929 -26.449 1.00 91.44 668 GLN A C 1
ATOM 5223 O O . GLN A 1 668 ? 8.045 7.562 -27.488 1.00 91.44 668 GLN A O 1
ATOM 5228 N N . ASP A 1 669 ? 8.026 7.705 -25.241 1.00 88.38 669 ASP A N 1
ATOM 5229 C CA . ASP A 1 669 ? 9.309 7.029 -25.020 1.00 88.38 669 ASP A CA 1
ATOM 5230 C C . ASP A 1 669 ? 9.285 5.574 -25.525 1.00 88.38 669 ASP A C 1
ATOM 5232 O O . ASP A 1 669 ? 10.160 5.147 -26.283 1.00 88.38 669 ASP A O 1
ATOM 5236 N N . TYR A 1 670 ? 8.230 4.822 -25.196 1.00 90.69 670 TYR A N 1
ATOM 5237 C CA . TYR A 1 670 ? 8.073 3.430 -25.618 1.00 90.69 670 TYR A CA 1
ATOM 5238 C C . TYR A 1 670 ? 7.944 3.284 -27.142 1.00 90.69 670 TYR A C 1
ATOM 5240 O O . TYR A 1 670 ? 8.567 2.401 -27.739 1.00 90.69 670 TYR A O 1
ATOM 5248 N N . TYR A 1 671 ? 7.158 4.144 -27.794 1.00 92.81 671 TYR A N 1
ATOM 5249 C CA . TYR A 1 671 ? 6.968 4.124 -29.244 1.00 92.81 671 TYR A CA 1
ATOM 5250 C C . TYR A 1 671 ? 8.239 4.514 -29.990 1.00 92.81 671 TYR A C 1
ATOM 5252 O O . TYR A 1 671 ? 8.580 3.826 -30.951 1.00 92.81 671 TYR A O 1
ATOM 5260 N N . LEU A 1 672 ? 8.969 5.529 -29.518 1.00 87.1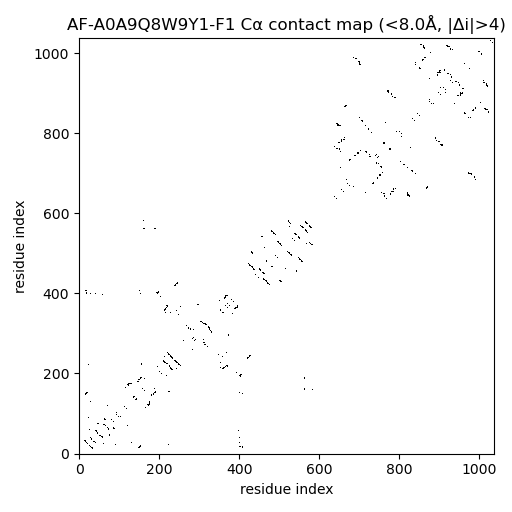9 672 LEU A N 1
ATOM 5261 C CA . LEU A 1 672 ? 10.276 5.901 -30.067 1.00 87.19 672 LEU A CA 1
ATOM 5262 C C . LEU A 1 672 ? 11.302 4.769 -29.938 1.00 87.19 672 LEU A C 1
ATOM 5264 O O . LEU A 1 672 ? 12.074 4.543 -30.862 1.00 87.19 672 LEU A O 1
ATOM 5268 N N . GLY A 1 673 ? 11.308 4.049 -28.813 1.00 84.06 673 GLY A N 1
ATOM 5269 C CA . GLY A 1 673 ? 12.280 2.983 -28.567 1.00 84.06 673 GLY A CA 1
ATOM 5270 C C . GLY A 1 673 ? 11.947 1.631 -29.206 1.00 84.06 673 GLY A C 1
ATOM 5271 O O . GLY A 1 673 ? 12.852 0.830 -29.414 1.00 84.06 673 GLY A O 1
ATOM 5272 N N . HIS A 1 674 ? 10.669 1.348 -29.490 1.00 87.25 674 HIS A N 1
ATOM 5273 C CA . HIS A 1 674 ? 10.226 -0.010 -29.839 1.00 87.25 674 HIS A CA 1
ATOM 5274 C C . HIS A 1 674 ? 9.243 -0.051 -31.014 1.00 87.25 674 HIS A C 1
ATOM 5276 O O . HIS A 1 674 ? 9.582 -0.510 -32.100 1.00 87.25 674 HIS A O 1
ATOM 5282 N N . SER A 1 675 ? 7.995 0.385 -30.804 1.00 85.88 675 SER A N 1
ATOM 5283 C CA . SER A 1 675 ? 6.899 0.086 -31.746 1.00 85.88 675 SER A CA 1
ATOM 5284 C C . SER A 1 675 ? 6.931 0.935 -33.021 1.00 85.88 675 SER A C 1
ATOM 5286 O O . SER A 1 675 ? 6.415 0.505 -34.052 1.00 85.88 675 SER A O 1
ATOM 5288 N N . LEU A 1 676 ? 7.518 2.134 -32.963 1.00 90.31 676 LEU A N 1
ATOM 5289 C CA . LEU A 1 676 ? 7.533 3.134 -34.034 1.00 90.31 676 LEU A CA 1
ATOM 5290 C C . LEU A 1 676 ? 8.927 3.768 -34.210 1.00 90.31 676 LEU A C 1
ATOM 5292 O O . LEU A 1 676 ? 9.022 4.915 -34.636 1.00 90.31 676 LEU A O 1
ATOM 5296 N N . ALA A 1 677 ? 10.006 3.024 -33.938 1.00 83.88 677 ALA A N 1
ATOM 5297 C CA . ALA A 1 677 ? 11.388 3.529 -33.930 1.00 83.88 677 ALA A CA 1
ATOM 5298 C C . ALA A 1 677 ? 11.879 4.179 -35.248 1.00 83.88 677 ALA A C 1
ATOM 5300 O O . ALA A 1 677 ? 12.909 4.845 -35.260 1.00 83.88 677 ALA A O 1
ATOM 5301 N N . GLY A 1 678 ? 11.145 4.020 -36.357 1.00 82.50 678 GLY A N 1
ATOM 5302 C CA . GLY A 1 678 ? 11.425 4.669 -37.646 1.00 82.50 678 GLY A CA 1
ATOM 5303 C C . GLY A 1 678 ? 10.667 5.979 -37.911 1.00 82.50 678 GLY A C 1
ATOM 5304 O O . GLY A 1 678 ? 10.876 6.589 -38.958 1.00 82.50 678 GLY A O 1
ATOM 5305 N N . TYR A 1 679 ? 9.774 6.413 -37.016 1.00 88.00 679 TYR A N 1
ATOM 5306 C CA . TYR A 1 679 ? 8.977 7.630 -37.200 1.00 88.00 679 TYR A CA 1
ATOM 5307 C C . TYR A 1 679 ? 9.577 8.836 -36.460 1.00 88.00 679 TYR A C 1
ATOM 5309 O O . TYR A 1 679 ? 10.079 8.684 -35.346 1.00 88.00 679 TYR A O 1
ATOM 5317 N N . PRO A 1 680 ? 9.477 10.061 -37.019 1.00 86.62 680 PRO A N 1
ATOM 5318 C CA . PRO A 1 680 ? 9.916 11.267 -36.323 1.00 86.62 680 PRO A CA 1
ATOM 5319 C C . PRO A 1 680 ? 9.143 11.502 -35.019 1.00 86.62 680 PRO A C 1
ATOM 5321 O O . PRO A 1 680 ? 7.934 11.266 -34.943 1.00 86.62 680 PRO A O 1
ATOM 5324 N N . SER A 1 681 ? 9.824 12.067 -34.020 1.00 84.00 681 SER A N 1
ATOM 5325 C CA . SER A 1 681 ? 9.261 12.342 -32.690 1.00 84.00 681 SER A CA 1
ATOM 5326 C C . SER A 1 681 ? 8.016 13.240 -32.725 1.00 84.00 681 SER A C 1
ATOM 5328 O O . SER A 1 681 ? 7.065 13.023 -31.969 1.00 84.00 681 SER A O 1
ATOM 5330 N N . SER A 1 682 ? 7.974 14.201 -33.656 1.00 87.12 682 SER A N 1
ATOM 5331 C CA . SER A 1 682 ? 6.800 15.042 -33.919 1.00 87.12 682 SER A CA 1
ATOM 5332 C C . SER A 1 682 ? 5.593 14.251 -34.422 1.00 87.12 682 SER A C 1
ATOM 5334 O O . SER A 1 682 ? 4.471 14.563 -34.040 1.00 87.12 682 SER A O 1
ATOM 5336 N N . VAL A 1 683 ? 5.806 13.216 -35.243 1.00 89.62 683 VAL A N 1
ATOM 5337 C CA . VAL A 1 683 ? 4.730 12.401 -35.825 1.00 89.62 683 VAL A CA 1
ATOM 5338 C C . VAL A 1 683 ? 4.130 11.468 -34.774 1.00 89.62 683 VAL A C 1
ATOM 5340 O O . VAL A 1 683 ? 2.914 11.318 -34.716 1.00 89.62 683 VAL A O 1
ATOM 5343 N N . ILE A 1 684 ? 4.950 10.886 -33.895 1.00 91.19 684 ILE A N 1
ATOM 5344 C CA . ILE A 1 684 ? 4.459 10.047 -32.787 1.00 91.19 684 ILE A CA 1
ATOM 5345 C C . ILE A 1 684 ? 3.648 10.889 -31.790 1.00 91.19 684 ILE A C 1
ATOM 5347 O O . ILE A 1 684 ? 2.573 10.468 -31.358 1.00 91.19 684 ILE A O 1
ATOM 5351 N N . ALA A 1 685 ? 4.096 12.115 -31.499 1.00 90.62 685 ALA A N 1
ATOM 5352 C CA . ALA A 1 685 ? 3.399 13.015 -30.583 1.00 90.62 685 ALA A CA 1
ATOM 5353 C C . ALA A 1 685 ? 1.995 13.418 -31.065 1.00 90.62 685 ALA A C 1
ATOM 5355 O O . ALA A 1 685 ? 1.141 13.719 -30.228 1.00 90.62 685 ALA A O 1
ATOM 5356 N N . ILE A 1 686 ? 1.725 13.354 -32.380 1.00 93.62 686 ILE A N 1
ATOM 5357 C CA . ILE A 1 686 ? 0.381 13.571 -32.944 1.00 93.62 686 ILE A CA 1
ATOM 5358 C C . ILE A 1 686 ? -0.625 12.587 -32.353 1.00 93.62 686 ILE A C 1
ATOM 5360 O O . ILE A 1 686 ? -1.772 12.966 -32.156 1.00 93.62 686 ILE A O 1
ATOM 5364 N N . ILE A 1 687 ? -0.236 11.347 -32.031 1.00 94.62 687 ILE A N 1
ATOM 5365 C CA . ILE A 1 687 ? -1.169 10.361 -31.467 1.00 94.62 687 ILE A CA 1
ATOM 5366 C C . ILE A 1 687 ? -1.780 10.919 -30.177 1.00 94.62 687 ILE A C 1
ATOM 5368 O O . ILE A 1 687 ? -3.000 10.990 -30.070 1.00 94.62 687 ILE A O 1
ATOM 5372 N N . GLY A 1 688 ? -0.947 11.358 -29.230 1.00 91.69 688 GLY A N 1
ATOM 5373 C CA . GLY A 1 688 ? -1.392 11.885 -27.939 1.00 91.69 688 GLY A CA 1
ATOM 5374 C C . GLY A 1 688 ? -2.008 13.280 -28.026 1.00 91.69 688 GLY A C 1
ATOM 5375 O O . GLY A 1 688 ? -3.018 13.557 -27.375 1.00 91.69 688 GLY A O 1
ATOM 5376 N N . SER A 1 689 ? -1.462 14.158 -28.872 1.00 92.69 689 SER A N 1
ATOM 5377 C CA . SER A 1 689 ? -2.014 15.504 -29.044 1.00 92.69 689 SER A CA 1
ATOM 5378 C C . SER A 1 689 ? -3.378 15.481 -29.739 1.00 92.69 689 SER A C 1
ATOM 5380 O O . SER A 1 689 ? -4.261 16.263 -29.383 1.00 92.69 689 SER A O 1
ATOM 5382 N N . LEU A 1 690 ? -3.606 14.533 -30.659 1.00 93.62 690 LEU A N 1
ATOM 5383 C CA . LEU A 1 690 ? -4.903 14.288 -31.293 1.00 93.62 690 LEU A CA 1
ATOM 5384 C C . LEU A 1 690 ? -5.948 13.817 -30.280 1.00 93.62 690 LEU A C 1
ATOM 5386 O O . LEU A 1 690 ? -7.090 14.265 -30.364 1.00 93.62 690 LEU A O 1
ATOM 5390 N N . GLN A 1 691 ? -5.570 12.992 -29.292 1.00 93.38 691 GLN A N 1
ATOM 5391 C CA . GLN A 1 691 ? -6.478 12.589 -28.207 1.00 93.38 691 GLN A CA 1
ATOM 5392 C C . GLN A 1 691 ? -7.040 13.803 -27.473 1.00 93.38 691 GLN A C 1
ATOM 5394 O O . GLN A 1 691 ? -8.255 13.968 -27.356 1.00 93.38 691 GLN A O 1
ATOM 5399 N N . LEU A 1 692 ? -6.142 14.660 -26.980 1.00 90.94 692 LEU A N 1
ATOM 5400 C CA . LEU A 1 692 ? -6.510 15.852 -26.226 1.00 90.94 692 LEU A CA 1
ATOM 5401 C C . LEU A 1 692 ? -7.218 16.887 -27.115 1.00 90.94 692 LEU A C 1
ATOM 5403 O O . LEU A 1 692 ? -8.138 17.566 -26.655 1.00 90.94 692 LEU A O 1
ATOM 5407 N N . GLY A 1 693 ? -6.815 16.998 -28.382 1.00 93.50 693 GLY A N 1
ATOM 5408 C CA . GLY A 1 693 ? -7.428 17.886 -29.364 1.00 93.50 693 GLY A CA 1
ATOM 5409 C C . GLY A 1 693 ? -8.878 17.510 -29.667 1.00 93.50 693 GLY A C 1
ATOM 5410 O O . GLY A 1 693 ? -9.770 18.343 -29.521 1.00 93.50 693 GLY A O 1
ATOM 5411 N N . LEU A 1 694 ? -9.143 16.246 -30.008 1.00 94.44 694 LEU A N 1
ATOM 5412 C CA . LEU A 1 694 ? -10.501 15.760 -30.274 1.00 94.44 694 LEU A CA 1
ATOM 5413 C C . LEU A 1 694 ? -11.399 15.870 -29.044 1.00 94.44 694 LEU A C 1
ATOM 5415 O O . LEU A 1 694 ? -12.564 16.247 -29.173 1.00 94.44 694 LEU A O 1
ATOM 5419 N N . MET A 1 695 ? -10.852 15.619 -27.852 1.00 91.56 695 MET A N 1
ATOM 5420 C CA . MET A 1 695 ? -11.619 15.752 -26.619 1.00 91.56 695 MET A CA 1
ATOM 5421 C C . MET A 1 695 ? -12.080 17.199 -26.398 1.00 91.56 695 MET A C 1
ATOM 5423 O O . MET A 1 695 ? -13.240 17.429 -26.080 1.00 91.56 695 MET A O 1
ATOM 5427 N N . ASN A 1 696 ? -11.211 18.185 -26.642 1.00 90.25 696 ASN A N 1
ATOM 5428 C CA . ASN A 1 696 ? -11.569 19.604 -26.546 1.00 90.25 696 ASN A CA 1
ATOM 5429 C C . ASN A 1 696 ? -12.515 20.068 -27.667 1.00 90.25 696 ASN A C 1
ATOM 5431 O O . ASN A 1 696 ? -13.398 20.890 -27.416 1.00 90.25 696 ASN A O 1
ATOM 5435 N N . LEU A 1 697 ? -12.366 19.528 -28.878 1.00 92.94 697 LEU A N 1
ATOM 5436 C CA . LEU A 1 697 ? -13.211 19.857 -30.026 1.00 92.94 697 LEU A CA 1
ATOM 5437 C C . LEU A 1 697 ? -14.654 19.361 -29.846 1.00 92.94 697 LEU A C 1
ATOM 5439 O O . LEU A 1 697 ? -15.601 20.073 -30.173 1.00 92.94 697 LEU A O 1
ATOM 5443 N N . ILE A 1 698 ? -14.824 18.150 -29.308 1.00 91.94 698 ILE A N 1
ATOM 5444 C CA . ILE A 1 698 ? -16.135 17.507 -29.109 1.00 91.94 698 ILE A CA 1
ATOM 5445 C C . ILE A 1 698 ? -16.779 17.941 -27.779 1.00 91.94 698 ILE A C 1
ATOM 5447 O O . ILE A 1 698 ? -17.991 17.798 -27.603 1.00 91.94 698 ILE A O 1
ATOM 5451 N N . GLN A 1 699 ? -16.002 18.536 -26.866 1.00 87.88 699 GLN A N 1
ATOM 5452 C CA . GLN A 1 699 ? -16.427 18.971 -25.531 1.00 87.88 699 GLN A CA 1
ATOM 5453 C C . GLN A 1 699 ? -17.787 19.692 -25.495 1.00 87.88 699 GLN A C 1
ATOM 5455 O O . GLN A 1 699 ? -18.616 19.301 -24.672 1.00 87.88 699 GLN A O 1
ATOM 5460 N N . PRO A 1 700 ? -18.079 20.700 -26.346 1.00 85.94 700 PRO A N 1
ATOM 5461 C CA . PRO A 1 700 ? -19.397 21.327 -26.337 1.00 85.94 700 PRO A CA 1
ATOM 5462 C C . PRO A 1 700 ? -20.531 20.354 -26.648 1.00 85.94 700 PRO A C 1
ATOM 5464 O O . PRO A 1 700 ? -21.519 20.333 -25.924 1.00 85.94 700 PRO A O 1
ATOM 5467 N N . VAL A 1 701 ? -20.390 19.525 -27.687 1.00 85.44 701 VAL A N 1
ATOM 5468 C CA . VAL A 1 701 ? -21.423 18.554 -28.082 1.00 85.44 701 VAL A CA 1
ATOM 5469 C C . VAL A 1 701 ? -21.673 17.562 -26.948 1.00 85.44 701 VAL A C 1
ATOM 5471 O O . VAL A 1 701 ? -22.820 17.329 -26.571 1.00 85.44 701 VAL A O 1
ATOM 5474 N N . ALA A 1 702 ? -20.604 17.033 -26.352 1.00 86.19 702 ALA A N 1
ATOM 5475 C CA . ALA A 1 702 ? -20.689 16.142 -25.201 1.00 86.19 702 ALA A CA 1
ATOM 5476 C C . ALA A 1 702 ? -21.335 16.819 -23.979 1.00 86.19 702 ALA A C 1
ATOM 5478 O O . ALA A 1 702 ? -22.140 16.194 -23.293 1.00 86.19 702 ALA A O 1
ATOM 5479 N N . GLY A 1 703 ? -21.034 18.098 -23.735 1.00 81.06 703 GLY A N 1
ATOM 5480 C CA . GLY A 1 703 ? -21.649 18.903 -22.677 1.00 81.06 703 GLY A CA 1
ATOM 5481 C C . GLY A 1 703 ? -23.142 19.149 -22.905 1.00 81.06 703 GLY A C 1
ATOM 5482 O O . GLY A 1 703 ? -23.940 18.941 -22.000 1.00 81.06 703 GLY A O 1
ATOM 5483 N N . GLY A 1 704 ? -23.552 19.492 -24.129 1.00 78.44 704 GLY A N 1
ATOM 5484 C CA . GLY A 1 704 ? -24.971 19.637 -24.466 1.00 78.44 704 GLY A CA 1
ATOM 5485 C C . GLY A 1 704 ? -25.740 18.322 -24.305 1.00 78.44 704 GLY A C 1
ATOM 5486 O O . GLY A 1 704 ? -26.848 18.300 -23.773 1.00 78.44 704 GLY A O 1
ATOM 5487 N N . LEU A 1 705 ? -25.131 17.197 -24.688 1.00 81.12 705 LEU A N 1
ATOM 5488 C CA . LEU A 1 705 ? -25.704 15.875 -24.431 1.00 81.12 705 LEU A CA 1
ATOM 5489 C C . LEU A 1 705 ? -25.767 15.558 -22.928 1.00 81.12 705 LEU A C 1
ATOM 5491 O O . LEU A 1 705 ? -26.744 14.952 -22.494 1.00 81.12 705 LEU A O 1
ATOM 5495 N N . ALA A 1 706 ? -24.793 16.000 -22.127 1.00 79.38 706 ALA A N 1
ATOM 5496 C CA . ALA A 1 706 ? -24.801 15.853 -20.668 1.00 79.38 706 ALA A CA 1
ATOM 5497 C C . ALA A 1 706 ? -25.967 16.574 -19.985 1.00 79.38 706 ALA A C 1
ATOM 5499 O O . ALA A 1 706 ? -26.460 16.095 -18.963 1.00 79.38 706 ALA A O 1
ATOM 5500 N N . ASP A 1 707 ? -26.447 17.672 -20.566 1.00 75.62 707 ASP A N 1
ATOM 5501 C CA . ASP A 1 707 ? -27.590 18.417 -20.033 1.00 75.62 707 ASP A CA 1
ATOM 5502 C C . ASP A 1 707 ? -28.938 17.706 -20.282 1.00 75.62 707 ASP A C 1
ATOM 5504 O O . ASP A 1 707 ? -29.897 17.899 -19.524 1.00 75.62 707 ASP A O 1
ATOM 5508 N N . SER A 1 708 ? -29.016 16.858 -21.319 1.00 74.62 708 SER A N 1
ATOM 5509 C CA . SER A 1 708 ? -30.236 16.135 -21.728 1.00 74.62 708 SER A CA 1
ATOM 5510 C C . SER A 1 708 ? -30.275 14.661 -21.328 1.00 74.62 708 SER A C 1
ATOM 5512 O O . SER A 1 708 ? -31.339 14.145 -20.978 1.00 74.62 708 SER A O 1
ATOM 5514 N N . TYR A 1 709 ? -29.143 13.964 -21.379 1.00 79.94 709 TYR A N 1
ATOM 5515 C CA . TYR A 1 709 ? -29.058 12.522 -21.156 1.00 79.94 709 TYR A CA 1
ATOM 5516 C C . TYR A 1 709 ? -28.607 12.177 -19.735 1.00 79.94 709 TYR A C 1
ATOM 5518 O O . TYR A 1 709 ? -28.110 13.003 -18.974 1.00 79.94 709 TYR A O 1
ATOM 5526 N N . SER A 1 710 ? -28.812 10.918 -19.339 1.00 82.94 710 SER A N 1
ATOM 5527 C CA . SER A 1 710 ? -28.356 10.446 -18.031 1.00 82.94 710 SER A CA 1
ATOM 5528 C C . SER A 1 710 ? -26.823 10.396 -17.967 1.00 82.94 710 SER A C 1
ATOM 5530 O O . SER A 1 710 ? -26.228 9.807 -18.874 1.00 82.94 710 SER A O 1
ATOM 5532 N N . PRO A 1 711 ? -26.184 10.883 -16.880 1.00 84.25 711 PRO A N 1
ATOM 5533 C CA . PRO A 1 711 ? -24.742 10.741 -16.655 1.00 84.25 711 PRO A CA 1
ATOM 5534 C C . PRO A 1 711 ? -24.228 9.314 -16.876 1.00 84.25 711 PRO A C 1
ATOM 5536 O O . PRO A 1 711 ? -23.179 9.116 -17.478 1.00 84.25 711 PRO A O 1
ATOM 5539 N N . SER A 1 712 ? -25.014 8.312 -16.469 1.00 87.50 712 SER A N 1
ATOM 5540 C CA . SER A 1 712 ? -24.683 6.891 -16.620 1.00 87.50 712 SER A CA 1
ATOM 5541 C C . SER A 1 712 ? -24.492 6.457 -18.077 1.00 87.50 712 SER A C 1
ATOM 5543 O O . SER A 1 712 ? -23.617 5.644 -18.349 1.00 87.50 712 SER A O 1
ATOM 5545 N N . ILE A 1 713 ? -25.277 7.002 -19.017 1.00 89.00 713 ILE A N 1
ATOM 5546 C CA . ILE A 1 713 ? -25.180 6.655 -20.446 1.00 89.00 713 ILE A CA 1
ATOM 5547 C C . ILE A 1 713 ? -23.879 7.215 -21.018 1.00 89.00 713 ILE A C 1
ATOM 5549 O O . ILE A 1 713 ? -23.140 6.511 -21.698 1.00 89.00 713 ILE A O 1
ATOM 5553 N N . LEU A 1 714 ? -23.565 8.470 -20.701 1.00 91.00 714 LEU A N 1
ATOM 5554 C CA . LEU A 1 714 ? -22.363 9.134 -21.200 1.00 91.00 714 LEU A CA 1
ATOM 5555 C C . LEU A 1 714 ? -21.084 8.558 -20.581 1.00 91.00 714 LEU A C 1
ATOM 5557 O O . LEU A 1 714 ? -20.088 8.382 -21.281 1.00 91.00 714 LEU A O 1
ATOM 5561 N N . TYR A 1 715 ? -21.129 8.175 -19.302 1.00 94.50 715 TYR A N 1
ATOM 5562 C CA . TYR A 1 715 ? -20.058 7.405 -18.669 1.00 94.50 715 TYR A CA 1
ATOM 5563 C C . TYR A 1 715 ? -19.880 6.035 -19.325 1.00 94.50 715 TYR A C 1
ATOM 5565 O O . TYR A 1 715 ? -18.744 5.633 -19.548 1.00 94.50 715 TYR A O 1
ATOM 5573 N N . ALA A 1 716 ? -20.964 5.342 -19.690 1.00 93.88 716 ALA A N 1
ATOM 5574 C CA . ALA A 1 716 ? -20.875 4.064 -20.396 1.00 93.88 716 ALA A CA 1
ATOM 5575 C C . ALA A 1 716 ? -20.253 4.214 -21.796 1.00 93.88 716 ALA A C 1
ATOM 5577 O O . ALA A 1 716 ? -19.385 3.423 -22.156 1.00 93.88 716 ALA A O 1
ATOM 5578 N N . VAL A 1 717 ? -20.622 5.252 -22.558 1.00 94.62 717 VAL A N 1
ATOM 5579 C CA . VAL A 1 717 ? -20.000 5.552 -23.864 1.00 94.62 717 VAL A CA 1
ATOM 5580 C C . VAL A 1 717 ? -18.497 5.795 -23.708 1.00 94.62 717 VAL A C 1
ATOM 5582 O O . VAL A 1 717 ? -17.696 5.217 -24.444 1.00 94.62 717 VAL A O 1
ATOM 5585 N N . ALA A 1 718 ? -18.102 6.597 -22.717 1.00 95.69 718 ALA A N 1
ATOM 5586 C CA . ALA A 1 718 ? -16.695 6.858 -22.435 1.00 95.69 718 ALA A CA 1
ATOM 5587 C C . ALA A 1 718 ? -15.942 5.593 -21.983 1.00 95.69 718 ALA A C 1
ATOM 5589 O O . ALA A 1 718 ? -14.815 5.366 -22.420 1.00 95.69 718 ALA A O 1
ATOM 5590 N N . ALA A 1 719 ? -16.580 4.735 -21.180 1.00 96.12 719 ALA A N 1
ATOM 5591 C CA . ALA A 1 719 ? -16.021 3.461 -20.733 1.00 96.12 719 ALA A CA 1
ATOM 5592 C C . ALA A 1 719 ? -15.756 2.507 -21.898 1.00 96.12 719 ALA A C 1
ATOM 5594 O O . ALA A 1 719 ? -14.646 1.993 -22.033 1.00 96.12 719 ALA A O 1
ATOM 5595 N N . VAL A 1 720 ? -16.756 2.304 -22.762 1.00 96.75 720 VAL A N 1
ATOM 5596 C CA . VAL A 1 720 ? -16.633 1.443 -23.944 1.00 96.75 720 VAL A CA 1
ATOM 5597 C C . VAL A 1 720 ? -15.513 1.949 -24.841 1.00 96.75 720 VAL A C 1
ATOM 5599 O O . VAL A 1 720 ? -14.648 1.170 -25.227 1.00 9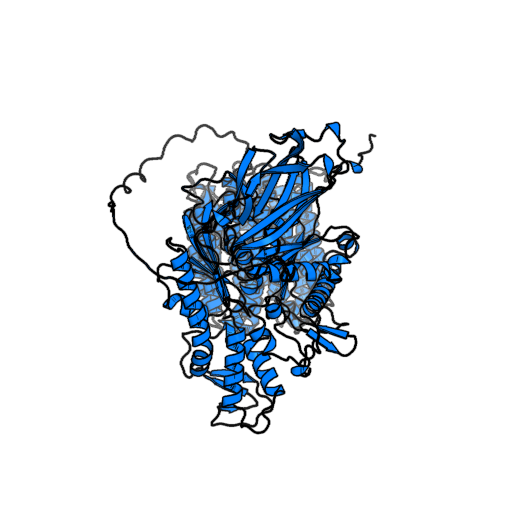6.75 720 VAL A O 1
ATOM 5602 N N . GLY A 1 721 ? -15.470 3.250 -25.118 1.00 95.56 721 GLY A N 1
ATOM 5603 C CA . GLY A 1 721 ? -14.429 3.822 -25.959 1.00 95.56 721 GLY A CA 1
ATOM 5604 C C . GLY A 1 721 ? -13.021 3.723 -25.363 1.00 95.56 721 GLY A C 1
ATOM 5605 O O . GLY A 1 721 ? -12.084 3.370 -26.077 1.00 95.56 721 GLY A O 1
ATOM 5606 N N . ALA A 1 722 ? -12.864 3.927 -24.050 1.00 95.25 722 ALA A N 1
ATOM 5607 C CA . ALA A 1 722 ? -11.587 3.732 -23.361 1.00 95.25 722 ALA A CA 1
ATOM 5608 C C . ALA A 1 722 ? -11.109 2.270 -23.439 1.00 95.25 722 ALA A C 1
ATOM 5610 O O . ALA A 1 722 ? -9.946 2.016 -23.754 1.00 95.25 722 ALA A O 1
ATOM 5611 N N . ILE A 1 723 ? -12.011 1.307 -23.216 1.00 96.75 723 ILE A N 1
ATOM 5612 C CA . ILE A 1 723 ? -11.714 -0.131 -23.289 1.00 96.75 723 ILE A CA 1
ATOM 5613 C C . ILE A 1 723 ? -11.358 -0.536 -24.721 1.00 96.75 723 ILE A C 1
ATOM 5615 O O . ILE A 1 723 ? -10.315 -1.152 -24.936 1.00 96.75 723 ILE A O 1
ATOM 5619 N N . VAL A 1 724 ? -12.185 -0.161 -25.702 1.00 96.69 724 VAL A N 1
ATOM 5620 C CA . VAL A 1 724 ? -11.964 -0.467 -27.125 1.00 96.69 724 VAL A CA 1
ATOM 5621 C C . VAL A 1 724 ? -10.658 0.147 -27.612 1.00 96.69 724 VAL A C 1
ATOM 5623 O O . VAL A 1 724 ? -9.898 -0.527 -28.298 1.00 96.69 724 VAL A O 1
ATOM 5626 N N . SER A 1 725 ? -10.345 1.381 -27.213 1.00 96.56 725 SER A N 1
ATOM 5627 C CA . SER A 1 725 ? -9.059 2.008 -27.514 1.00 96.56 725 SER A CA 1
ATOM 5628 C C . SER A 1 725 ? -7.893 1.217 -26.919 1.00 96.56 725 SER A C 1
ATOM 5630 O O . SER A 1 725 ? -6.999 0.813 -27.655 1.00 96.56 725 SER A O 1
ATOM 5632 N N . SER A 1 726 ? -7.872 0.973 -25.603 1.00 95.25 726 SER A N 1
ATOM 5633 C CA . SER A 1 726 ? -6.744 0.287 -24.951 1.00 95.25 726 SER A CA 1
ATOM 5634 C C . SER A 1 726 ? -6.553 -1.143 -25.463 1.00 95.25 726 SER A C 1
ATOM 5636 O O . SER A 1 726 ? -5.424 -1.561 -25.718 1.00 95.25 726 SER A O 1
ATOM 5638 N N . VAL A 1 727 ? -7.641 -1.885 -25.681 1.00 95.94 727 VAL A N 1
ATOM 5639 C CA . VAL A 1 727 ? -7.588 -3.216 -26.298 1.00 95.94 727 VAL A CA 1
ATOM 5640 C C . VAL A 1 727 ? -7.151 -3.118 -27.762 1.00 95.94 727 VAL A C 1
ATOM 5642 O O . VAL A 1 727 ? -6.321 -3.913 -28.191 1.00 95.94 727 VAL A O 1
ATOM 5645 N N . GLY A 1 728 ? -7.622 -2.125 -28.515 1.00 94.75 728 GLY A N 1
ATOM 5646 C CA . GLY A 1 728 ? -7.222 -1.888 -29.902 1.00 94.75 728 GLY A CA 1
ATOM 5647 C C . GLY A 1 728 ? -5.722 -1.630 -30.052 1.00 94.75 728 GLY A C 1
ATOM 5648 O O . GLY A 1 728 ? -5.072 -2.285 -30.862 1.00 94.75 728 GLY A O 1
ATOM 5649 N N . VAL A 1 729 ? -5.143 -0.772 -29.203 1.00 95.50 729 VAL A N 1
ATOM 5650 C CA . VAL A 1 729 ? -3.686 -0.543 -29.165 1.00 95.50 729 VAL A CA 1
ATOM 5651 C C . VAL A 1 729 ? -2.938 -1.831 -28.808 1.00 95.50 729 VAL A C 1
ATOM 5653 O O . VAL A 1 729 ? -1.858 -2.075 -29.335 1.00 95.50 729 VAL A O 1
ATOM 5656 N N . SER A 1 730 ? -3.514 -2.705 -27.971 1.00 96.00 730 SER A N 1
ATOM 5657 C CA . SER A 1 730 ? -2.877 -3.979 -27.597 1.00 96.00 730 SER A CA 1
ATOM 5658 C C . SER A 1 730 ? -2.659 -4.944 -28.768 1.00 96.00 730 SER A C 1
ATOM 5660 O O . SER A 1 730 ? -1.867 -5.878 -28.640 1.00 96.00 730 SER A O 1
ATOM 5662 N N . PHE A 1 731 ? -3.363 -4.729 -29.884 1.00 93.75 731 PHE A N 1
ATOM 5663 C CA . PHE A 1 731 ? -3.241 -5.497 -31.123 1.00 93.75 731 PHE A CA 1
ATOM 5664 C C . PHE A 1 731 ? -2.527 -4.726 -32.244 1.00 93.75 731 PHE A C 1
ATOM 5666 O O . PHE A 1 731 ? -2.394 -5.257 -33.346 1.00 93.75 731 PHE A O 1
ATOM 5673 N N . ALA A 1 732 ? -2.075 -3.494 -31.987 1.00 93.75 732 ALA A N 1
ATOM 5674 C CA . ALA A 1 732 ? -1.402 -2.685 -32.991 1.00 93.75 732 ALA A CA 1
ATOM 5675 C C . ALA A 1 732 ? -0.034 -3.284 -33.354 1.00 93.75 732 ALA A C 1
ATOM 5677 O O . ALA A 1 732 ? 0.761 -3.657 -32.489 1.00 93.75 732 ALA A O 1
ATOM 5678 N N . GLN A 1 733 ? 0.239 -3.378 -34.651 1.00 90.00 733 GLN A N 1
ATOM 5679 C CA . GLN A 1 733 ? 1.474 -3.927 -35.189 1.00 90.00 733 GLN A CA 1
ATOM 5680 C C . GLN A 1 733 ? 2.585 -2.866 -35.206 1.00 90.00 733 GLN A C 1
ATOM 5682 O O . GLN A 1 733 ? 2.328 -1.710 -35.567 1.00 90.00 733 GLN A O 1
ATOM 5687 N N . PRO A 1 734 ? 3.838 -3.243 -34.889 1.00 89.44 734 PRO A N 1
ATOM 5688 C CA . PRO A 1 734 ? 4.983 -2.353 -35.041 1.00 89.44 734 PRO A CA 1
ATOM 5689 C C . PRO A 1 734 ? 5.081 -1.781 -36.464 1.00 89.44 734 PRO A C 1
ATOM 5691 O O . PRO A 1 734 ? 4.725 -2.437 -37.446 1.00 89.44 734 PRO A O 1
ATOM 5694 N N . GLY A 1 735 ? 5.524 -0.530 -36.581 1.00 87.25 735 GLY A N 1
ATOM 5695 C CA . GLY A 1 735 ? 5.668 0.181 -37.856 1.00 87.25 735 GLY A CA 1
ATOM 5696 C C . GLY A 1 735 ? 4.365 0.697 -38.486 1.00 87.25 735 GLY A C 1
ATOM 5697 O O . GLY A 1 735 ? 4.430 1.494 -39.415 1.00 87.25 735 GLY A O 1
ATOM 5698 N N . HIS A 1 736 ? 3.184 0.329 -37.976 1.00 91.19 736 HIS A N 1
ATOM 5699 C CA . HIS A 1 736 ? 1.894 0.759 -38.531 1.00 91.19 736 HIS A CA 1
ATOM 5700 C C . HIS A 1 736 ? 1.276 1.904 -37.719 1.00 91.19 736 HIS A C 1
ATOM 5702 O O . HIS A 1 736 ? 0.284 1.728 -37.011 1.00 91.19 736 HIS A O 1
ATOM 5708 N N . ILE A 1 737 ? 1.842 3.110 -37.840 1.00 92.94 737 ILE A N 1
ATOM 5709 C CA . ILE A 1 737 ? 1.447 4.277 -37.027 1.00 92.94 737 ILE A CA 1
ATOM 5710 C C . ILE A 1 737 ? -0.054 4.609 -37.085 1.00 92.94 737 ILE A C 1
ATOM 5712 O O . ILE A 1 737 ? -0.634 5.043 -36.089 1.00 92.94 737 ILE A O 1
ATOM 5716 N N . TRP A 1 738 ? -0.710 4.358 -38.222 1.00 93.44 738 TRP A N 1
ATOM 5717 C CA . TRP A 1 738 ? -2.135 4.642 -38.395 1.00 93.44 738 TRP A CA 1
ATOM 5718 C C . TRP A 1 738 ? -3.015 3.861 -37.407 1.00 93.44 738 TRP A C 1
ATOM 5720 O O . TRP A 1 738 ? -4.052 4.375 -36.995 1.00 93.44 738 TRP A O 1
ATOM 5730 N N . GLN A 1 739 ? -2.597 2.663 -36.975 1.00 95.06 739 GLN A N 1
ATOM 5731 C CA . GLN A 1 739 ? -3.339 1.852 -36.004 1.00 95.06 739 GLN A CA 1
ATOM 5732 C C . GLN A 1 739 ? -3.350 2.522 -34.627 1.00 95.06 739 GLN A C 1
ATOM 5734 O O . GLN A 1 739 ? -4.393 2.570 -33.975 1.00 95.06 739 GLN A O 1
ATOM 5739 N N . PHE A 1 740 ? -2.223 3.112 -34.218 1.00 95.31 740 PHE A N 1
ATOM 5740 C CA . PHE A 1 740 ? -2.103 3.886 -32.980 1.00 95.31 740 PHE A CA 1
ATOM 5741 C C . PHE A 1 740 ? -2.875 5.208 -33.069 1.00 95.31 740 PHE A C 1
ATOM 5743 O O . PHE A 1 740 ? -3.588 5.568 -32.136 1.00 95.31 740 PHE A O 1
ATOM 5750 N N . ILE A 1 741 ? -2.805 5.906 -34.209 1.00 95.38 741 ILE A N 1
ATOM 5751 C CA . ILE A 1 741 ? -3.586 7.131 -34.446 1.00 95.38 741 ILE A CA 1
ATOM 5752 C C . ILE A 1 741 ? -5.088 6.836 -34.371 1.00 95.38 741 ILE A C 1
ATOM 5754 O O . ILE A 1 741 ? -5.817 7.571 -33.714 1.00 95.38 741 ILE A O 1
ATOM 5758 N N . LEU A 1 742 ? -5.560 5.762 -35.005 1.00 96.19 742 LEU A N 1
ATOM 5759 C CA . LEU A 1 742 ? -6.977 5.410 -35.013 1.00 96.19 742 LEU A CA 1
ATOM 5760 C C . LEU A 1 742 ? -7.469 5.007 -33.618 1.00 96.19 742 LEU A C 1
ATOM 5762 O O . LEU A 1 742 ? -8.476 5.523 -33.144 1.00 96.19 742 LEU A O 1
ATOM 5766 N N . THR A 1 743 ? -6.768 4.088 -32.956 1.00 94.94 743 THR A N 1
ATOM 5767 C CA . THR A 1 743 ? -7.223 3.508 -31.684 1.00 94.94 743 THR A CA 1
ATOM 5768 C C . THR A 1 743 ? -6.969 4.451 -30.515 1.00 94.94 743 THR A C 1
ATOM 5770 O O . THR A 1 743 ? -7.911 4.894 -29.861 1.00 94.94 743 THR A O 1
ATOM 5773 N N . GLN A 1 744 ? -5.708 4.819 -30.291 1.00 94.31 744 GLN A N 1
ATOM 5774 C CA . GLN A 1 744 ? -5.323 5.708 -29.209 1.00 94.31 744 GLN A CA 1
ATOM 5775 C C . GLN A 1 744 ? -5.763 7.135 -29.516 1.00 94.31 744 GLN A C 1
ATOM 5777 O O . GLN A 1 744 ? -6.461 7.706 -28.698 1.00 94.31 744 GLN A O 1
ATOM 5782 N N . GLY A 1 745 ? -5.426 7.701 -30.676 1.00 93.94 745 GLY A N 1
ATOM 5783 C CA . GLY A 1 745 ? -5.762 9.089 -31.027 1.00 93.94 745 GLY A CA 1
ATOM 5784 C C . GLY A 1 745 ? -7.267 9.349 -31.165 1.00 93.94 745 GLY A C 1
ATOM 5785 O O . GLY A 1 745 ? -7.857 10.093 -30.379 1.00 93.94 745 GLY A O 1
ATOM 5786 N N . VAL A 1 746 ? -7.889 8.733 -32.172 1.00 96.25 746 VAL A N 1
ATOM 5787 C CA . VAL A 1 746 ? -9.257 9.047 -32.614 1.00 96.25 746 VAL A CA 1
ATOM 5788 C C . VAL A 1 746 ? -10.319 8.427 -31.713 1.00 96.25 746 VAL A C 1
ATOM 5790 O O . VAL A 1 746 ? -11.170 9.156 -31.201 1.00 96.25 746 VAL A O 1
ATOM 5793 N N . ILE A 1 747 ? -10.291 7.106 -31.499 1.00 96.38 747 ILE A N 1
ATOM 5794 C CA . ILE A 1 747 ? -11.324 6.421 -30.705 1.00 96.38 747 ILE A CA 1
ATOM 5795 C C . ILE A 1 747 ? -11.303 6.953 -29.272 1.00 96.38 747 ILE A C 1
ATOM 5797 O O . ILE A 1 747 ? -12.313 7.484 -28.825 1.00 96.38 747 ILE A O 1
ATOM 5801 N N . PHE A 1 748 ? -10.155 6.926 -28.583 1.00 95.88 748 PHE A N 1
ATOM 5802 C CA . PHE A 1 748 ? -10.088 7.423 -27.204 1.00 95.88 748 PHE A CA 1
ATOM 5803 C C . PHE A 1 748 ? -10.490 8.901 -27.090 1.00 95.88 748 PHE A C 1
ATOM 5805 O O . PHE A 1 748 ? -11.300 9.249 -26.231 1.00 95.88 748 PHE A O 1
ATOM 5812 N N . GLY A 1 749 ? -9.943 9.772 -27.949 1.00 92.12 749 GLY A N 1
ATOM 5813 C CA . GLY A 1 749 ? -10.200 11.214 -27.903 1.00 92.12 749 GLY A CA 1
ATOM 5814 C C . GLY A 1 749 ? -11.666 11.569 -28.153 1.00 92.12 749 GLY A C 1
ATOM 5815 O O . GLY A 1 749 ? -12.214 12.439 -27.477 1.00 92.12 749 GLY A O 1
ATOM 5816 N N . SER A 1 750 ? -12.324 10.858 -29.074 1.00 94.81 750 SER A N 1
ATOM 5817 C CA . SER A 1 750 ? -13.734 11.092 -29.406 1.00 94.81 750 SER A CA 1
ATOM 5818 C C . SER A 1 750 ? -14.719 10.543 -28.377 1.00 94.81 750 SER A C 1
ATOM 5820 O O . SER A 1 750 ? -15.820 11.075 -28.262 1.00 94.81 750 SER A O 1
ATOM 5822 N N . THR A 1 751 ? -14.339 9.528 -27.595 1.00 95.06 751 THR A N 1
ATOM 5823 C CA . THR A 1 751 ? -15.237 8.907 -26.610 1.00 95.06 751 THR A CA 1
ATOM 5824 C C . THR A 1 751 ? -15.001 9.369 -25.174 1.00 95.06 751 THR A C 1
ATOM 5826 O O . THR A 1 751 ? -15.958 9.512 -24.415 1.00 95.06 751 THR A O 1
ATOM 5829 N N . ALA A 1 752 ? -13.750 9.626 -24.771 1.00 94.12 752 ALA A N 1
ATOM 5830 C CA . ALA A 1 752 ? -13.412 9.989 -23.388 1.00 94.12 752 ALA A CA 1
ATOM 5831 C C . ALA A 1 752 ? -14.081 11.305 -22.949 1.00 94.12 752 ALA A C 1
ATOM 5833 O O . ALA A 1 752 ? -14.446 11.472 -21.782 1.00 94.12 752 ALA A O 1
ATOM 5834 N N . VAL A 1 753 ? -14.322 12.199 -23.915 1.00 92.50 753 VAL A N 1
ATOM 5835 C CA . VAL A 1 753 ? -15.018 13.479 -23.741 1.00 92.50 753 VAL A CA 1
ATOM 5836 C C . VAL A 1 753 ? -16.396 13.337 -23.093 1.00 92.50 753 VAL A C 1
ATOM 5838 O O . VAL A 1 753 ? -16.778 14.163 -22.269 1.00 92.50 753 VAL A O 1
ATOM 5841 N N . PHE A 1 754 ? -17.144 12.273 -23.401 1.00 92.06 754 PHE A N 1
ATOM 5842 C CA . PHE A 1 754 ? -18.487 12.077 -22.851 1.00 92.06 754 PHE A CA 1
ATOM 5843 C C . PHE A 1 754 ? -18.453 11.833 -21.338 1.00 92.06 754 PHE A C 1
ATOM 5845 O O . PHE A 1 754 ? -19.382 12.208 -20.627 1.00 92.06 754 PHE A O 1
ATOM 5852 N N . GLY A 1 755 ? -17.352 11.282 -20.821 1.00 92.19 755 GLY A N 1
ATOM 5853 C CA . GLY A 1 755 ? -17.128 11.142 -19.388 1.00 92.19 755 GLY A CA 1
ATOM 5854 C C . GLY A 1 755 ? -16.716 12.462 -18.739 1.00 92.19 755 GLY A C 1
ATOM 5855 O O . GLY A 1 755 ? -17.298 12.888 -17.736 1.00 92.19 755 GLY A O 1
ATOM 5856 N N . THR A 1 756 ? -15.715 13.135 -19.303 1.00 89.94 756 THR A N 1
ATOM 5857 C CA . THR A 1 756 ? -15.133 14.349 -18.709 1.00 89.94 756 THR A CA 1
ATOM 5858 C C . THR A 1 756 ? -16.079 15.547 -18.775 1.00 89.94 756 THR A C 1
ATOM 5860 O O . THR A 1 756 ? -16.155 16.307 -17.808 1.00 89.94 756 THR A O 1
ATOM 5863 N N . ALA A 1 757 ? -16.869 15.673 -19.847 1.00 85.88 757 ALA A N 1
ATOM 5864 C CA . ALA A 1 757 ? -17.874 16.723 -20.011 1.00 85.88 757 ALA A CA 1
ATOM 5865 C C . ALA A 1 757 ? -18.981 16.680 -18.959 1.00 85.88 757 ALA A C 1
ATOM 5867 O O . ALA A 1 757 ? -19.490 17.727 -18.569 1.00 85.88 757 ALA A O 1
ATOM 5868 N N . VAL A 1 758 ? -19.307 15.494 -18.447 1.00 85.88 758 VAL A N 1
ATOM 5869 C CA . VAL A 1 758 ? -20.289 15.318 -17.371 1.00 85.88 758 VAL A CA 1
ATOM 5870 C C . VAL A 1 758 ? -19.644 15.524 -15.998 1.00 85.88 758 VAL A C 1
ATOM 5872 O O . VAL A 1 758 ? -20.233 16.144 -15.116 1.00 85.88 758 VAL A O 1
ATOM 5875 N N . SER A 1 759 ? -18.422 15.026 -15.807 1.00 88.62 759 SER A N 1
ATOM 5876 C CA . SER A 1 759 ? -17.808 14.841 -14.486 1.00 88.62 759 SER A CA 1
ATOM 5877 C C . SER A 1 759 ? -17.616 16.134 -13.683 1.00 88.62 759 SER A C 1
ATOM 5879 O O . SER A 1 759 ? -17.986 16.181 -12.505 1.00 88.62 759 SER A O 1
ATOM 5881 N N . LEU A 1 760 ? -17.059 17.191 -14.292 1.00 83.12 760 LEU A N 1
ATOM 5882 C CA . LEU A 1 760 ? -16.835 18.471 -13.603 1.00 83.12 760 LEU A CA 1
ATOM 5883 C C . LEU A 1 760 ? -18.143 19.220 -13.304 1.00 83.12 760 LEU A C 1
ATOM 5885 O O . LEU A 1 760 ? -18.342 19.600 -12.144 1.00 83.12 760 LEU A O 1
ATOM 5889 N N . PRO A 1 761 ? -19.058 19.420 -14.278 1.00 80.00 761 PRO A N 1
ATOM 5890 C CA . PRO A 1 761 ? -20.347 20.042 -14.002 1.00 80.00 761 PRO A CA 1
ATOM 5891 C C . PRO A 1 761 ? -21.129 19.296 -12.926 1.00 80.00 761 PRO A C 1
ATOM 5893 O O . PRO A 1 761 ? -21.569 19.932 -11.968 1.00 80.00 761 PRO A O 1
ATOM 5896 N N . LEU A 1 762 ? -21.223 17.966 -13.028 1.00 83.56 762 LEU A N 1
ATOM 5897 C CA . LEU A 1 762 ? -21.986 17.123 -12.110 1.00 83.56 762 LEU A CA 1
ATOM 5898 C C . LEU A 1 762 ? -21.479 17.233 -10.668 1.00 83.56 762 LEU A C 1
ATOM 5900 O O . LEU A 1 762 ? -22.281 17.410 -9.757 1.00 83.56 762 LEU A O 1
ATOM 5904 N N . ALA A 1 763 ? -20.158 17.206 -10.461 1.00 85.12 763 ALA A N 1
ATOM 5905 C CA . ALA A 1 763 ? -19.569 17.431 -9.143 1.00 85.12 763 ALA A CA 1
ATOM 5906 C C . ALA A 1 763 ? -19.834 18.860 -8.650 1.00 85.12 763 ALA A C 1
ATOM 5908 O O . ALA A 1 763 ? -20.248 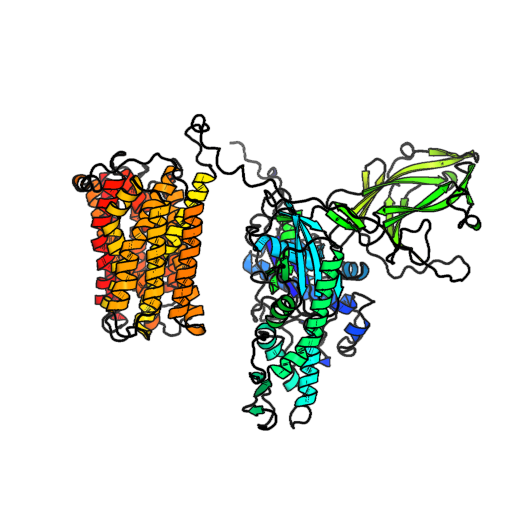19.057 -7.511 1.00 85.12 763 ALA A O 1
ATOM 5909 N N . SER A 1 764 ? -19.670 19.862 -9.518 1.00 79.31 764 SER A N 1
ATOM 5910 C CA . SER A 1 764 ? -19.820 21.269 -9.137 1.00 79.31 764 SER A CA 1
ATOM 5911 C C . SER A 1 764 ? -21.247 21.670 -8.745 1.00 79.31 764 SER A C 1
ATOM 5913 O O . SER A 1 764 ? -21.410 22.612 -7.979 1.00 79.31 764 SER A O 1
ATOM 5915 N N . GLN A 1 765 ? -22.279 20.954 -9.208 1.00 82.19 765 GLN A N 1
ATOM 5916 C CA . GLN A 1 765 ? -23.677 21.208 -8.823 1.00 82.19 765 GLN A CA 1
ATOM 5917 C C . GLN A 1 765 ? -23.917 21.039 -7.317 1.00 82.19 765 GLN A C 1
ATOM 5919 O O . GLN A 1 765 ? -24.841 21.632 -6.759 1.00 82.19 765 GLN A O 1
ATOM 5924 N N . HIS A 1 766 ? -23.096 20.230 -6.649 1.00 81.56 766 HIS A N 1
ATOM 5925 C CA . HIS A 1 766 ? -23.237 19.952 -5.224 1.00 81.56 766 HIS A CA 1
ATOM 5926 C C . HIS A 1 766 ? -22.572 21.003 -4.322 1.00 81.56 766 HIS A C 1
ATOM 5928 O O . HIS A 1 766 ? -22.891 21.030 -3.136 1.00 81.56 766 HIS A O 1
ATOM 5934 N N . PHE A 1 767 ? -21.728 21.896 -4.863 1.00 82.00 767 PHE A N 1
ATOM 5935 C CA . PHE A 1 767 ? -20.903 22.830 -4.081 1.00 82.00 767 PHE A CA 1
ATOM 5936 C C . PHE A 1 767 ? -21.008 24.277 -4.584 1.00 82.00 767 PHE A C 1
ATOM 5938 O O . PHE A 1 767 ? -20.817 24.551 -5.769 1.00 82.00 767 PHE A O 1
ATOM 5945 N N . THR A 1 768 ? -21.234 25.225 -3.671 1.00 71.88 768 THR A N 1
ATOM 5946 C CA . THR A 1 768 ? -21.301 26.667 -3.966 1.00 71.88 768 THR A CA 1
ATOM 5947 C C . THR A 1 768 ? -20.106 27.453 -3.410 1.00 71.88 768 THR A C 1
ATOM 5949 O O . THR A 1 768 ? -19.512 28.228 -4.155 1.00 71.88 768 THR A O 1
ATOM 5952 N N . ARG A 1 769 ? -19.689 27.225 -2.156 1.00 74.62 769 ARG A N 1
ATOM 5953 C CA . ARG A 1 769 ? -18.572 27.895 -1.466 1.00 74.62 769 ARG A CA 1
ATOM 5954 C C . ARG A 1 769 ? -17.223 27.226 -1.717 1.00 74.62 769 ARG A C 1
ATOM 5956 O O . ARG A 1 769 ? -16.222 27.923 -1.784 1.00 74.62 769 ARG A O 1
ATOM 5963 N N . ARG A 1 770 ? -17.186 25.894 -1.850 1.00 77.31 770 ARG A N 1
ATOM 5964 C CA . ARG A 1 770 ? -15.953 25.095 -2.068 1.00 77.31 770 ARG A CA 1
ATOM 5965 C C . ARG A 1 770 ? -15.829 24.570 -3.498 1.00 77.31 770 ARG A C 1
ATOM 5967 O O . ARG A 1 770 ? -15.373 23.449 -3.738 1.00 77.31 770 ARG A O 1
ATOM 5974 N N . ARG A 1 771 ? -16.341 25.340 -4.458 1.00 80.81 771 ARG A N 1
ATOM 5975 C CA . ARG A 1 771 ? -16.519 24.872 -5.833 1.00 80.81 771 ARG A CA 1
ATOM 5976 C C . ARG A 1 771 ? -15.181 24.633 -6.534 1.00 80.81 771 ARG A C 1
ATOM 5978 O O . ARG A 1 771 ? -15.062 23.613 -7.215 1.00 80.81 771 ARG A O 1
ATOM 5985 N N . ALA A 1 772 ? -14.184 25.511 -6.374 1.00 79.94 772 ALA A N 1
ATOM 5986 C CA . ALA A 1 772 ? -12.886 25.300 -7.013 1.00 79.94 772 ALA A CA 1
ATOM 5987 C C . ALA A 1 772 ? -12.111 24.154 -6.352 1.00 79.94 772 ALA A C 1
ATOM 5989 O O . ALA A 1 772 ? -11.477 23.383 -7.068 1.00 79.94 772 ALA A O 1
ATOM 5990 N N . LEU A 1 773 ? -12.232 23.955 -5.034 1.00 85.38 773 LEU A N 1
ATOM 5991 C CA . LEU A 1 773 ? -11.695 22.765 -4.365 1.00 85.38 773 LEU A CA 1
ATOM 5992 C C . LEU A 1 773 ? -12.296 21.459 -4.915 1.00 85.38 773 LEU A C 1
ATOM 5994 O O . LEU A 1 773 ? -11.548 20.545 -5.253 1.00 85.38 773 LEU A O 1
ATOM 5998 N N . ALA A 1 774 ? -13.624 21.360 -5.042 1.00 86.06 774 ALA A N 1
ATOM 5999 C CA . ALA A 1 774 ? -14.273 20.156 -5.571 1.00 86.06 774 ALA A CA 1
ATOM 6000 C C . ALA A 1 774 ? -13.835 19.853 -7.018 1.00 86.06 774 ALA A C 1
ATOM 6002 O O . ALA A 1 774 ? -13.526 18.708 -7.350 1.00 86.06 774 ALA A O 1
ATOM 6003 N N . ILE A 1 775 ? -13.740 20.888 -7.861 1.00 85.00 775 ILE A N 1
ATOM 6004 C CA . ILE A 1 775 ? -13.199 20.792 -9.227 1.00 85.00 775 ILE A CA 1
ATOM 6005 C C . ILE A 1 775 ? -11.725 20.365 -9.206 1.00 85.00 775 ILE A C 1
ATOM 6007 O O . ILE A 1 775 ? -11.334 19.500 -9.986 1.00 85.00 775 ILE A O 1
ATOM 6011 N N . GLY A 1 776 ? -10.922 20.926 -8.299 1.00 87.25 776 GLY A N 1
ATOM 6012 C CA . GLY A 1 776 ? -9.512 20.588 -8.114 1.00 87.25 776 GLY A CA 1
ATOM 6013 C C . GLY A 1 776 ? -9.300 19.127 -7.720 1.00 87.25 776 GLY A C 1
ATOM 6014 O O . GLY A 1 776 ? -8.414 18.476 -8.271 1.00 87.25 776 GLY A O 1
ATOM 6015 N N . ILE A 1 777 ? -10.153 18.587 -6.841 1.00 93.19 777 ILE A N 1
ATOM 6016 C CA . ILE A 1 777 ? -10.162 17.163 -6.476 1.00 93.19 777 ILE A CA 1
ATOM 6017 C C . ILE A 1 777 ? -10.522 16.312 -7.693 1.00 93.19 777 ILE A C 1
ATOM 6019 O O . ILE A 1 777 ? -9.756 15.431 -8.049 1.00 93.19 777 ILE A O 1
ATOM 6023 N N . VAL A 1 778 ? -11.626 16.586 -8.393 1.00 93.69 778 VAL A N 1
ATOM 6024 C CA . VAL A 1 778 ? -11.988 15.806 -9.594 1.00 93.69 778 VAL A CA 1
ATOM 6025 C C . VAL A 1 778 ? -10.863 15.833 -10.634 1.00 93.69 778 VAL A C 1
ATOM 6027 O O . VAL A 1 778 ? -10.462 14.789 -11.148 1.00 93.69 778 VAL A O 1
ATOM 6030 N N . ALA A 1 779 ? -10.303 17.014 -10.902 1.00 90.31 779 ALA A N 1
ATOM 6031 C CA . ALA A 1 779 ? -9.207 17.179 -11.843 1.00 90.31 779 ALA A CA 1
ATOM 6032 C C . ALA A 1 779 ? -7.940 16.427 -11.405 1.00 90.31 779 ALA A C 1
ATOM 6034 O O . ALA A 1 779 ? -7.199 15.954 -12.267 1.00 90.31 779 ALA A O 1
ATOM 6035 N N . SER A 1 780 ? -7.665 16.287 -10.104 1.00 95.00 780 SER A N 1
ATOM 6036 C CA . SER A 1 780 ? -6.487 15.558 -9.620 1.00 95.00 780 SER A CA 1
ATOM 6037 C C . SER A 1 780 ? -6.554 14.053 -9.907 1.00 95.00 780 SER A C 1
ATOM 6039 O O . SER A 1 780 ? -5.506 13.412 -9.978 1.00 95.00 780 SER A O 1
ATOM 6041 N N . GLY A 1 781 ? -7.735 13.507 -10.227 1.00 95.62 781 GLY A N 1
ATOM 6042 C CA . GLY A 1 781 ? -7.888 12.142 -10.740 1.00 95.62 781 GLY A CA 1
ATOM 6043 C C . GLY A 1 781 ? -6.990 11.857 -11.941 1.00 95.62 781 GLY A C 1
ATOM 6044 O O . GLY A 1 781 ? -6.326 10.820 -11.982 1.00 95.62 781 GLY A O 1
ATOM 6045 N N . SER A 1 782 ? -6.858 12.808 -12.873 1.00 94.75 782 SER A N 1
ATOM 6046 C CA . SER A 1 782 ? -5.985 12.606 -14.034 1.00 94.75 782 SER A CA 1
ATOM 6047 C C . SER A 1 782 ? -4.506 12.533 -13.652 1.00 94.75 782 SER A C 1
ATOM 6049 O O . SER A 1 782 ? -3.753 11.737 -14.204 1.00 94.75 782 SER A O 1
ATOM 6051 N N . SER A 1 783 ? -4.087 13.337 -12.678 1.00 95.75 783 SER A N 1
ATOM 6052 C CA . SER A 1 783 ? -2.732 13.301 -12.139 1.00 95.75 783 SER A CA 1
ATOM 6053 C C . SER A 1 783 ? -2.462 11.982 -11.418 1.00 95.75 783 SER A C 1
ATOM 6055 O O . SER A 1 783 ? -1.421 11.378 -11.640 1.00 95.75 783 SER A O 1
ATOM 6057 N N . ALA A 1 784 ? -3.416 11.472 -10.634 1.00 96.31 784 ALA A N 1
ATOM 6058 C CA . ALA A 1 784 ? -3.263 10.197 -9.937 1.00 96.31 784 ALA A CA 1
ATOM 6059 C C . ALA A 1 784 ? -3.021 9.028 -10.912 1.00 96.31 784 ALA A C 1
ATOM 6061 O O . ALA A 1 784 ? -2.080 8.258 -10.722 1.00 96.31 784 ALA A O 1
ATOM 6062 N N . ARG A 1 785 ? -3.778 8.924 -12.014 1.00 94.62 785 ARG A N 1
ATOM 6063 C CA . ARG A 1 785 ? -3.492 7.909 -13.049 1.00 94.62 785 ARG A CA 1
ATOM 6064 C C . ARG A 1 785 ? -2.180 8.184 -13.769 1.00 94.62 785 ARG A C 1
ATOM 6066 O O . ARG A 1 785 ? -1.466 7.235 -14.067 1.00 94.62 785 ARG A O 1
ATOM 6073 N N . GLY A 1 786 ? -1.855 9.455 -14.003 1.00 93.00 786 GLY A N 1
ATOM 6074 C CA . GLY A 1 786 ? -0.578 9.883 -14.565 1.00 93.00 786 GLY A CA 1
ATOM 6075 C C . GLY A 1 786 ? 0.638 9.420 -13.751 1.00 93.00 786 GLY A C 1
ATOM 6076 O O . GLY A 1 786 ? 1.708 9.249 -14.322 1.00 93.00 786 GLY A O 1
ATOM 6077 N N . VAL A 1 787 ? 0.469 9.155 -12.449 1.00 95.50 787 VAL A N 1
ATOM 6078 C CA . VAL A 1 787 ? 1.459 8.472 -11.596 1.00 95.50 787 VAL A CA 1
ATOM 6079 C C . VAL A 1 787 ? 1.353 6.955 -11.737 1.00 95.50 787 VAL A C 1
ATOM 6081 O O . VAL A 1 787 ? 2.342 6.282 -12.017 1.00 95.50 787 VAL A O 1
ATOM 6084 N N . CYS A 1 788 ? 0.151 6.402 -11.545 1.00 94.50 788 CYS A N 1
ATOM 6085 C CA . CYS A 1 788 ? -0.046 4.956 -11.473 1.00 94.50 788 CYS A CA 1
ATOM 6086 C C . CYS A 1 788 ? 0.282 4.234 -12.786 1.00 94.50 788 CYS A C 1
ATOM 6088 O O . CYS A 1 788 ? 0.875 3.162 -12.756 1.00 94.50 788 CYS A O 1
ATOM 6090 N N . LEU A 1 789 ? -0.129 4.781 -13.931 1.00 93.88 789 LEU A N 1
ATOM 6091 C CA . LEU A 1 789 ? -0.087 4.090 -15.218 1.00 93.88 789 LEU A CA 1
ATOM 6092 C C . LEU A 1 789 ? 1.340 3.950 -15.782 1.00 93.88 789 LEU A C 1
ATOM 6094 O O . LEU A 1 789 ? 1.682 2.827 -16.150 1.00 93.88 789 LEU A O 1
ATOM 6098 N N . PRO A 1 790 ? 2.210 4.983 -15.789 1.00 92.75 790 PRO A N 1
ATOM 6099 C CA . PRO A 1 790 ? 3.598 4.817 -16.223 1.00 92.75 790 PRO A CA 1
ATOM 6100 C C . PRO A 1 790 ? 4.395 3.877 -15.312 1.00 92.75 790 PRO A C 1
ATOM 6102 O O . PRO A 1 790 ? 5.125 3.030 -15.815 1.00 92.75 790 PRO A O 1
ATOM 6105 N N . ILE A 1 791 ? 4.205 3.951 -13.985 1.00 92.25 791 ILE A N 1
ATOM 6106 C CA . ILE A 1 791 ? 4.848 3.021 -13.035 1.00 92.25 791 ILE A CA 1
ATOM 6107 C C . ILE A 1 791 ? 4.359 1.590 -13.273 1.00 92.25 791 ILE A C 1
ATOM 6109 O O . ILE A 1 791 ? 5.147 0.645 -13.282 1.00 92.25 791 ILE A O 1
ATOM 6113 N N . MET A 1 792 ? 3.054 1.416 -13.490 1.00 94.69 792 MET A N 1
ATOM 6114 C CA . MET A 1 792 ? 2.480 0.116 -13.815 1.00 94.69 792 MET A CA 1
ATOM 6115 C C . MET A 1 792 ? 3.093 -0.430 -15.107 1.00 94.69 792 MET A C 1
ATOM 6117 O O . MET A 1 792 ? 3.515 -1.582 -15.140 1.00 94.69 792 MET A O 1
ATOM 6121 N N . PHE A 1 793 ? 3.195 0.377 -16.162 1.00 93.56 793 PHE A N 1
ATOM 6122 C CA . PHE A 1 793 ? 3.783 -0.070 -17.419 1.00 93.56 793 PHE A CA 1
ATOM 6123 C C . PHE A 1 793 ? 5.287 -0.327 -17.327 1.00 93.56 793 PHE A C 1
ATOM 6125 O O . PHE A 1 793 ? 5.739 -1.340 -17.854 1.00 93.56 793 PHE A O 1
ATOM 6132 N N . SER A 1 794 ? 6.059 0.481 -16.599 1.00 88.88 794 SER A N 1
ATOM 6133 C CA . SER A 1 794 ? 7.498 0.244 -16.425 1.00 88.88 794 SER A CA 1
ATOM 6134 C C . SER A 1 794 ? 7.807 -1.099 -15.750 1.00 88.88 794 SER A C 1
ATOM 6136 O O . SER A 1 794 ? 8.833 -1.703 -16.045 1.00 88.88 794 SER A O 1
ATOM 6138 N N . HIS A 1 795 ? 6.895 -1.614 -14.918 1.00 88.38 795 HIS A N 1
ATOM 6139 C CA . HIS A 1 795 ? 7.040 -2.919 -14.265 1.00 88.38 795 HIS A CA 1
ATOM 6140 C C . HIS A 1 795 ? 6.355 -4.069 -15.015 1.00 88.38 795 HIS A C 1
ATOM 6142 O O . HIS A 1 795 ? 6.848 -5.198 -14.986 1.00 88.38 795 HIS A O 1
ATOM 6148 N N . LEU A 1 796 ? 5.213 -3.819 -15.663 1.00 91.62 796 LEU A N 1
ATOM 6149 C CA . LEU A 1 796 ? 4.436 -4.859 -16.341 1.00 91.62 796 LEU A CA 1
ATOM 6150 C C . LEU A 1 796 ? 4.921 -5.130 -17.761 1.00 91.62 796 LEU A C 1
ATOM 6152 O O . LEU A 1 796 ? 5.000 -6.291 -18.152 1.00 91.62 796 LEU A O 1
ATOM 6156 N N . VAL A 1 797 ? 5.271 -4.100 -18.532 1.00 93.56 797 VAL A N 1
ATOM 6157 C CA . VAL A 1 797 ? 5.687 -4.279 -19.930 1.00 93.56 797 VAL A CA 1
ATOM 6158 C C . VAL A 1 797 ? 6.886 -5.234 -20.051 1.00 93.56 797 VAL A C 1
ATOM 6160 O O . VAL A 1 797 ? 6.800 -6.131 -20.889 1.00 93.56 797 VAL A O 1
ATOM 6163 N N . PRO A 1 798 ? 7.927 -5.175 -19.192 1.00 90.75 798 PRO A N 1
ATOM 6164 C CA . PRO A 1 798 ? 9.027 -6.145 -19.238 1.00 90.75 798 PRO A CA 1
ATOM 6165 C C . PRO A 1 798 ? 8.646 -7.578 -18.835 1.00 90.75 798 PRO A C 1
ATOM 6167 O O . PRO A 1 798 ? 9.325 -8.519 -19.229 1.00 90.75 798 PRO A O 1
ATOM 6170 N N . ARG A 1 799 ? 7.590 -7.762 -18.029 1.00 92.50 799 ARG A N 1
ATOM 6171 C CA . ARG A 1 799 ? 7.209 -9.073 -17.467 1.00 92.50 799 ARG A CA 1
ATOM 6172 C C . ARG A 1 799 ? 6.170 -9.811 -18.302 1.00 92.50 799 ARG A C 1
ATOM 6174 O O . ARG A 1 799 ? 6.234 -11.026 -18.421 1.00 92.50 799 ARG A O 1
ATOM 6181 N N . ILE A 1 800 ? 5.185 -9.081 -18.821 1.00 94.00 800 ILE A N 1
ATOM 6182 C CA . ILE A 1 800 ? 4.004 -9.650 -19.490 1.00 94.00 800 ILE A CA 1
ATOM 6183 C C . ILE A 1 800 ? 3.749 -9.045 -20.879 1.00 94.00 800 ILE A C 1
ATOM 6185 O O . ILE A 1 800 ? 2.817 -9.455 -21.569 1.00 94.00 800 ILE A O 1
ATOM 6189 N N . GLY A 1 801 ? 4.573 -8.087 -21.311 1.00 93.06 801 GLY A N 1
ATOM 6190 C CA . GLY A 1 801 ? 4.473 -7.442 -22.618 1.00 93.06 801 GLY A CA 1
ATOM 6191 C C . GLY A 1 801 ? 3.491 -6.265 -22.673 1.00 93.06 801 GLY A C 1
ATOM 6192 O O . GLY A 1 801 ? 2.566 -6.133 -21.867 1.00 93.06 801 GLY A O 1
ATOM 6193 N N . PHE A 1 802 ? 3.687 -5.400 -23.673 1.00 93.38 802 PHE A N 1
ATOM 6194 C CA . PHE A 1 802 ? 2.923 -4.159 -23.860 1.00 93.38 802 PHE A CA 1
ATOM 6195 C C . PHE A 1 802 ? 1.425 -4.392 -24.089 1.00 93.38 802 PHE A C 1
ATOM 6197 O O . PHE A 1 802 ? 0.589 -3.725 -23.479 1.00 93.38 802 PHE A O 1
ATOM 6204 N N . GLY A 1 803 ? 1.069 -5.399 -24.893 1.00 94.31 803 GLY A N 1
ATOM 6205 C CA . GLY A 1 803 ? -0.332 -5.720 -25.170 1.00 94.31 803 GLY A CA 1
ATOM 6206 C C . GLY A 1 803 ? -1.116 -6.137 -23.919 1.00 94.31 803 GLY A C 1
ATOM 6207 O O . GLY A 1 803 ? -2.215 -5.639 -23.675 1.00 94.31 803 GLY A O 1
ATOM 6208 N N . TRP A 1 804 ? -0.553 -7.004 -23.073 1.00 95.00 804 TRP A N 1
ATOM 6209 C CA . TRP A 1 804 ? -1.217 -7.406 -21.828 1.00 95.00 804 TRP A CA 1
ATOM 6210 C C . TRP A 1 804 ? -1.280 -6.277 -20.802 1.00 95.00 804 TRP A C 1
ATOM 6212 O O . TRP A 1 804 ? -2.309 -6.119 -20.143 1.00 95.00 804 TRP A O 1
ATOM 6222 N N . ALA A 1 805 ? -0.243 -5.441 -20.719 1.00 95.81 805 ALA A N 1
ATOM 6223 C CA . ALA A 1 805 ? -0.270 -4.250 -19.878 1.00 95.81 805 ALA A CA 1
ATOM 6224 C C . ALA A 1 805 ? -1.436 -3.310 -20.261 1.00 95.81 805 ALA A C 1
ATOM 6226 O O . ALA A 1 805 ? -2.167 -2.836 -19.388 1.00 95.81 805 ALA A O 1
ATOM 6227 N N . LEU A 1 806 ? -1.690 -3.114 -21.559 1.00 96.06 806 LEU A N 1
ATOM 6228 C CA . LEU A 1 806 ? -2.829 -2.336 -22.059 1.00 96.06 806 LEU A CA 1
ATOM 6229 C C . LEU A 1 806 ? -4.194 -2.969 -21.756 1.00 96.06 806 LEU A C 1
ATOM 6231 O O . LEU A 1 806 ? -5.142 -2.252 -21.437 1.00 96.06 806 LEU A O 1
ATOM 6235 N N . ARG A 1 807 ? -4.309 -4.301 -21.787 1.00 97.00 807 ARG A N 1
ATOM 6236 C CA . ARG A 1 807 ? -5.544 -5.007 -21.388 1.00 97.00 807 ARG A CA 1
ATOM 6237 C C . ARG A 1 807 ? -5.830 -4.856 -19.895 1.00 97.00 807 ARG A C 1
ATOM 6239 O O . ARG A 1 807 ? -6.982 -4.680 -19.511 1.00 97.00 807 ARG A O 1
ATOM 6246 N N . ILE A 1 808 ? -4.792 -4.830 -19.059 1.00 95.69 808 ILE A N 1
ATOM 6247 C CA . ILE A 1 808 ? -4.926 -4.487 -17.635 1.00 95.69 808 ILE A CA 1
ATOM 6248 C C . ILE A 1 808 ? -5.377 -3.030 -17.481 1.00 95.69 808 ILE A C 1
ATOM 6250 O O . ILE A 1 808 ? -6.267 -2.743 -16.682 1.00 95.69 808 ILE A O 1
ATOM 6254 N N . ALA A 1 809 ? -4.835 -2.103 -18.278 1.00 94.69 809 ALA A N 1
ATOM 6255 C CA . ALA A 1 809 ? -5.305 -0.720 -18.279 1.00 94.69 809 ALA A CA 1
ATOM 6256 C C . ALA A 1 809 ? -6.793 -0.607 -18.672 1.00 94.69 809 ALA A C 1
ATOM 6258 O O . ALA A 1 809 ? -7.513 0.173 -18.044 1.00 94.69 809 ALA A O 1
ATOM 6259 N N . ALA A 1 810 ? -7.260 -1.421 -19.626 1.00 96.62 810 ALA A N 1
ATOM 6260 C CA . ALA A 1 810 ? -8.667 -1.518 -20.017 1.00 96.62 810 ALA A CA 1
ATOM 6261 C C . ALA A 1 810 ? -9.556 -2.093 -18.897 1.00 96.62 810 ALA A C 1
ATOM 6263 O O . ALA A 1 810 ? -10.647 -1.583 -18.651 1.00 96.62 810 ALA A O 1
ATOM 6264 N N . LEU A 1 811 ? -9.083 -3.105 -18.163 1.00 95.50 811 LEU A N 1
ATOM 6265 C CA . LEU A 1 811 ? -9.804 -3.645 -17.006 1.00 95.50 811 LEU A CA 1
ATOM 6266 C C . LEU A 1 811 ? -9.954 -2.597 -15.894 1.00 95.50 811 LEU A C 1
ATOM 6268 O O . LEU A 1 811 ? -11.029 -2.454 -15.316 1.00 95.50 811 LEU A O 1
ATOM 6272 N N . ILE A 1 812 ? -8.904 -1.814 -15.630 1.00 96.12 812 ILE A N 1
ATOM 6273 C CA . ILE A 1 812 ? -8.975 -0.711 -14.662 1.00 96.12 812 ILE A CA 1
ATOM 6274 C C . ILE A 1 812 ? -9.992 0.342 -15.123 1.00 96.12 812 ILE A C 1
ATOM 6276 O O . ILE A 1 812 ? -10.776 0.825 -14.309 1.00 96.12 812 ILE A O 1
ATOM 6280 N N . ALA A 1 813 ? -10.028 0.659 -16.423 1.00 95.44 813 ALA A N 1
ATOM 6281 C CA . ALA A 1 813 ? -11.036 1.555 -16.986 1.00 95.44 813 ALA A CA 1
ATOM 6282 C C . ALA A 1 813 ? -12.463 1.050 -16.719 1.00 95.44 813 ALA A C 1
ATOM 6284 O O . ALA A 1 813 ? -13.300 1.819 -16.245 1.00 95.44 813 ALA A O 1
ATOM 6285 N N . LEU A 1 814 ? -12.720 -0.242 -16.951 1.00 95.06 814 LEU A N 1
ATOM 6286 C CA . LEU A 1 814 ? -14.018 -0.873 -16.703 1.00 95.06 814 LEU A CA 1
ATOM 6287 C C . LEU A 1 814 ? -14.458 -0.729 -15.240 1.00 95.06 814 LEU A C 1
ATOM 6289 O O . LEU A 1 814 ? -15.582 -0.304 -14.976 1.00 95.06 814 LEU A O 1
ATOM 6293 N N . VAL A 1 815 ? -13.567 -1.036 -14.293 1.00 96.12 815 VAL A N 1
ATOM 6294 C CA . VAL A 1 815 ? -13.865 -0.951 -12.855 1.00 96.12 815 VAL A CA 1
ATOM 6295 C C . VAL A 1 815 ? -14.136 0.495 -12.435 1.00 96.12 815 VAL A C 1
ATOM 6297 O O . VAL A 1 815 ? -15.151 0.773 -11.797 1.00 96.12 815 VAL A O 1
ATOM 6300 N N . CYS A 1 816 ? -13.275 1.436 -12.831 1.00 96.94 816 CYS A N 1
ATOM 6301 C CA . CYS A 1 816 ? -13.419 2.844 -12.465 1.00 96.94 816 CYS A CA 1
ATOM 6302 C C . CYS A 1 816 ? -14.715 3.462 -13.011 1.00 96.94 816 CYS A C 1
ATOM 6304 O O . CYS A 1 816 ? -15.431 4.128 -12.261 1.00 96.94 816 CYS A O 1
ATOM 6306 N N . TYR A 1 817 ? -15.052 3.225 -14.284 1.00 96.38 817 TYR A N 1
ATOM 6307 C CA . TYR A 1 817 ? -16.316 3.705 -14.849 1.00 96.38 817 TYR A CA 1
ATOM 6308 C C . TYR A 1 817 ? -17.532 2.988 -14.257 1.00 96.38 817 TYR A C 1
ATOM 6310 O O . TYR A 1 817 ? -18.547 3.641 -14.021 1.00 96.38 817 TYR A O 1
ATOM 6318 N N . GLY A 1 818 ? -17.440 1.684 -13.971 1.00 94.44 818 GLY A N 1
ATOM 6319 C CA . GLY A 1 818 ? -18.505 0.928 -13.309 1.00 94.44 818 GLY A CA 1
ATOM 6320 C C . GLY A 1 818 ? -18.857 1.519 -11.945 1.00 94.44 818 GLY A C 1
ATOM 6321 O O . GLY A 1 818 ? -20.020 1.820 -11.681 1.00 94.44 818 GLY A O 1
ATOM 6322 N N . ILE A 1 819 ? -17.844 1.799 -11.120 1.00 94.50 819 ILE A N 1
ATOM 6323 C CA . ILE A 1 819 ? -18.031 2.477 -9.832 1.00 94.50 819 ILE A CA 1
ATOM 6324 C C . ILE A 1 819 ? -18.618 3.877 -10.045 1.00 94.50 819 ILE A C 1
ATOM 6326 O O . ILE A 1 819 ? -19.612 4.218 -9.408 1.00 94.50 819 ILE A O 1
ATOM 6330 N N . ALA A 1 820 ? -18.066 4.676 -10.966 1.00 94.31 820 ALA A N 1
ATOM 6331 C CA . ALA A 1 820 ? -18.550 6.032 -11.232 1.00 94.31 820 ALA A CA 1
ATOM 6332 C C . ALA A 1 820 ? -20.034 6.068 -11.644 1.00 94.31 820 ALA A C 1
ATOM 6334 O O . ALA A 1 820 ? -20.788 6.911 -11.159 1.00 94.31 820 ALA A O 1
ATOM 6335 N N . ILE A 1 821 ? -20.482 5.124 -12.479 1.00 93.44 821 ILE A N 1
ATOM 6336 C CA . ILE A 1 821 ? -21.892 4.974 -12.872 1.00 93.44 821 ILE A CA 1
ATOM 6337 C C . ILE A 1 821 ? -22.778 4.688 -11.652 1.00 93.44 821 ILE A C 1
ATOM 6339 O O . ILE A 1 821 ? -23.880 5.236 -11.549 1.00 93.44 821 ILE A O 1
ATOM 6343 N N . LEU A 1 822 ? -22.302 3.860 -10.719 1.00 90.88 822 LEU A N 1
ATOM 6344 C CA . LEU A 1 822 ? -23.055 3.476 -9.528 1.00 90.88 822 LEU A CA 1
ATOM 6345 C C . LEU A 1 822 ? -23.162 4.607 -8.503 1.00 90.88 822 LEU A C 1
ATOM 6347 O O . LEU A 1 822 ? -24.217 4.724 -7.877 1.00 90.88 822 LEU A O 1
ATOM 6351 N N . ILE A 1 823 ? -22.133 5.447 -8.344 1.00 91.31 823 ILE A N 1
ATOM 6352 C CA . ILE A 1 823 ? -22.054 6.425 -7.242 1.00 91.31 823 ILE A CA 1
ATOM 6353 C C . ILE A 1 823 ? -22.346 7.879 -7.640 1.00 91.31 823 ILE A C 1
ATOM 6355 O O . ILE A 1 823 ? -22.720 8.674 -6.777 1.00 91.31 823 ILE A O 1
ATOM 6359 N N . SER A 1 824 ? -22.233 8.253 -8.918 1.00 88.94 824 SER A N 1
ATOM 6360 C CA . SER A 1 824 ? -22.529 9.622 -9.361 1.00 88.94 824 SER A CA 1
ATOM 6361 C C . SER A 1 824 ? -24.039 9.894 -9.404 1.00 88.94 824 SER A C 1
ATOM 6363 O O . SER A 1 824 ? -24.821 9.108 -9.951 1.00 88.94 824 SER A O 1
ATOM 6365 N N . ARG A 1 825 ? -24.473 11.022 -8.820 1.00 83.56 825 ARG A N 1
ATOM 6366 C CA . ARG A 1 825 ? -25.892 11.405 -8.722 1.00 83.56 825 ARG A CA 1
ATOM 6367 C C . ARG A 1 825 ? -26.119 12.855 -9.181 1.00 83.56 825 ARG A C 1
ATOM 6369 O O . ARG A 1 825 ? -25.474 13.761 -8.650 1.00 83.56 825 ARG A O 1
ATOM 6376 N N . PRO A 1 826 ? -27.036 13.102 -10.139 1.00 81.19 826 PRO A N 1
ATOM 6377 C CA . PRO A 1 826 ? -27.398 14.460 -10.537 1.00 81.19 826 PRO A CA 1
ATOM 6378 C C . PRO A 1 826 ? -28.220 15.150 -9.446 1.00 81.19 826 PRO A C 1
ATOM 6380 O O . PRO A 1 826 ? -29.102 14.532 -8.852 1.00 81.19 826 PRO A O 1
ATOM 6383 N N . LYS A 1 827 ? -27.930 16.432 -9.196 1.00 71.31 827 LYS A N 1
ATOM 6384 C CA . LYS A 1 827 ? -28.677 17.264 -8.236 1.00 71.31 827 LYS A CA 1
ATOM 6385 C C . LYS A 1 827 ? -29.761 18.100 -8.914 1.00 71.31 827 LYS A C 1
ATOM 6387 O O . LYS A 1 827 ? -30.805 18.340 -8.322 1.00 71.31 827 LYS A O 1
ATOM 6392 N N . LEU A 1 828 ? -29.506 18.555 -10.142 1.00 68.06 828 LEU A N 1
ATOM 6393 C CA . LEU A 1 828 ? -30.414 19.429 -10.886 1.00 68.06 828 LEU A CA 1
ATOM 6394 C C . LEU A 1 828 ? -31.269 18.642 -11.896 1.00 68.06 828 LEU A C 1
ATOM 6396 O O . LEU A 1 828 ? -30.790 17.651 -12.460 1.00 68.06 828 LEU A O 1
ATOM 6400 N N . PRO A 1 829 ? -32.518 19.080 -12.155 1.00 63.38 829 PRO A N 1
ATOM 6401 C CA . PRO A 1 829 ? -33.376 18.473 -13.165 1.00 63.38 829 PRO A CA 1
ATOM 6402 C C . PRO A 1 829 ? -32.807 18.684 -14.574 1.00 63.38 829 PRO A C 1
ATOM 6404 O O . PRO A 1 829 ? -32.253 19.738 -14.893 1.00 63.38 829 PRO A O 1
ATOM 6407 N N . ARG A 1 830 ? -32.961 17.662 -15.423 1.00 67.00 830 ARG A N 1
ATOM 6408 C CA . ARG A 1 830 ? -32.452 17.648 -16.803 1.00 67.00 830 ARG A CA 1
ATOM 6409 C C . ARG A 1 830 ? -33.275 18.578 -17.686 1.00 67.00 830 ARG A C 1
ATOM 6411 O O . ARG A 1 830 ? -34.497 18.638 -17.544 1.00 67.00 830 ARG A O 1
ATOM 6418 N N . LYS A 1 831 ? -32.619 19.278 -18.612 1.00 66.94 831 LYS A N 1
ATOM 6419 C CA . LYS A 1 831 ? -33.284 20.181 -19.559 1.00 66.94 831 LYS A CA 1
ATOM 6420 C C . LYS A 1 831 ? -33.130 19.629 -20.977 1.00 66.94 831 LYS A C 1
ATOM 6422 O O . LYS A 1 831 ? -32.009 19.322 -21.376 1.00 66.94 831 LYS A O 1
ATOM 6427 N N . PRO A 1 832 ? -34.218 19.519 -21.758 1.00 62.34 832 PRO A N 1
ATOM 6428 C CA . PRO A 1 832 ? -34.109 19.090 -23.145 1.00 62.34 832 PRO A CA 1
ATOM 6429 C C . PRO A 1 832 ? -33.341 20.139 -23.960 1.00 62.34 832 PRO A C 1
ATOM 6431 O O . PRO A 1 832 ? -33.665 21.331 -23.919 1.00 62.34 832 PRO A O 1
ATOM 6434 N N . VAL A 1 833 ? -32.331 19.700 -24.714 1.00 65.00 833 VAL A N 1
ATOM 6435 C CA . VAL A 1 833 ? -31.632 20.538 -25.695 1.00 65.00 833 VAL A CA 1
ATOM 6436 C C . VAL A 1 833 ? -32.617 20.885 -26.806 1.00 65.00 833 VAL A C 1
ATOM 6438 O O . VAL A 1 833 ? -33.062 20.021 -27.557 1.00 65.00 833 VAL A O 1
ATOM 6441 N N . LYS A 1 834 ? -32.964 22.170 -26.912 1.00 63.84 834 LYS A N 1
ATOM 6442 C CA . LYS A 1 834 ? -33.925 22.664 -27.909 1.00 63.84 834 LYS A CA 1
ATOM 6443 C C . LYS A 1 834 ? -33.333 22.751 -29.323 1.00 63.84 834 LYS A C 1
ATOM 6445 O O . LYS A 1 834 ? -34.082 22.707 -30.289 1.00 63.84 834 LYS A O 1
ATOM 6450 N N . SER A 1 835 ? -32.009 22.905 -29.454 1.00 66.06 835 SER A N 1
ATOM 6451 C CA . SER A 1 835 ? -31.299 22.972 -30.742 1.00 66.06 835 SER A CA 1
ATOM 6452 C C . SER A 1 835 ? -29.797 22.720 -30.574 1.00 66.06 835 SER A C 1
ATOM 6454 O O . SER A 1 835 ? -29.194 23.221 -29.623 1.00 66.06 835 SER A O 1
ATOM 6456 N N . ILE A 1 836 ? -29.167 22.020 -31.524 1.00 63.53 836 ILE A N 1
ATOM 6457 C CA . ILE A 1 836 ? -27.715 21.753 -31.514 1.00 63.53 836 ILE A CA 1
ATOM 6458 C C . ILE A 1 836 ? -26.885 23.047 -31.587 1.00 63.53 836 ILE A C 1
ATOM 6460 O O . ILE A 1 836 ? -25.798 23.130 -31.025 1.00 63.53 836 ILE A O 1
ATOM 6464 N N . TRP A 1 837 ? -27.445 24.101 -32.190 1.00 65.38 837 TRP A N 1
ATOM 6465 C CA . TRP A 1 837 ? -26.818 25.421 -32.309 1.00 65.38 837 TRP A CA 1
ATOM 6466 C C . TRP A 1 837 ? -26.860 26.237 -31.012 1.00 65.38 837 TRP A C 1
ATOM 6468 O O . TRP A 1 837 ? -26.141 27.220 -30.885 1.00 65.38 837 TRP A O 1
ATOM 6478 N N . SER A 1 838 ? -27.672 25.824 -30.031 1.00 68.38 838 SER A N 1
ATOM 6479 C CA . SER A 1 838 ? -27.709 26.448 -28.699 1.00 68.38 838 SER A CA 1
ATOM 6480 C C . SER A 1 838 ? -26.650 25.896 -27.734 1.00 68.38 838 SER A C 1
ATOM 6482 O O . SER A 1 838 ? -26.501 26.414 -26.631 1.00 68.38 838 SER A O 1
ATOM 6484 N N . ILE A 1 839 ? -25.902 24.869 -28.157 1.00 72.19 839 ILE A N 1
ATOM 6485 C CA . ILE A 1 839 ? -24.887 24.179 -27.351 1.00 72.19 839 ILE A CA 1
ATOM 6486 C C . ILE A 1 839 ? -23.576 24.983 -27.261 1.00 72.19 839 ILE A C 1
ATOM 6488 O O . ILE A 1 839 ? -22.819 24.804 -26.311 1.00 72.19 839 ILE A O 1
ATOM 6492 N N . VAL A 1 840 ? -23.298 25.883 -28.213 1.00 79.50 840 VAL A N 1
ATOM 6493 C CA . VAL A 1 840 ? -22.050 26.668 -28.262 1.00 79.50 840 VAL A CA 1
ATOM 6494 C C . VAL A 1 840 ? -22.353 28.152 -28.412 1.00 79.50 840 VAL A C 1
ATOM 6496 O O . VAL A 1 840 ? -23.083 28.547 -29.316 1.00 79.50 840 VAL A O 1
ATOM 6499 N N . ASP A 1 841 ? -21.757 28.985 -27.554 1.00 81.69 841 ASP A N 1
ATOM 6500 C CA . ASP A 1 841 ? -21.914 30.443 -27.607 1.00 81.69 841 ASP A CA 1
ATOM 6501 C C . ASP A 1 841 ? -20.586 31.137 -27.928 1.00 81.69 841 ASP A C 1
ATOM 6503 O O . ASP A 1 841 ? -19.834 31.543 -27.038 1.00 81.69 841 ASP A O 1
ATOM 6507 N N . PHE A 1 842 ? -20.320 31.339 -29.219 1.00 85.25 842 PHE A N 1
ATOM 6508 C CA . PHE A 1 842 ? -19.165 32.120 -29.670 1.00 85.25 842 PHE A CA 1
ATOM 6509 C C . PHE A 1 842 ? -19.309 33.628 -29.408 1.00 85.25 842 PHE A C 1
ATOM 6511 O O . PHE A 1 842 ? -18.328 34.361 -29.522 1.00 85.25 842 PHE A O 1
ATOM 6518 N N . ASN A 1 843 ? -20.483 34.124 -28.991 1.00 84.56 843 ASN A N 1
ATOM 6519 C CA . ASN A 1 843 ? -20.645 35.549 -28.690 1.00 84.56 843 ASN A CA 1
ATOM 6520 C C . ASN A 1 843 ? -19.828 35.983 -27.463 1.00 84.56 843 ASN A C 1
ATOM 6522 O O . ASN A 1 843 ? -19.558 37.174 -27.314 1.00 84.56 843 ASN A O 1
ATOM 6526 N N . GLY A 1 844 ? -19.392 35.039 -26.616 1.00 83.00 844 GLY A N 1
ATOM 6527 C CA . GLY A 1 844 ? -18.450 35.301 -25.525 1.00 83.00 844 GLY A CA 1
ATOM 6528 C C . GLY A 1 844 ? -17.141 35.945 -25.992 1.00 83.00 844 GLY A C 1
ATOM 6529 O O . GLY A 1 844 ? -16.609 36.792 -25.283 1.00 83.00 844 GLY A O 1
ATOM 6530 N N . PHE A 1 845 ? -16.684 35.656 -27.217 1.00 90.00 845 PHE A N 1
ATOM 6531 C CA . PHE A 1 845 ? -15.469 36.246 -27.795 1.00 90.00 845 PHE A CA 1
ATOM 6532 C C . PHE A 1 845 ? -15.602 37.733 -28.180 1.00 90.00 845 PHE A C 1
ATOM 6534 O O . PHE A 1 845 ? -14.629 38.364 -28.594 1.00 90.00 845 PHE A O 1
ATOM 6541 N N . ARG A 1 846 ? -16.790 38.333 -28.030 1.00 90.00 846 ARG A N 1
ATOM 6542 C CA . ARG A 1 846 ? -16.942 39.793 -28.117 1.00 90.00 846 ARG A CA 1
ATOM 6543 C C . ARG A 1 846 ? -16.526 40.511 -26.832 1.00 90.00 846 ARG A C 1
ATOM 6545 O O . ARG A 1 846 ? -16.287 41.711 -26.880 1.00 90.00 846 ARG A O 1
ATOM 6552 N N . ASP A 1 847 ? -16.442 39.807 -25.702 1.00 92.19 847 ASP A N 1
ATOM 6553 C CA . ASP A 1 847 ? -15.936 40.365 -24.446 1.00 92.19 847 ASP A CA 1
ATOM 6554 C C . ASP A 1 847 ? -14.396 40.318 -24.443 1.00 92.19 847 ASP A C 1
ATOM 6556 O O . ASP A 1 847 ? -13.825 39.220 -24.451 1.00 92.19 847 ASP A O 1
ATOM 6560 N N . PRO A 1 848 ? -13.699 41.470 -24.387 1.00 91.75 848 PRO A N 1
ATOM 6561 C CA . PRO A 1 848 ? -12.239 41.508 -24.382 1.00 91.75 848 PRO A CA 1
ATOM 6562 C C . PRO A 1 848 ? -11.606 40.690 -23.253 1.00 91.75 848 PRO A C 1
ATOM 6564 O O . PRO A 1 848 ? -10.531 40.124 -23.441 1.00 91.75 848 PRO A O 1
ATOM 6567 N N . ARG A 1 849 ? -12.264 40.574 -22.093 1.00 94.00 849 ARG A N 1
ATOM 6568 C CA . ARG A 1 849 ? -11.770 39.781 -20.955 1.00 94.00 849 ARG A CA 1
ATOM 6569 C C . ARG A 1 849 ? -11.734 38.298 -21.310 1.00 94.00 849 ARG A C 1
ATOM 6571 O O . ARG A 1 849 ? -10.728 37.624 -21.118 1.00 94.00 849 ARG A O 1
ATOM 6578 N N . TYR A 1 850 ? -12.829 37.806 -21.878 1.00 92.56 850 TYR A N 1
ATOM 6579 C CA . TYR A 1 850 ? -12.973 36.411 -22.274 1.00 92.56 850 TYR A CA 1
ATOM 6580 C C . TYR A 1 850 ? -12.024 36.048 -23.422 1.00 92.56 850 TYR A C 1
ATOM 6582 O O . TYR A 1 850 ? -11.337 35.030 -23.358 1.00 92.56 850 TYR A O 1
ATOM 6590 N N . SER A 1 851 ? -11.923 36.906 -24.438 1.00 94.69 851 SER A N 1
ATOM 6591 C CA . SER A 1 851 ? -11.042 36.681 -25.592 1.00 94.69 851 SER A CA 1
ATOM 6592 C C . SER A 1 851 ? -9.566 36.705 -25.225 1.00 94.69 851 SER A C 1
ATOM 6594 O O . SER A 1 851 ? -8.806 35.869 -25.711 1.00 94.69 851 SER A O 1
ATOM 6596 N N . THR A 1 852 ? -9.159 37.606 -24.328 1.00 95.38 852 THR A N 1
ATOM 6597 C CA . THR A 1 852 ? -7.768 37.669 -23.856 1.00 95.38 852 THR A CA 1
ATOM 6598 C C . THR A 1 852 ? -7.409 36.420 -23.047 1.00 95.38 852 THR A C 1
ATOM 6600 O O . THR A 1 852 ? -6.334 35.856 -23.248 1.00 95.38 852 THR A O 1
ATOM 6603 N N . LEU A 1 853 ? -8.327 35.916 -22.211 1.00 95.62 853 LEU A N 1
ATOM 6604 C CA . LEU A 1 853 ? -8.136 34.656 -21.483 1.00 95.62 853 LEU A CA 1
ATOM 6605 C C . LEU A 1 853 ? -8.071 33.446 -22.421 1.00 95.62 853 LEU A C 1
ATOM 6607 O O . LEU A 1 853 ? -7.260 32.545 -22.218 1.00 95.62 853 LEU A O 1
ATOM 6611 N N . ALA A 1 854 ? -8.922 33.408 -23.446 1.00 94.62 854 ALA A N 1
ATOM 6612 C CA . ALA A 1 854 ? -8.937 32.322 -24.419 1.00 94.62 854 ALA A CA 1
ATOM 6613 C C . ALA A 1 854 ? -7.657 32.304 -25.265 1.00 94.62 854 ALA A C 1
ATOM 6615 O O . ALA A 1 854 ? -7.084 31.237 -25.488 1.00 94.62 854 ALA A O 1
ATOM 6616 N N . LEU A 1 855 ? -7.164 33.477 -25.677 1.00 96.62 855 LEU A N 1
ATOM 6617 C CA . LEU A 1 855 ? -5.872 33.610 -26.345 1.00 96.62 855 LEU A CA 1
ATOM 6618 C C . LEU A 1 855 ? -4.727 33.181 -25.424 1.00 96.62 855 LEU A C 1
ATOM 6620 O O . LEU A 1 855 ? -3.891 32.386 -25.843 1.00 96.62 855 LEU A O 1
ATOM 6624 N N . ALA A 1 856 ? -4.724 33.635 -24.166 1.00 96.81 856 ALA A N 1
ATOM 6625 C CA . ALA A 1 856 ? -3.760 33.185 -23.169 1.00 96.81 856 ALA A CA 1
ATOM 6626 C C . ALA A 1 856 ? -3.741 31.660 -23.053 1.00 96.81 856 ALA A C 1
ATOM 6628 O O . ALA A 1 856 ? -2.679 31.051 -23.103 1.00 96.81 856 ALA A O 1
ATOM 6629 N N . ASN A 1 857 ? -4.913 31.030 -22.956 1.00 95.56 857 ASN A N 1
ATOM 6630 C CA . ASN A 1 857 ? -5.002 29.585 -22.828 1.00 95.56 857 ASN A CA 1
ATOM 6631 C C . ASN A 1 857 ? -4.456 28.855 -24.063 1.00 95.56 857 ASN A C 1
ATOM 6633 O O . ASN A 1 857 ? -3.737 27.874 -23.907 1.00 95.56 857 ASN A O 1
ATOM 6637 N N . VAL A 1 858 ? -4.732 29.331 -25.280 1.00 96.12 858 VAL A N 1
ATOM 6638 C CA . VAL A 1 858 ? -4.132 28.756 -26.499 1.00 96.12 858 VAL A CA 1
ATOM 6639 C C . VAL A 1 858 ? -2.614 28.893 -26.474 1.00 96.12 858 VAL A C 1
ATOM 6641 O O . VAL A 1 858 ? -1.917 27.898 -26.668 1.00 96.12 858 VAL A O 1
ATOM 6644 N N . VAL A 1 859 ? -2.111 30.092 -26.168 1.00 97.25 859 VAL A N 1
ATOM 6645 C CA . VAL A 1 859 ? -0.673 30.371 -26.088 1.00 97.25 859 VAL A CA 1
ATOM 6646 C C . VAL A 1 859 ? 0.002 29.474 -25.044 1.00 97.25 859 VAL A C 1
ATOM 6648 O O . VAL A 1 859 ? 1.022 28.856 -25.328 1.00 97.25 859 VAL A O 1
ATOM 6651 N N . GLY A 1 860 ? -0.599 29.315 -23.865 1.00 96.19 860 GLY A N 1
ATOM 6652 C CA . GLY A 1 860 ? -0.072 28.460 -22.803 1.00 96.19 860 GLY A CA 1
ATOM 6653 C C . GLY A 1 860 ? -0.081 26.976 -23.170 1.00 96.19 860 GLY A C 1
ATOM 6654 O O . GLY A 1 860 ? 0.891 26.270 -22.902 1.00 96.19 860 GLY A O 1
ATOM 6655 N N . ASN A 1 861 ? -1.136 26.497 -23.839 1.00 95.00 861 ASN A N 1
ATOM 6656 C CA . ASN A 1 861 ? -1.248 25.091 -24.233 1.00 95.00 861 ASN A CA 1
ATOM 6657 C C . ASN A 1 861 ? -0.255 24.673 -25.329 1.00 95.00 861 ASN A C 1
ATOM 6659 O O . ASN A 1 861 ? 0.020 23.479 -25.424 1.00 95.00 861 ASN A O 1
ATOM 6663 N N . PHE A 1 862 ? 0.351 25.609 -26.076 1.00 95.69 862 PHE A N 1
ATOM 6664 C CA . PHE A 1 862 ? 1.488 25.273 -26.943 1.00 95.69 862 PHE A CA 1
ATOM 6665 C C . PHE A 1 862 ? 2.671 24.685 -26.155 1.00 95.69 862 PHE A C 1
ATOM 6667 O O . PHE A 1 862 ? 3.350 23.793 -26.653 1.00 95.69 862 PHE A O 1
ATOM 6674 N N . GLY A 1 863 ? 2.907 25.160 -24.925 1.00 94.25 863 GLY A N 1
ATOM 6675 C CA . GLY A 1 863 ? 4.015 24.706 -24.076 1.00 94.25 863 GLY A CA 1
ATOM 6676 C C . GLY A 1 863 ? 3.614 23.729 -22.965 1.00 94.25 863 GLY A C 1
ATOM 6677 O O . GLY A 1 863 ? 4.431 22.924 -22.531 1.00 94.25 863 GLY A O 1
ATOM 6678 N N . LEU A 1 864 ? 2.367 23.761 -22.492 1.00 95.38 864 LEU A N 1
ATOM 6679 C CA . LEU A 1 864 ? 1.953 23.074 -21.259 1.00 95.38 864 LEU A CA 1
ATOM 6680 C C . LEU A 1 864 ? 2.240 21.560 -21.235 1.00 95.38 864 LEU A C 1
ATOM 6682 O O . LEU A 1 864 ? 2.658 21.024 -20.214 1.00 95.38 864 LEU A O 1
ATOM 6686 N N . TYR A 1 865 ? 2.003 20.854 -22.341 1.00 93.94 865 TYR A N 1
ATOM 6687 C CA . TYR A 1 865 ? 2.169 19.395 -22.392 1.00 93.94 865 TYR A CA 1
ATOM 6688 C C . TYR A 1 865 ? 3.554 18.955 -22.877 1.00 93.94 865 TYR A C 1
ATOM 6690 O O . TYR A 1 865 ? 3.866 17.767 -22.831 1.00 93.94 865 TYR A O 1
ATOM 6698 N N . VAL A 1 866 ? 4.413 19.888 -23.297 1.00 95.00 866 VAL A N 1
ATOM 6699 C CA . VAL A 1 866 ? 5.744 19.560 -23.821 1.00 95.00 866 VAL A CA 1
ATOM 6700 C C . VAL A 1 866 ? 6.609 18.851 -22.764 1.00 95.00 866 VAL A C 1
ATOM 6702 O O . VAL A 1 866 ? 7.121 17.771 -23.069 1.00 95.00 866 VAL A O 1
ATOM 6705 N N . PRO A 1 867 ? 6.708 19.315 -21.501 1.00 95.31 867 PRO A N 1
ATOM 6706 C CA . PRO A 1 867 ? 7.457 18.582 -20.475 1.00 95.31 867 PRO A CA 1
ATOM 6707 C C . PRO A 1 867 ? 6.879 17.192 -20.176 1.00 95.31 867 PRO A C 1
ATOM 6709 O O . PRO A 1 867 ? 7.632 16.257 -19.926 1.00 95.31 867 PRO A O 1
ATOM 6712 N N . PHE A 1 868 ? 5.554 17.022 -20.262 1.00 93.50 868 PHE A N 1
ATOM 6713 C CA . PHE A 1 868 ? 4.906 15.722 -20.051 1.00 93.50 868 PHE A CA 1
ATOM 6714 C C . PHE A 1 868 ? 5.268 14.694 -21.132 1.00 93.50 868 PHE A C 1
ATOM 6716 O O . PHE A 1 868 ? 5.189 13.501 -20.868 1.00 93.50 868 PHE A O 1
ATOM 6723 N N . TYR A 1 869 ? 5.629 15.133 -22.342 1.00 92.19 869 TYR A N 1
ATOM 6724 C CA . TYR A 1 869 ? 5.923 14.250 -23.477 1.00 92.19 869 TYR A CA 1
ATOM 6725 C C . TYR A 1 869 ? 7.427 14.017 -23.650 1.00 92.19 869 TYR A C 1
ATOM 6727 O O . TYR A 1 869 ? 7.837 12.928 -24.042 1.00 92.19 869 TYR A O 1
ATOM 6735 N N . TYR A 1 870 ? 8.245 15.036 -23.376 1.00 91.94 870 TYR A N 1
ATOM 6736 C CA . TYR A 1 870 ? 9.641 15.070 -23.818 1.00 91.94 870 TYR A CA 1
ATOM 6737 C C . TYR A 1 870 ? 10.677 15.034 -22.692 1.00 91.94 870 TYR A C 1
ATOM 6739 O O . TYR A 1 870 ? 11.859 14.894 -22.994 1.00 91.94 870 TYR A O 1
ATOM 6747 N N . LEU A 1 871 ? 10.286 15.115 -21.413 1.00 91.88 871 LEU A N 1
ATOM 6748 C CA . LEU A 1 871 ? 11.261 15.103 -20.315 1.00 91.88 871 LEU A CA 1
ATOM 6749 C C . LEU A 1 871 ? 11.976 13.746 -20.159 1.00 91.88 871 LEU A C 1
ATOM 6751 O O . LEU A 1 871 ? 13.174 13.715 -19.881 1.00 91.88 871 LEU A O 1
ATOM 6755 N N . GLU A 1 872 ? 11.273 12.629 -20.374 1.00 89.25 872 GLU A N 1
ATOM 6756 C CA . GLU A 1 872 ? 11.867 11.283 -20.323 1.00 89.25 872 GLU A CA 1
ATOM 6757 C C . GLU A 1 872 ? 12.829 11.029 -21.504 1.00 89.25 872 GLU A C 1
ATOM 6759 O O . GLU A 1 872 ? 13.989 10.687 -21.242 1.00 89.25 872 GLU A O 1
ATOM 6764 N N . PRO A 1 873 ? 12.447 11.301 -22.775 1.00 87.88 873 PRO A N 1
ATOM 6765 C CA . PRO A 1 873 ? 13.384 11.289 -23.902 1.00 87.88 873 PRO A CA 1
ATOM 6766 C C . PRO A 1 873 ? 14.576 12.248 -23.743 1.00 87.88 873 PRO A C 1
ATOM 6768 O O . PRO A 1 873 ? 15.694 11.910 -24.128 1.00 87.88 873 PRO A O 1
ATOM 6771 N N . TYR A 1 874 ? 14.372 13.425 -23.139 1.00 90.19 874 TYR A N 1
ATOM 6772 C CA . TYR A 1 874 ? 15.446 14.382 -22.856 1.00 90.19 874 TYR A CA 1
ATOM 6773 C C . TYR A 1 874 ? 16.512 13.781 -21.932 1.00 90.19 874 TYR A C 1
ATOM 6775 O O . TYR A 1 874 ? 17.705 13.825 -22.252 1.00 90.19 874 TYR A O 1
ATOM 6783 N N . ILE A 1 875 ? 16.091 13.170 -20.814 1.00 88.88 875 ILE A N 1
ATOM 6784 C CA . ILE A 1 875 ? 17.015 12.510 -19.883 1.00 88.88 875 ILE A CA 1
ATOM 6785 C C . ILE A 1 875 ? 17.680 11.289 -20.517 1.00 88.88 875 ILE A C 1
ATOM 6787 O O . ILE A 1 875 ? 18.846 11.036 -20.233 1.00 88.88 875 ILE A O 1
ATOM 6791 N N . ALA A 1 876 ? 16.987 10.563 -21.397 1.00 86.06 876 ALA A N 1
ATOM 6792 C CA . ALA A 1 876 ? 17.565 9.413 -22.088 1.00 86.06 876 ALA A CA 1
ATOM 6793 C C . ALA A 1 876 ? 18.803 9.792 -22.921 1.00 86.06 876 ALA A C 1
ATOM 6795 O O . ALA A 1 876 ? 19.741 9.005 -23.009 1.00 86.06 876 ALA A O 1
ATOM 6796 N N . VAL A 1 877 ? 18.823 11.003 -23.488 1.00 86.19 877 VAL A N 1
ATOM 6797 C CA . VAL A 1 877 ? 19.954 11.520 -24.273 1.00 86.19 877 VAL A CA 1
ATOM 6798 C C . VAL A 1 877 ? 21.045 12.120 -23.383 1.00 86.19 877 VAL A C 1
ATOM 6800 O O . VAL A 1 877 ? 22.223 11.853 -23.598 1.00 86.19 877 VAL A O 1
ATOM 6803 N N . HIS A 1 878 ? 20.678 12.923 -22.380 1.00 86.38 878 HIS A N 1
ATOM 6804 C CA . HIS A 1 878 ? 21.653 13.675 -21.573 1.00 86.38 878 HIS A CA 1
ATOM 6805 C C . HIS A 1 878 ? 22.234 12.860 -20.407 1.00 86.38 878 HIS A C 1
ATOM 6807 O O . HIS A 1 878 ? 23.357 13.109 -19.971 1.00 86.38 878 HIS A O 1
ATOM 6813 N N . HIS A 1 879 ? 21.483 11.879 -19.900 1.00 88.19 879 HIS A N 1
ATOM 6814 C CA . HIS A 1 879 ? 21.832 11.050 -18.744 1.00 88.19 879 HIS A CA 1
ATOM 6815 C C . HIS A 1 879 ? 21.342 9.590 -18.921 1.00 88.19 879 HIS A C 1
ATOM 6817 O O . HIS A 1 879 ? 20.495 9.124 -18.152 1.00 88.19 879 HIS A O 1
ATOM 6823 N N . PRO A 1 880 ? 21.881 8.827 -19.895 1.00 80.56 880 PRO A N 1
ATOM 6824 C CA . PRO A 1 880 ? 21.352 7.518 -20.310 1.00 80.56 880 PRO A CA 1
ATOM 6825 C C . PRO A 1 880 ? 21.308 6.434 -19.213 1.00 80.56 880 PRO A C 1
ATOM 6827 O O . PRO A 1 880 ? 20.546 5.479 -19.335 1.00 80.56 880 PRO A O 1
ATOM 6830 N N . GLY A 1 881 ? 22.079 6.579 -18.127 1.00 77.94 881 GLY A N 1
ATOM 6831 C CA . GLY A 1 881 ? 22.098 5.654 -16.981 1.00 77.94 881 GLY A CA 1
ATOM 6832 C C . GLY A 1 881 ? 21.256 6.084 -15.771 1.00 77.94 881 GLY A C 1
ATOM 6833 O O . GLY A 1 881 ? 21.328 5.448 -14.721 1.00 77.94 881 GLY A O 1
ATOM 6834 N N . ALA A 1 882 ? 20.492 7.178 -15.859 1.00 83.12 882 ALA A N 1
ATOM 6835 C CA . ALA A 1 882 ? 19.762 7.705 -14.711 1.00 83.12 882 ALA A CA 1
ATOM 6836 C C . ALA A 1 882 ? 18.552 6.825 -14.346 1.00 83.12 882 ALA A C 1
ATOM 6838 O O . ALA A 1 882 ? 17.538 6.817 -15.046 1.00 83.12 882 ALA A O 1
ATOM 6839 N N . ALA A 1 883 ? 18.614 6.162 -13.186 1.00 77.31 883 ALA A N 1
ATOM 6840 C CA . ALA A 1 883 ? 17.527 5.324 -12.662 1.00 77.31 883 ALA A CA 1
ATOM 6841 C C . ALA A 1 883 ? 16.191 6.079 -12.488 1.00 77.31 883 ALA A C 1
ATOM 6843 O O . ALA A 1 883 ? 15.123 5.469 -12.494 1.00 77.31 883 ALA A O 1
ATOM 6844 N N . VAL A 1 884 ? 16.235 7.415 -12.374 1.00 84.62 884 VAL A N 1
ATOM 6845 C CA . VAL A 1 884 ? 15.039 8.259 -12.226 1.00 84.62 884 VAL A CA 1
ATOM 6846 C C . VAL A 1 884 ? 14.239 8.432 -13.519 1.00 84.62 884 VAL A C 1
ATOM 6848 O O . VAL A 1 884 ? 13.106 8.896 -13.443 1.00 84.62 884 VAL A O 1
ATOM 6851 N N . ARG A 1 885 ? 14.777 8.059 -14.693 1.00 83.56 885 ARG A N 1
ATOM 6852 C CA . ARG A 1 885 ? 14.129 8.258 -16.007 1.00 83.56 885 ARG A CA 1
ATOM 6853 C C . ARG A 1 885 ? 12.654 7.852 -15.999 1.00 83.56 885 ARG A C 1
ATOM 6855 O O . ARG A 1 885 ? 11.809 8.667 -16.335 1.00 83.56 885 ARG A O 1
ATOM 6862 N N . ASN A 1 886 ? 12.352 6.647 -15.517 1.00 81.75 886 ASN A N 1
ATOM 6863 C CA . ASN A 1 886 ? 10.995 6.079 -15.508 1.00 81.75 886 ASN A CA 1
ATOM 6864 C C . ASN A 1 886 ? 10.058 6.698 -14.450 1.00 81.75 886 ASN A C 1
ATOM 6866 O O . ASN A 1 886 ? 8.896 6.306 -14.342 1.00 81.75 886 ASN A O 1
ATOM 6870 N N . TYR A 1 887 ? 10.572 7.611 -13.625 1.00 88.56 887 TYR A N 1
ATOM 6871 C CA . TYR A 1 887 ? 9.847 8.258 -12.537 1.00 88.56 887 TYR A CA 1
ATOM 6872 C C . TYR A 1 887 ? 9.618 9.752 -12.782 1.00 88.56 887 TYR A C 1
ATOM 6874 O O . TYR A 1 887 ? 8.876 10.364 -12.022 1.00 88.56 887 TYR A O 1
ATOM 6882 N N . LEU A 1 888 ? 10.170 10.350 -13.843 1.00 90.94 888 LEU A N 1
ATOM 6883 C CA . LEU A 1 888 ? 10.011 11.784 -14.116 1.00 90.94 888 LEU A CA 1
ATOM 6884 C C . LEU A 1 888 ? 8.566 12.159 -14.451 1.00 90.94 888 LEU A C 1
ATOM 6886 O O . LEU A 1 888 ? 8.040 13.111 -13.872 1.00 90.94 888 LEU A O 1
ATOM 6890 N N . LEU A 1 889 ? 7.892 11.407 -15.327 1.00 93.31 889 LEU A N 1
ATOM 6891 C CA . LEU A 1 889 ? 6.481 11.652 -15.623 1.00 93.31 889 LEU A CA 1
ATOM 6892 C C . LEU A 1 889 ? 5.573 11.381 -14.406 1.00 93.31 889 LEU A C 1
ATOM 6894 O O . LEU A 1 889 ? 4.688 12.205 -14.139 1.00 93.31 889 LEU A O 1
ATOM 6898 N N . PRO A 1 890 ? 5.792 10.306 -13.615 1.00 95.69 890 PRO A N 1
ATOM 6899 C CA . PRO A 1 890 ? 5.157 10.154 -12.309 1.00 95.69 890 PRO A CA 1
ATOM 6900 C C . PRO A 1 890 ? 5.424 11.306 -11.333 1.00 95.69 890 PRO A C 1
ATOM 6902 O O . PRO A 1 890 ? 4.502 11.718 -10.639 1.00 95.69 890 PRO A O 1
ATOM 6905 N N . LEU A 1 891 ? 6.631 11.873 -11.281 1.00 96.12 891 LEU A N 1
ATOM 6906 C CA . LEU A 1 891 ? 6.948 13.008 -10.406 1.00 96.12 891 LEU A CA 1
ATOM 6907 C C . LEU A 1 891 ? 6.187 14.271 -10.826 1.00 96.12 891 LEU A C 1
ATOM 6909 O O . LEU A 1 891 ? 5.536 14.890 -9.983 1.00 96.12 891 LEU A O 1
ATOM 6913 N N . ILE A 1 892 ? 6.176 14.604 -12.126 1.00 96.44 892 ILE A N 1
ATOM 6914 C CA . ILE A 1 892 ? 5.380 15.726 -12.657 1.00 96.44 892 ILE A CA 1
ATOM 6915 C C . ILE A 1 892 ? 3.905 15.544 -12.287 1.00 96.44 892 ILE A C 1
ATOM 6917 O O . ILE A 1 892 ? 3.272 16.458 -11.753 1.00 96.44 892 ILE A O 1
ATOM 6921 N N . ASN A 1 893 ? 3.339 14.364 -12.556 1.00 96.38 893 ASN A N 1
ATOM 6922 C CA . ASN A 1 893 ? 1.936 14.089 -12.264 1.00 96.38 893 ASN A CA 1
ATOM 6923 C C . ASN A 1 893 ? 1.651 14.087 -10.754 1.00 96.38 893 ASN A C 1
ATOM 6925 O O . ASN A 1 893 ? 0.641 14.648 -10.334 1.00 96.38 893 ASN A O 1
ATOM 6929 N N . GLY A 1 894 ? 2.546 13.542 -9.930 1.00 96.62 894 GLY A N 1
ATOM 6930 C CA . GLY A 1 894 ? 2.426 13.522 -8.474 1.00 96.62 894 GLY A CA 1
ATOM 6931 C C . GLY A 1 894 ? 2.395 14.928 -7.883 1.00 96.62 894 GLY A C 1
ATOM 6932 O O . GLY A 1 894 ? 1.499 15.254 -7.108 1.00 96.62 894 GLY A O 1
ATOM 6933 N N . SER A 1 895 ? 3.290 15.815 -8.313 1.00 96.94 895 SER A N 1
ATOM 6934 C CA . SER A 1 895 ? 3.252 17.218 -7.891 1.00 96.94 895 SER A CA 1
ATOM 6935 C C . SER A 1 895 ? 2.050 17.972 -8.469 1.00 96.94 895 SER A C 1
ATOM 6937 O O . SER A 1 895 ? 1.454 18.794 -7.772 1.00 96.94 895 SER A O 1
ATOM 6939 N N . SER A 1 896 ? 1.624 17.651 -9.695 1.00 96.75 896 SER A N 1
ATOM 6940 C CA . SER A 1 896 ? 0.413 18.212 -10.313 1.00 96.75 896 SER A CA 1
ATOM 6941 C C . SER A 1 896 ? -0.863 17.843 -9.564 1.00 96.75 896 SER A C 1
ATOM 6943 O O . SER A 1 896 ? -1.762 18.677 -9.460 1.00 96.75 896 SER A O 1
ATOM 6945 N N . PHE A 1 897 ? -0.935 16.648 -8.970 1.00 96.69 897 PHE A N 1
ATOM 6946 C CA . PHE A 1 897 ? -2.039 16.255 -8.094 1.00 96.69 897 PHE A CA 1
ATOM 6947 C C . PHE A 1 897 ? -2.217 17.267 -6.955 1.00 96.69 897 PHE A C 1
ATOM 6949 O O . PHE A 1 897 ? -3.305 17.818 -6.776 1.00 96.69 897 PHE A O 1
ATOM 6956 N N . PHE A 1 898 ? -1.132 17.571 -6.235 1.00 95.50 898 PHE A N 1
ATOM 6957 C CA . PHE A 1 898 ? -1.153 18.555 -5.152 1.00 95.50 898 PHE A CA 1
ATOM 6958 C C . PHE A 1 898 ? -1.425 19.965 -5.669 1.00 95.50 898 PHE A C 1
ATOM 6960 O O . PHE A 1 898 ? -2.238 20.672 -5.081 1.00 95.50 898 PHE A O 1
ATOM 6967 N N . GLY A 1 899 ? -0.824 20.345 -6.800 1.00 94.56 899 GLY A N 1
ATOM 6968 C CA . GLY A 1 899 ? -1.080 21.624 -7.458 1.00 94.56 899 GLY A CA 1
ATOM 6969 C C . GLY A 1 899 ? -2.560 21.841 -7.777 1.00 94.56 899 GLY A C 1
ATOM 6970 O O . GLY A 1 899 ? -3.083 22.924 -7.547 1.00 94.56 899 GLY A O 1
ATOM 6971 N N . ARG A 1 900 ? -3.279 20.808 -8.229 1.00 94.44 900 ARG A N 1
ATOM 6972 C CA . ARG A 1 900 ? -4.715 20.892 -8.550 1.00 94.44 900 ARG A CA 1
ATOM 6973 C C . ARG A 1 900 ? -5.598 21.012 -7.310 1.00 94.44 900 ARG A C 1
ATOM 6975 O O . ARG A 1 900 ? -6.512 21.832 -7.292 1.00 94.44 900 ARG A O 1
ATOM 6982 N N . VAL A 1 901 ? -5.322 20.226 -6.267 1.00 93.00 901 VAL A N 1
ATOM 6983 C CA . VAL A 1 901 ? -6.111 20.248 -5.021 1.00 93.00 901 VAL A CA 1
ATOM 6984 C C . VAL A 1 901 ? -5.852 21.535 -4.233 1.00 93.00 901 VAL A C 1
ATOM 6986 O O . VAL A 1 901 ? -6.792 22.250 -3.883 1.00 93.00 901 VAL A O 1
ATOM 6989 N N . ILE A 1 902 ? -4.578 21.862 -3.995 1.00 94.12 902 ILE A N 1
ATOM 6990 C CA . ILE A 1 902 ? -4.170 23.074 -3.272 1.00 94.12 902 ILE A CA 1
ATOM 6991 C C . ILE A 1 902 ? -4.513 24.311 -4.102 1.00 94.12 902 ILE A C 1
ATOM 6993 O O . ILE A 1 902 ? -5.038 25.275 -3.557 1.00 94.12 902 ILE A O 1
ATOM 6997 N N . GLY A 1 903 ? -4.294 24.276 -5.417 1.00 91.00 903 GLY A N 1
ATOM 6998 C CA . GLY A 1 903 ? -4.662 25.357 -6.328 1.00 91.00 903 GLY A CA 1
ATOM 6999 C C . GLY A 1 903 ? -6.152 25.666 -6.299 1.00 91.00 903 GLY A C 1
ATOM 7000 O O . GLY A 1 903 ? -6.520 26.829 -6.175 1.00 91.00 903 GLY A O 1
ATOM 7001 N N . GLY A 1 904 ? -7.008 24.638 -6.326 1.00 88.81 904 GLY A N 1
ATOM 7002 C CA . GLY A 1 904 ? -8.453 24.801 -6.161 1.00 88.81 904 GLY A CA 1
ATOM 7003 C C . GLY A 1 904 ? -8.817 25.456 -4.826 1.00 88.81 904 GLY A C 1
ATOM 7004 O O . GLY A 1 904 ? -9.553 26.439 -4.803 1.00 88.81 904 GLY A O 1
ATOM 7005 N N . TYR A 1 905 ? -8.239 24.976 -3.720 1.00 90.69 905 TYR A N 1
ATOM 7006 C CA . TYR A 1 905 ? -8.453 25.560 -2.391 1.00 90.69 905 TYR A CA 1
ATOM 7007 C C . TYR A 1 905 ? -8.006 27.028 -2.302 1.00 90.69 905 TYR A C 1
ATOM 7009 O O . TYR A 1 905 ? -8.744 27.881 -1.808 1.00 90.69 905 TYR A O 1
ATOM 7017 N N . VAL A 1 906 ? -6.798 27.338 -2.781 1.00 91.62 906 VAL A N 1
ATOM 7018 C CA . VAL A 1 906 ? -6.228 28.690 -2.731 1.00 91.62 906 VAL A CA 1
ATOM 7019 C C . VAL A 1 906 ? -6.997 29.628 -3.657 1.00 91.62 906 VAL A C 1
ATOM 7021 O O . VAL A 1 906 ? -7.277 30.753 -3.254 1.00 91.62 906 VAL A O 1
ATOM 7024 N N . ALA A 1 907 ? -7.418 29.172 -4.840 1.00 88.31 907 ALA A N 1
ATOM 7025 C CA . ALA A 1 907 ? -8.220 29.965 -5.772 1.00 88.31 907 ALA A CA 1
ATOM 7026 C C . ALA A 1 907 ? -9.562 30.405 -5.163 1.00 88.31 907 ALA A C 1
ATOM 7028 O O . ALA A 1 907 ? -9.956 31.558 -5.356 1.00 88.31 907 ALA A O 1
ATOM 7029 N N . ASP A 1 908 ? -10.215 29.545 -4.367 1.00 84.12 908 ASP A N 1
ATOM 7030 C CA . ASP A 1 908 ? -11.428 29.907 -3.613 1.00 84.12 908 ASP A CA 1
ATOM 7031 C C . ASP A 1 908 ? -11.155 31.054 -2.601 1.00 84.12 908 ASP A C 1
ATOM 7033 O O . ASP A 1 908 ? -12.059 31.818 -2.257 1.00 84.12 908 ASP A O 1
ATOM 7037 N N . HIS A 1 909 ? -9.903 31.241 -2.152 1.00 85.38 909 HIS A N 1
ATOM 7038 C CA . HIS A 1 909 ? -9.521 32.236 -1.140 1.00 85.38 909 HIS A CA 1
ATOM 7039 C C . HIS A 1 909 ? -8.879 33.506 -1.701 1.00 85.38 909 HIS A C 1
ATOM 7041 O O . HIS A 1 909 ? -9.141 34.584 -1.164 1.00 85.38 909 HIS A O 1
ATOM 7047 N N . THR A 1 910 ? -8.044 33.419 -2.735 1.00 86.56 910 THR A N 1
ATOM 7048 C CA . THR A 1 910 ? -7.272 34.552 -3.278 1.00 86.56 910 THR A CA 1
ATOM 7049 C C . THR A 1 910 ? -7.858 35.112 -4.574 1.00 86.56 910 THR A C 1
ATOM 7051 O O . THR A 1 910 ? -7.560 36.254 -4.922 1.00 86.56 910 THR A O 1
ATOM 7054 N N . GLY A 1 911 ? -8.743 34.369 -5.245 1.00 87.69 911 GLY A N 1
ATOM 7055 C CA . GLY A 1 911 ? -9.230 34.668 -6.592 1.00 87.69 911 GLY A CA 1
ATOM 7056 C C . GLY A 1 911 ? -8.494 33.847 -7.653 1.00 87.69 911 GLY A C 1
ATOM 7057 O O . GLY A 1 911 ? -7.276 33.666 -7.586 1.00 87.69 911 GLY A O 1
ATOM 7058 N N . GLY A 1 912 ? -9.240 33.337 -8.634 1.00 88.25 912 GLY A N 1
ATOM 7059 C CA . GLY A 1 912 ? -8.714 32.416 -9.638 1.00 88.25 912 GLY A CA 1
ATOM 7060 C C . GLY A 1 912 ? -7.642 33.044 -10.530 1.00 88.25 912 GLY A C 1
ATOM 7061 O O . GLY A 1 912 ? -6.604 32.426 -10.745 1.00 88.25 912 GLY A O 1
ATOM 7062 N N . LEU A 1 913 ? -7.823 34.283 -11.002 1.00 91.12 913 LEU A N 1
ATOM 7063 C CA . LEU A 1 913 ? -6.794 34.947 -11.811 1.00 91.12 913 LEU A CA 1
ATOM 7064 C C . LEU A 1 913 ? -5.608 35.412 -10.982 1.00 91.12 913 LEU A C 1
ATOM 7066 O O . LEU A 1 913 ? -4.488 35.333 -11.478 1.00 91.12 913 LEU A O 1
ATOM 7070 N N . ASN A 1 914 ? -5.837 35.859 -9.744 1.00 91.94 914 ASN A N 1
ATOM 7071 C CA . ASN A 1 914 ? -4.752 36.241 -8.831 1.00 91.94 914 ASN A CA 1
ATOM 7072 C C . ASN A 1 914 ? -3.772 35.090 -8.585 1.00 91.94 914 ASN A C 1
ATOM 7074 O O . ASN A 1 914 ? -2.597 35.330 -8.324 1.00 91.94 914 ASN A O 1
ATOM 7078 N N . LEU A 1 915 ? -4.252 33.849 -8.679 1.00 93.44 915 LEU A N 1
ATOM 7079 C CA . LEU A 1 915 ? -3.421 32.657 -8.598 1.00 93.44 915 LEU A CA 1
ATOM 7080 C C . LEU A 1 915 ? -2.898 32.200 -9.971 1.00 93.44 915 LEU A C 1
ATOM 7082 O O . LEU A 1 915 ? -1.761 31.751 -10.074 1.00 93.44 915 LEU A O 1
ATOM 7086 N N . LEU A 1 916 ? -3.698 32.309 -11.033 1.00 93.62 916 LEU A N 1
ATOM 7087 C CA . LEU A 1 916 ? -3.383 31.709 -12.331 1.00 93.62 916 LEU A CA 1
ATOM 7088 C C . LEU A 1 916 ? -2.178 32.357 -13.038 1.00 93.62 916 LEU A C 1
ATOM 7090 O O . LEU A 1 916 ? -1.267 31.635 -13.448 1.00 93.62 916 LEU A O 1
ATOM 7094 N N . TYR A 1 917 ? -2.133 33.689 -13.170 1.00 95.81 917 TYR A N 1
ATOM 7095 C CA . TYR A 1 917 ? -1.044 34.347 -13.910 1.00 95.81 917 TYR A CA 1
ATOM 7096 C C . TYR A 1 917 ? 0.350 34.173 -13.269 1.00 95.81 917 TYR A C 1
ATOM 7098 O O . TYR A 1 917 ? 1.282 33.845 -14.010 1.00 95.81 917 TYR A O 1
ATOM 7106 N N . PRO A 1 918 ? 0.558 34.326 -11.939 1.00 96.12 918 PRO A N 1
ATOM 7107 C CA . PRO A 1 918 ? 1.901 34.216 -11.375 1.00 96.12 918 PRO A CA 1
ATOM 7108 C C . PRO A 1 918 ? 2.419 32.778 -11.430 1.00 96.12 918 PRO A C 1
ATOM 7110 O O . PRO A 1 918 ? 3.591 32.562 -11.725 1.00 96.12 918 PRO A O 1
ATOM 7113 N N . LEU A 1 919 ? 1.556 31.780 -11.227 1.00 96.25 919 LEU A N 1
ATOM 7114 C CA . LEU A 1 919 ? 1.958 30.371 -11.280 1.00 96.25 919 LEU A CA 1
ATOM 7115 C C . LEU A 1 919 ? 2.227 29.907 -12.720 1.00 96.25 919 LEU A C 1
ATOM 7117 O O . LEU A 1 919 ? 3.117 29.085 -12.956 1.00 96.25 919 LEU A O 1
ATOM 7121 N N . THR A 1 920 ? 1.532 30.483 -13.702 1.00 97.12 920 THR A N 1
ATOM 7122 C CA . THR A 1 920 ? 1.845 30.272 -15.124 1.00 97.12 920 THR A CA 1
ATOM 7123 C C . THR A 1 920 ? 3.187 30.913 -15.494 1.00 97.12 920 THR A C 1
ATOM 7125 O O . THR A 1 920 ? 3.994 30.280 -16.175 1.00 97.12 920 THR A O 1
ATOM 7128 N N . ALA A 1 921 ? 3.485 32.114 -14.979 1.00 97.44 921 ALA A N 1
ATOM 7129 C CA . ALA A 1 921 ? 4.784 32.762 -15.172 1.00 97.44 921 ALA A CA 1
ATOM 7130 C C . ALA A 1 921 ? 5.920 31.928 -14.566 1.00 97.44 921 ALA A C 1
ATOM 7132 O O . ALA A 1 921 ? 6.915 31.669 -15.240 1.00 97.44 921 ALA A O 1
ATOM 7133 N N . ILE A 1 922 ? 5.739 31.444 -13.332 1.00 97.62 922 ILE A N 1
ATOM 7134 C CA . ILE A 1 922 ? 6.697 30.557 -12.662 1.00 97.62 922 ILE A CA 1
ATOM 7135 C C . ILE A 1 922 ? 6.918 29.288 -13.492 1.00 97.62 922 ILE A C 1
ATOM 7137 O O . ILE A 1 922 ? 8.063 28.911 -13.702 1.00 97.62 922 ILE A O 1
ATOM 7141 N N . SER A 1 923 ? 5.866 28.675 -14.044 1.00 97.12 923 SER A N 1
ATOM 7142 C CA . SER A 1 923 ? 6.006 27.490 -14.909 1.00 97.12 923 SER A CA 1
ATOM 7143 C C . SER A 1 923 ? 6.911 27.755 -16.119 1.00 97.12 923 SER A C 1
ATOM 7145 O O . SER A 1 923 ? 7.782 26.944 -16.422 1.00 97.12 923 SER A O 1
ATOM 7147 N N . GLY A 1 924 ? 6.742 28.901 -16.788 1.00 97.62 924 GLY A N 1
ATOM 7148 C CA . GLY A 1 924 ? 7.593 29.295 -17.914 1.00 97.62 924 GLY A CA 1
ATOM 7149 C C . GLY A 1 924 ? 9.030 29.623 -17.498 1.00 97.62 924 GLY A C 1
ATOM 7150 O O . GLY A 1 924 ? 9.974 29.180 -18.151 1.00 97.62 924 GLY A O 1
ATOM 7151 N N . ILE A 1 925 ? 9.211 30.324 -16.375 1.00 97.56 925 ILE A N 1
ATOM 7152 C CA . ILE A 1 925 ? 10.534 30.641 -15.814 1.00 97.56 925 ILE A CA 1
ATOM 7153 C C . ILE A 1 925 ? 11.281 29.359 -15.436 1.00 97.56 925 ILE A C 1
ATOM 7155 O O . ILE A 1 925 ? 12.463 29.241 -15.740 1.00 97.56 925 ILE A O 1
ATOM 7159 N N . LEU A 1 926 ? 10.612 28.379 -14.825 1.00 97.88 926 LEU A N 1
ATOM 7160 C CA . LEU A 1 926 ? 11.207 27.086 -14.477 1.00 97.88 926 LEU A CA 1
ATOM 7161 C C . LEU A 1 926 ? 11.717 26.343 -15.719 1.00 97.88 926 LEU A C 1
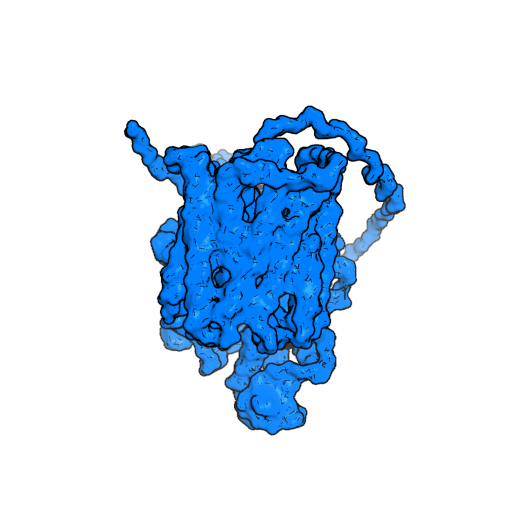ATOM 7163 O O . LEU A 1 926 ? 12.786 25.740 -15.656 1.00 97.88 926 LEU A O 1
ATOM 7167 N N . CYS A 1 927 ? 11.015 26.432 -16.855 1.00 97.56 927 CYS A N 1
ATOM 7168 C CA . CYS A 1 927 ? 11.510 25.884 -18.120 1.00 97.56 927 CYS A CA 1
ATOM 7169 C C . CYS A 1 927 ? 12.793 26.595 -18.576 1.00 97.56 927 CYS A C 1
ATOM 7171 O O . CYS A 1 927 ? 13.765 25.935 -18.923 1.00 97.56 927 CYS A O 1
ATOM 7173 N N . LEU A 1 928 ? 12.823 27.931 -18.538 1.00 97.19 928 LEU A N 1
ATOM 7174 C CA . LEU A 1 928 ? 13.966 28.731 -19.007 1.00 97.19 928 LEU A CA 1
ATOM 7175 C C . LEU A 1 928 ? 15.164 28.742 -18.044 1.00 97.19 928 LEU A C 1
ATOM 7177 O O . LEU A 1 928 ? 16.256 29.136 -18.439 1.00 97.19 928 LEU A O 1
ATOM 7181 N N . THR A 1 929 ? 14.967 28.333 -16.790 1.00 95.38 929 THR A N 1
ATOM 7182 C CA . THR A 1 929 ? 16.008 28.345 -15.755 1.00 95.38 929 THR A CA 1
ATOM 7183 C C . THR A 1 929 ? 16.409 26.933 -15.358 1.00 95.38 929 THR A C 1
ATOM 7185 O O . THR A 1 929 ? 17.507 26.504 -15.687 1.00 95.38 929 THR A O 1
ATOM 7188 N N . LEU A 1 930 ? 15.534 26.176 -14.692 1.00 94.56 930 LEU A N 1
ATOM 7189 C CA . LEU A 1 930 ? 15.882 24.852 -14.180 1.00 94.56 930 LEU A CA 1
ATOM 7190 C C . LEU A 1 930 ? 16.005 23.800 -15.278 1.00 94.56 930 LEU A C 1
ATOM 7192 O O . LEU A 1 930 ? 16.921 22.990 -15.198 1.00 94.56 930 LEU A O 1
ATOM 7196 N N . TRP A 1 931 ? 15.110 23.790 -16.272 1.00 96.31 931 TRP A N 1
ATOM 7197 C CA . TRP A 1 931 ? 15.173 22.786 -17.340 1.00 96.31 931 TRP A CA 1
ATOM 7198 C C . TRP A 1 931 ? 16.217 23.140 -18.402 1.00 96.31 931 TRP A C 1
ATOM 7200 O O . TRP A 1 931 ? 17.047 22.306 -18.739 1.00 96.31 931 TRP A O 1
ATOM 7210 N N . LEU A 1 932 ? 16.228 24.380 -18.897 1.00 95.12 932 LEU A N 1
ATOM 7211 C CA . LEU A 1 932 ? 17.166 24.798 -19.944 1.00 95.12 932 LEU A CA 1
ATOM 7212 C C . LEU A 1 932 ? 18.629 24.754 -19.483 1.00 95.12 932 LEU A C 1
ATOM 7214 O O . LEU A 1 932 ? 19.502 24.386 -20.264 1.00 95.12 932 LEU A O 1
ATOM 7218 N N . LEU A 1 933 ? 18.895 25.123 -18.225 1.00 93.12 933 LEU A N 1
ATOM 7219 C CA . LEU A 1 933 ? 20.246 25.179 -17.655 1.00 93.12 933 LEU A CA 1
ATOM 7220 C C . LEU A 1 933 ? 20.585 23.929 -16.828 1.00 93.12 933 LEU A C 1
ATOM 7222 O O . LEU A 1 933 ? 21.518 23.963 -16.024 1.00 93.12 933 LEU A O 1
ATOM 7226 N N . SER A 1 934 ? 19.822 22.838 -16.962 1.00 92.00 934 SER A N 1
ATOM 7227 C CA . SER A 1 934 ? 20.053 21.644 -16.150 1.00 92.00 934 SER A CA 1
ATOM 7228 C C . SER A 1 934 ? 21.397 20.999 -16.483 1.00 92.00 934 SER A C 1
ATOM 7230 O O . SER A 1 934 ? 21.629 20.581 -17.615 1.00 92.00 934 SER A O 1
ATOM 7232 N N . THR A 1 935 ? 22.254 20.857 -15.473 1.00 86.81 935 THR A N 1
ATOM 7233 C CA . THR A 1 935 ? 23.546 20.151 -15.568 1.00 86.81 935 THR A CA 1
ATOM 7234 C C . THR A 1 935 ? 23.565 18.836 -14.792 1.00 86.81 935 THR A C 1
ATOM 7236 O O . THR A 1 935 ? 24.500 18.048 -14.917 1.00 86.81 935 THR A O 1
ATOM 7239 N N . SER A 1 936 ? 22.539 18.588 -13.974 1.00 90.44 936 SER A N 1
ATOM 7240 C CA . SER A 1 936 ? 22.432 17.400 -13.133 1.00 90.44 936 SER A CA 1
ATOM 7241 C C . SER A 1 936 ? 21.016 16.837 -13.116 1.00 90.44 936 SER A C 1
ATOM 7243 O O . SER A 1 936 ? 20.024 17.562 -13.225 1.00 90.44 936 SER A O 1
ATOM 7245 N N . VAL A 1 937 ? 20.926 15.529 -12.876 1.00 91.50 937 VAL A N 1
ATOM 7246 C CA . VAL A 1 937 ? 19.658 14.806 -12.715 1.00 91.50 937 VAL A CA 1
ATOM 7247 C C . VAL A 1 937 ? 18.809 15.401 -11.583 1.00 91.50 937 VAL A C 1
ATOM 7249 O O . VAL A 1 937 ? 17.593 15.516 -11.721 1.00 91.50 937 VAL A O 1
ATOM 7252 N N . SER A 1 938 ? 19.433 15.856 -10.493 1.00 91.12 938 SER A N 1
ATOM 7253 C CA . SER A 1 938 ? 18.737 16.482 -9.361 1.00 91.12 938 SER A CA 1
ATOM 7254 C C . SER A 1 938 ? 18.008 17.772 -9.750 1.00 91.12 938 SER A C 1
ATOM 7256 O O . SER A 1 938 ? 16.890 17.998 -9.289 1.00 91.12 938 SER A O 1
ATOM 7258 N N . MET A 1 939 ? 18.591 18.597 -10.630 1.00 93.81 939 MET A N 1
ATOM 7259 C CA . MET A 1 939 ? 17.922 19.802 -11.145 1.00 93.81 939 MET A CA 1
ATOM 7260 C C . MET A 1 939 ? 16.702 19.447 -11.995 1.00 93.81 939 MET A C 1
ATOM 7262 O O . MET A 1 939 ? 15.676 20.116 -11.900 1.00 93.81 939 MET A O 1
ATOM 7266 N N . ILE A 1 940 ? 16.781 18.362 -12.768 1.00 94.50 940 ILE A N 1
ATOM 7267 C CA . ILE A 1 940 ? 15.673 17.880 -13.601 1.00 94.50 940 ILE A CA 1
ATOM 7268 C C . ILE A 1 940 ? 14.538 17.323 -12.732 1.00 94.50 940 ILE A C 1
ATOM 7270 O O . ILE A 1 940 ? 13.368 17.587 -13.001 1.00 94.50 940 ILE A O 1
ATOM 7274 N N . VAL A 1 941 ? 14.865 16.618 -11.646 1.00 95.12 941 VAL A N 1
ATOM 7275 C CA . VAL A 1 941 ? 13.884 16.164 -10.645 1.00 95.12 941 VAL A CA 1
ATOM 7276 C C . VAL A 1 941 ? 13.226 17.353 -9.940 1.00 95.12 941 VAL A C 1
ATOM 7278 O O . VAL A 1 941 ? 12.003 17.388 -9.802 1.00 95.12 941 VAL A O 1
ATOM 7281 N N . ALA A 1 942 ? 14.009 18.360 -9.538 1.00 96.19 942 ALA A N 1
ATOM 7282 C CA . ALA A 1 942 ? 13.474 19.582 -8.941 1.00 96.19 942 ALA A CA 1
ATOM 7283 C C . ALA A 1 942 ? 12.543 20.324 -9.914 1.00 96.19 942 ALA A C 1
ATOM 7285 O O . ALA A 1 942 ? 11.442 20.723 -9.528 1.00 96.19 942 ALA A O 1
ATOM 7286 N N . PHE A 1 943 ? 12.941 20.445 -11.186 1.00 97.44 943 PHE A N 1
ATOM 7287 C CA . PHE A 1 943 ? 12.099 20.981 -12.251 1.00 97.44 943 PHE A CA 1
ATOM 7288 C C . PHE A 1 943 ? 10.796 20.188 -12.386 1.00 97.44 943 PHE A C 1
ATOM 7290 O O . PHE A 1 943 ? 9.730 20.793 -12.335 1.00 97.44 943 PHE A O 1
ATOM 7297 N N . ALA A 1 944 ? 10.858 18.856 -12.488 1.00 96.69 944 ALA A N 1
ATOM 7298 C CA . ALA A 1 944 ? 9.688 17.990 -12.630 1.00 96.69 944 ALA A CA 1
ATOM 7299 C C . ALA A 1 944 ? 8.650 18.235 -11.521 1.00 96.69 944 ALA A C 1
ATOM 7301 O O . ALA A 1 944 ? 7.465 18.420 -11.804 1.00 96.69 944 ALA A O 1
ATOM 7302 N N . CYS A 1 945 ? 9.097 18.319 -10.266 1.00 97.38 945 CYS A N 1
ATOM 7303 C CA . CYS A 1 945 ? 8.219 18.562 -9.125 1.00 97.38 945 CYS A CA 1
ATOM 7304 C C . CYS A 1 945 ? 7.627 19.984 -9.125 1.00 97.38 945 CYS A C 1
ATOM 7306 O O . CYS A 1 945 ? 6.413 20.164 -8.993 1.00 97.38 945 CYS A O 1
ATOM 7308 N N . LEU A 1 946 ? 8.466 21.011 -9.290 1.00 97.62 946 LEU A N 1
ATOM 7309 C CA . LEU A 1 946 ? 8.026 22.412 -9.246 1.00 97.62 946 LEU A CA 1
ATOM 7310 C C . LEU A 1 946 ? 7.118 22.757 -10.433 1.00 97.62 946 LEU A C 1
ATOM 7312 O O . LEU A 1 946 ? 6.064 23.375 -10.257 1.00 97.62 946 LEU A O 1
ATOM 7316 N N . TYR A 1 947 ? 7.490 22.307 -11.631 1.00 98.00 947 TYR A N 1
ATOM 7317 C CA . TYR A 1 947 ? 6.687 22.452 -12.837 1.00 98.00 947 TYR A CA 1
ATOM 7318 C C . TYR A 1 947 ? 5.371 21.681 -12.723 1.00 98.00 947 TYR A C 1
ATOM 7320 O O . TYR A 1 947 ? 4.313 22.221 -13.048 1.00 98.00 947 TYR A O 1
ATOM 7328 N N . GLY A 1 948 ? 5.405 20.442 -12.220 1.00 96.94 948 GLY A N 1
ATOM 7329 C CA . GLY A 1 948 ? 4.211 19.632 -11.988 1.00 96.94 948 GLY A CA 1
ATOM 7330 C C . GLY A 1 948 ? 3.193 20.358 -11.111 1.00 96.94 948 GLY A C 1
ATOM 7331 O O . GLY A 1 948 ? 2.030 20.489 -11.493 1.00 96.94 948 GLY A O 1
ATOM 7332 N N . PHE A 1 949 ? 3.639 20.922 -9.985 1.00 97.31 949 PHE A N 1
ATOM 7333 C CA . PHE A 1 949 ? 2.783 21.705 -9.092 1.00 97.31 949 PHE A CA 1
ATOM 7334 C C . PHE A 1 949 ? 2.154 22.919 -9.797 1.00 97.31 949 PHE A C 1
ATOM 7336 O O . PHE A 1 949 ? 0.932 23.082 -9.777 1.00 97.31 949 PHE A O 1
ATOM 7343 N N . CYS A 1 950 ? 2.962 23.741 -10.474 1.00 96.81 950 CYS A N 1
ATOM 7344 C CA . CYS A 1 950 ? 2.481 24.970 -11.111 1.00 96.81 950 CYS A CA 1
ATOM 7345 C C . CYS A 1 950 ? 1.568 24.694 -12.324 1.00 96.81 950 CYS A C 1
ATOM 7347 O O . CYS A 1 950 ? 0.506 25.305 -12.458 1.00 96.81 950 CYS A O 1
ATOM 7349 N N . SER A 1 951 ? 1.916 23.716 -13.164 1.00 94.81 951 SER A N 1
ATOM 7350 C CA . SER A 1 951 ? 1.086 23.282 -14.299 1.00 94.81 951 SER A CA 1
ATOM 7351 C C . SER A 1 951 ? -0.243 22.658 -13.851 1.00 94.81 951 SER A C 1
ATOM 7353 O O . SER A 1 951 ? -1.266 22.823 -14.518 1.00 94.81 951 SER A O 1
ATOM 7355 N N . GLY A 1 952 ? -0.284 22.004 -12.683 1.00 92.12 952 GLY A N 1
ATOM 7356 C CA . GLY A 1 952 ? -1.531 21.531 -12.071 1.00 92.12 952 GLY A CA 1
ATOM 7357 C C . GLY A 1 952 ? -2.513 22.663 -11.750 1.00 92.12 952 GLY A C 1
ATOM 7358 O O . GLY A 1 952 ? -3.719 22.528 -11.979 1.00 92.12 952 GLY A O 1
ATOM 7359 N N . ILE A 1 953 ? -2.004 23.807 -11.290 1.00 93.56 953 ILE A N 1
ATOM 7360 C CA . ILE A 1 953 ? -2.814 25.005 -11.029 1.00 93.56 953 ILE A CA 1
ATOM 7361 C C . ILE A 1 953 ? -3.379 25.558 -12.343 1.00 93.56 953 ILE A C 1
ATOM 7363 O O . ILE A 1 953 ? -4.577 25.828 -12.415 1.00 93.56 953 ILE A O 1
ATOM 7367 N N . PHE A 1 954 ? -2.565 25.635 -13.404 1.00 93.81 954 PHE A N 1
ATOM 7368 C CA . PHE A 1 954 ? -3.030 26.062 -14.731 1.00 93.81 954 PHE A CA 1
ATOM 7369 C C . PHE A 1 954 ? -4.236 25.234 -15.203 1.00 93.81 954 PHE A C 1
ATOM 7371 O O . PHE A 1 954 ? -5.261 25.784 -15.607 1.00 93.81 954 PHE A O 1
ATOM 7378 N N . ILE A 1 955 ? -4.142 23.906 -15.109 1.00 89.25 955 ILE A N 1
ATOM 7379 C CA . ILE A 1 955 ? -5.175 22.987 -15.611 1.00 89.25 955 ILE A CA 1
ATOM 7380 C C . ILE A 1 955 ? -6.467 23.055 -14.780 1.00 89.25 955 ILE A C 1
ATOM 7382 O O . ILE A 1 955 ? -7.561 23.002 -15.339 1.00 89.25 955 ILE A O 1
ATOM 7386 N N . SER A 1 956 ? -6.365 23.172 -13.454 1.00 86.94 956 SER A N 1
ATOM 7387 C CA . SER A 1 956 ? -7.534 23.153 -12.555 1.00 86.94 956 SER A CA 1
ATOM 7388 C C . SER A 1 956 ? -8.245 24.503 -12.417 1.00 86.94 956 SER A C 1
ATOM 7390 O O . SER A 1 956 ? -9.467 24.532 -12.266 1.00 86.94 956 SER A O 1
ATOM 7392 N N . VAL A 1 957 ? -7.513 25.620 -12.484 1.00 88.06 957 VAL A N 1
ATOM 7393 C CA . VAL A 1 957 ? -8.052 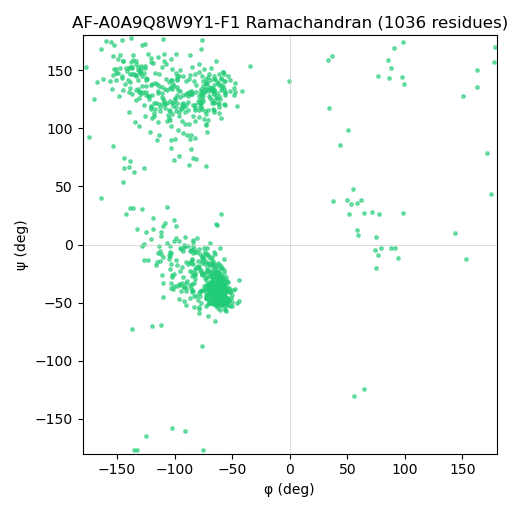26.965 -12.210 1.00 88.06 957 VAL A CA 1
ATOM 7394 C C . VAL A 1 957 ? -8.543 27.671 -13.481 1.00 88.06 957 VAL A C 1
ATOM 7396 O O . VAL A 1 957 ? -9.489 28.452 -13.429 1.00 88.06 957 VAL A O 1
ATOM 7399 N N . THR A 1 958 ? -7.991 27.371 -14.659 1.00 89.62 958 THR A N 1
ATOM 7400 C CA . THR A 1 958 ? -8.428 28.013 -15.918 1.00 89.62 958 THR A CA 1
ATOM 7401 C C . THR A 1 958 ? -9.932 27.829 -16.215 1.00 89.62 958 THR A C 1
ATOM 7403 O O . THR A 1 958 ? -10.606 28.815 -16.545 1.00 89.62 958 THR A O 1
ATOM 7406 N N . PRO A 1 959 ? -10.525 26.627 -16.046 1.00 81.69 959 PRO A N 1
ATOM 7407 C CA . PRO A 1 959 ? -11.967 26.443 -16.214 1.00 81.69 959 PRO A CA 1
ATOM 7408 C C . PRO A 1 959 ? -12.802 27.241 -15.201 1.00 81.69 959 PRO A C 1
ATOM 7410 O O . PRO A 1 959 ? -13.836 27.795 -15.572 1.00 81.69 959 PRO A O 1
ATOM 7413 N N . SER A 1 960 ? -12.364 27.352 -13.939 1.00 80.12 960 SER A N 1
ATOM 7414 C CA . SER A 1 960 ? -13.113 28.086 -12.905 1.00 80.12 960 SER A CA 1
ATOM 7415 C C . SER A 1 960 ? -13.141 29.592 -13.177 1.00 80.12 960 SER A C 1
ATOM 7417 O O . SER A 1 960 ? -14.183 30.232 -13.025 1.00 80.12 960 SER A O 1
ATOM 7419 N N . VAL A 1 961 ? -12.038 30.143 -13.686 1.00 86.50 961 VAL A N 1
ATOM 7420 C CA . VAL A 1 961 ? -11.963 31.534 -14.146 1.00 86.50 961 VAL A CA 1
ATOM 7421 C C . VAL A 1 961 ? -12.897 31.778 -15.338 1.00 86.50 961 VAL A C 1
ATOM 7423 O O . VAL A 1 961 ? -13.620 32.775 -15.376 1.00 86.50 961 VAL A O 1
ATOM 7426 N N . THR A 1 962 ? -12.937 30.846 -16.290 1.00 85.75 962 THR A N 1
ATOM 7427 C CA . THR A 1 962 ? -13.796 30.948 -17.483 1.00 85.75 962 THR A CA 1
ATOM 7428 C C . THR A 1 962 ? -15.284 30.948 -17.116 1.00 85.75 962 THR A C 1
ATOM 7430 O O . THR A 1 962 ? -16.070 31.714 -17.682 1.00 85.75 962 THR A O 1
ATOM 7433 N N . VAL A 1 963 ? -15.676 30.148 -16.117 1.00 80.94 963 VAL A N 1
ATOM 7434 C CA . VAL A 1 963 ? -17.035 30.158 -15.551 1.00 80.94 963 VAL A CA 1
ATOM 7435 C C . VAL A 1 963 ? -17.379 31.532 -14.977 1.00 80.94 963 VAL A C 1
ATOM 7437 O O . VAL A 1 963 ? -18.471 32.032 -15.228 1.00 80.94 963 VAL A O 1
ATOM 7440 N N . ARG A 1 964 ? -16.454 32.174 -14.253 1.00 82.94 964 ARG A N 1
ATOM 7441 C CA . ARG A 1 964 ? -16.682 33.487 -13.624 1.00 82.94 964 ARG A CA 1
ATOM 7442 C C . ARG A 1 964 ? -16.871 34.623 -14.639 1.00 82.94 964 ARG A C 1
ATOM 7444 O O . ARG A 1 964 ? -17.588 35.576 -14.351 1.00 82.94 964 ARG A O 1
ATOM 7451 N N . LEU A 1 965 ? -16.272 34.511 -15.828 1.00 84.25 965 LEU A N 1
ATOM 7452 C CA . LEU A 1 965 ? -16.459 35.441 -16.957 1.00 84.25 965 LEU A CA 1
ATOM 7453 C C . LEU A 1 965 ? -17.732 35.197 -17.772 1.00 84.25 965 LEU A C 1
ATOM 7455 O O . LEU A 1 965 ? -18.042 35.953 -18.698 1.00 84.25 965 LEU A O 1
ATOM 7459 N N . SER A 1 966 ? -18.454 34.124 -17.473 1.00 82.31 966 SER A N 1
ATOM 7460 C CA . SER A 1 966 ? -19.613 33.701 -18.242 1.00 82.31 966 SER A CA 1
ATOM 7461 C C . SER A 1 966 ? -20.913 34.071 -17.515 1.00 82.31 966 SER A C 1
ATOM 7463 O O . SER A 1 966 ? -21.021 33.834 -16.313 1.00 82.31 966 SER A O 1
ATOM 7465 N N . PRO A 1 967 ? -21.922 34.622 -18.218 1.00 78.38 967 PRO A N 1
ATOM 7466 C CA . PRO A 1 967 ? -23.277 34.759 -17.706 1.00 78.38 967 PRO A CA 1
ATOM 7467 C C . PRO A 1 967 ? -23.791 33.421 -17.186 1.00 78.38 967 PRO A C 1
ATOM 7469 O O . PRO A 1 967 ? -23.526 32.374 -17.785 1.00 78.38 967 PRO A O 1
ATOM 7472 N N . THR A 1 968 ? -24.529 33.458 -16.080 1.00 69.50 968 THR A N 1
ATOM 7473 C CA . THR A 1 968 ? -25.002 32.270 -15.354 1.00 69.50 968 THR A CA 1
ATOM 7474 C C . THR A 1 968 ? -25.869 31.342 -16.209 1.00 69.50 968 THR A C 1
ATOM 7476 O O . THR A 1 968 ? -25.857 30.133 -15.997 1.00 69.50 968 THR A O 1
ATOM 7479 N N . ASP A 1 969 ? -26.562 31.879 -17.211 1.00 69.44 969 ASP A N 1
ATOM 7480 C CA . ASP A 1 969 ? -27.407 31.163 -18.169 1.00 69.44 969 ASP A CA 1
ATOM 7481 C C . ASP A 1 969 ? -26.639 30.578 -19.371 1.00 69.44 969 ASP A C 1
ATOM 7483 O O . ASP A 1 969 ? -27.187 29.744 -20.090 1.00 69.44 969 ASP A O 1
ATOM 7487 N N . LYS A 1 970 ? -25.370 30.965 -19.583 1.00 71.06 970 LYS A N 1
ATOM 7488 C CA . LYS A 1 970 ? -24.555 30.574 -20.757 1.00 71.06 970 LYS A CA 1
ATOM 7489 C C . LYS A 1 970 ? -23.219 29.909 -20.422 1.00 71.06 970 LYS A C 1
ATOM 7491 O O . LYS A 1 970 ? -22.391 29.713 -21.311 1.00 71.06 970 LYS A O 1
ATOM 7496 N N . VAL A 1 971 ? -22.994 29.542 -19.160 1.00 71.12 971 VAL A N 1
ATOM 7497 C CA . VAL A 1 971 ? -21.724 28.968 -18.677 1.00 71.12 971 VAL A CA 1
ATOM 7498 C C . VAL A 1 971 ? -21.275 27.751 -19.494 1.00 71.12 971 VAL A C 1
ATOM 7500 O O . VAL A 1 971 ? -20.129 27.711 -19.934 1.00 71.12 971 VAL A O 1
ATOM 7503 N N . GLY A 1 972 ? -22.163 26.777 -19.724 1.00 70.50 972 GLY A N 1
ATOM 7504 C CA . GLY A 1 972 ? -21.831 25.558 -20.475 1.00 70.50 972 GLY A CA 1
ATOM 7505 C C . GLY A 1 972 ? -21.467 25.844 -21.934 1.00 70.50 972 GLY A C 1
ATOM 7506 O O . GLY A 1 972 ? -20.432 25.388 -22.416 1.00 70.50 972 GLY A O 1
ATOM 7507 N N . ALA A 1 973 ? -22.262 26.684 -22.604 1.00 77.62 973 ALA A N 1
ATOM 7508 C CA . ALA A 1 973 ? -22.052 27.045 -24.004 1.00 77.62 973 ALA A CA 1
ATOM 7509 C C . ALA A 1 973 ? -20.763 27.854 -24.232 1.00 77.62 973 ALA A C 1
ATOM 7511 O O . ALA A 1 973 ? -20.087 27.672 -25.248 1.00 77.62 973 ALA A O 1
ATOM 7512 N N . ARG A 1 974 ? -20.387 28.714 -23.273 1.00 82.88 974 ARG A N 1
ATOM 7513 C CA . ARG A 1 974 ? -19.105 29.432 -23.296 1.00 82.88 974 ARG A CA 1
ATOM 7514 C C . ARG A 1 974 ? -17.931 28.513 -22.986 1.00 82.88 974 ARG A C 1
ATOM 7516 O O . ARG A 1 974 ? -16.980 28.504 -23.752 1.00 82.88 974 ARG A O 1
ATOM 7523 N N . LEU A 1 975 ? -18.006 27.668 -21.956 1.00 80.38 975 LEU A N 1
ATOM 7524 C CA . LEU A 1 975 ? -16.959 26.668 -21.699 1.00 80.38 975 LEU A CA 1
ATOM 7525 C C . LEU A 1 975 ? -16.707 25.771 -22.920 1.00 80.38 975 LEU A C 1
ATOM 7527 O O . LEU A 1 975 ? -15.556 25.527 -23.264 1.00 80.38 975 LEU A O 1
ATOM 7531 N N . GLY A 1 976 ? -17.763 25.348 -23.619 1.00 82.94 976 GLY A N 1
ATOM 7532 C CA . GLY A 1 976 ? -17.642 24.605 -24.871 1.00 82.94 976 GLY A CA 1
ATOM 7533 C C . GLY A 1 976 ? -16.911 25.389 -25.967 1.00 82.94 976 GLY A C 1
ATOM 7534 O O . GLY A 1 976 ? -15.975 24.873 -26.576 1.00 82.94 976 GLY A O 1
ATOM 7535 N N . ALA A 1 977 ? -17.278 26.656 -26.184 1.00 86.75 977 ALA A N 1
ATOM 7536 C CA . ALA A 1 977 ? -16.601 27.529 -27.148 1.00 86.75 977 ALA A CA 1
ATOM 7537 C C . ALA A 1 977 ? -15.121 27.773 -26.778 1.00 86.75 977 ALA A C 1
ATOM 7539 O O . ALA A 1 977 ? -14.251 27.790 -27.651 1.00 86.75 977 ALA A O 1
ATOM 7540 N N . PHE A 1 978 ? -14.825 27.916 -25.482 1.00 89.62 978 PHE A N 1
ATOM 7541 C CA . PHE A 1 978 ? -13.467 28.022 -24.947 1.00 89.62 978 PHE A CA 1
ATOM 7542 C C . PHE A 1 978 ? -12.647 26.759 -25.236 1.00 89.62 978 PHE A C 1
ATOM 7544 O O . PHE A 1 978 ? -11.504 26.855 -25.685 1.00 89.62 978 PHE A O 1
ATOM 7551 N N . SER A 1 979 ? -13.222 25.573 -25.023 1.00 88.81 979 SER A N 1
ATOM 7552 C CA . SER A 1 979 ? -12.571 24.290 -25.308 1.00 88.81 979 SER A CA 1
ATOM 7553 C C . SER A 1 979 ? -12.275 24.106 -26.796 1.00 88.81 979 SER A C 1
ATOM 7555 O O . SER A 1 979 ? -11.142 23.767 -27.133 1.00 88.81 979 SER A O 1
ATOM 7557 N N . ILE A 1 980 ? -13.215 24.431 -27.697 1.00 90.69 980 ILE A N 1
ATOM 7558 C CA . ILE A 1 980 ? -12.955 24.401 -29.151 1.00 90.69 980 ILE A CA 1
ATOM 7559 C C . ILE A 1 980 ? -11.728 25.251 -29.480 1.00 90.69 980 ILE A C 1
ATOM 7561 O O . ILE A 1 980 ? -10.808 24.768 -30.132 1.00 90.69 980 ILE A O 1
ATOM 7565 N N . TRP A 1 981 ? -11.678 26.485 -28.976 1.00 89.88 981 TRP A N 1
ATOM 7566 C CA . TRP A 1 981 ? -10.550 27.385 -29.213 1.00 89.88 981 TRP A CA 1
ATOM 7567 C C . TRP A 1 981 ? -9.228 26.823 -28.673 1.00 89.88 981 TRP A C 1
ATOM 7569 O O . TRP A 1 981 ? -8.198 26.856 -29.344 1.00 89.88 981 TRP A O 1
ATOM 7579 N N . SER A 1 982 ? -9.279 26.214 -27.490 1.00 89.81 982 SER A N 1
ATOM 7580 C CA . SER A 1 982 ? -8.129 25.596 -26.819 1.00 89.81 982 SER A CA 1
ATOM 7581 C C . SER A 1 982 ? -7.529 24.420 -27.596 1.00 89.81 982 SER A C 1
ATOM 7583 O O . SER A 1 982 ? -6.341 24.134 -27.443 1.00 89.81 982 SER A O 1
ATOM 7585 N N . THR A 1 983 ? -8.319 23.775 -28.463 1.00 93.06 983 THR A N 1
ATOM 7586 C CA . THR A 1 983 ? -7.879 22.672 -29.334 1.00 93.06 983 THR A CA 1
ATOM 7587 C C . THR A 1 983 ? -6.651 23.050 -30.152 1.00 93.06 983 THR A C 1
ATOM 7589 O O . THR A 1 983 ? -5.764 22.218 -30.304 1.00 93.06 983 THR A O 1
ATOM 7592 N N . ILE A 1 984 ? -6.556 24.300 -30.623 1.00 93.25 984 ILE A N 1
ATOM 7593 C CA . ILE A 1 984 ? -5.431 24.772 -31.441 1.00 93.25 984 ILE A CA 1
ATOM 7594 C C . ILE A 1 984 ? -4.112 24.553 -30.696 1.00 93.25 984 ILE A C 1
ATOM 7596 O O . ILE A 1 984 ? -3.240 23.845 -31.196 1.00 93.25 984 ILE A O 1
ATOM 7600 N N . GLY A 1 985 ? -3.986 25.095 -29.482 1.00 92.44 985 GLY A N 1
ATOM 7601 C CA . GLY A 1 985 ? -2.756 24.987 -28.692 1.00 92.44 985 GLY A CA 1
ATOM 7602 C C . GLY A 1 985 ? -2.482 23.555 -28.232 1.00 92.44 985 GLY A C 1
ATOM 7603 O O . GLY A 1 985 ? -1.366 23.065 -28.369 1.00 92.44 985 GLY A O 1
ATOM 7604 N N . VAL A 1 986 ? -3.512 22.857 -27.747 1.00 90.81 986 VAL A N 1
ATOM 7605 C CA . VAL A 1 986 ? -3.383 21.499 -27.193 1.00 90.81 986 VAL A CA 1
ATOM 7606 C C . VAL A 1 986 ? -2.997 20.464 -28.259 1.00 90.81 986 VAL A C 1
ATOM 7608 O O . VAL A 1 986 ? -2.205 19.567 -27.983 1.00 90.81 986 VAL A O 1
ATOM 7611 N N . PHE A 1 987 ? -3.532 20.586 -29.476 1.00 92.38 987 PHE A N 1
ATOM 7612 C CA . PHE A 1 987 ? -3.237 19.670 -30.578 1.00 92.38 987 PHE A CA 1
ATOM 7613 C C . PHE A 1 987 ? -1.871 19.938 -31.217 1.00 92.38 987 PHE A C 1
ATOM 7615 O O . PHE A 1 987 ? -1.159 18.997 -31.566 1.00 92.38 987 PHE A O 1
ATOM 7622 N N . THR A 1 988 ? -1.503 21.210 -31.392 1.00 92.88 988 THR A N 1
ATOM 7623 C CA . THR A 1 988 ? -0.310 21.585 -32.171 1.00 92.88 988 THR A CA 1
ATOM 7624 C C . THR A 1 988 ? 0.943 21.794 -31.323 1.00 92.88 988 THR A C 1
ATOM 7626 O O . THR A 1 988 ? 2.044 21.620 -31.838 1.00 92.88 988 THR A O 1
ATOM 7629 N N . GLY A 1 989 ? 0.807 22.089 -30.027 1.00 92.94 989 GLY A N 1
ATOM 7630 C CA . GLY A 1 989 ? 1.924 22.375 -29.123 1.00 92.94 989 GLY A CA 1
ATOM 7631 C C . GLY A 1 989 ? 2.988 21.288 -29.066 1.00 92.94 989 GLY A C 1
ATOM 7632 O O . GLY A 1 989 ? 4.152 21.540 -29.379 1.00 92.94 989 GLY A O 1
ATOM 7633 N N . THR A 1 990 ? 2.600 20.059 -28.714 1.00 91.75 990 THR A N 1
ATOM 7634 C CA . THR A 1 990 ? 3.558 18.953 -28.589 1.00 91.75 990 THR A CA 1
ATOM 7635 C C . THR A 1 990 ? 4.164 18.521 -29.931 1.00 91.75 990 THR A C 1
ATOM 7637 O O . THR A 1 990 ? 5.384 18.368 -29.957 1.00 91.75 990 THR A O 1
ATOM 7640 N N . PRO A 1 991 ? 3.430 18.430 -31.066 1.00 91.69 991 PRO A N 1
ATOM 7641 C CA . PRO A 1 991 ? 4.053 18.206 -32.374 1.00 91.69 991 PRO A CA 1
ATOM 7642 C C . PRO A 1 991 ? 5.039 19.300 -32.807 1.00 91.69 991 PRO A C 1
ATOM 7644 O O . PRO A 1 991 ? 6.086 18.966 -33.360 1.00 91.69 991 PRO A O 1
ATOM 7647 N N . ILE A 1 992 ? 4.745 20.584 -32.547 1.00 92.38 992 ILE A N 1
ATOM 7648 C CA . ILE A 1 992 ? 5.683 21.692 -32.814 1.00 92.38 992 ILE A CA 1
ATOM 7649 C C . ILE A 1 992 ? 6.938 21.528 -31.952 1.00 92.38 992 ILE A C 1
ATOM 7651 O O . ILE A 1 992 ? 8.045 21.595 -32.480 1.00 92.38 992 ILE A O 1
ATOM 7655 N N . GLY A 1 993 ? 6.773 21.230 -30.658 1.00 88.31 993 GLY A N 1
ATOM 7656 C CA . GLY A 1 993 ? 7.875 20.880 -29.758 1.00 88.31 993 GLY A CA 1
ATOM 7657 C C . GLY A 1 993 ? 8.745 19.759 -30.334 1.00 88.31 993 GLY A C 1
ATOM 7658 O O . GLY A 1 993 ? 9.949 19.927 -30.508 1.00 88.31 993 GLY A O 1
ATOM 7659 N N . GLY A 1 994 ? 8.128 18.645 -30.731 1.00 86.25 994 GLY A N 1
ATOM 7660 C CA . GLY A 1 994 ? 8.817 17.515 -31.352 1.00 86.25 994 GLY A CA 1
ATOM 7661 C C . GLY A 1 994 ? 9.486 17.830 -32.689 1.00 86.25 994 GLY A C 1
ATOM 7662 O O . GLY A 1 994 ? 10.437 17.149 -33.053 1.00 86.25 994 GLY A O 1
ATOM 7663 N N . ALA A 1 995 ? 9.034 18.849 -33.425 1.00 89.06 995 ALA A N 1
ATOM 7664 C CA . ALA A 1 995 ? 9.637 19.240 -34.700 1.00 89.06 995 ALA A CA 1
ATOM 7665 C C . ALA A 1 995 ? 11.018 19.898 -34.530 1.00 89.06 995 ALA A C 1
ATOM 7667 O O . ALA A 1 995 ? 11.816 19.884 -35.475 1.00 89.06 995 ALA A O 1
ATOM 7668 N N . PHE A 1 996 ? 11.307 20.433 -33.338 1.00 89.75 996 PHE A N 1
ATOM 7669 C CA . PHE A 1 996 ? 12.644 20.893 -32.960 1.00 89.75 996 PHE A CA 1
ATOM 7670 C C . PHE A 1 996 ? 13.611 19.729 -32.694 1.00 89.75 996 PHE A C 1
ATOM 7672 O O . PHE A 1 996 ? 14.812 19.906 -32.860 1.00 89.75 996 PHE A O 1
ATOM 7679 N N . VAL A 1 997 ? 13.100 18.539 -32.350 1.00 86.69 997 VAL A N 1
ATOM 7680 C CA . VAL A 1 997 ? 13.887 17.342 -32.009 1.00 86.69 997 VAL A CA 1
ATOM 7681 C C . VAL A 1 997 ? 13.887 16.358 -33.183 1.00 86.69 997 VAL A C 1
ATOM 7683 O O . VAL A 1 997 ? 13.076 15.433 -33.248 1.00 86.69 997 VAL A O 1
ATOM 7686 N N . ARG A 1 998 ? 14.788 16.579 -34.149 1.00 78.88 998 ARG A N 1
ATOM 7687 C CA . ARG A 1 998 ? 14.871 15.793 -35.395 1.00 78.88 998 ARG A CA 1
ATOM 7688 C C . ARG A 1 998 ? 15.820 14.607 -35.283 1.00 78.88 998 ARG A C 1
ATOM 7690 O O . ARG A 1 998 ? 15.466 13.506 -35.690 1.00 78.88 998 ARG A O 1
ATOM 7697 N N . ARG A 1 999 ? 17.028 14.844 -34.775 1.00 73.69 999 ARG A N 1
ATOM 7698 C CA . ARG A 1 999 ? 18.103 13.860 -34.587 1.00 73.69 999 ARG A CA 1
ATOM 7699 C C . ARG A 1 999 ? 18.264 13.448 -33.123 1.00 73.69 999 ARG A C 1
ATOM 7701 O O . ARG A 1 999 ? 19.000 12.507 -32.851 1.00 73.69 999 ARG A O 1
ATOM 7708 N N . GLY A 1 1000 ? 17.583 14.126 -32.198 1.00 75.81 1000 GLY A N 1
ATOM 7709 C CA . GLY A 1 1000 ? 17.644 13.834 -30.768 1.00 75.81 1000 GLY A CA 1
ATOM 7710 C C . GLY A 1 1000 ? 18.916 14.355 -30.108 1.00 75.81 1000 GLY A C 1
ATOM 7711 O O . GLY A 1 1000 ? 19.351 13.778 -29.118 1.00 75.81 1000 GLY A O 1
ATOM 7712 N N . THR A 1 1001 ? 19.539 15.406 -30.650 1.00 82.88 1001 THR A N 1
ATOM 7713 C CA . THR A 1 1001 ? 20.764 15.975 -30.068 1.00 82.88 1001 THR A CA 1
ATOM 7714 C C . THR A 1 1001 ? 20.451 16.873 -28.865 1.00 82.88 1001 THR A C 1
ATOM 7716 O O . THR A 1 1001 ? 19.361 17.446 -28.786 1.00 82.88 1001 THR A O 1
ATOM 7719 N N . PRO A 1 1002 ? 21.404 17.057 -27.934 1.00 81.62 1002 PRO A N 1
ATOM 7720 C CA . PRO A 1 1002 ? 21.256 17.994 -26.820 1.00 81.62 1002 PRO A CA 1
ATOM 7721 C C . PRO A 1 1002 ? 20.805 19.407 -27.221 1.00 81.62 1002 PRO A C 1
ATOM 7723 O O . PRO A 1 1002 ? 19.891 19.967 -26.618 1.00 81.62 1002 PRO A O 1
ATOM 7726 N N . GLU A 1 1003 ? 21.389 19.957 -28.288 1.00 85.38 1003 GLU A N 1
ATOM 7727 C CA . GLU A 1 1003 ? 21.073 21.296 -28.811 1.00 85.38 1003 GLU A CA 1
ATOM 7728 C C . GLU A 1 1003 ? 19.639 21.401 -29.354 1.00 85.38 1003 GLU A C 1
ATOM 7730 O O . GLU A 1 1003 ? 18.961 22.414 -29.188 1.00 85.38 1003 GLU A O 1
ATOM 7735 N N . GLU A 1 1004 ? 19.127 20.340 -29.977 1.00 86.88 1004 GLU A N 1
ATOM 7736 C CA . GLU A 1 1004 ? 17.759 20.308 -30.495 1.00 86.88 1004 GLU A CA 1
ATOM 7737 C C . GLU A 1 1004 ? 16.713 20.393 -29.372 1.00 86.88 1004 GLU A C 1
ATOM 7739 O O . GLU A 1 1004 ? 15.700 21.085 -29.512 1.00 86.88 1004 GLU A O 1
ATOM 7744 N N . TYR A 1 1005 ? 16.981 19.771 -28.219 1.00 90.56 1005 TYR A N 1
ATOM 7745 C CA . TYR A 1 1005 ? 16.109 19.889 -27.049 1.00 90.56 1005 TYR A CA 1
ATOM 7746 C C . TYR A 1 1005 ? 16.110 21.296 -26.440 1.00 90.56 1005 TYR A C 1
ATOM 7748 O O . TYR A 1 1005 ? 15.078 21.716 -25.920 1.00 90.56 1005 TYR A O 1
ATOM 7756 N N . GLN A 1 1006 ? 17.203 22.061 -26.537 1.00 92.38 1006 GLN A N 1
ATOM 7757 C CA . GLN A 1 1006 ? 17.229 23.444 -26.041 1.00 92.38 1006 GLN A CA 1
ATOM 7758 C C . GLN A 1 1006 ? 16.187 24.318 -26.749 1.00 92.38 1006 GLN A C 1
ATOM 7760 O O . GLN A 1 1006 ? 15.460 25.062 -26.091 1.00 92.38 1006 GLN A O 1
ATOM 7765 N N . HIS A 1 1007 ? 16.040 24.178 -28.071 1.00 93.25 1007 HIS A N 1
ATOM 7766 C CA . HIS A 1 1007 ? 15.028 24.907 -28.844 1.00 93.25 1007 HIS A CA 1
ATOM 7767 C C . HIS A 1 1007 ? 13.597 24.573 -28.392 1.00 93.25 1007 HIS A C 1
ATOM 7769 O O . HIS A 1 1007 ? 12.771 25.473 -28.227 1.00 93.25 1007 HIS A O 1
ATOM 7775 N N . LEU A 1 1008 ? 13.318 23.293 -28.120 1.00 94.94 1008 LEU A N 1
ATOM 7776 C CA . LEU A 1 1008 ? 12.040 22.829 -27.573 1.00 94.94 1008 LEU A CA 1
ATOM 7777 C C . LEU A 1 1008 ? 11.758 23.441 -26.189 1.00 94.94 1008 LEU A C 1
ATOM 7779 O O . LEU A 1 1008 ? 10.634 23.884 -25.921 1.00 94.94 1008 LEU A O 1
ATOM 7783 N N . ILE A 1 1009 ? 12.765 23.492 -25.313 1.00 96.38 1009 ILE A N 1
ATOM 7784 C CA . ILE A 1 1009 ? 12.634 24.045 -23.958 1.00 96.38 1009 ILE A CA 1
ATOM 7785 C C . ILE A 1 1009 ? 12.388 25.558 -24.015 1.00 96.38 1009 ILE A C 1
ATOM 7787 O O . ILE A 1 1009 ? 11.493 26.058 -23.328 1.00 96.38 1009 ILE A O 1
ATOM 7791 N N . ILE A 1 1010 ? 13.120 26.284 -24.869 1.00 97.06 1010 ILE A N 1
ATOM 7792 C CA . ILE A 1 1010 ? 12.941 27.729 -25.075 1.00 97.06 1010 ILE A CA 1
ATOM 7793 C C . ILE A 1 1010 ? 11.532 28.019 -25.595 1.00 97.06 1010 ILE A C 1
ATOM 7795 O O . ILE A 1 1010 ? 10.830 28.847 -25.015 1.00 97.06 1010 ILE A O 1
ATOM 7799 N N . PHE A 1 1011 ? 11.081 27.304 -26.631 1.00 96.81 1011 PHE A N 1
ATOM 7800 C CA . PHE A 1 1011 ? 9.718 27.421 -27.155 1.00 96.81 1011 PHE A CA 1
ATOM 7801 C C . PHE A 1 1011 ? 8.670 27.247 -26.047 1.00 96.81 1011 PHE A C 1
ATOM 7803 O O . PHE A 1 1011 ? 7.772 28.078 -25.892 1.00 96.81 1011 PHE A O 1
ATOM 7810 N N . THR A 1 1012 ? 8.832 26.209 -25.226 1.00 97.06 1012 THR A N 1
ATOM 7811 C CA . THR A 1 1012 ? 7.934 25.894 -24.109 1.00 97.06 1012 THR A CA 1
ATOM 7812 C C . THR A 1 1012 ? 7.887 27.015 -23.073 1.00 97.06 1012 THR A C 1
ATOM 7814 O O . THR A 1 1012 ? 6.807 27.469 -22.688 1.00 97.06 1012 THR A O 1
ATOM 7817 N N . GLY A 1 1013 ? 9.057 27.472 -22.621 1.00 97.31 1013 GLY A N 1
ATOM 7818 C CA . GLY A 1 1013 ? 9.177 28.529 -21.623 1.00 97.31 1013 GLY A CA 1
ATOM 7819 C C . GLY A 1 1013 ? 8.584 29.850 -22.104 1.00 97.31 1013 GLY A C 1
ATOM 7820 O O . GLY A 1 1013 ? 7.811 30.469 -21.375 1.00 97.31 1013 GLY A O 1
ATOM 7821 N N . MET A 1 1014 ? 8.866 30.232 -23.352 1.00 97.88 1014 MET A N 1
ATOM 7822 C CA . MET A 1 1014 ? 8.357 31.463 -23.966 1.00 97.88 1014 MET A CA 1
ATOM 7823 C C . MET A 1 1014 ? 6.837 31.447 -24.156 1.00 97.88 1014 MET A C 1
ATOM 7825 O O . MET A 1 1014 ? 6.177 32.453 -23.905 1.00 97.88 1014 MET A O 1
ATOM 7829 N N . CYS A 1 1015 ? 6.253 30.310 -24.542 1.00 97.81 1015 CYS A N 1
ATOM 7830 C CA . CYS A 1 1015 ? 4.799 30.177 -24.643 1.00 97.81 1015 CYS A CA 1
ATOM 7831 C C . CYS A 1 1015 ? 4.118 30.361 -23.277 1.00 97.81 1015 CYS A C 1
ATOM 7833 O O . CYS A 1 1015 ? 3.131 31.087 -23.155 1.00 97.81 1015 CYS A O 1
ATOM 7835 N N . LEU A 1 1016 ? 4.658 29.752 -22.218 1.00 98.00 1016 LEU A N 1
ATOM 7836 C CA . LEU A 1 1016 ? 4.080 29.857 -20.875 1.00 98.00 1016 LEU A CA 1
ATOM 7837 C C . LEU A 1 1016 ? 4.236 31.263 -20.277 1.00 98.00 1016 LEU A C 1
ATOM 7839 O O . LEU A 1 1016 ? 3.286 31.779 -19.688 1.00 98.00 1016 LEU A O 1
ATOM 7843 N N . THR A 1 1017 ? 5.380 31.926 -20.463 1.00 97.88 1017 THR A N 1
ATOM 7844 C CA . THR A 1 1017 ? 5.554 33.316 -20.007 1.00 97.88 1017 THR A CA 1
ATOM 7845 C C . THR A 1 1017 ? 4.662 34.283 -20.787 1.00 97.88 1017 THR A C 1
ATOM 7847 O O . THR A 1 1017 ? 4.007 35.126 -20.173 1.00 97.88 1017 THR A O 1
ATOM 7850 N N . ALA A 1 1018 ? 4.534 34.124 -22.109 1.00 98.00 1018 ALA A N 1
ATOM 7851 C CA . ALA A 1 1018 ? 3.610 34.916 -22.923 1.00 98.00 1018 ALA A CA 1
ATOM 7852 C C . ALA A 1 1018 ? 2.144 34.706 -22.501 1.00 98.00 1018 ALA A C 1
ATOM 7854 O O . ALA A 1 1018 ? 1.389 35.669 -22.356 1.00 98.00 1018 ALA A O 1
ATOM 7855 N N . SER A 1 1019 ? 1.750 33.461 -22.215 1.00 97.94 1019 SER A N 1
ATOM 7856 C CA . SER A 1 1019 ? 0.437 33.141 -21.644 1.00 97.94 1019 SER A CA 1
ATOM 7857 C C . SER A 1 1019 ? 0.207 33.862 -20.318 1.00 97.94 1019 SER A C 1
ATOM 7859 O O . SER A 1 1019 ? -0.860 34.436 -20.111 1.00 97.94 1019 SER A O 1
ATOM 7861 N N . ALA A 1 1020 ? 1.197 33.876 -19.424 1.00 97.75 1020 ALA A N 1
ATOM 7862 C CA . ALA A 1 1020 ? 1.084 34.555 -18.138 1.00 97.75 1020 ALA A CA 1
ATOM 7863 C C . ALA A 1 1020 ? 0.882 36.071 -18.291 1.00 97.75 1020 ALA A C 1
ATOM 7865 O O . ALA A 1 1020 ? 0.059 36.651 -17.583 1.00 97.75 1020 ALA A O 1
ATOM 7866 N N . VAL A 1 1021 ? 1.560 36.708 -19.252 1.00 97.94 1021 VAL A N 1
ATOM 7867 C CA . VAL A 1 1021 ? 1.355 38.132 -19.576 1.00 97.94 1021 VAL A CA 1
ATOM 7868 C C . VAL A 1 1021 ? -0.079 38.385 -20.048 1.00 97.94 1021 VAL A C 1
ATOM 7870 O O . VAL A 1 1021 ? -0.721 39.330 -19.591 1.00 97.94 1021 VAL A O 1
ATOM 7873 N N . LEU A 1 1022 ? -0.627 37.520 -20.903 1.00 97.69 1022 LEU A N 1
ATOM 7874 C CA . LEU A 1 1022 ? -2.011 37.631 -21.377 1.00 97.69 1022 LEU A CA 1
ATOM 7875 C C . LEU A 1 1022 ? -3.043 37.353 -20.263 1.00 97.69 1022 LEU A C 1
ATOM 7877 O O . LEU A 1 1022 ? -4.078 38.020 -20.184 1.00 97.69 1022 LEU A O 1
ATOM 7881 N N . GLN A 1 1023 ? -2.766 36.420 -19.347 1.00 96.81 1023 GLN A N 1
ATOM 7882 C CA . GLN A 1 1023 ? -3.597 36.193 -18.154 1.00 96.81 1023 GLN A CA 1
ATOM 7883 C C . GLN A 1 1023 ? -3.556 37.396 -17.208 1.00 96.81 1023 GLN A C 1
ATOM 7885 O O . GLN A 1 1023 ? -4.588 37.791 -16.666 1.00 96.81 1023 GLN A O 1
ATOM 7890 N N . PHE A 1 1024 ? -2.389 38.020 -17.044 1.00 96.56 1024 PHE A N 1
ATOM 7891 C CA . PHE A 1 1024 ? -2.255 39.254 -16.280 1.00 96.56 1024 PHE A CA 1
ATOM 7892 C C . PHE A 1 1024 ? -3.020 40.408 -16.943 1.00 96.56 1024 PHE A C 1
ATOM 7894 O O . PHE A 1 1024 ? -3.768 41.112 -16.270 1.00 96.56 1024 PHE A O 1
ATOM 7901 N N . ALA A 1 1025 ? -2.947 40.547 -18.270 1.00 96.31 1025 ALA A N 1
ATOM 7902 C CA . ALA A 1 1025 ? -3.762 41.510 -19.010 1.00 96.31 1025 ALA A CA 1
ATOM 7903 C C . ALA A 1 1025 ? -5.264 41.263 -18.792 1.00 96.31 1025 ALA A C 1
ATOM 7905 O O . ALA A 1 1025 ? -6.006 42.196 -18.490 1.00 96.31 1025 ALA A O 1
ATOM 7906 N N . THR A 1 1026 ? -5.705 40.000 -18.831 1.00 95.31 1026 THR A N 1
ATOM 7907 C CA . THR A 1 1026 ? -7.082 39.616 -18.477 1.00 95.31 1026 THR A CA 1
ATOM 7908 C C . THR A 1 1026 ? -7.432 40.076 -17.062 1.00 95.31 1026 THR A C 1
ATOM 7910 O O . THR A 1 1026 ? -8.493 40.662 -16.850 1.00 95.31 1026 THR A O 1
ATOM 7913 N N . ARG A 1 1027 ? -6.534 39.869 -16.091 1.00 94.38 1027 ARG A N 1
ATOM 7914 C CA . ARG A 1 1027 ? -6.741 40.282 -14.699 1.00 94.38 1027 ARG A CA 1
ATOM 7915 C C . ARG A 1 1027 ? -6.937 41.790 -14.566 1.00 94.38 1027 ARG A C 1
ATOM 7917 O O . ARG A 1 1027 ? -7.829 42.200 -13.826 1.00 94.38 1027 ARG A O 1
ATOM 7924 N N . ILE A 1 1028 ? -6.160 42.584 -15.300 1.00 95.00 1028 ILE A N 1
ATOM 7925 C CA . ILE A 1 1028 ? -6.254 44.051 -15.332 1.00 95.00 1028 ILE A CA 1
ATOM 7926 C C . ILE A 1 1028 ? -7.530 44.535 -16.034 1.00 95.00 1028 ILE A C 1
ATOM 7928 O O . ILE A 1 1028 ? -8.140 45.505 -15.587 1.00 95.00 1028 ILE A O 1
ATOM 7932 N N . LEU A 1 1029 ? -7.967 43.855 -17.101 1.00 93.00 1029 LEU A N 1
ATOM 7933 C CA . LEU A 1 1029 ? -9.242 44.144 -17.775 1.00 93.00 1029 LEU A CA 1
ATOM 7934 C C . LEU A 1 1029 ? -10.454 43.870 -16.875 1.00 93.00 1029 LEU A C 1
ATOM 7936 O O . LEU A 1 1029 ? -11.526 44.433 -17.092 1.00 93.00 1029 LEU A O 1
ATOM 7940 N N . CYS A 1 1030 ? -10.300 42.988 -15.889 1.00 91.38 1030 CYS A N 1
ATOM 7941 C CA . CYS A 1 1030 ? -11.363 42.643 -14.955 1.00 91.38 1030 CYS A CA 1
ATOM 7942 C C . CYS A 1 1030 ? -11.424 43.584 -13.751 1.00 91.38 1030 CYS A C 1
ATOM 7944 O O . CYS A 1 1030 ? -12.511 44.028 -13.391 1.00 91.38 1030 CYS A O 1
ATOM 7946 N N . ASP A 1 1031 ? -10.279 43.887 -13.136 1.00 88.81 1031 ASP A N 1
ATOM 7947 C CA . ASP A 1 1031 ? -10.154 44.906 -12.092 1.00 88.81 1031 ASP A CA 1
ATOM 7948 C C . ASP A 1 1031 ? -8.698 45.401 -12.043 1.00 88.81 1031 ASP A C 1
ATOM 7950 O O . ASP A 1 1031 ? -7.760 44.615 -12.162 1.00 88.81 1031 ASP A O 1
ATOM 7954 N N . ARG A 1 1032 ? -8.466 46.699 -11.850 1.00 87.94 1032 ARG A N 1
ATOM 7955 C CA . ARG A 1 1032 ? -7.099 47.233 -11.727 1.00 87.94 1032 ARG A CA 1
ATOM 7956 C C . ARG A 1 1032 ? -6.525 47.057 -10.321 1.00 87.94 1032 ARG A C 1
ATOM 7958 O O . ARG A 1 1032 ? -5.308 47.071 -10.159 1.00 87.94 1032 ARG A O 1
ATOM 7965 N N . ASP A 1 1033 ? -7.374 46.866 -9.314 1.00 87.56 1033 ASP A N 1
ATOM 7966 C CA . ASP A 1 1033 ? -6.942 46.618 -7.942 1.00 87.56 1033 ASP A CA 1
ATOM 7967 C C . ASP A 1 1033 ? -6.592 45.137 -7.751 1.00 87.56 1033 ASP A C 1
ATOM 7969 O O . ASP A 1 1033 ? -7.467 44.269 -7.677 1.00 87.56 1033 ASP A O 1
ATOM 7973 N N . LEU A 1 1034 ? -5.293 44.842 -7.659 1.00 83.50 1034 LEU A N 1
ATOM 7974 C CA . LEU A 1 1034 ? -4.766 43.484 -7.483 1.00 83.50 1034 LEU A CA 1
ATOM 7975 C C . LEU A 1 1034 ? -5.109 42.865 -6.117 1.00 83.50 1034 LEU A C 1
ATOM 7977 O O . LEU A 1 1034 ? -5.046 41.647 -5.973 1.00 83.50 1034 LEU A O 1
ATOM 7981 N N . ARG A 1 1035 ? -5.515 43.665 -5.121 1.0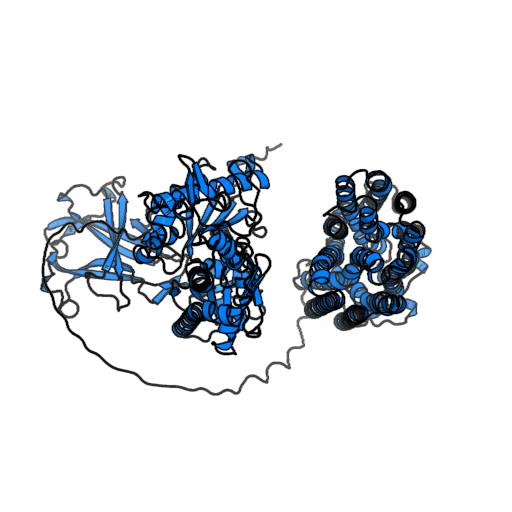0 80.88 1035 ARG A N 1
ATOM 7982 C CA . ARG A 1 1035 ? -5.880 43.168 -3.782 1.00 80.88 1035 ARG A CA 1
ATOM 7983 C C . ARG A 1 1035 ? -7.264 42.527 -3.759 1.00 80.88 1035 ARG A C 1
ATOM 7985 O O . ARG A 1 1035 ? -7.561 41.725 -2.873 1.00 80.88 1035 ARG A O 1
ATOM 7992 N N . LYS A 1 1036 ? -8.121 42.863 -4.725 1.00 82.19 1036 LYS A N 1
ATOM 7993 C CA . LYS A 1 1036 ? -9.462 42.285 -4.836 1.00 82.19 1036 LYS A CA 1
ATOM 7994 C C . LYS A 1 1036 ? -9.406 40.861 -5.375 1.00 82.19 1036 LYS A C 1
ATOM 7996 O O . LYS A 1 1036 ? -8.632 40.543 -6.280 1.00 82.19 1036 LYS A O 1
ATOM 8001 N N . LYS A 1 1037 ? -10.266 40.005 -4.816 1.00 81.00 1037 LYS A N 1
ATOM 8002 C CA . LYS A 1 1037 ? -10.380 38.590 -5.186 1.00 81.00 1037 LYS A CA 1
ATOM 8003 C C . LYS A 1 1037 ? -11.081 38.445 -6.533 1.00 81.00 1037 LYS A C 1
ATOM 8005 O O . LYS A 1 1037 ? -12.307 38.595 -6.614 1.00 81.00 1037 LYS A O 1
ATOM 8010 N N . TRP A 1 1038 ? -10.320 38.086 -7.562 1.00 73.94 1038 TRP A N 1
ATOM 8011 C CA . TRP A 1 1038 ? -10.845 37.820 -8.899 1.00 73.94 1038 TRP A CA 1
ATOM 8012 C C . TRP A 1 1038 ? -10.399 36.462 -9.427 1.00 73.94 1038 TRP A C 1
ATOM 8014 O O . TRP A 1 1038 ? -9.176 36.211 -9.448 1.00 73.94 1038 TRP A O 1
#

Radius of gyration: 35.79 Å; Cα contacts (8 Å, |Δi|>4): 2039; chains: 1; bounding box: 77×92×109 Å

Sequence (1038 aa):
MDAFDFGQLSVSGRKIIVGIDFGTTYSGVAWAETQRPDRRTAITTWPISKTIREGESSDKVPTKLRYAGDEVQWGFSIPVTAPQDEVVEWFKLDLDPSLQSMGQAVSSEARGGRNVDKLVTDYISALGNHLVYTLKEKLGEQVVNTTPLEFVVTVPAIWSDLAKDKTKQACQRAAGLNTVTNTVAPIHLVSEPEAAAIYALHGLDPHGLKVDDTVVVVDAGGGTVDLISYTITSLKPILEVQEAAPGSGALCGSTFLNMRFAKFLKAKLGKEDGFDDEIMAEAMEHSLTNGAQVKRQFTLGAAPDDTYTIPVGGLANNKELGINRGRFALKASDLQTIFEPVVLECIKLVKDQITASNVPIHAILLVGGFGASNYLKERLRNAIDKSIQIMQPPNAWQAVVQGAVMKGLAQVSPDKLTQVKVQNRKARKHYGTEWRSKYDAKLHKHLEQKRHWCGLDGCYKVYTMEWFIQRGDNVSENEPFYTSFVWTGLVSQGRIKKIKMDIYADRNQRIAPVARDDNVAMLVHVEADVGHIPEHMLSRRQGLDGQWYYELNCKIEAVYLSASTTYTLLYNNQRYNTVTAEPQPGMRDFDSFPHHINNFKVAGKEPHDNTTLTINHITALFVEGRGDDAAHRKDGDEHTVAGWLTVAGSFLVYFVSYGYMNSFGYFQDYYLGHSLAGYPSSVIAIIGSLQLGLMNLIQPVAGGLADSYSPSILYAVAAVGAIVSSVGVSFAQPGHIWQFILTQGVIFGSTAVFGTAVSLPLASQHFTRRRALAIGIVASGSSARGVCLPIMFSHLVPRIGFGWALRIAALIALVCYGIAILISRPKLPRKPVKSIWSIVDFNGFRDPRYSTLALANVVGNFGLYVPFYYLEPYIAVHHPGAAVRNYLLPLINGSSFFGRVIGGYVADHTGGLNLLYPLTAISGILCLTLWLLSTSVSMIVAFACLYGFCSGIFISVTPSVTVRLSPTDKVGARLGAFSIWSTIGVFTGTPIGGAFVRRGTPEEYQHLIIFTGMCLTASAVLQFATRILCDRDLRKKW